Protein 1EWQ (pdb70)

B-factor: mean 38.71, std 11.94, range [15.19, 98.52]

Radius of gyration: 39.54 Å; Cα contacts (8 Å, |Δi|>4): 2803; chains: 2; bounding box: 114×77×91 Å

Foldseek 3Di:
DQAAFDFADDDPPLVNLVSVQCVVCVQALEQCDDPQKGADKHVSQVCLCVLQVFDKDWDDDPRGIIIHIDGNVCVVVSVLSVQVPHKYFYKYQPAPPVDDPPDGDIHGQAIHHQQQDLDPVNDDLAAAWEWEWFDAPAIKIWIARQLQQATEIEGHHDPQVVVQLCLLRLHQEYEYAPVQVVPVVNVVVCCVSRVHYDYFHQDFDDDDGSRHRRRSNRVQRVNCRRLNHDTDHDPYYHDDLLQFGQGPVNCALLQQPHDDPPADHVLNLLDPFQASLQSHVLSVLLSGFGLDPVVLVVLLVLLVVLLPVVVLLVQLSVLSNLQYQLSSLLRCLLSVNHFLQSLLSVLSNLVSQVVNCVSVDDPLVQDNPVVLSVLSVQFADNHADGDLLDDDGGDAPNDPVLNVLVVVLVVLVVVQVVVQVVVCVVLVQVPWHWDADPPQGTWIKHFQVCPVSDDPQWAWGDDDPTMTITDHPVVVSRVVSVVSSVVNSVVSVVSVSVSSVSVNVCSVSSNVNSNSSSSSSNSSSLSVSCNVQVFAQAAEDQKKWFAFFFQSRVVVPDPTGGAIDIHLFLEEAAEPPQCLSRVLSSSVVQLSQSSSSHGGGGPYTYYYRASYEQELDDDVPFPLVSVSLVVCLVPDALRYEYEAEANQPRDDDVSSVVVVQVSSVSSSVRSHRYYHYHHPVVNQDDPGPRYFYKYWYWDQDPVQIHGHNYIGGGHDPDYCVLSVVVCVDDPVVSVVVVVVVCVCVD/DQAAWDFDDHDDLVVRLVVVQCVVCVQALEFCDDDQKTDHKHPSQVVLCVQVVFDKDWDDDDGTIIIGIDGNVCVLVSLLSCQCPGWYFYWDADPPSDIDTPFTGHQAQDLDPSNDDLAAAWEWEWFDDQAIKIWIARLLQQATETEGDHDPQQVQQLCLLRLHQEYEYAPVQVPPPVNVVVCCVSRVHYDYFFQDAQDDDGSRNSRRRRRVQRVNCVRLVHDTRHDDYYYDDLLQFGQGPVNCALLQQPHDVDDDFGVLVLLVQFQHSLQSHVLSVLLSGFGLDPVVLVVLLVLLVVLLVVVVLLVQLSVLSHVQYQLSSLLRCLLSVNRFLQSLLSVLVNLVSQVSNCVSVDPVLPADNPVVLSVLSVQFADNHAPSPPPSAPGGDAPRDDVLNVLVVVLVVLVVVQVVVQVVVCVVLVPPPWDWDADPVPGIWIKDFQVCPVSDDPQWAWDADDDGMTTTDHDVVVSRVVNVVSVVVNSVVSNVVVSVSSVVVNVCSVSSNSNSVSSSSNSSSSSLSVSCNVQPFAQAAEDQKKWFAQFFQSRVCVPDPTRGAIDIHLFLEEAAEPPQCLSVVLSSSVVQLSCSSSNHGGRGPYIYYHSASEEQELDDFVDDGLVSVSLVVCLVPDALRYEYEAEANQPDDDDVSSVVVVLVSSVSSSVRSHNYYHYHHPVVSLPPPDPRYFYKYWYWDLPPVGIGTHNYIGGHHDPDDCPLSVVVVVPDPVVSVVCVVVVVD

Solvent-accessible surface area: 66226 Å² total

Sequence (1482 aa):
EGLKGEGPGPLPPLLQQYVELRDQYPDYLLLFQVGDFYECFGEDAERLARALGLVLTHKTSKDFTTPAGIPLRAFEAYAERLLKGFRLAVADQVEPAEEAEGLVRREVTQLLTPGTLLQESLLPREANYLAAIATGDGWGLAFLDVSTGEFKGTVLKSKSALYDELFRHRPAEVLLAPELLENGAFLDEFRKRFPVLSEAPFEPEGEGPLALRRARGALLAYAQRTQGGALSLQPFRFYDPGAFRLPEATLRALEVFEPLRGQDTLFSVLDETRTAPGRRLLQSWLRHPLLDRGPLEARLDRVEGFVREGALREGVRRLLYRLADLERLATRLELGRASPKDLGALRRSLQILPELRALLGEEVGLPDLSPLKEELEAALVEDPPLKVSEGGLIREGYDPDLDALRAAHREGVAYFLELEERERERTGIPTLKVGYNAVFGYYLEVTRPYYERVPKEYRPVQTLKDRQRYTLPEKEKEREVYRLEALIRRREEEVFLEVRERAKRQAEALREAARILAELDVYAALAEVAVRYGYVRPRFGDRLQIRAGRHPVVERRTEFVPNDLEAHELVLITGPNAGKSTFLRQTALIALLAQVGSFVPAEEAHLPLFDGIYTRIGAGKSTFVEEEVALILKEATENSLVLLDEVGRGTSSLDGVAIATAVAEALHERRAYTLFATHYFELTALGLPRLKNLHVAAREEAGGLVFYHQVLPGPASKSYGVEVAAAGLPKEVVARARALLQAAAREGLKGEGPGPLPPLLQQYVELRDQYPDYLLLFQVGDFYECFGEDAERLARALGLVLTHKTSKDFTTPAGIPLRAFEAYAERLLKGFRLAVADQVEPVRREVTQLLTPGTLLQESLLPREANYLAAIATGDGWGLAFLDVSTGEFKGTVLKSKSALYDELFRHRPAEVLLAPELLENGAFLDEFRKRFPVLSEAPFEPEGEGPLALRRARGALLAYAQRTQGGALSLQPFRFYDPGAFRLPEATLRALEVFEPLRGQDTLFSVLDETRTAPGRRLLQSWLRHPLLDRGPLEARLDRVEGFVREGALREGVRRLLYRLADLERLATRLELGRASPKDLGALRRSLQILPELRALLGEEVGLPDLSPLKEELEAALVEDPPLKVSEGGLIREGYDPDLDALRAAHREGVAYFLELEERERERTGIPTLKVGYNAVFGYYLEVTRPYYERVPKEYRPVQTLKDRQRYTLPEKEKEREVYRLEALIRRREEEVFLEVRERAKRQAEALREAARILAELDVYAALAEVAVRYGYVRPRFGDRLQIRAGRHPVVERRTEFVPNDLEAHELVLITGPNAGKSTFLRQTALIALLAQVGSFVPAEEAHLPLFDGIYTRIGAGKSTFVEEEVALILKEATENSLVLLDEVGRGTSSLDGVAIATAVAEALHERRAYTLFATHYFELTALGLPRLKNLHVAAREEAGGLVFYHQVLPGPASKSYGVEVAAAGLPKEVVARARALLQA

Structure (mmCIF, N/CA/C/O backbone):
data_1EWQ
#
_entry.id   1EWQ
#
_cell.length_a   103.167
_cell.length_b   114.216
_cell.length_c   160.792
_cell.angle_alpha   90.00
_cell.angle_beta   90.00
_cell.angle_gamma   90.00
#
_symmetry.space_group_name_H-M   'P 21 21 21'
#
loop_
_entity.id
_entity.type
_entity.pdbx_description
1 polymer "DNA (5'-D(*GP*CP*GP*AP*CP*GP*CP*TP*AP*GP*CP*GP*TP*GP*CP*GP*GP*CP*TP*CP*GP*TP*C)-3')"
2 polymer "DNA (5'-D(*GP*GP*AP*CP*GP*AP*GP*CP*CP*GP*CP*CP*GP*CP*TP*AP*GP*CP*GP*TP*CP*G)-3')"
3 polymer 'DNA MISMATCH REPAIR PROTEIN MUTS'
4 non-polymer 'SULFATE ION'
5 non-polymer 1,2-ETHANEDIOL
6 water water
#
loop_
_atom_site.group_PDB
_atom_site.id
_atom_site.type_symbol
_atom_site.label_atom_id
_atom_site.label_alt_id
_atom_site.label_comp_id
_atom_site.label_asym_id
_atom_site.label_entity_id
_atom_site.label_seq_id
_atom_site.pdbx_PDB_ins_code
_atom_site.Cartn_x
_atom_site.Cartn_y
_atom_site.Cartn_z
_atom_site.occupancy
_atom_site.B_iso_or_equiv
_atom_site.auth_seq_id
_atom_site.auth_comp_id
_atom_site.auth_asym_id
_atom_site.auth_atom_id
_atom_site.pdbx_PDB_model_num
ATOM 928 N N . GLU C 3 2 ? 116.401 91.673 95.693 1.00 94.62 2 GLU A N 1
ATOM 929 C CA . GLU C 3 2 ? 116.727 90.430 96.377 1.00 93.91 2 GLU A CA 1
ATOM 930 C C . GLU C 3 2 ? 118.234 90.285 96.533 1.00 93.24 2 GLU A C 1
ATOM 931 O O . GLU C 3 2 ? 119.003 90.554 95.609 1.00 93.17 2 GLU A O 1
ATOM 937 N N . GLY C 3 3 ? 118.639 89.857 97.722 1.00 92.41 3 GLY A N 1
ATOM 938 C CA . GLY C 3 3 ? 120.046 89.687 98.024 1.00 91.39 3 GLY A CA 1
ATOM 939 C C . GLY C 3 3 ? 120.223 90.010 99.489 1.00 90.60 3 GLY A C 1
ATOM 940 O O . GLY C 3 3 ? 121.319 90.332 99.951 1.00 90.50 3 GLY A O 1
ATOM 949 N N . LEU C 3 5 ? 119.011 88.691 103.517 1.00 86.78 5 LEU A N 1
ATOM 950 C CA . LEU C 3 5 ? 118.491 87.634 104.371 1.00 85.47 5 LEU A CA 1
ATOM 951 C C . LEU C 3 5 ? 117.658 88.194 105.517 1.00 84.57 5 LEU A C 1
ATOM 952 O O . LEU C 3 5 ? 118.004 89.219 106.099 1.00 84.41 5 LEU A O 1
ATOM 957 N N . LYS C 3 6 ? 116.558 87.515 105.834 1.00 83.50 6 LYS A N 1
ATOM 958 C CA . LYS C 3 6 ? 115.690 87.938 106.926 1.00 82.43 6 LYS A CA 1
ATOM 959 C C . LYS C 3 6 ? 116.402 87.711 108.248 1.00 81.84 6 LYS A C 1
ATOM 960 O O . LYS C 3 6 ? 117.160 86.754 108.398 1.00 81.75 6 LYS A O 1
ATOM 966 N N . GLY C 3 7 ? 116.151 88.591 109.207 1.00 81.17 7 GLY A N 1
ATOM 967 C CA . GLY C 3 7 ? 116.784 88.462 110.505 1.00 80.35 7 GLY A CA 1
ATOM 968 C C . GLY C 3 7 ? 116.972 89.814 111.156 1.00 79.74 7 GLY A C 1
ATOM 969 O O . GLY C 3 7 ? 117.200 90.811 110.474 1.00 79.71 7 GLY A O 1
ATOM 970 N N . GLU C 3 8 ? 116.881 89.852 112.479 1.00 79.11 8 GLU A N 1
ATOM 971 C CA . GLU C 3 8 ? 117.034 91.100 113.208 1.00 78.38 8 GLU A CA 1
ATOM 972 C C . GLU C 3 8 ? 118.492 91.423 113.496 1.00 77.81 8 GLU A C 1
ATOM 973 O O . GLU C 3 8 ? 119.326 90.527 113.629 1.00 77.81 8 GLU A O 1
ATOM 979 N N . GLY C 3 9 ? 118.787 92.715 113.589 1.00 77.07 9 GLY A N 1
ATOM 980 C CA . GLY C 3 9 ? 120.144 93.158 113.847 1.00 76.13 9 GLY A CA 1
ATOM 981 C C . GLY C 3 9 ? 120.671 93.893 112.632 1.00 75.45 9 GLY A C 1
ATOM 982 O O . GLY C 3 9 ? 120.386 93.490 111.509 1.00 75.56 9 GLY A O 1
ATOM 983 N N . PRO C 3 10 ? 121.428 94.986 112.816 1.00 74.85 10 PRO A N 1
ATOM 984 C CA . PRO C 3 10 ? 121.970 95.743 111.684 1.00 74.21 10 PRO A CA 1
ATOM 985 C C . PRO C 3 10 ? 123.324 95.213 111.214 1.00 73.59 10 PRO A C 1
ATOM 986 O O . PRO C 3 10 ? 123.683 94.066 111.487 1.00 73.54 10 PRO A O 1
ATOM 990 N N . GLY C 3 11 ? 124.067 96.055 110.502 1.00 72.71 11 GLY A N 1
ATOM 991 C CA . GLY C 3 11 ? 125.377 95.657 110.018 1.00 71.76 11 GLY A CA 1
ATOM 992 C C . GLY C 3 11 ? 125.341 94.805 108.765 1.00 71.02 11 GLY A C 1
ATOM 993 O O . GLY C 3 11 ? 124.262 94.486 108.265 1.00 71.15 11 GLY A O 1
ATOM 994 N N . PRO C 3 12 ? 126.512 94.415 108.232 1.00 70.29 12 PRO A N 1
ATOM 995 C CA . PRO C 3 12 ? 126.624 93.592 107.023 1.00 69.56 12 PRO A CA 1
ATOM 996 C C . PRO C 3 12 ? 126.212 92.134 107.227 1.00 68.73 12 PRO A C 1
ATOM 997 O O . PRO C 3 12 ? 125.696 91.761 108.282 1.00 68.80 12 PRO A O 1
ATOM 1001 N N . LEU C 3 13 ? 126.449 91.319 106.205 1.00 67.60 13 LEU A N 1
ATOM 1002 C CA . LEU C 3 13 ? 126.113 89.902 106.236 1.00 66.44 13 LEU A CA 1
ATOM 1003 C C . LEU C 3 13 ? 127.410 89.091 106.304 1.00 65.51 13 LEU A C 1
ATOM 1004 O O . LEU C 3 13 ? 128.341 89.329 105.534 1.00 65.61 13 LEU A O 1
ATOM 1009 N N . PRO C 3 14 ? 127.501 88.139 107.242 1.00 64.41 14 PRO A N 1
ATOM 1010 C CA . PRO C 3 14 ? 128.726 87.337 107.335 1.00 63.51 14 PRO A CA 1
ATOM 1011 C C . PRO C 3 14 ? 129.048 86.716 105.973 1.00 62.47 14 PRO A C 1
ATOM 1012 O O . PRO C 3 14 ? 128.149 86.480 105.171 1.00 62.50 14 PRO A O 1
ATOM 1016 N N . PRO C 3 15 ? 130.335 86.453 105.692 1.00 61.52 15 PRO A N 1
ATOM 1017 C CA . PRO C 3 15 ? 130.746 85.859 104.415 1.00 60.65 15 PRO A CA 1
ATOM 1018 C C . PRO C 3 15 ? 129.921 84.640 103.989 1.00 59.78 15 PRO A C 1
ATOM 1019 O O . PRO C 3 15 ? 129.450 84.577 102.853 1.00 59.48 15 PRO A O 1
ATOM 1023 N N . LEU C 3 16 ? 129.754 83.681 104.900 1.00 58.79 16 LEU A N 1
ATOM 1024 C CA . LEU C 3 16 ? 128.983 82.468 104.619 1.00 57.96 16 LEU A CA 1
ATOM 1025 C C . LEU C 3 16 ? 127.574 82.812 104.148 1.00 57.44 16 LEU A C 1
ATOM 1026 O O . LEU C 3 16 ? 127.108 82.302 103.126 1.00 57.15 16 LEU A O 1
ATOM 1031 N N . LEU C 3 17 ? 126.902 83.678 104.900 1.00 56.95 17 LEU A N 1
ATOM 1032 C CA . LEU C 3 17 ? 125.548 84.083 104.553 1.00 56.55 17 LEU A CA 1
ATOM 1033 C C . LEU C 3 17 ? 125.500 84.770 103.191 1.00 56.15 17 LEU A C 1
ATOM 1034 O O . LEU C 3 17 ? 124.455 84.822 102.548 1.00 56.18 17 LEU A O 1
ATOM 1039 N N . GLN C 3 18 ? 126.638 85.293 102.752 1.00 55.84 18 GLN A N 1
ATOM 1040 C CA . GLN C 3 18 ? 126.712 85.942 101.451 1.00 55.43 18 GLN A CA 1
ATOM 1041 C C . GLN C 3 18 ? 126.743 84.854 100.399 1.00 54.79 18 GLN A C 1
ATOM 1042 O O . GLN C 3 18 ? 125.920 84.834 99.489 1.00 54.57 18 GLN A O 1
ATOM 1048 N N . GLN C 3 19 ? 127.705 83.948 100.540 1.00 54.29 19 GLN A N 1
ATOM 1049 C CA . GLN C 3 19 ? 127.861 82.827 99.628 1.00 53.74 19 GLN A CA 1
ATOM 1050 C C . GLN C 3 19 ? 126.502 82.143 99.497 1.00 53.74 19 GLN A C 1
ATOM 1051 O O . GLN C 3 19 ? 126.122 81.695 98.415 1.00 53.81 19 GLN A O 1
ATOM 1057 N N . TYR C 3 20 ? 125.772 82.089 100.609 1.00 53.62 20 TYR A N 1
ATOM 1058 C CA . TYR C 3 20 ? 124.446 81.472 100.673 1.00 53.68 20 TYR A CA 1
ATOM 1059 C C . TYR C 3 20 ? 123.381 82.250 99.896 1.00 53.98 20 TYR A C 1
ATOM 1060 O O . TYR C 3 20 ? 122.718 81.709 99.007 1.00 53.83 20 TYR A O 1
ATOM 1069 N N . VAL C 3 21 ? 123.217 83.518 100.260 1.00 54.25 21 VAL A N 1
ATOM 1070 C CA . VAL C 3 21 ? 122.237 84.398 99.638 1.00 54.34 21 VAL A CA 1
ATOM 1071 C C . VAL C 3 21 ? 122.448 84.556 98.135 1.00 54.63 21 VAL A C 1
ATOM 1072 O O . VAL C 3 21 ? 121.486 84.694 97.382 1.00 54.62 21 VAL A O 1
ATOM 1076 N N . GLU C 3 22 ? 123.705 84.525 97.704 1.00 55.04 22 GLU A N 1
ATOM 1077 C CA . GLU C 3 22 ? 124.043 84.667 96.290 1.00 55.50 22 GLU A CA 1
ATOM 1078 C C . GLU C 3 22 ? 123.447 83.523 95.475 1.00 55.47 22 GLU A C 1
ATOM 1079 O O . GLU C 3 22 ? 122.801 83.749 94.450 1.00 55.57 22 GLU A O 1
ATOM 1085 N N . LEU C 3 23 ? 123.675 82.295 95.935 1.00 55.42 23 LEU A N 1
ATOM 1086 C CA . LEU C 3 23 ? 123.160 81.109 95.258 1.00 55.36 23 LEU A CA 1
ATOM 1087 C C . LEU C 3 23 ? 121.637 81.073 95.323 1.00 55.28 23 LEU A C 1
ATOM 1088 O O . LEU C 3 23 ? 120.969 80.831 94.317 1.00 55.35 23 LEU A O 1
ATOM 1093 N N . ARG C 3 24 ? 121.101 81.326 96.512 1.00 54.95 24 ARG A N 1
ATOM 1094 C CA . ARG C 3 24 ? 119.662 81.313 96.735 1.00 54.79 24 ARG A CA 1
ATOM 1095 C C . ARG C 3 24 ? 118.886 82.080 95.674 1.00 54.62 24 ARG A C 1
ATOM 1096 O O . ARG C 3 24 ? 118.013 81.522 95.010 1.00 54.76 24 ARG A O 1
ATOM 1104 N N . ASP C 3 25 ? 119.202 83.362 95.522 1.00 54.41 25 ASP A N 1
ATOM 1105 C CA . ASP C 3 25 ? 118.516 84.211 94.550 1.00 54.05 25 ASP A CA 1
ATOM 1106 C C . ASP C 3 25 ? 118.597 83.691 93.119 1.00 53.38 25 ASP A C 1
ATOM 1107 O O . ASP C 3 25 ? 117.768 84.037 92.284 1.00 53.48 25 ASP A O 1
ATOM 1112 N N . GLN C 3 26 ? 119.597 82.862 92.842 1.00 52.73 26 GLN A N 1
ATOM 1113 C CA . GLN C 3 26 ? 119.754 82.285 91.515 1.00 52.02 26 GLN A CA 1
ATOM 1114 C C . GLN C 3 26 ? 118.666 81.259 91.203 1.00 51.13 26 GLN A C 1
ATOM 1115 O O . GLN C 3 26 ? 118.420 80.961 90.039 1.00 50.98 26 GLN A O 1
ATOM 1121 N N . TYR C 3 27 ? 118.026 80.713 92.236 1.00 49.92 27 TYR A N 1
ATOM 1122 C CA . TYR C 3 27 ? 116.964 79.724 92.037 1.00 48.94 27 TYR A CA 1
ATOM 1123 C C . TYR C 3 27 ? 115.713 80.058 92.855 1.00 48.36 27 TYR A C 1
ATOM 1124 O O . TYR C 3 27 ? 115.326 79.321 93.760 1.00 48.26 27 TYR A O 1
ATOM 1133 N N . PRO C 3 28 ? 115.059 81.178 92.521 1.00 47.92 28 PRO A N 1
ATOM 1134 C CA . PRO C 3 28 ? 113.848 81.736 93.131 1.00 47.50 28 PRO A CA 1
ATOM 1135 C C . PRO C 3 28 ? 112.702 80.772 93.426 1.00 47.21 28 PRO A C 1
ATOM 1136 O O . PRO C 3 28 ? 111.981 80.947 94.407 1.00 47.38 28 PRO A O 1
ATOM 1140 N N . ASP C 3 29 ? 112.521 79.762 92.582 1.00 46.70 29 ASP A N 1
ATOM 1141 C CA . ASP C 3 29 ? 111.423 78.824 92.783 1.00 45.95 29 ASP A CA 1
ATOM 1142 C C . ASP C 3 29 ? 111.831 77.487 93.384 1.00 45.22 29 ASP A C 1
ATOM 1143 O O . ASP C 3 29 ? 111.087 76.508 93.301 1.00 44.83 29 ASP A O 1
ATOM 1148 N N . TYR C 3 30 ? 113.010 77.453 93.993 1.00 44.14 30 TYR A N 1
ATOM 1149 C CA . TYR C 3 30 ? 113.502 76.233 94.621 1.00 43.40 30 TYR A CA 1
ATOM 1150 C C . TYR C 3 30 ? 113.833 76.514 96.073 1.00 42.91 30 TYR A C 1
ATOM 1151 O O . TYR C 3 30 ? 114.127 77.656 96.437 1.00 42.94 30 TYR A O 1
ATOM 1160 N N . LEU C 3 31 ? 113.768 75.482 96.907 1.00 42.43 31 LEU A N 1
ATOM 1161 C CA . LEU C 3 31 ? 114.139 75.642 98.301 1.00 41.88 31 LEU A CA 1
ATOM 1162 C C . LEU C 3 31 ? 115.596 75.227 98.287 1.00 41.65 31 LEU A C 1
ATOM 1163 O O . LEU C 3 31 ? 115.918 74.074 97.992 1.00 41.39 31 LEU A O 1
ATOM 1168 N N . LEU C 3 32 ? 116.475 76.177 98.584 1.00 41.42 32 LEU A N 1
ATOM 1169 C CA . LEU C 3 32 ? 117.905 75.918 98.576 1.00 41.19 32 LEU A CA 1
ATOM 1170 C C . LEU C 3 32 ? 118.420 75.298 99.870 1.00 41.20 32 LEU A C 1
ATOM 1171 O O . LEU C 3 32 ? 118.181 75.819 100.963 1.00 41.27 32 LEU A O 1
ATOM 1176 N N . LEU C 3 33 ? 119.112 74.170 99.728 1.00 40.98 33 LEU A N 1
ATOM 1177 C CA . LEU C 3 33 ? 119.699 73.453 100.852 1.00 40.99 33 LEU A CA 1
ATOM 1178 C C . LEU C 3 33 ? 121.188 73.728 100.754 1.00 41.17 33 LEU A C 1
ATOM 1179 O O . LEU C 3 33 ? 121.885 73.174 99.903 1.00 41.15 33 LEU A O 1
ATOM 1184 N N . PHE C 3 34 ? 121.652 74.613 101.629 1.00 41.25 34 PHE A N 1
ATOM 1185 C CA . PHE C 3 34 ? 123.036 75.072 101.665 1.00 41.26 34 PHE A CA 1
ATOM 1186 C C . PHE C 3 34 ? 123.911 74.228 102.583 1.00 41.20 34 PHE A C 1
ATOM 1187 O O . PHE C 3 34 ? 123.793 74.297 103.813 1.00 41.31 34 PHE A O 1
ATOM 1195 N N . GLN C 3 35 ? 124.796 73.439 101.980 1.00 40.74 35 GLN A N 1
ATOM 1196 C CA . GLN C 3 35 ? 125.704 72.571 102.725 1.00 40.34 35 GLN A CA 1
ATOM 1197 C C . GLN C 3 35 ? 126.782 73.322 103.515 1.00 39.96 35 GLN A C 1
ATOM 1198 O O . GLN C 3 35 ? 127.496 74.165 102.970 1.00 39.59 35 GLN A O 1
ATOM 1204 N N . VAL C 3 36 ? 126.881 73.012 104.804 1.00 39.30 36 VAL A N 1
ATOM 1205 C CA . VAL C 3 36 ? 127.883 73.616 105.684 1.00 38.71 36 VAL A CA 1
ATOM 1206 C C . VAL C 3 36 ? 128.302 72.492 106.620 1.00 38.12 36 VAL A C 1
ATOM 1207 O O . VAL C 3 36 ? 127.642 72.239 107.621 1.00 37.95 36 VAL A O 1
ATOM 1211 N N . GLY C 3 37 ? 129.392 71.812 106.290 1.00 37.81 37 GLY A N 1
ATOM 1212 C CA . GLY C 3 37 ? 129.826 70.703 107.119 1.00 37.77 37 GLY A CA 1
ATOM 1213 C C . GLY C 3 37 ? 128.926 69.499 106.887 1.00 37.70 37 GLY A C 1
ATOM 1214 O O . GLY C 3 37 ? 128.632 69.151 105.742 1.00 37.46 37 GLY A O 1
ATOM 1215 N N . ASP C 3 38 ? 128.471 68.864 107.963 1.00 37.66 38 ASP A N 1
ATOM 1216 C CA . ASP C 3 38 ? 127.602 67.695 107.833 1.00 37.65 38 ASP A CA 1
ATOM 1217 C C . ASP C 3 38 ? 126.112 68.022 107.906 1.00 37.34 38 ASP A C 1
ATOM 1218 O O . ASP C 3 38 ? 125.300 67.173 108.275 1.00 37.28 38 ASP A O 1
ATOM 1223 N N . PHE C 3 39 ? 125.758 69.255 107.557 1.00 36.90 39 PHE A N 1
ATOM 1224 C CA . PHE C 3 39 ? 124.367 69.681 107.568 1.00 36.67 39 PHE A CA 1
ATOM 1225 C C . PHE C 3 39 ? 124.008 70.523 106.346 1.00 36.61 39 PHE A C 1
ATOM 1226 O O . PHE C 3 39 ? 124.842 71.263 105.828 1.00 36.44 39 PHE A O 1
ATOM 1234 N N . TYR C 3 40 ? 122.765 70.388 105.891 1.00 36.52 40 TYR A N 1
ATOM 1235 C CA . TYR C 3 40 ? 122.233 71.180 104.784 1.00 36.84 40 TYR A CA 1
ATOM 1236 C C . TYR C 3 40 ? 121.394 72.199 105.535 1.00 37.34 40 TYR A C 1
ATOM 1237 O O . TYR C 3 40 ? 120.384 71.847 106.149 1.00 37.13 40 TYR A O 1
ATOM 1246 N N . GLU C 3 41 ? 121.808 73.457 105.493 1.00 38.12 41 GLU A N 1
ATOM 1247 C CA . GLU C 3 41 ? 121.102 74.492 106.235 1.00 38.84 41 GLU A CA 1
ATOM 1248 C C . GLU C 3 41 ? 120.352 75.518 105.397 1.00 39.19 41 GLU A C 1
ATOM 1249 O O . GLU C 3 41 ? 120.613 75.693 104.203 1.00 39.37 41 GLU A O 1
ATOM 1255 N N . CYS C 3 42 ? 119.411 76.189 106.053 1.00 39.65 42 CYS A N 1
ATOM 1256 C CA . CYS C 3 42 ? 118.598 77.235 105.443 1.00 40.12 42 CYS A CA 1
ATOM 1257 C C . CYS C 3 42 ? 118.587 78.374 106.447 1.00 40.60 42 CYS A C 1
ATOM 1258 O O . CYS C 3 42 ? 118.639 78.133 107.652 1.00 40.41 42 CYS A O 1
ATOM 1261 N N . PHE C 3 43 ? 118.523 79.608 105.956 1.00 41.35 43 PHE A N 1
ATOM 1262 C CA . PHE C 3 43 ? 118.503 80.773 106.837 1.00 42.30 43 PHE A CA 1
ATOM 1263 C C . PHE C 3 43 ? 117.316 81.693 106.531 1.00 42.78 43 PHE A C 1
ATOM 1264 O O . PHE C 3 43 ? 116.592 81.481 105.560 1.00 42.86 43 PHE A O 1
ATOM 1272 N N . GLY C 3 44 ? 117.119 82.712 107.362 1.00 43.69 44 GLY A N 1
ATOM 1273 C CA . GLY C 3 44 ? 116.012 83.631 107.151 1.00 44.53 44 GLY A CA 1
ATOM 1274 C C . GLY C 3 44 ? 114.682 82.901 107.080 1.00 45.46 44 GLY A C 1
ATOM 1275 O O . GLY C 3 44 ? 114.470 81.917 107.792 1.00 45.29 44 GLY A O 1
ATOM 1276 N N . GLU C 3 45 ? 113.780 83.376 106.223 1.00 46.24 45 GLU A N 1
ATOM 1277 C CA . GLU C 3 45 ? 112.471 82.744 106.067 1.00 47.11 45 GLU A CA 1
ATOM 1278 C C . GLU C 3 45 ? 112.616 81.299 105.624 1.00 47.13 45 GLU A C 1
ATOM 1279 O O . GLU C 3 45 ? 111.882 80.421 106.078 1.00 47.16 45 GLU A O 1
ATOM 1285 N N . ASP C 3 46 ? 113.567 81.065 104.727 1.00 47.35 46 ASP A N 1
ATOM 1286 C CA . ASP C 3 46 ? 113.822 79.726 104.219 1.00 47.52 46 ASP A CA 1
ATOM 1287 C C . ASP C 3 46 ? 114.114 78.747 105.350 1.00 47.54 46 ASP A C 1
ATOM 1288 O O . ASP C 3 46 ? 113.794 77.561 105.249 1.00 47.63 46 ASP A O 1
ATOM 1293 N N . ALA C 3 47 ? 114.715 79.253 106.426 1.00 47.47 47 ALA A N 1
ATOM 1294 C CA . ALA C 3 47 ? 115.025 78.437 107.592 1.00 47.43 47 ALA A CA 1
ATOM 1295 C C . ALA C 3 47 ? 113.710 78.185 108.312 1.00 47.51 47 ALA A C 1
ATOM 1296 O O . ALA C 3 47 ? 113.503 77.132 108.918 1.00 47.26 47 ALA A O 1
ATOM 1298 N N . GLU C 3 48 ? 112.820 79.168 108.231 1.00 47.68 48 GLU A N 1
ATOM 1299 C CA . GLU C 3 48 ? 111.510 79.071 108.857 1.00 48.04 48 GLU A CA 1
ATOM 1300 C C . GLU C 3 48 ? 110.701 78.036 108.088 1.00 48.01 48 GLU A C 1
ATOM 1301 O O . GLU C 3 48 ? 110.097 77.142 108.678 1.00 47.91 48 GLU A O 1
ATOM 1307 N N . ARG C 3 49 ? 110.698 78.163 106.765 1.00 48.09 49 ARG A N 1
ATOM 1308 C CA . ARG C 3 49 ? 109.988 77.221 105.908 1.00 48.11 49 ARG A CA 1
ATOM 1309 C C . ARG C 3 49 ? 110.438 75.798 106.225 1.00 47.86 49 ARG A C 1
ATOM 1310 O O . ARG C 3 49 ? 109.627 74.944 106.582 1.00 47.82 49 ARG A O 1
ATOM 1318 N N . LEU C 3 50 ? 111.742 75.562 106.089 1.00 47.43 50 LEU A N 1
ATOM 1319 C CA . LEU C 3 50 ? 112.342 74.253 106.336 1.00 47.04 50 LEU A CA 1
ATOM 1320 C C . LEU C 3 50 ? 111.962 73.676 107.694 1.00 47.03 50 LEU A C 1
ATOM 1321 O O . LEU C 3 50 ? 111.546 72.522 107.789 1.00 46.81 50 LEU A O 1
ATOM 1326 N N . ALA C 3 51 ? 112.116 74.488 108.737 1.00 47.05 51 ALA A N 1
ATOM 1327 C CA . ALA C 3 51 ? 111.811 74.082 110.102 1.00 46.99 51 ALA A CA 1
ATOM 1328 C C . ALA C 3 51 ? 110.387 73.572 110.269 1.00 47.15 51 ALA A C 1
ATOM 1329 O O . ALA C 3 51 ? 110.173 72.494 110.822 1.00 46.94 51 ALA A O 1
ATOM 1331 N N . ARG C 3 52 ? 109.408 74.336 109.795 1.00 47.38 52 ARG A N 1
ATOM 1332 C CA . ARG C 3 52 ? 108.026 73.902 109.940 1.00 48.01 52 ARG A CA 1
ATOM 1333 C C . ARG C 3 52 ? 107.676 72.770 108.981 1.00 47.87 52 ARG A C 1
ATOM 1334 O O . ARG C 3 52 ? 106.961 71.834 109.350 1.00 47.82 52 ARG A O 1
ATOM 1342 N N . ALA C 3 53 ? 108.188 72.852 107.757 1.00 47.68 53 ALA A N 1
ATOM 1343 C CA . ALA C 3 53 ? 107.927 71.824 106.758 1.00 47.63 53 ALA A CA 1
ATOM 1344 C C . ALA C 3 53 ? 108.314 70.440 107.269 1.00 47.45 53 ALA A C 1
ATOM 1345 O O . ALA C 3 53 ? 107.603 69.465 107.031 1.00 47.51 53 ALA A O 1
ATOM 1347 N N . LEU C 3 54 ? 109.435 70.358 107.978 1.00 47.16 54 LEU A N 1
ATOM 1348 C CA . LEU C 3 54 ? 109.913 69.086 108.499 1.00 47.03 54 LEU A CA 1
ATOM 1349 C C . LEU C 3 54 ? 109.811 68.986 110.015 1.00 47.01 54 LEU A C 1
ATOM 1350 O O . LEU C 3 54 ? 110.254 68.003 110.610 1.00 46.97 54 LEU A O 1
ATOM 1355 N N . GLY C 3 55 ? 109.219 69.999 110.639 1.00 47.18 55 GLY A N 1
ATOM 1356 C CA . GLY C 3 55 ? 109.080 69.980 112.083 1.00 47.44 55 GLY A CA 1
ATOM 1357 C C . GLY C 3 55 ? 110.428 69.877 112.769 1.00 47.59 55 GLY A C 1
ATOM 1358 O O . GLY C 3 55 ? 110.620 69.066 113.678 1.00 47.58 55 GLY A O 1
ATOM 1359 N N . LEU C 3 56 ? 111.368 70.701 112.319 1.00 47.65 56 LEU A N 1
ATOM 1360 C CA . LEU C 3 56 ? 112.713 70.725 112.877 1.00 47.94 56 LEU A CA 1
ATOM 1361 C C . LEU C 3 56 ? 112.815 71.832 113.925 1.00 48.09 56 LEU A C 1
ATOM 1362 O O . LEU C 3 56 ? 111.943 72.696 114.027 1.00 47.66 56 LEU A O 1
ATOM 1367 N N . VAL C 3 57 ? 113.880 71.795 114.713 1.00 48.59 57 VAL A N 1
ATOM 1368 C CA . VAL C 3 57 ? 114.100 72.821 115.716 1.00 49.16 57 VAL A CA 1
ATOM 1369 C C . VAL C 3 57 ? 114.582 74.048 114.953 1.00 49.82 57 VAL A C 1
ATOM 1370 O O . VAL C 3 57 ? 115.410 73.936 114.044 1.00 49.64 57 VAL A O 1
ATOM 1374 N N . LEU C 3 58 ? 114.065 75.216 115.309 1.00 50.36 58 LEU A N 1
ATOM 1375 C CA . LEU C 3 58 ? 114.472 76.438 114.635 1.00 51.46 58 LEU A CA 1
ATOM 1376 C C . LEU C 3 58 ? 115.485 77.197 115.494 1.00 52.24 58 LEU A C 1
ATOM 1377 O O . LEU C 3 58 ? 115.124 77.787 116.507 1.00 52.18 58 LEU A O 1
ATOM 1382 N N . THR C 3 59 ? 116.752 77.184 115.092 1.00 53.43 59 THR A N 1
ATOM 1383 C CA . THR C 3 59 ? 117.789 77.887 115.846 1.00 54.62 59 THR A CA 1
ATOM 1384 C C . THR C 3 59 ? 118.064 79.258 115.226 1.00 55.40 59 THR A C 1
ATOM 1385 O O . THR C 3 59 ? 117.166 79.895 114.679 1.00 55.39 59 THR A O 1
ATOM 1389 N N . HIS C 3 60 ? 119.314 79.700 115.315 1.00 56.46 60 HIS A N 1
ATOM 1390 C CA . HIS C 3 60 ? 119.728 80.987 114.769 1.00 57.62 60 HIS A CA 1
ATOM 1391 C C . HIS C 3 60 ? 121.233 80.994 114.540 1.00 58.02 60 HIS A C 1
ATOM 1392 O O . HIS C 3 60 ? 121.965 80.206 115.137 1.00 58.10 60 HIS A O 1
ATOM 1399 N N . LYS C 3 61 ? 121.683 81.886 113.666 1.00 58.75 61 LYS A N 1
ATOM 1400 C CA . LYS C 3 61 ? 123.099 82.015 113.341 1.00 59.48 61 LYS A CA 1
ATOM 1401 C C . LYS C 3 61 ? 123.506 83.444 113.678 1.00 59.93 61 LYS A C 1
ATOM 1402 O O . LYS C 3 61 ? 123.304 84.362 112.880 1.00 59.91 61 LYS A O 1
ATOM 1408 N N . THR C 3 62 ? 124.076 83.629 114.864 1.00 60.48 62 THR A N 1
ATOM 1409 C CA . THR C 3 62 ? 124.480 84.957 115.306 1.00 60.98 62 THR A CA 1
ATOM 1410 C C . THR C 3 62 ? 125.894 85.353 114.906 1.00 61.27 62 THR A C 1
ATOM 1411 O O . THR C 3 62 ? 126.824 84.548 114.962 1.00 61.29 62 THR A O 1
ATOM 1415 N N . SER C 3 63 ? 126.026 86.610 114.494 1.00 61.75 63 SER A N 1
ATOM 1416 C CA . SER C 3 63 ? 127.294 87.207 114.089 1.00 62.17 63 SER A CA 1
ATOM 1417 C C . SER C 3 63 ? 127.212 88.673 114.512 1.00 62.45 63 SER A C 1
ATOM 1418 O O . SER C 3 63 ? 126.146 89.283 114.417 1.00 62.54 63 SER A O 1
ATOM 1421 N N . LYS C 3 64 ? 128.327 89.234 114.973 1.00 62.78 64 LYS A N 1
ATOM 1422 C CA . LYS C 3 64 ? 128.365 90.627 115.428 1.00 63.00 64 LYS A CA 1
ATOM 1423 C C . LYS C 3 64 ? 127.317 91.491 114.736 1.00 62.95 64 LYS A C 1
ATOM 1424 O O . LYS C 3 64 ? 126.448 92.085 115.378 1.00 62.77 64 LYS A O 1
ATOM 1430 N N . ASP C 3 65 ? 127.419 91.550 113.416 1.00 62.92 65 ASP A N 1
ATOM 1431 C CA . ASP C 3 65 ? 126.498 92.310 112.591 1.00 62.98 65 ASP A CA 1
ATOM 1432 C C . ASP C 3 65 ? 125.064 92.047 113.059 1.00 62.68 65 ASP A C 1
ATOM 1433 O O . ASP C 3 65 ? 124.452 92.899 113.708 1.00 62.90 65 ASP A O 1
ATOM 1438 N N . PHE C 3 66 ? 124.531 90.870 112.737 1.00 62.10 66 PHE A N 1
ATOM 1439 C CA . PHE C 3 66 ? 123.181 90.518 113.161 1.00 61.31 66 PHE A CA 1
ATOM 1440 C C . PHE C 3 66 ? 122.994 89.013 113.301 1.00 60.47 66 PHE A C 1
ATOM 1441 O O . PHE C 3 66 ? 123.917 88.235 113.053 1.00 60.25 66 PHE A O 1
ATOM 1449 N N . THR C 3 67 ? 121.794 88.614 113.709 1.00 59.44 67 THR A N 1
ATOM 1450 C CA . THR C 3 67 ? 121.467 87.204 113.864 1.00 58.50 67 THR A CA 1
ATOM 1451 C C . THR C 3 67 ? 120.326 86.883 112.910 1.00 57.80 67 THR A C 1
ATOM 1452 O O . THR C 3 67 ? 119.442 87.714 112.685 1.00 57.77 67 THR A O 1
ATOM 1456 N N . THR C 3 68 ? 120.350 85.679 112.350 1.00 56.63 68 THR A N 1
ATOM 1457 C CA . THR C 3 68 ? 119.319 85.258 111.415 1.00 55.41 68 THR A CA 1
ATOM 1458 C C . THR C 3 68 ? 118.805 83.870 111.758 1.00 54.45 68 THR A C 1
ATOM 1459 O O . THR C 3 68 ? 119.510 83.068 112.377 1.00 54.52 68 THR A O 1
ATOM 1463 N N . PRO C 3 69 ? 117.557 83.572 111.375 1.00 53.36 69 PRO A N 1
ATOM 1464 C CA . PRO C 3 69 ? 116.991 82.253 111.659 1.00 52.46 69 PRO A CA 1
ATOM 1465 C C . PRO C 3 69 ? 117.798 81.158 110.946 1.00 51.66 69 PRO A C 1
ATOM 1466 O O . PRO C 3 69 ? 118.337 81.385 109.859 1.00 51.49 69 PRO A O 1
ATOM 1478 N N . ALA C 3 71 ? 117.898 76.707 110.173 1.00 47.40 71 ALA A N 1
ATOM 1479 C CA . ALA C 3 71 ? 117.333 75.362 110.256 1.00 46.19 71 ALA A CA 1
ATOM 1480 C C . ALA C 3 71 ? 118.226 74.468 109.401 1.00 45.28 71 ALA A C 1
ATOM 1481 O O . ALA C 3 71 ? 118.735 74.903 108.373 1.00 45.56 71 ALA A O 1
ATOM 1483 N N . GLY C 3 72 ? 118.435 73.230 109.821 1.00 44.31 72 GLY A N 1
ATOM 1484 C CA . GLY C 3 72 ? 119.291 72.360 109.039 1.00 43.29 72 GLY A CA 1
ATOM 1485 C C . GLY C 3 72 ? 119.056 70.888 109.276 1.00 42.65 72 GLY A C 1
ATOM 1486 O O . GLY C 3 72 ? 118.432 70.502 110.259 1.00 42.46 72 GLY A O 1
ATOM 1487 N N . ILE C 3 73 ? 119.570 70.066 108.368 1.00 42.27 73 ILE A N 1
ATOM 1488 C CA . ILE C 3 73 ? 119.422 68.625 108.462 1.00 42.03 73 ILE A CA 1
ATOM 1489 C C . ILE C 3 73 ? 120.757 67.959 108.166 1.00 41.93 73 ILE A C 1
ATOM 1490 O O . ILE C 3 73 ? 121.531 68.446 107.345 1.00 41.69 73 ILE A O 1
ATOM 1495 N N . PRO C 3 74 ? 121.048 66.836 108.837 1.00 41.90 74 PRO A N 1
ATOM 1496 C CA . PRO C 3 74 ? 122.315 66.136 108.601 1.00 42.11 74 PRO A CA 1
ATOM 1497 C C . PRO C 3 74 ? 122.371 65.517 107.206 1.00 42.38 74 PRO A C 1
ATOM 1498 O O . PRO C 3 74 ? 121.384 64.943 106.738 1.00 42.35 74 PRO A O 1
ATOM 1502 N N . LEU C 3 75 ? 123.518 65.638 106.542 1.00 42.83 75 LEU A N 1
ATOM 1503 C CA . LEU C 3 75 ? 123.676 65.081 105.201 1.00 43.41 75 LEU A CA 1
ATOM 1504 C C . LEU C 3 75 ? 123.397 63.585 105.192 1.00 43.84 75 LEU A C 1
ATOM 1505 O O . LEU C 3 75 ? 123.068 63.012 104.152 1.00 43.81 75 LEU A O 1
ATOM 1510 N N . ARG C 3 76 ? 123.544 62.954 106.354 1.00 44.25 76 ARG A N 1
ATOM 1511 C CA . ARG C 3 76 ? 123.321 61.517 106.482 1.00 44.77 76 ARG A CA 1
ATOM 1512 C C . ARG C 3 76 ? 121.971 61.082 105.920 1.00 44.29 76 ARG A C 1
ATOM 1513 O O . ARG C 3 76 ? 121.893 60.142 105.131 1.00 44.35 76 ARG A O 1
ATOM 1521 N N . ALA C 3 77 ? 120.915 61.774 106.336 1.00 43.77 77 ALA A N 1
ATOM 1522 C CA . ALA C 3 77 ? 119.563 61.448 105.919 1.00 43.20 77 ALA A CA 1
ATOM 1523 C C . ALA C 3 77 ? 119.004 62.414 104.878 1.00 42.95 77 ALA A C 1
ATOM 1524 O O . ALA C 3 77 ? 117.808 62.717 104.881 1.00 42.92 77 ALA A O 1
ATOM 1526 N N . PHE C 3 78 ? 119.866 62.886 103.980 1.00 42.58 78 PHE A N 1
ATOM 1527 C CA . PHE C 3 78 ? 119.444 63.823 102.940 1.00 41.97 78 PHE A CA 1
ATOM 1528 C C . PHE C 3 78 ? 118.260 63.323 102.108 1.00 41.48 78 PHE A C 1
ATOM 1529 O O . PHE C 3 78 ? 117.205 63.953 102.084 1.00 41.12 78 PHE A O 1
ATOM 1537 N N . GLU C 3 79 ? 118.440 62.197 101.420 1.00 40.95 79 GLU A N 1
ATOM 1538 C CA . GLU C 3 79 ? 117.375 61.656 100.580 1.00 40.63 79 GLU A CA 1
ATOM 1539 C C . GLU C 3 79 ? 116.054 61.481 101.334 1.00 40.45 79 GLU A C 1
ATOM 1540 O O . GLU C 3 79 ? 114.995 61.827 100.815 1.00 40.58 79 GLU A O 1
ATOM 1546 N N . ALA C 3 80 ? 116.115 60.963 102.558 1.00 40.25 80 ALA A N 1
ATOM 1547 C CA . ALA C 3 80 ? 114.904 60.756 103.346 1.00 40.24 80 ALA A CA 1
ATOM 1548 C C . ALA C 3 80 ? 114.162 62.067 103.555 1.00 40.12 80 ALA A C 1
ATOM 1549 O O . ALA C 3 80 ? 112.941 62.116 103.436 1.00 40.08 80 ALA A O 1
ATOM 1551 N N . TYR C 3 81 ? 114.902 63.127 103.876 1.00 40.29 81 TYR A N 1
ATOM 1552 C CA . TYR C 3 81 ? 114.302 64.443 104.090 1.00 40.19 81 TYR A CA 1
ATOM 1553 C C . TYR C 3 81 ? 113.783 65.009 102.770 1.00 40.24 81 TYR A C 1
ATOM 1554 O O . TYR C 3 81 ? 112.706 65.595 102.717 1.00 40.27 81 TYR A O 1
ATOM 1563 N N . ALA C 3 82 ? 114.557 64.835 101.703 1.00 40.32 82 ALA A N 1
ATOM 1564 C CA . ALA C 3 82 ? 114.153 65.333 100.392 1.00 40.65 82 ALA A CA 1
ATOM 1565 C C . ALA C 3 82 ? 112.860 64.641 99.979 1.00 40.86 82 ALA A C 1
ATOM 1566 O O . ALA C 3 82 ? 111.941 65.286 99.470 1.00 40.89 82 ALA A O 1
ATOM 1568 N N . GLU C 3 83 ? 112.799 63.328 100.204 1.00 41.02 83 GLU A N 1
ATOM 1569 C CA . GLU C 3 83 ? 111.612 62.544 99.869 1.00 41.44 83 GLU A CA 1
ATOM 1570 C C . GLU C 3 83 ? 110.395 63.257 100.444 1.00 41.30 83 GLU A C 1
ATOM 1571 O O . GLU C 3 83 ? 109.396 63.471 99.754 1.00 40.87 83 GLU A O 1
ATOM 1577 N N . ARG C 3 84 ? 110.495 63.644 101.712 1.00 41.24 84 ARG A N 1
ATOM 1578 C CA . ARG C 3 84 ? 109.394 64.323 102.368 1.00 41.27 84 ARG A CA 1
ATOM 1579 C C . ARG C 3 84 ? 109.115 65.685 101.763 1.00 41.01 84 ARG A C 1
ATOM 1580 O O . ARG C 3 84 ? 107.968 66.013 101.484 1.00 40.93 84 ARG A O 1
ATOM 1588 N N . LEU C 3 85 ? 110.159 66.479 101.559 1.00 40.72 85 LEU A N 1
ATOM 1589 C CA . LEU C 3 85 ? 109.986 67.806 100.989 1.00 40.78 85 LEU A CA 1
ATOM 1590 C C . LEU C 3 85 ? 109.324 67.713 99.622 1.00 40.96 85 LEU A C 1
ATOM 1591 O O . LEU C 3 85 ? 108.417 68.484 99.305 1.00 40.82 85 LEU A O 1
ATOM 1596 N N . LEU C 3 86 ? 109.776 66.763 98.814 1.00 41.25 86 LEU A N 1
ATOM 1597 C CA . LEU C 3 86 ? 109.216 66.586 97.481 1.00 42.03 86 LEU A CA 1
ATOM 1598 C C . LEU C 3 86 ? 107.719 66.331 97.514 1.00 42.81 86 LEU A C 1
ATOM 1599 O O . LEU C 3 86 ? 106.961 66.921 96.742 1.00 42.86 86 LEU A O 1
ATOM 1604 N N . LYS C 3 87 ? 107.291 65.459 98.419 1.00 43.51 87 LYS A N 1
ATOM 1605 C CA . LYS C 3 87 ? 105.883 65.112 98.514 1.00 44.33 87 LYS A CA 1
ATOM 1606 C C . LYS C 3 87 ? 105.007 66.259 99.003 1.00 44.53 87 LYS A C 1
ATOM 1607 O O . LYS C 3 87 ? 103.785 66.232 98.842 1.00 44.61 87 LYS A O 1
ATOM 1621 N N . GLY C 3 89 ? 105.407 69.314 97.849 1.00 44.10 89 GLY A N 1
ATOM 1622 C CA . GLY C 3 89 ? 105.310 70.282 96.769 1.00 43.12 89 GLY A CA 1
ATOM 1623 C C . GLY C 3 89 ? 106.502 71.204 96.571 1.00 42.66 89 GLY A C 1
ATOM 1624 O O . GLY C 3 89 ? 106.406 72.179 95.826 1.00 42.32 89 GLY A O 1
ATOM 1625 N N . PHE C 3 90 ? 107.623 70.911 97.226 1.00 42.08 90 PHE A N 1
ATOM 1626 C CA . PHE C 3 90 ? 108.826 71.733 97.089 1.00 41.56 90 PHE A CA 1
ATOM 1627 C C . PHE C 3 90 ? 109.705 71.282 95.926 1.00 41.26 90 PHE A C 1
ATOM 1628 O O . PHE C 3 90 ? 109.650 70.130 95.500 1.00 41.23 90 PHE A O 1
ATOM 1636 N N . ARG C 3 91 ? 110.517 72.206 95.423 1.00 41.02 91 ARG A N 1
ATOM 1637 C CA . ARG C 3 91 ? 111.508 71.904 94.391 1.00 40.85 91 ARG A CA 1
ATOM 1638 C C . ARG C 3 91 ? 112.787 72.146 95.196 1.00 40.24 91 ARG A C 1
ATOM 1639 O O . ARG C 3 91 ? 112.823 73.058 96.012 1.00 40.18 91 ARG A O 1
ATOM 1647 N N . LEU C 3 92 ? 113.833 71.357 94.987 1.00 39.83 92 LEU A N 1
ATOM 1648 C CA . LEU C 3 92 ? 115.045 71.553 95.774 1.00 39.18 92 LEU A CA 1
ATOM 1649 C C . LEU C 3 92 ? 116.321 71.839 94.991 1.00 39.28 92 LEU A C 1
ATOM 1650 O O . LEU C 3 92 ? 116.661 71.131 94.046 1.00 39.43 92 LEU A O 1
ATOM 1655 N N . ALA C 3 93 ? 117.025 72.886 95.402 1.00 39.19 93 ALA A N 1
ATOM 1656 C CA . ALA C 3 93 ? 118.298 73.250 94.791 1.00 39.16 93 ALA A CA 1
ATOM 1657 C C . ALA C 3 93 ? 119.340 72.835 95.824 1.00 39.21 93 ALA A C 1
ATOM 1658 O O . ALA C 3 93 ? 119.364 73.358 96.937 1.00 39.16 93 ALA A O 1
ATOM 1660 N N . VAL C 3 94 ? 120.181 71.876 95.456 1.00 39.37 94 VAL A N 1
ATOM 1661 C CA . VAL C 3 94 ? 121.202 71.355 96.352 1.00 39.71 94 VAL A CA 1
ATOM 1662 C C . VAL C 3 94 ? 122.550 72.016 96.134 1.00 40.39 94 VAL A C 1
ATOM 1663 O O . VAL C 3 94 ? 123.164 71.872 95.077 1.00 40.21 94 VAL A O 1
ATOM 1667 N N . ALA C 3 95 ? 123.000 72.750 97.142 1.00 41.18 95 ALA A N 1
ATOM 1668 C CA . ALA C 3 95 ? 124.284 73.421 97.078 1.00 42.37 95 ALA A CA 1
ATOM 1669 C C . ALA C 3 95 ? 125.241 72.674 97.994 1.00 43.33 95 ALA A C 1
ATOM 1670 O O . ALA C 3 95 ? 125.043 72.633 99.208 1.00 43.26 95 ALA A O 1
ATOM 1672 N N . ASP C 3 96 ? 126.268 72.065 97.411 1.00 44.71 96 ASP A N 1
ATOM 1673 C CA . ASP C 3 96 ? 127.249 71.323 98.196 1.00 46.23 96 ASP A CA 1
ATOM 1674 C C . ASP C 3 96 ? 128.603 72.017 98.223 1.00 47.43 96 ASP A C 1
ATOM 1675 O O . ASP C 3 96 ? 128.823 73.023 97.545 1.00 47.60 96 ASP A O 1
ATOM 1680 N N . GLN C 3 97 ? 129.507 71.464 99.023 1.00 49.00 97 GLN A N 1
ATOM 1681 C CA . GLN C 3 97 ? 130.860 71.975 99.119 1.00 50.50 97 GLN A CA 1
ATOM 1682 C C . GLN C 3 97 ? 131.625 71.230 98.031 1.00 51.68 97 GLN A C 1
ATOM 1683 O O . GLN C 3 97 ? 131.825 70.021 98.110 1.00 51.62 97 GLN A O 1
ATOM 1689 N N . VAL C 3 98 ? 132.021 71.970 97.004 1.00 53.34 98 VAL A N 1
ATOM 1690 C CA . VAL C 3 98 ? 132.730 71.418 95.854 1.00 55.14 98 VAL A CA 1
ATOM 1691 C C . VAL C 3 98 ? 134.238 71.313 96.062 1.00 56.36 98 VAL A C 1
ATOM 1692 O O . VAL C 3 98 ? 134.942 70.655 95.296 1.00 56.33 98 VAL A O 1
ATOM 1696 N N . GLU C 3 99 ? 134.723 71.949 97.118 1.00 57.93 99 GLU A N 1
ATOM 1697 C CA . GLU C 3 99 ? 136.144 71.963 97.414 1.00 59.42 99 GLU A CA 1
ATOM 1698 C C . GLU C 3 99 ? 136.449 71.406 98.797 1.00 60.34 99 GLU A C 1
ATOM 1699 O O . GLU C 3 99 ? 135.912 71.887 99.795 1.00 60.62 99 GLU A O 1
ATOM 1705 N N . PRO C 3 100 ? 137.312 70.380 98.880 1.00 61.18 100 PRO A N 1
ATOM 1706 C CA . PRO C 3 100 ? 137.623 69.836 100.205 1.00 61.85 100 PRO A CA 1
ATOM 1707 C C . PRO C 3 100 ? 138.122 70.959 101.112 1.00 62.55 100 PRO A C 1
ATOM 1708 O O . PRO C 3 100 ? 138.947 71.778 100.703 1.00 62.45 100 PRO A O 1
ATOM 1712 N N . ALA C 3 101 ? 137.599 71.004 102.335 1.00 63.43 101 ALA A N 1
ATOM 1713 C CA . ALA C 3 101 ? 137.969 72.042 103.293 1.00 64.29 101 ALA A CA 1
ATOM 1714 C C . ALA C 3 101 ? 139.471 72.089 103.541 1.00 64.95 101 ALA A C 1
ATOM 1715 O O . ALA C 3 101 ? 140.035 73.161 103.769 1.00 64.95 101 ALA A O 1
ATOM 1717 N N . GLU C 3 102 ? 140.108 70.922 103.487 1.00 65.82 102 GLU A N 1
ATOM 1718 C CA . GLU C 3 102 ? 141.548 70.792 103.711 1.00 66.68 102 GLU A CA 1
ATOM 1719 C C . GLU C 3 102 ? 142.393 71.732 102.853 1.00 66.92 102 GLU A C 1
ATOM 1720 O O . GLU C 3 102 ? 143.605 71.846 103.052 1.00 66.85 102 GLU A O 1
ATOM 1726 N N . GLU C 3 103 ? 141.755 72.405 101.901 1.00 67.16 103 GLU A N 1
ATOM 1727 C CA . GLU C 3 103 ? 142.468 73.304 101.007 1.00 67.38 103 GLU A CA 1
ATOM 1728 C C . GLU C 3 103 ? 141.523 74.276 100.327 1.00 67.28 103 GLU A C 1
ATOM 1729 O O . GLU C 3 103 ? 141.083 74.045 99.202 1.00 67.42 103 GLU A O 1
ATOM 1735 N N . ALA C 3 104 ? 141.218 75.367 101.016 1.00 67.14 104 ALA A N 1
ATOM 1736 C CA . ALA C 3 104 ? 140.324 76.378 100.481 1.00 66.90 104 ALA A CA 1
ATOM 1737 C C . ALA C 3 104 ? 140.830 77.771 100.827 1.00 66.76 104 ALA A C 1
ATOM 1738 O O . ALA C 3 104 ? 141.313 78.006 101.934 1.00 66.72 104 ALA A O 1
ATOM 1740 N N . GLU C 3 105 ? 140.726 78.688 99.869 1.00 66.69 105 GLU A N 1
ATOM 1741 C CA . GLU C 3 105 ? 141.153 80.068 100.077 1.00 66.49 105 GLU A CA 1
ATOM 1742 C C . GLU C 3 105 ? 140.131 80.755 100.966 1.00 66.09 105 GLU A C 1
ATOM 1743 O O . GLU C 3 105 ? 139.435 81.684 100.546 1.00 66.26 105 GLU A O 1
ATOM 1749 N N . GLY C 3 106 ? 140.045 80.277 102.200 1.00 65.44 106 GLY A N 1
ATOM 1750 C CA . GLY C 3 106 ? 139.100 80.837 103.142 1.00 64.61 106 GLY A CA 1
ATOM 1751 C C . GLY C 3 106 ? 137.787 80.084 103.107 1.00 63.91 106 GLY A C 1
ATOM 1752 O O . GLY C 3 106 ? 137.693 78.955 103.594 1.00 63.93 106 GLY A O 1
ATOM 1753 N N . LEU C 3 107 ? 136.778 80.712 102.514 1.00 63.02 107 LEU A N 1
ATOM 1754 C CA . LEU C 3 107 ? 135.447 80.130 102.415 1.00 62.30 107 LEU A CA 1
ATOM 1755 C C . LEU C 3 107 ? 135.428 78.946 101.445 1.00 61.69 107 LEU A C 1
ATOM 1756 O O . LEU C 3 107 ? 135.910 79.052 100.319 1.00 61.71 107 LEU A O 1
ATOM 1761 N N . VAL C 3 108 ? 134.882 77.816 101.887 1.00 60.93 108 VAL A N 1
ATOM 1762 C CA . VAL C 3 108 ? 134.814 76.627 101.041 1.00 60.22 108 VAL A CA 1
ATOM 1763 C C . VAL C 3 108 ? 133.971 76.890 99.793 1.00 59.69 108 VAL A C 1
ATOM 1764 O O . VAL C 3 108 ? 132.972 77.611 99.848 1.00 59.39 108 VAL A O 1
ATOM 1768 N N . ARG C 3 109 ? 134.390 76.312 98.668 1.00 58.99 109 ARG A N 1
ATOM 1769 C CA . ARG C 3 109 ? 133.669 76.476 97.407 1.00 58.44 109 ARG A CA 1
ATOM 1770 C C . ARG C 3 109 ? 132.304 75.795 97.485 1.00 57.32 109 ARG A C 1
ATOM 1771 O O . ARG C 3 109 ? 132.217 74.590 97.733 1.00 57.32 109 ARG A O 1
ATOM 1779 N N . ARG C 3 110 ? 131.242 76.567 97.275 1.00 55.95 110 ARG A N 1
ATOM 1780 C CA . ARG C 3 110 ? 129.891 76.020 97.300 1.00 54.66 110 ARG A CA 1
ATOM 1781 C C . ARG C 3 110 ? 129.095 76.454 96.080 1.00 53.64 110 ARG A C 1
ATOM 1782 O O . ARG C 3 110 ? 129.043 77.638 95.733 1.00 53.26 110 ARG A O 1
ATOM 1790 N N . GLU C 3 111 ? 128.485 75.469 95.429 1.00 52.43 111 GLU A N 1
ATOM 1791 C CA . GLU C 3 111 ? 127.687 75.702 94.239 1.00 51.16 111 GLU A CA 1
ATOM 1792 C C . GLU C 3 111 ? 126.531 74.710 94.238 1.00 49.87 111 GLU A C 1
ATOM 1793 O O . GLU C 3 111 ? 126.545 73.718 94.966 1.00 49.69 111 GLU A O 1
ATOM 1799 N N . VAL C 3 112 ? 125.533 74.983 93.409 1.00 48.37 112 VAL A N 1
ATOM 1800 C CA . VAL C 3 112 ? 124.389 74.100 93.293 1.00 46.68 112 VAL A CA 1
ATOM 1801 C C . VAL C 3 112 ? 124.805 72.932 92.405 1.00 45.49 112 VAL A C 1
ATOM 1802 O O . VAL C 3 112 ? 125.131 73.116 91.240 1.00 45.46 112 VAL A O 1
ATOM 1806 N N . THR C 3 113 ? 124.804 71.731 92.969 1.00 44.23 113 THR A N 1
ATOM 1807 C CA . THR C 3 113 ? 125.199 70.530 92.238 1.00 42.88 113 THR A CA 1
ATOM 1808 C C . THR C 3 113 ? 124.063 69.886 91.451 1.00 41.66 113 THR A C 1
ATOM 1809 O O . THR C 3 113 ? 124.295 69.236 90.433 1.00 41.51 113 THR A O 1
ATOM 1813 N N . GLN C 3 114 ? 122.835 70.072 91.913 1.00 40.13 114 GLN A N 1
ATOM 1814 C CA . GLN C 3 114 ? 121.697 69.478 91.237 1.00 38.90 114 GLN A CA 1
ATOM 1815 C C . GLN C 3 114 ? 120.393 69.999 91.787 1.00 37.96 114 GLN A C 1
ATOM 1816 O O . GLN C 3 114 ? 120.329 70.488 92.913 1.00 37.84 114 GLN A O 1
ATOM 1822 N N . LEU C 3 115 ? 119.352 69.885 90.976 1.00 36.55 115 LEU A N 1
ATOM 1823 C CA . LEU C 3 115 ? 118.031 70.315 91.367 1.00 35.42 115 LEU A CA 1
ATOM 1824 C C . LEU C 3 115 ? 117.194 69.054 91.510 1.00 34.61 115 LEU A C 1
ATOM 1825 O O . LEU C 3 115 ? 117.391 68.088 90.767 1.00 34.92 115 LEU A O 1
ATOM 1830 N N . LEU C 3 116 ? 116.288 69.043 92.477 1.00 33.43 116 LEU A N 1
ATOM 1831 C CA . LEU C 3 116 ? 115.419 67.889 92.672 1.00 32.37 116 LEU A CA 1
ATOM 1832 C C . LEU C 3 116 ? 113.987 68.321 92.448 1.00 31.24 116 LEU A C 1
ATOM 1833 O O . LEU C 3 116 ? 113.427 69.069 93.241 1.00 31.17 116 LEU A O 1
ATOM 1838 N N . THR C 3 117 ? 113.411 67.868 91.342 1.00 30.17 117 THR A N 1
ATOM 1839 C CA . THR C 3 117 ? 112.040 68.194 91.011 1.00 29.49 117 THR A CA 1
ATOM 1840 C C . THR C 3 117 ? 111.350 66.873 90.700 1.00 28.81 117 THR A C 1
ATOM 1841 O O . THR C 3 117 ? 111.966 65.951 90.197 1.00 28.87 117 THR A O 1
ATOM 1845 N N . PRO C 3 118 ? 110.056 66.775 90.992 1.00 28.57 118 PRO A N 1
ATOM 1846 C CA . PRO C 3 118 ? 109.297 65.544 90.755 1.00 28.88 118 PRO A CA 1
ATOM 1847 C C . PRO C 3 118 ? 109.549 64.818 89.438 1.00 28.74 118 PRO A C 1
ATOM 1848 O O . PRO C 3 118 ? 109.712 63.599 89.431 1.00 29.03 118 PRO A O 1
ATOM 1852 N N . GLY C 3 119 ? 109.613 65.555 88.335 1.00 28.34 119 GLY A N 1
ATOM 1853 C CA . GLY C 3 119 ? 109.828 64.912 87.050 1.00 28.49 119 GLY A CA 1
ATOM 1854 C C . GLY C 3 119 ? 111.256 64.733 86.550 1.00 28.56 119 GLY A C 1
ATOM 1855 O O . GLY C 3 119 ? 111.450 64.375 85.395 1.00 28.33 119 GLY A O 1
ATOM 1856 N N . THR C 3 120 ? 112.257 64.958 87.395 1.00 28.55 120 THR A N 1
ATOM 1857 C CA . THR C 3 120 ? 113.643 64.810 86.954 1.00 28.32 120 THR A CA 1
ATOM 1858 C C . THR C 3 120 ? 114.490 64.051 87.972 1.00 28.35 120 THR A C 1
ATOM 1859 O O . THR C 3 120 ? 115.715 64.138 87.960 1.00 28.55 120 THR A O 1
ATOM 1863 N N . LEU C 3 121 ? 113.838 63.298 88.844 1.00 28.36 121 LEU A N 1
ATOM 1864 C CA . LEU C 3 121 ? 114.541 62.552 89.880 1.00 28.39 121 LEU A CA 1
ATOM 1865 C C . LEU C 3 121 ? 115.421 61.423 89.346 1.00 28.99 121 LEU A C 1
ATOM 1866 O O . LEU C 3 121 ? 115.034 60.674 88.442 1.00 28.91 121 LEU A O 1
ATOM 1871 N N . LEU C 3 122 ? 116.610 61.311 89.923 1.00 29.46 122 LEU A N 1
ATOM 1872 C CA . LEU C 3 122 ? 117.561 60.273 89.553 1.00 30.26 122 LEU A CA 1
ATOM 1873 C C . LEU C 3 122 ? 117.881 59.361 90.732 1.00 30.60 122 LEU A C 1
ATOM 1874 O O . LEU C 3 122 ? 118.505 58.321 90.558 1.00 30.83 122 LEU A O 1
ATOM 1879 N N . GLN C 3 123 ? 117.459 59.753 91.932 1.00 31.07 123 GLN A N 1
ATOM 1880 C CA . GLN C 3 123 ? 117.717 58.950 93.119 1.00 31.72 123 GLN A CA 1
ATOM 1881 C C . GLN C 3 123 ? 116.713 57.794 93.241 1.00 32.07 123 GLN A C 1
ATOM 1882 O O . GLN C 3 123 ? 115.500 58.005 93.253 1.00 32.06 123 GLN A O 1
ATOM 1888 N N . GLU C 3 124 ? 117.238 56.578 93.333 1.00 32.37 124 GLU A N 1
ATOM 1889 C CA . GLU C 3 124 ? 116.431 55.367 93.451 1.00 33.00 124 GLU A CA 1
ATOM 1890 C C . GLU C 3 124 ? 115.353 55.439 94.537 1.00 32.76 124 GLU A C 1
ATOM 1891 O O . GLU C 3 124 ? 114.205 55.078 94.293 1.00 32.64 124 GLU A O 1
ATOM 1897 N N . SER C 3 125 ? 115.714 55.932 95.718 1.00 32.57 125 SER A N 1
ATOM 1898 C CA . SER C 3 125 ? 114.774 56.026 96.842 1.00 32.38 125 SER A CA 1
ATOM 1899 C C . SER C 3 125 ? 113.676 57.079 96.714 1.00 32.22 125 SER A C 1
ATOM 1900 O O . SER C 3 125 ? 112.757 57.110 97.536 1.00 31.93 125 SER A O 1
ATOM 1903 N N . LEU C 3 126 ? 113.770 57.947 95.708 1.00 31.88 126 LEU A N 1
ATOM 1904 C CA . LEU C 3 126 ? 112.763 58.990 95.518 1.00 31.75 126 LEU A CA 1
ATOM 1905 C C . LEU C 3 126 ? 111.909 58.697 94.283 1.00 31.77 126 LEU A C 1
ATOM 1906 O O . LEU C 3 126 ? 111.022 59.470 93.930 1.00 31.80 126 LEU A O 1
ATOM 1911 N N . LEU C 3 127 ? 112.188 57.574 93.633 1.00 31.67 127 LEU A N 1
ATOM 1912 C CA . LEU C 3 127 ? 111.476 57.182 92.430 1.00 31.10 127 LEU A CA 1
ATOM 1913 C C . LEU C 3 127 ? 110.526 56.013 92.621 1.00 31.06 127 LEU A C 1
ATOM 1914 O O . LEU C 3 127 ? 110.739 55.159 93.479 1.00 30.65 127 LEU A O 1
ATOM 1919 N N . PRO C 3 128 ? 109.458 55.965 91.811 1.00 30.82 128 PRO A N 1
ATOM 1920 C CA . PRO C 3 128 ? 108.487 54.873 91.889 1.00 30.87 128 PRO A CA 1
ATOM 1921 C C . PRO C 3 128 ? 109.043 53.801 90.951 1.00 30.93 128 PRO A C 1
ATOM 1922 O O . PRO C 3 128 ? 109.997 54.066 90.220 1.00 30.80 128 PRO A O 1
ATOM 1926 N N . ARG C 3 129 ? 108.485 52.597 90.972 1.00 31.34 129 ARG A N 1
ATOM 1927 C CA . ARG C 3 129 ? 108.970 51.549 90.073 1.00 31.48 129 ARG A CA 1
ATOM 1928 C C . ARG C 3 129 ? 108.641 51.960 88.643 1.00 30.66 129 ARG A C 1
ATOM 1929 O O . ARG C 3 129 ? 109.420 51.744 87.724 1.00 30.66 129 ARG A O 1
ATOM 1937 N N . GLU C 3 130 ? 107.470 52.563 88.487 1.00 30.18 130 GLU A N 1
ATOM 1938 C CA . GLU C 3 130 ? 106.955 53.031 87.205 1.00 29.79 130 GLU A CA 1
ATOM 1939 C C . GLU C 3 130 ? 107.806 54.122 86.540 1.00 29.12 130 GLU A C 1
ATOM 1940 O O . GLU C 3 130 ? 108.712 54.684 87.143 1.00 28.48 130 GLU A O 1
ATOM 1946 N N . ALA C 3 131 ? 107.479 54.429 85.290 1.00 28.42 131 ALA A N 1
ATOM 1947 C CA . ALA C 3 131 ? 108.187 55.466 84.562 1.00 27.83 131 ALA A CA 1
ATOM 1948 C C . ALA C 3 131 ? 107.851 56.793 85.228 1.00 27.65 131 ALA A C 1
ATOM 1949 O O . ALA C 3 131 ? 106.735 56.996 85.700 1.00 27.47 131 ALA A O 1
ATOM 1951 N N . ASN C 3 132 ? 108.827 57.691 85.266 1.00 27.06 132 ASN A N 1
ATOM 1952 C CA . ASN C 3 132 ? 108.647 58.999 85.872 1.00 26.67 132 ASN A CA 1
ATOM 1953 C C . ASN C 3 132 ? 108.914 60.022 84.768 1.00 26.30 132 ASN A C 1
ATOM 1954 O O . ASN C 3 132 ? 110.066 60.283 84.408 1.00 25.94 132 ASN A O 1
ATOM 1959 N N . TYR C 3 133 ? 107.844 60.600 84.234 1.00 25.46 133 TYR A N 1
ATOM 1960 C CA . TYR C 3 133 ? 107.979 61.535 83.129 1.00 24.92 133 TYR A CA 1
ATOM 1961 C C . TYR C 3 133 ? 107.914 63.023 83.407 1.00 24.84 133 TYR A C 1
ATOM 1962 O O . TYR C 3 133 ? 107.092 63.497 84.194 1.00 24.71 133 TYR A O 1
ATOM 1971 N N . LEU C 3 134 ? 108.797 63.744 82.723 1.00 24.76 134 LEU A N 1
ATOM 1972 C CA . LEU C 3 134 ? 108.799 65.202 82.725 1.00 24.48 134 LEU A CA 1
ATOM 1973 C C . LEU C 3 134 ? 108.137 65.375 81.361 1.00 24.57 134 LEU A C 1
ATOM 1974 O O . LEU C 3 134 ? 108.550 64.743 80.397 1.00 24.41 134 LEU A O 1
ATOM 1979 N N . ALA C 3 135 ? 107.102 66.193 81.280 1.00 25.04 135 ALA A N 1
ATOM 1980 C CA . ALA C 3 135 ? 106.421 66.411 80.016 1.00 25.82 135 ALA A CA 1
ATOM 1981 C C . ALA C 3 135 ? 106.504 67.881 79.612 1.00 26.42 135 ALA A C 1
ATOM 1982 O O . ALA C 3 135 ? 106.613 68.764 80.466 1.00 26.52 135 ALA A O 1
ATOM 1984 N N . ALA C 3 136 ? 106.464 68.131 78.305 1.00 27.17 136 ALA A N 1
ATOM 1985 C CA . ALA C 3 136 ? 106.507 69.492 77.767 1.00 27.83 136 ALA A CA 1
ATOM 1986 C C . ALA C 3 136 ? 105.477 69.626 76.647 1.00 28.29 136 ALA A C 1
ATOM 1987 O O . ALA C 3 136 ? 105.405 68.777 75.755 1.00 27.96 136 ALA A O 1
ATOM 1989 N N . ILE C 3 137 ? 104.694 70.702 76.715 1.00 28.81 137 ILE A N 1
ATOM 1990 C CA . ILE C 3 137 ? 103.643 71.011 75.751 1.00 29.74 137 ILE A CA 1
ATOM 1991 C C . ILE C 3 137 ? 103.891 72.388 75.118 1.00 30.83 137 ILE A C 1
ATOM 1992 O O . ILE C 3 137 ? 104.135 73.375 75.826 1.00 30.94 137 ILE A O 1
ATOM 1997 N N . ALA C 3 138 ? 103.822 72.453 73.792 1.00 31.64 138 ALA A N 1
ATOM 1998 C CA . ALA C 3 138 ? 104.025 73.708 73.075 1.00 32.76 138 ALA A CA 1
ATOM 1999 C C . ALA C 3 138 ? 103.154 73.755 71.826 1.00 33.35 138 ALA A C 1
ATOM 2000 O O . ALA C 3 138 ? 102.529 72.761 71.459 1.00 33.39 138 ALA A O 1
ATOM 2002 N N . THR C 3 139 ? 103.115 74.915 71.180 1.00 34.29 139 THR A N 1
ATOM 2003 C CA . THR C 3 139 ? 102.329 75.088 69.964 1.00 35.09 139 THR A CA 1
ATOM 2004 C C . THR C 3 139 ? 103.241 75.445 68.804 1.00 35.59 139 THR A C 1
ATOM 2005 O O . THR C 3 139 ? 104.413 75.742 68.999 1.00 35.74 139 THR A O 1
ATOM 2009 N N . GLY C 3 140 ? 102.704 75.422 67.591 1.00 36.33 140 GLY A N 1
ATOM 2010 C CA . GLY C 3 140 ? 103.526 75.741 66.439 1.00 37.27 140 GLY A CA 1
ATOM 2011 C C . GLY C 3 140 ? 103.327 74.707 65.356 1.00 37.86 140 GLY A C 1
ATOM 2012 O O . GLY C 3 140 ? 104.157 73.813 65.174 1.00 37.95 140 GLY A O 1
ATOM 2013 N N . ASP C 3 141 ? 102.214 74.842 64.639 1.00 38.30 141 ASP A N 1
ATOM 2014 C CA . ASP C 3 141 ? 101.841 73.924 63.571 1.00 38.85 141 ASP A CA 1
ATOM 2015 C C . ASP C 3 141 ? 101.320 72.648 64.218 1.00 38.86 141 ASP A C 1
ATOM 2016 O O . ASP C 3 141 ? 101.717 71.540 63.848 1.00 39.33 141 ASP A O 1
ATOM 2021 N N . GLY C 3 142 ? 100.429 72.825 65.195 1.00 38.43 142 GLY A N 1
ATOM 2022 C CA . GLY C 3 142 ? 99.850 71.702 65.918 1.00 37.49 142 GLY A CA 1
ATOM 2023 C C . GLY C 3 142 ? 100.262 71.715 67.382 1.00 36.67 142 GLY A C 1
ATOM 2024 O O . GLY C 3 142 ? 100.985 72.622 67.821 1.00 36.88 142 GLY A O 1
ATOM 2025 N N . TRP C 3 143 ? 99.799 70.731 68.152 1.00 35.24 143 TRP A N 1
ATOM 2026 C CA . TRP C 3 143 ? 100.171 70.658 69.558 1.00 33.98 143 TRP A CA 1
ATOM 2027 C C . TRP C 3 143 ? 101.354 69.702 69.745 1.00 32.82 143 TRP A C 1
ATOM 2028 O O . TRP C 3 143 ? 101.229 68.493 69.523 1.00 32.79 143 TRP A O 1
ATOM 2039 N N . GLY C 3 144 ? 102.501 70.251 70.144 1.00 31.06 144 GLY A N 1
ATOM 2040 C CA . GLY C 3 144 ? 103.681 69.439 70.372 1.00 29.06 144 GLY A CA 1
ATOM 2041 C C . GLY C 3 144 ? 103.699 68.928 71.803 1.00 27.84 144 GLY A C 1
ATOM 2042 O O . GLY C 3 144 ? 103.514 69.694 72.738 1.00 27.51 144 GLY A O 1
ATOM 2043 N N . LEU C 3 145 ? 103.924 67.630 71.970 1.00 26.83 145 LEU A N 1
ATOM 2044 C CA . LEU C 3 145 ? 103.948 67.008 73.292 1.00 25.77 145 LEU A CA 1
ATOM 2045 C C . LEU C 3 145 ? 105.168 66.093 73.330 1.00 25.13 145 LEU A C 1
ATOM 2046 O O . LEU C 3 145 ? 105.322 65.227 72.461 1.00 24.75 145 LEU A O 1
ATOM 2051 N N . ALA C 3 146 ? 106.038 66.287 74.321 1.00 24.46 146 ALA A N 1
ATOM 2052 C CA . ALA C 3 146 ? 107.234 65.455 74.445 1.00 23.78 146 ALA A CA 1
ATOM 2053 C C . ALA C 3 146 ? 107.460 65.027 75.883 1.00 23.63 146 ALA A C 1
ATOM 2054 O O . ALA C 3 146 ? 107.142 65.752 76.821 1.00 23.95 146 ALA A O 1
ATOM 2056 N N . PHE C 3 147 ? 108.007 63.830 76.047 1.00 22.80 147 PHE A N 1
ATOM 2057 C CA . PHE C 3 147 ? 108.276 63.285 77.361 1.00 22.39 147 PHE A CA 1
ATOM 2058 C C . PHE C 3 147 ? 109.739 62.907 77.499 1.00 22.56 147 PHE A C 1
ATOM 2059 O O . PHE C 3 147 ? 110.410 62.570 76.523 1.00 22.61 147 PHE A O 1
ATOM 2067 N N . LEU C 3 148 ? 110.219 62.964 78.729 1.00 22.82 148 LEU A N 1
ATOM 2068 C CA . LEU C 3 148 ? 111.581 62.574 79.043 1.00 23.31 148 LEU A CA 1
ATOM 2069 C C . LEU C 3 148 ? 111.554 61.916 80.410 1.00 23.65 148 LEU A C 1
ATOM 2070 O O . LEU C 3 148 ? 110.943 62.441 81.341 1.00 22.99 148 LEU A O 1
ATOM 2075 N N . ASP C 3 149 ? 112.183 60.745 80.509 1.00 24.07 149 ASP A N 1
ATOM 2076 C CA . ASP C 3 149 ? 112.297 60.044 81.779 1.00 24.85 149 ASP A CA 1
ATOM 2077 C C . ASP C 3 149 ? 113.796 60.084 81.978 1.00 24.86 149 ASP A C 1
ATOM 2078 O O . ASP C 3 149 ? 114.547 59.310 81.375 1.00 24.79 149 ASP A O 1
ATOM 2083 N N . VAL C 3 150 ? 114.227 61.015 82.813 1.00 24.97 150 VAL A N 1
ATOM 2084 C CA . VAL C 3 150 ? 115.637 61.214 83.070 1.00 25.19 150 VAL A CA 1
ATOM 2085 C C . VAL C 3 150 ? 116.324 60.001 83.695 1.00 25.39 150 VAL A C 1
ATOM 2086 O O . VAL C 3 150 ? 117.527 59.820 83.506 1.00 25.73 150 VAL A O 1
ATOM 2090 N N . SER C 3 151 ? 115.580 59.163 84.425 1.00 25.04 151 SER A N 1
ATOM 2091 C CA . SER C 3 151 ? 116.191 57.992 85.061 1.00 24.74 151 SER A CA 1
ATOM 2092 C C . SER C 3 151 ? 116.464 56.847 84.091 1.00 24.71 151 SER A C 1
ATOM 2093 O O . SER C 3 151 ? 117.252 55.955 84.397 1.00 24.86 151 SER A O 1
ATOM 2096 N N . THR C 3 152 ? 115.823 56.860 82.928 1.00 24.42 152 THR A N 1
ATOM 2097 C CA . THR C 3 152 ? 116.036 55.785 81.954 1.00 24.51 152 THR A CA 1
ATOM 2098 C C . THR C 3 152 ? 116.546 56.294 80.613 1.00 24.49 152 THR A C 1
ATOM 2099 O O . THR C 3 152 ? 117.130 55.544 79.835 1.00 24.88 152 THR A O 1
ATOM 2103 N N . GLY C 3 153 ? 116.328 57.575 80.349 1.00 24.77 153 GLY A N 1
ATOM 2104 C CA . GLY C 3 153 ? 116.759 58.141 79.089 1.00 24.28 153 GLY A CA 1
ATOM 2105 C C . GLY C 3 153 ? 115.654 58.063 78.049 1.00 24.14 153 GLY A C 1
ATOM 2106 O O . GLY C 3 153 ? 115.851 58.496 76.913 1.00 24.28 153 GLY A O 1
ATOM 2107 N N . GLU C 3 154 ? 114.498 57.505 78.418 1.00 23.92 154 GLU A N 1
ATOM 2108 C CA . GLU C 3 154 ? 113.394 57.417 77.466 1.00 24.06 154 GLU A CA 1
ATOM 2109 C C . GLU C 3 154 ? 113.108 58.851 77.036 1.00 23.93 154 GLU A C 1
ATOM 2110 O O . GLU C 3 154 ? 112.915 59.744 77.865 1.00 23.31 154 GLU A O 1
ATOM 2116 N N . PHE C 3 155 ? 113.073 59.049 75.727 1.00 23.89 155 PHE A N 1
ATOM 2117 C CA . PHE C 3 155 ? 112.907 60.369 75.143 1.00 24.03 155 PHE A CA 1
ATOM 2118 C C . PHE C 3 155 ? 111.987 60.241 73.919 1.00 24.20 155 PHE A C 1
ATOM 2119 O O . PHE C 3 155 ? 112.385 59.696 72.886 1.00 24.36 155 PHE A O 1
ATOM 2127 N N . LYS C 3 156 ? 110.759 60.746 74.038 1.00 23.79 156 LYS A N 1
ATOM 2128 C CA . LYS C 3 156 ? 109.795 60.633 72.956 1.00 23.80 156 LYS A CA 1
ATOM 2129 C C . LYS C 3 156 ? 108.783 61.778 72.890 1.00 24.01 156 LYS A C 1
ATOM 2130 O O . LYS C 3 156 ? 108.606 62.547 73.846 1.00 24.13 156 LYS A O 1
ATOM 2136 N N . GLY C 3 157 ? 108.106 61.878 71.753 1.00 23.85 157 GLY A N 1
ATOM 2137 C CA . GLY C 3 157 ? 107.126 62.928 71.590 1.00 24.03 157 GLY A CA 1
ATOM 2138 C C . GLY C 3 157 ? 106.343 62.767 70.316 1.00 24.60 157 GLY A C 1
ATOM 2139 O O . GLY C 3 157 ? 106.660 61.924 69.482 1.00 24.37 157 GLY A O 1
ATOM 2140 N N . THR C 3 158 ? 105.321 63.598 70.165 1.00 25.30 158 THR A N 1
ATOM 2141 C CA . THR C 3 158 ? 104.472 63.552 68.993 1.00 26.10 158 THR A CA 1
ATOM 2142 C C . THR C 3 158 ? 103.750 64.884 68.810 1.00 27.12 158 THR A C 1
ATOM 2143 O O . THR C 3 158 ? 103.860 65.789 69.635 1.00 27.50 158 THR A O 1
ATOM 2147 N N . VAL C 3 159 ? 103.023 65.008 67.711 1.00 28.40 159 VAL A N 1
ATOM 2148 C CA . VAL C 3 159 ? 102.262 66.212 67.462 1.00 29.76 159 VAL A CA 1
ATOM 2149 C C . VAL C 3 159 ? 100.818 65.762 67.346 1.00 30.91 159 VAL A C 1
ATOM 2150 O O . VAL C 3 159 ? 100.541 64.693 66.804 1.00 31.37 159 VAL A O 1
ATOM 2154 N N . LEU C 3 160 ? 99.904 66.555 67.889 1.00 31.90 160 LEU A N 1
ATOM 2155 C CA . LEU C 3 160 ? 98.490 66.224 67.833 1.00 33.03 160 LEU A CA 1
ATOM 2156 C C . LEU C 3 160 ? 97.751 67.395 67.213 1.00 33.94 160 LEU A C 1
ATOM 2157 O O . LEU C 3 160 ? 98.190 68.536 67.322 1.00 34.02 160 LEU A O 1
ATOM 2162 N N . LYS C 3 161 ? 96.633 67.109 66.557 1.00 35.09 161 LYS A N 1
ATOM 2163 C CA . LYS C 3 161 ? 95.854 68.142 65.883 1.00 36.14 161 LYS A CA 1
ATOM 2164 C C . LYS C 3 161 ? 94.910 68.930 66.766 1.00 36.59 161 LYS A C 1
ATOM 2165 O O . LYS C 3 161 ? 94.682 70.117 66.526 1.00 37.05 161 LYS A O 1
ATOM 2171 N N . SER C 3 162 ? 94.356 68.289 67.786 1.00 36.86 162 SER A N 1
ATOM 2172 C CA . SER C 3 162 ? 93.431 68.985 68.667 1.00 37.08 162 SER A CA 1
ATOM 2173 C C . SER C 3 162 ? 93.930 69.033 70.103 1.00 37.35 162 SER A C 1
ATOM 2174 O O . SER C 3 162 ? 94.910 68.376 70.467 1.00 37.43 162 SER A O 1
ATOM 2177 N N . LYS C 3 163 ? 93.250 69.841 70.909 1.00 37.35 163 LYS A N 1
ATOM 2178 C CA . LYS C 3 163 ? 93.586 70.005 72.313 1.00 37.36 163 LYS A CA 1
ATOM 2179 C C . LYS C 3 163 ? 93.115 68.755 73.044 1.00 36.90 163 LYS A C 1
ATOM 2180 O O . LYS C 3 163 ? 93.745 68.295 73.998 1.00 36.86 163 LYS A O 1
ATOM 2186 N N . SER C 3 164 ? 92.000 68.206 72.569 1.00 36.16 164 SER A N 1
ATOM 2187 C CA . SER C 3 164 ? 91.420 67.002 73.139 1.00 35.36 164 SER A CA 1
ATOM 2188 C C . SER C 3 164 ? 92.426 65.854 73.103 1.00 34.72 164 SER A C 1
ATOM 2189 O O . SER C 3 164 ? 92.669 65.202 74.118 1.00 34.63 164 SER A O 1
ATOM 2192 N N . ALA C 3 165 ? 92.999 65.613 71.927 1.00 33.87 165 ALA A N 1
ATOM 2193 C CA . ALA C 3 165 ? 93.971 64.544 71.748 1.00 33.20 165 ALA A CA 1
ATOM 2194 C C . ALA C 3 165 ? 95.228 64.824 72.561 1.00 32.49 165 ALA A C 1
ATOM 2195 O O . ALA C 3 165 ? 95.847 63.908 73.097 1.00 32.52 165 ALA A O 1
ATOM 2197 N N . LEU C 3 166 ? 95.611 66.090 72.649 1.00 31.69 166 LEU A N 1
ATOM 2198 C CA . LEU C 3 166 ? 96.788 66.439 73.432 1.00 31.20 166 LEU A CA 1
ATOM 2199 C C . LEU C 3 166 ? 96.538 65.989 74.863 1.00 30.69 166 LEU A C 1
ATOM 2200 O O . LEU C 3 166 ? 97.301 65.201 75.413 1.00 30.29 166 LEU A O 1
ATOM 2205 N N . TYR C 3 167 ? 95.462 66.495 75.457 1.00 30.25 167 TYR A N 1
ATOM 2206 C CA . TYR C 3 167 ? 95.130 66.136 76.825 1.00 30.38 167 TYR A CA 1
ATOM 2207 C C . TYR C 3 167 ? 95.083 64.629 77.041 1.00 29.81 167 TYR A C 1
ATOM 2208 O O . TYR C 3 167 ? 95.612 64.142 78.039 1.00 29.82 167 TYR A O 1
ATOM 2217 N N . ASP C 3 168 ? 94.476 63.886 76.117 1.00 28.67 168 ASP A N 1
ATOM 2218 C CA . ASP C 3 168 ? 94.423 62.436 76.278 1.00 28.38 168 ASP A CA 1
ATOM 2219 C C . ASP C 3 168 ? 95.805 61.804 76.246 1.00 27.83 168 ASP A C 1
ATOM 2220 O O . ASP C 3 168 ? 96.086 60.890 77.014 1.00 27.40 168 ASP A O 1
ATOM 2225 N N . GLU C 3 169 ? 96.664 62.281 75.349 1.00 27.75 169 GLU A N 1
ATOM 2226 C CA . GLU C 3 169 ? 98.011 61.735 75.251 1.00 27.44 169 GLU A CA 1
ATOM 2227 C C . GLU C 3 169 ? 98.756 62.005 76.538 1.00 26.99 169 GLU A C 1
ATOM 2228 O O . GLU C 3 169 ? 99.515 61.169 77.014 1.00 26.35 169 GLU A O 1
ATOM 2234 N N . LEU C 3 170 ? 98.532 63.187 77.093 1.00 27.08 170 LEU A N 1
ATOM 2235 C CA . LEU C 3 170 ? 99.188 63.587 78.330 1.00 27.28 170 LEU A CA 1
ATOM 2236 C C . LEU C 3 170 ? 98.702 62.704 79.481 1.00 26.95 170 LEU A C 1
ATOM 2237 O O . LEU C 3 170 ? 99.505 62.167 80.243 1.00 26.76 170 LEU A O 1
ATOM 2242 N N . PHE C 3 171 ? 97.389 62.527 79.589 1.00 26.44 171 PHE A N 1
ATOM 2243 C CA . PHE C 3 171 ? 96.837 61.717 80.668 1.00 26.07 171 PHE A CA 1
ATOM 2244 C C . PHE C 3 171 ? 97.314 60.261 80.694 1.00 26.04 171 PHE A C 1
ATOM 2245 O O . PHE C 3 171 ? 97.665 59.745 81.753 1.00 25.93 171 PHE A O 1
ATOM 2253 N N . ARG C 3 172 ? 97.317 59.590 79.547 1.00 25.75 172 ARG A N 1
ATOM 2254 C CA . ARG C 3 172 ? 97.758 58.200 79.534 1.00 26.25 172 ARG A CA 1
ATOM 2255 C C . ARG C 3 172 ? 99.205 58.047 80.027 1.00 25.92 172 ARG A C 1
ATOM 2256 O O . ARG C 3 172 ? 99.610 56.959 80.413 1.00 26.17 172 ARG A O 1
ATOM 2264 N N . HIS C 3 173 ? 99.981 59.128 80.025 1.00 25.53 173 HIS A N 1
ATOM 2265 C CA . HIS C 3 173 ? 101.366 59.050 80.492 1.00 25.42 173 HIS A CA 1
ATOM 2266 C C . HIS C 3 173 ? 101.525 59.447 81.947 1.00 25.97 173 HIS A C 1
ATOM 2267 O O . HIS C 3 173 ? 102.553 59.167 82.552 1.00 26.04 173 HIS A O 1
ATOM 2274 N N . ARG C 3 174 ? 100.506 60.093 82.506 1.00 26.81 174 ARG A N 1
ATOM 2275 C CA . ARG C 3 174 ? 100.541 60.535 83.888 1.00 27.86 174 ARG A CA 1
ATOM 2276 C C . ARG C 3 174 ? 101.908 61.116 84.259 1.00 28.23 174 ARG A C 1
ATOM 2277 O O . ARG C 3 174 ? 102.618 60.584 85.120 1.00 28.45 174 ARG A O 1
ATOM 2285 N N . PRO C 3 175 ? 102.293 62.228 83.610 1.00 28.29 175 PRO A N 1
ATOM 2286 C CA . PRO C 3 175 ? 103.577 62.887 83.866 1.00 27.86 175 PRO A CA 1
ATOM 2287 C C . PRO C 3 175 ? 103.635 63.329 85.316 1.00 27.95 175 PRO A C 1
ATOM 2288 O O . PRO C 3 175 ? 102.601 63.555 85.932 1.00 27.81 175 PRO A O 1
ATOM 2292 N N . ALA C 3 176 ? 104.837 63.451 85.860 1.00 27.72 176 ALA A N 1
ATOM 2293 C CA . ALA C 3 176 ? 104.987 63.871 87.245 1.00 28.09 176 ALA A CA 1
ATOM 2294 C C . ALA C 3 176 ? 105.227 65.376 87.311 1.00 28.02 176 ALA A C 1
ATOM 2295 O O . ALA C 3 176 ? 105.049 66.003 88.358 1.00 28.20 176 ALA A O 1
ATOM 2297 N N . GLU C 3 177 ? 105.620 65.947 86.175 1.00 28.00 177 GLU A N 1
ATOM 2298 C CA . GLU C 3 177 ? 105.914 67.371 86.079 1.00 27.50 177 GLU A CA 1
ATOM 2299 C C . GLU C 3 177 ? 105.691 67.856 84.646 1.00 27.25 177 GLU A C 1
ATOM 2300 O O . GLU C 3 177 ? 106.131 67.222 83.690 1.00 27.08 177 GLU A O 1
ATOM 2306 N N . VAL C 3 178 ? 105.026 68.993 84.501 1.00 27.30 178 VAL A N 1
ATOM 2307 C CA . VAL C 3 178 ? 104.735 69.524 83.178 1.00 27.44 178 VAL A CA 1
ATOM 2308 C C . VAL C 3 178 ? 105.331 70.914 82.909 1.00 27.90 178 VAL A C 1
ATOM 2309 O O . VAL C 3 178 ? 105.263 71.804 83.751 1.00 27.75 178 VAL A O 1
ATOM 2313 N N . LEU C 3 179 ? 105.914 71.079 81.725 1.00 28.06 179 LEU A N 1
ATOM 2314 C CA . LEU C 3 179 ? 106.496 72.350 81.302 1.00 28.90 179 LEU A CA 1
ATOM 2315 C C . LEU C 3 179 ? 105.610 72.897 80.177 1.00 29.24 179 LEU A C 1
ATOM 2316 O O . LEU C 3 179 ? 105.497 72.272 79.122 1.00 29.72 179 LEU A O 1
ATOM 2321 N N . LEU C 3 180 ? 104.986 74.048 80.395 1.00 29.81 180 LEU A N 1
ATOM 2322 C CA . LEU C 3 180 ? 104.122 74.641 79.375 1.00 30.78 180 LEU A CA 1
ATOM 2323 C C . LEU C 3 180 ? 104.834 75.764 78.627 1.00 31.32 180 LEU A C 1
ATOM 2324 O O . LEU C 3 180 ? 105.583 76.540 79.221 1.00 31.57 180 LEU A O 1
ATOM 2329 N N . ALA C 3 181 ? 104.603 75.830 77.320 1.00 31.93 181 ALA A N 1
ATOM 2330 C CA . ALA C 3 181 ? 105.192 76.860 76.471 1.00 33.20 181 ALA A CA 1
ATOM 2331 C C . ALA C 3 181 ? 104.768 78.234 76.988 1.00 33.79 181 ALA A C 1
ATOM 2332 O O . ALA C 3 181 ? 103.691 78.382 77.560 1.00 33.64 181 ALA A O 1
ATOM 2334 N N . PRO C 3 182 ? 105.613 79.256 76.789 1.00 34.69 182 PRO A N 1
ATOM 2335 C CA . PRO C 3 182 ? 105.298 80.612 77.246 1.00 35.41 182 PRO A CA 1
ATOM 2336 C C . PRO C 3 182 ? 103.893 81.050 76.821 1.00 36.11 182 PRO A C 1
ATOM 2337 O O . PRO C 3 182 ? 103.138 81.603 77.620 1.00 36.01 182 PRO A O 1
ATOM 2341 N N . GLU C 3 183 ? 103.551 80.790 75.562 1.00 37.15 183 GLU A N 1
ATOM 2342 C CA . GLU C 3 183 ? 102.240 81.153 75.021 1.00 38.40 183 GLU A CA 1
ATOM 2343 C C . GLU C 3 183 ? 101.077 80.553 75.803 1.00 39.05 183 GLU A C 1
ATOM 2344 O O . GLU C 3 183 ? 100.028 81.179 75.937 1.00 39.46 183 GLU A O 1
ATOM 2350 N N . LEU C 3 184 ? 101.255 79.333 76.301 1.00 39.88 184 LEU A N 1
ATOM 2351 C CA . LEU C 3 184 ? 100.198 78.653 77.046 1.00 40.60 184 LEU A CA 1
ATOM 2352 C C . LEU C 3 184 ? 100.085 79.235 78.443 1.00 41.15 184 LEU A C 1
ATOM 2353 O O . LEU C 3 184 ? 98.992 79.331 79.005 1.00 41.04 184 LEU A O 1
ATOM 2358 N N . LEU C 3 185 ? 101.221 79.624 79.003 1.00 41.94 185 LEU A N 1
ATOM 2359 C CA . LEU C 3 185 ? 101.227 80.234 80.324 1.00 42.83 185 LEU A CA 1
ATOM 2360 C C . LEU C 3 185 ? 100.596 81.625 80.193 1.00 43.64 185 LEU A C 1
ATOM 2361 O O . LEU C 3 185 ? 99.918 82.087 81.105 1.00 43.72 185 LEU A O 1
ATOM 2366 N N . GLU C 3 186 ? 100.813 82.273 79.047 1.00 44.60 186 GLU A N 1
ATOM 2367 C CA . GLU C 3 186 ? 100.255 83.606 78.765 1.00 45.91 186 GLU A CA 1
ATOM 2368 C C . GLU C 3 186 ? 98.734 83.515 78.612 1.00 46.37 186 GLU A C 1
ATOM 2369 O O . GLU C 3 186 ? 97.994 84.385 79.075 1.00 46.57 186 GLU A O 1
ATOM 2375 N N . ASN C 3 187 ? 98.287 82.462 77.935 1.00 46.87 187 ASN A N 1
ATOM 2376 C CA . ASN C 3 187 ? 96.873 82.232 77.686 1.00 47.24 187 ASN A CA 1
ATOM 2377 C C . ASN C 3 187 ? 96.165 81.855 78.977 1.00 47.48 187 ASN A C 1
ATOM 2378 O O . ASN C 3 187 ? 96.070 80.676 79.321 1.00 47.86 187 ASN A O 1
ATOM 2383 N N . GLY C 3 188 ? 95.660 82.865 79.680 1.00 47.58 188 GLY A N 1
ATOM 2384 C CA . GLY C 3 188 ? 94.969 82.647 80.940 1.00 47.47 188 GLY A CA 1
ATOM 2385 C C . GLY C 3 188 ? 93.837 81.633 80.953 1.00 47.40 188 GLY A C 1
ATOM 2386 O O . GLY C 3 188 ? 93.677 80.900 81.925 1.00 47.32 188 GLY A O 1
ATOM 2387 N N . ALA C 3 189 ? 93.046 81.586 79.888 1.00 47.49 189 ALA A N 1
ATOM 2388 C CA . ALA C 3 189 ? 91.929 80.646 79.819 1.00 47.48 189 ALA A CA 1
ATOM 2389 C C . ALA C 3 189 ? 92.419 79.196 79.686 1.00 47.54 189 ALA A C 1
ATOM 2390 O O . ALA C 3 189 ? 91.846 78.280 80.275 1.00 47.53 189 ALA A O 1
ATOM 2392 N N . PHE C 3 190 ? 93.480 78.998 78.910 1.00 47.55 190 PHE A N 1
ATOM 2393 C CA . PHE C 3 190 ? 94.057 77.672 78.718 1.00 47.55 190 PHE A CA 1
ATOM 2394 C C . PHE C 3 190 ? 94.575 77.150 80.054 1.00 47.40 190 PHE A C 1
ATOM 2395 O O . PHE C 3 190 ? 94.181 76.083 80.516 1.00 47.17 190 PHE A O 1
ATOM 2403 N N . LEU C 3 191 ? 95.459 77.930 80.668 1.00 47.45 191 LEU A N 1
ATOM 2404 C CA . LEU C 3 191 ? 96.075 77.574 81.938 1.00 47.70 191 LEU A CA 1
ATOM 2405 C C . LEU C 3 191 ? 95.079 77.086 82.979 1.00 47.89 191 LEU A C 1
ATOM 2406 O O . LEU C 3 191 ? 95.299 76.056 83.612 1.00 47.94 191 LEU A O 1
ATOM 2411 N N . ASP C 3 192 ? 93.990 77.823 83.163 1.00 48.21 192 ASP A N 1
ATOM 2412 C CA . ASP C 3 192 ? 92.975 77.422 84.127 1.00 48.56 192 ASP A CA 1
ATOM 2413 C C . ASP C 3 192 ? 92.391 76.066 83.759 1.00 48.32 192 ASP A C 1
ATOM 2414 O O . ASP C 3 192 ? 92.240 75.198 84.619 1.00 48.18 192 ASP A O 1
ATOM 2419 N N . GLU C 3 193 ? 92.062 75.887 82.482 1.00 48.29 193 GLU A N 1
ATOM 2420 C CA . GLU C 3 193 ? 91.509 74.620 82.017 1.00 48.37 193 GLU A CA 1
ATOM 2421 C C . GLU C 3 193 ? 92.509 73.516 82.320 1.00 48.23 193 GLU A C 1
ATOM 2422 O O . GLU C 3 193 ? 92.144 72.457 82.824 1.00 48.25 193 GLU A O 1
ATOM 2428 N N . PHE C 3 194 ? 93.777 73.782 82.015 1.00 47.94 194 PHE A N 1
ATOM 2429 C CA . PHE C 3 194 ? 94.838 72.813 82.245 1.00 47.50 194 PHE A CA 1
ATOM 2430 C C . PHE C 3 194 ? 95.007 72.491 83.722 1.00 47.38 194 PHE A C 1
ATOM 2431 O O . PHE C 3 194 ? 95.064 71.324 84.104 1.00 47.43 194 PHE A O 1
ATOM 2439 N N . ARG C 3 195 ? 95.100 73.529 84.546 1.00 47.40 195 ARG A N 1
ATOM 2440 C CA . ARG C 3 195 ? 95.279 73.341 85.981 1.00 47.54 195 ARG A CA 1
ATOM 2441 C C . ARG C 3 195 ? 94.170 72.510 86.606 1.00 47.21 195 ARG A C 1
ATOM 2442 O O . ARG C 3 195 ? 94.423 71.681 87.480 1.00 47.05 195 ARG A O 1
ATOM 2450 N N . LYS C 3 196 ? 92.938 72.733 86.164 1.00 47.19 196 LYS A N 1
ATOM 2451 C CA . LYS C 3 196 ? 91.812 71.990 86.711 1.00 47.12 196 LYS A CA 1
ATOM 2452 C C . LYS C 3 196 ? 91.874 70.517 86.341 1.00 46.72 196 LYS A C 1
ATOM 2453 O O . LYS C 3 196 ? 91.670 69.648 87.188 1.00 46.93 196 LYS A O 1
ATOM 2459 N N . ARG C 3 197 ? 92.179 70.236 85.080 1.00 46.02 197 ARG A N 1
ATOM 2460 C CA . ARG C 3 197 ? 92.241 68.860 84.623 1.00 45.25 197 ARG A CA 1
ATOM 2461 C C . ARG C 3 197 ? 93.526 68.153 85.042 1.00 44.88 197 ARG A C 1
ATOM 2462 O O . ARG C 3 197 ? 93.509 66.962 85.339 1.00 44.85 197 ARG A O 1
ATOM 2470 N N . PHE C 3 198 ? 94.637 68.884 85.083 1.00 44.20 198 PHE A N 1
ATOM 2471 C CA . PHE C 3 198 ? 95.906 68.287 85.475 1.00 43.59 198 PHE A CA 1
ATOM 2472 C C . PHE C 3 198 ? 96.524 68.991 86.673 1.00 43.26 198 PHE A C 1
ATOM 2473 O O . PHE C 3 198 ? 97.204 70.005 86.534 1.00 43.40 198 PHE A O 1
ATOM 2481 N N . PRO C 3 199 ? 96.308 68.441 87.875 1.00 42.98 199 PRO A N 1
ATOM 2482 C CA . PRO C 3 199 ? 96.836 69.002 89.124 1.00 42.56 199 PRO A CA 1
ATOM 2483 C C . PRO C 3 199 ? 98.357 68.876 89.282 1.00 42.13 199 PRO A C 1
ATOM 2484 O O . PRO C 3 199 ? 98.909 69.253 90.314 1.00 42.29 199 PRO A O 1
ATOM 2488 N N . VAL C 3 200 ? 99.028 68.360 88.259 1.00 41.19 200 VAL A N 1
ATOM 2489 C CA . VAL C 3 200 ? 100.476 68.173 88.298 1.00 40.43 200 VAL A CA 1
ATOM 2490 C C . VAL C 3 200 ? 101.261 69.478 88.448 1.00 39.64 200 VAL A C 1
ATOM 2491 O O . VAL C 3 200 ? 100.774 70.545 88.088 1.00 39.28 200 VAL A O 1
ATOM 2503 N N . LEU C 3 202 ? 103.664 72.481 87.746 1.00 37.45 202 LEU A N 1
ATOM 2504 C CA . LEU C 3 202 ? 104.003 73.183 86.517 1.00 37.35 202 LEU A CA 1
ATOM 2505 C C . LEU C 3 202 ? 105.297 73.920 86.784 1.00 37.06 202 LEU A C 1
ATOM 2506 O O . LEU C 3 202 ? 105.459 74.530 87.832 1.00 36.84 202 LEU A O 1
ATOM 2511 N N . SER C 3 203 ? 106.225 73.849 85.841 1.00 37.11 203 SER A N 1
ATOM 2512 C CA . SER C 3 203 ? 107.504 74.523 85.992 1.00 37.15 203 SER A CA 1
ATOM 2513 C C . SER C 3 203 ? 107.850 75.281 84.736 1.00 37.30 203 SER A C 1
ATOM 2514 O O . SER C 3 203 ? 107.289 75.025 83.668 1.00 37.30 203 SER A O 1
ATOM 2517 N N . GLU C 3 204 ? 108.788 76.209 84.876 1.00 37.65 204 GLU A N 1
ATOM 2518 C CA . GLU C 3 204 ? 109.224 77.038 83.774 1.00 37.94 204 GLU A CA 1
ATOM 2519 C C . GLU C 3 204 ? 110.514 76.571 83.143 1.00 37.83 204 GLU A C 1
ATOM 2520 O O . GLU C 3 204 ? 111.444 76.146 83.823 1.00 37.99 204 GLU A O 1
ATOM 2526 N N . ALA C 3 205 ? 110.566 76.685 81.827 1.00 37.41 205 ALA A N 1
ATOM 2527 C CA . ALA C 3 205 ? 111.740 76.310 81.074 1.00 37.48 205 ALA A CA 1
ATOM 2528 C C . ALA C 3 205 ? 111.669 77.088 79.773 1.00 37.47 205 ALA A C 1
ATOM 2529 O O . ALA C 3 205 ? 110.587 77.474 79.333 1.00 37.26 205 ALA A O 1
ATOM 2531 N N . PRO C 3 206 ? 112.825 77.372 79.161 1.00 37.50 206 PRO A N 1
ATOM 2532 C CA . PRO C 3 206 ? 112.785 78.113 77.896 1.00 37.40 206 PRO A CA 1
ATOM 2533 C C . PRO C 3 206 ? 112.329 77.138 76.817 1.00 37.38 206 PRO A C 1
ATOM 2534 O O . PRO C 3 206 ? 112.556 75.933 76.945 1.00 37.48 206 PRO A O 1
ATOM 2538 N N . PHE C 3 207 ? 111.688 77.642 75.766 1.00 37.26 207 PHE A N 1
ATOM 2539 C CA . PHE C 3 207 ? 111.212 76.774 74.702 1.00 36.98 207 PHE A CA 1
ATOM 2540 C C . PHE C 3 207 ? 111.856 77.007 73.342 1.00 37.12 207 PHE A C 1
ATOM 2541 O O . PHE C 3 207 ? 111.199 76.921 72.305 1.00 37.03 207 PHE A O 1
ATOM 2549 N N . GLU C 3 208 ? 113.154 77.287 73.355 1.00 37.27 208 GLU A N 1
ATOM 2550 C CA . GLU C 3 208 ? 113.895 77.494 72.121 1.00 37.32 208 GLU A CA 1
ATOM 2551 C C . GLU C 3 208 ? 113.981 76.113 71.463 1.00 36.89 208 GLU A C 1
ATOM 2552 O O . GLU C 3 208 ? 114.417 75.149 72.090 1.00 37.01 208 GLU A O 1
ATOM 2558 N N . PRO C 3 209 ? 113.568 76.000 70.193 1.00 36.42 209 PRO A N 1
ATOM 2559 C CA . PRO C 3 209 ? 113.612 74.708 69.501 1.00 35.92 209 PRO A CA 1
ATOM 2560 C C . PRO C 3 209 ? 114.948 73.975 69.565 1.00 35.49 209 PRO A C 1
ATOM 2561 O O . PRO C 3 209 ? 115.989 74.581 69.749 1.00 35.57 209 PRO A O 1
ATOM 2565 N N . GLU C 3 210 ? 114.898 72.658 69.424 1.00 34.92 210 GLU A N 1
ATOM 2566 C CA . GLU C 3 210 ? 116.099 71.832 69.429 1.00 34.48 210 GLU A CA 1
ATOM 2567 C C . GLU C 3 210 ? 115.888 70.783 68.356 1.00 34.28 210 GLU A C 1
ATOM 2568 O O . GLU C 3 210 ? 114.800 70.227 68.242 1.00 34.43 210 GLU A O 1
ATOM 2574 N N . GLY C 3 211 ? 116.916 70.529 67.558 1.00 34.18 211 GLY A N 1
ATOM 2575 C CA . GLY C 3 211 ? 116.805 69.525 66.512 1.00 34.50 211 GLY A CA 1
ATOM 2576 C C . GLY C 3 211 ? 115.957 69.898 65.310 1.00 34.75 211 GLY A C 1
ATOM 2577 O O . GLY C 3 211 ? 115.702 71.071 65.056 1.00 34.74 211 GLY A O 1
ATOM 2578 N N . GLU C 3 212 ? 115.508 68.882 64.579 1.00 35.14 212 GLU A N 1
ATOM 2579 C CA . GLU C 3 212 ? 114.697 69.068 63.379 1.00 35.80 212 GLU A CA 1
ATOM 2580 C C . GLU C 3 212 ? 113.272 68.562 63.574 1.00 35.74 212 GLU A C 1
ATOM 2581 O O . GLU C 3 212 ? 112.976 67.870 64.555 1.00 36.12 212 GLU A O 1
ATOM 2587 N N . GLY C 3 213 ? 112.406 68.893 62.617 1.00 35.01 213 GLY A N 1
ATOM 2588 C CA . GLY C 3 213 ? 111.027 68.454 62.670 1.00 34.50 213 GLY A CA 1
ATOM 2589 C C . GLY C 3 213 ? 110.024 69.568 62.898 1.00 34.09 213 GLY A C 1
ATOM 2590 O O . GLY C 3 213 ? 110.377 70.746 62.816 1.00 33.81 213 GLY A O 1
ATOM 2591 N N . PRO C 3 214 ? 108.756 69.223 63.197 1.00 33.69 214 PRO A N 1
ATOM 2592 C CA . PRO C 3 214 ? 107.704 70.216 63.437 1.00 33.18 214 PRO A CA 1
ATOM 2593 C C . PRO C 3 214 ? 108.179 71.184 64.515 1.00 32.87 214 PRO A C 1
ATOM 2594 O O . PRO C 3 214 ? 108.830 70.766 65.478 1.00 32.62 214 PRO A O 1
ATOM 2598 N N . LEU C 3 215 ? 107.861 72.468 64.353 1.00 32.39 215 LEU A N 1
ATOM 2599 C CA . LEU C 3 215 ? 108.268 73.493 65.315 1.00 31.22 215 LEU A CA 1
ATOM 2600 C C . LEU C 3 215 ? 107.791 73.146 66.724 1.00 30.66 215 LEU A C 1
ATOM 2601 O O . LEU C 3 215 ? 108.587 73.109 67.669 1.00 30.64 215 LEU A O 1
ATOM 2606 N N . ALA C 3 216 ? 106.491 72.901 66.864 1.00 30.18 216 ALA A N 1
ATOM 2607 C CA . ALA C 3 216 ? 105.917 72.572 68.171 1.00 29.81 216 ALA A CA 1
ATOM 2608 C C . ALA C 3 216 ? 106.725 71.507 68.912 1.00 29.36 216 ALA A C 1
ATOM 2609 O O . ALA C 3 216 ? 106.987 71.643 70.105 1.00 29.67 216 ALA A O 1
ATOM 2611 N N . LEU C 3 217 ? 107.124 70.457 68.201 1.00 28.74 217 LEU A N 1
ATOM 2612 C CA . LEU C 3 217 ? 107.885 69.367 68.815 1.00 28.61 217 LEU A CA 1
ATOM 2613 C C . LEU C 3 217 ? 109.312 69.779 69.154 1.00 28.17 217 LEU A C 1
ATOM 2614 O O . LEU C 3 217 ? 109.827 69.424 70.210 1.00 27.72 217 LEU A O 1
ATOM 2619 N N . ARG C 3 218 ? 109.952 70.519 68.251 1.00 27.87 218 ARG A N 1
ATOM 2620 C CA . ARG C 3 218 ? 111.309 70.988 68.485 1.00 27.77 218 ARG A CA 1
ATOM 2621 C C . ARG C 3 218 ? 111.346 71.881 69.717 1.00 27.11 218 ARG A C 1
ATOM 2622 O O . ARG C 3 218 ? 112.328 71.907 70.456 1.00 27.16 218 ARG A O 1
ATOM 2630 N N . ARG C 3 219 ? 110.271 72.620 69.939 1.00 26.53 219 ARG A N 1
ATOM 2631 C CA . ARG C 3 219 ? 110.221 73.512 71.090 1.00 26.49 219 ARG A CA 1
ATOM 2632 C C . ARG C 3 219 ? 110.030 72.732 72.392 1.00 26.21 219 ARG A C 1
ATOM 2633 O O . ARG C 3 219 ? 110.743 72.969 73.369 1.00 25.98 219 ARG A O 1
ATOM 2641 N N . ALA C 3 220 ? 109.076 71.804 72.399 1.00 26.03 220 ALA A N 1
ATOM 2642 C CA . ALA C 3 220 ? 108.817 71.002 73.591 1.00 26.20 220 ALA A CA 1
ATOM 2643 C C . ALA C 3 220 ? 110.081 70.230 73.968 1.00 26.35 220 ALA A C 1
ATOM 2644 O O . ALA C 3 220 ? 110.473 70.195 75.137 1.00 26.27 220 ALA A O 1
ATOM 2646 N N . ARG C 3 221 ? 110.717 69.626 72.965 1.00 26.22 221 ARG A N 1
ATOM 2647 C CA . ARG C 3 221 ? 111.934 68.858 73.166 1.00 26.56 221 ARG A CA 1
ATOM 2648 C C . ARG C 3 221 ? 113.019 69.776 73.742 1.00 26.79 221 ARG A C 1
ATOM 2649 O O . ARG C 3 221 ? 113.743 69.402 74.681 1.00 27.04 221 ARG A O 1
ATOM 2657 N N . GLY C 3 222 ? 113.119 70.983 73.193 1.00 26.39 222 GLY A N 1
ATOM 2658 C CA . GLY C 3 222 ? 114.107 71.929 73.678 1.00 25.98 222 GLY A CA 1
ATOM 2659 C C . GLY C 3 222 ? 113.874 72.206 75.147 1.00 25.77 222 GLY A C 1
ATOM 2660 O O . GLY C 3 222 ? 114.816 72.261 75.950 1.00 25.69 222 GLY A O 1
ATOM 2661 N N . ALA C 3 223 ? 112.603 72.368 75.503 1.00 25.50 223 ALA A N 1
ATOM 2662 C CA . ALA C 3 223 ? 112.233 72.633 76.884 1.00 25.50 223 ALA A CA 1
ATOM 2663 C C . ALA C 3 223 ? 112.676 71.494 77.797 1.00 25.73 223 ALA A C 1
ATOM 2664 O O . ALA C 3 223 ? 113.264 71.733 78.853 1.00 25.57 223 ALA A O 1
ATOM 2666 N N . LEU C 3 224 ? 112.403 70.258 77.387 1.00 25.85 224 LEU A N 1
ATOM 2667 C CA . LEU C 3 224 ? 112.776 69.098 78.195 1.00 26.38 224 LEU A CA 1
ATOM 2668 C C . LEU C 3 224 ? 114.282 69.044 78.434 1.00 26.94 224 LEU A C 1
ATOM 2669 O O . LEU C 3 224 ? 114.730 68.850 79.565 1.00 26.77 224 LEU A O 1
ATOM 2674 N N . LEU C 3 225 ? 115.053 69.236 77.365 1.00 27.63 225 LEU A N 1
ATOM 2675 C CA . LEU C 3 225 ? 116.506 69.203 77.447 1.00 28.50 225 LEU A CA 1
ATOM 2676 C C . LEU C 3 225 ? 117.104 70.344 78.268 1.00 29.04 225 LEU A C 1
ATOM 2677 O O . LEU C 3 225 ? 118.046 70.134 79.034 1.00 29.14 225 LEU A O 1
ATOM 2682 N N . ALA C 3 226 ? 116.561 71.547 78.123 1.00 29.58 226 ALA A N 1
ATOM 2683 C CA . ALA C 3 226 ? 117.082 72.684 78.870 1.00 30.27 226 ALA A CA 1
ATOM 2684 C C . ALA C 3 226 ? 116.785 72.498 80.349 1.00 30.93 226 ALA A C 1
ATOM 2685 O O . ALA C 3 226 ? 117.646 72.728 81.200 1.00 31.34 226 ALA A O 1
ATOM 2687 N N . TYR C 3 227 ? 115.566 72.069 80.655 1.00 31.29 227 TYR A N 1
ATOM 2688 C CA . TYR C 3 227 ? 115.160 71.866 82.040 1.00 31.67 227 TYR A CA 1
ATOM 2689 C C . TYR C 3 227 ? 115.919 70.721 82.728 1.00 32.27 227 TYR A C 1
ATOM 2690 O O . TYR C 3 227 ? 116.491 70.910 83.795 1.00 32.18 227 TYR A O 1
ATOM 2699 N N . ALA C 3 228 ? 115.933 69.542 82.114 1.00 33.38 228 ALA A N 1
ATOM 2700 C CA . ALA C 3 228 ? 116.602 68.383 82.706 1.00 34.55 228 ALA A CA 1
ATOM 2701 C C . ALA C 3 228 ? 118.121 68.502 82.814 1.00 35.29 228 ALA A C 1
ATOM 2702 O O . ALA C 3 228 ? 118.710 67.995 83.762 1.00 35.44 228 ALA A O 1
ATOM 2704 N N . GLN C 3 229 ? 118.763 69.155 81.851 1.00 36.50 229 GLN A N 1
ATOM 2705 C CA . GLN C 3 229 ? 120.213 69.306 81.904 1.00 37.77 229 GLN A CA 1
ATOM 2706 C C . GLN C 3 229 ? 120.568 70.201 83.083 1.00 38.37 229 GLN A C 1
ATOM 2707 O O . GLN C 3 229 ? 121.600 70.033 83.726 1.00 38.01 229 GLN A O 1
ATOM 2713 N N . ARG C 3 230 ? 119.680 71.137 83.380 1.00 39.36 230 ARG A N 1
ATOM 2714 C CA . ARG C 3 230 ? 119.869 72.042 84.499 1.00 40.50 230 ARG A CA 1
ATOM 2715 C C . ARG C 3 230 ? 119.762 71.241 85.795 1.00 40.95 230 ARG A C 1
ATOM 2716 O O . ARG C 3 230 ? 120.669 71.269 86.625 1.00 41.20 230 ARG A O 1
ATOM 2724 N N . THR C 3 231 ? 118.659 70.512 85.959 1.00 41.17 231 THR A N 1
ATOM 2725 C CA . THR C 3 231 ? 118.449 69.725 87.171 1.00 41.81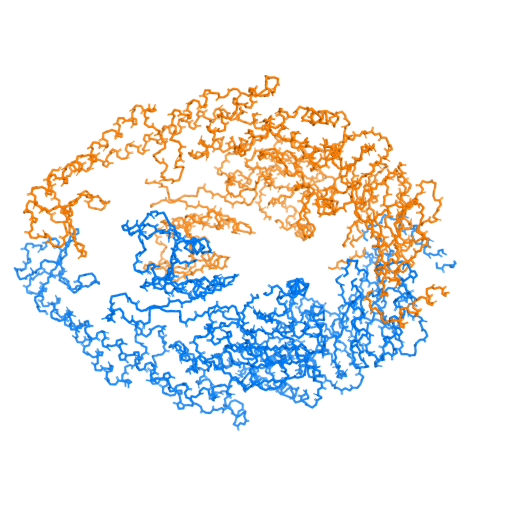 231 THR A CA 1
ATOM 2726 C C . THR C 3 231 ? 119.526 68.666 87.350 1.00 42.11 231 THR A C 1
ATOM 2727 O O . THR C 3 231 ? 120.087 68.516 88.436 1.00 42.30 231 THR A O 1
ATOM 2731 N N . GLN C 3 232 ? 119.825 67.941 86.279 1.00 42.45 232 GLN A N 1
ATOM 2732 C CA . GLN C 3 232 ? 120.830 66.884 86.338 1.00 42.64 232 GLN A CA 1
ATOM 2733 C C . GLN C 3 232 ? 122.213 67.451 86.637 1.00 42.44 232 GLN A C 1
ATOM 2734 O O . GLN C 3 232 ? 123.102 66.734 87.092 1.00 42.53 232 GLN A O 1
ATOM 2740 N N . GLY C 3 233 ? 122.386 68.746 86.397 1.00 42.39 233 GLY A N 1
ATOM 2741 C CA . GLY C 3 233 ? 123.674 69.366 86.642 1.00 42.01 233 GLY A CA 1
ATOM 2742 C C . GLY C 3 233 ? 124.720 68.960 85.619 1.00 41.75 233 GLY A C 1
ATOM 2743 O O . GLY C 3 233 ? 125.916 69.005 85.905 1.00 41.74 233 GLY A O 1
ATOM 2744 N N . GLY C 3 234 ? 124.275 68.565 84.428 1.00 41.54 234 GLY A N 1
ATOM 2745 C CA . GLY C 3 234 ? 125.208 68.166 83.384 1.00 41.16 234 GLY A CA 1
ATOM 2746 C C . GLY C 3 234 ? 124.564 67.501 82.175 1.00 40.77 234 GLY A C 1
ATOM 2747 O O . GLY C 3 234 ? 123.343 67.512 82.023 1.00 40.87 234 GLY A O 1
ATOM 2748 N N . ALA C 3 235 ? 125.400 66.923 81.313 1.00 40.51 235 ALA A N 1
ATOM 2749 C CA . ALA C 3 235 ? 124.947 66.237 80.103 1.00 39.61 235 ALA A CA 1
ATOM 2750 C C . ALA C 3 235 ? 124.099 65.022 80.463 1.00 39.02 235 ALA A C 1
ATOM 2751 O O . ALA C 3 235 ? 124.492 64.197 81.288 1.00 38.82 235 ALA A O 1
ATOM 2753 N N . LEU C 3 236 ? 122.938 64.919 79.825 1.00 38.55 236 LEU A N 1
ATOM 2754 C CA . LEU C 3 236 ? 121.992 63.837 80.072 1.00 37.88 236 LEU A CA 1
ATOM 2755 C C . LEU C 3 236 ? 122.262 62.555 79.298 1.00 37.53 236 LEU A C 1
ATOM 2756 O O . LEU C 3 236 ? 122.899 62.558 78.249 1.00 37.56 236 LEU A O 1
ATOM 2761 N N . SER C 3 237 ? 121.767 61.450 79.832 1.00 36.80 237 SER A N 1
ATOM 2762 C CA . SER C 3 237 ? 121.899 60.173 79.154 1.00 36.43 237 SER A CA 1
ATOM 2763 C C . SER C 3 237 ? 120.549 60.015 78.453 1.00 35.56 237 SER A C 1
ATOM 2764 O O . SER C 3 237 ? 119.497 59.964 79.097 1.00 35.64 237 SER A O 1
ATOM 2767 N N . LEU C 3 238 ? 120.573 59.960 77.132 1.00 34.43 238 LEU A N 1
ATOM 2768 C CA . LEU C 3 238 ? 119.334 59.864 76.383 1.00 33.27 238 LEU A CA 1
ATOM 2769 C C . LEU C 3 238 ? 119.306 58.760 75.352 1.00 32.21 238 LEU A C 1
ATOM 2770 O O . LEU C 3 238 ? 120.302 58.475 74.694 1.00 31.94 238 LEU A O 1
ATOM 2775 N N . GLN C 3 239 ? 118.138 58.147 75.223 1.00 31.40 239 GLN A N 1
ATOM 2776 C CA . GLN C 3 239 ? 117.909 57.115 74.227 1.00 30.52 239 GLN A CA 1
ATOM 2777 C C . GLN C 3 239 ? 117.520 57.884 72.961 1.00 29.50 239 GLN A C 1
ATOM 2778 O O . GLN C 3 239 ? 117.121 59.043 73.034 1.00 28.60 239 GLN A O 1
ATOM 2784 N N . PRO C 3 240 ? 117.649 57.258 71.787 1.00 29.02 240 PRO A N 1
ATOM 2785 C CA . PRO C 3 240 ? 117.279 57.971 70.561 1.00 28.64 240 PRO A CA 1
ATOM 2786 C C . PRO C 3 240 ? 115.858 58.522 70.678 1.00 28.35 240 PRO A C 1
ATOM 2787 O O . PRO C 3 240 ? 114.951 57.821 71.105 1.00 28.33 240 PRO A O 1
ATOM 2791 N N . PHE C 3 241 ? 115.667 59.783 70.312 1.00 28.08 241 PHE A N 1
ATOM 2792 C CA . PHE C 3 241 ? 114.345 60.381 70.397 1.00 28.25 241 PHE A CA 1
ATOM 2793 C C . PHE C 3 241 ? 113.351 59.683 69.479 1.00 28.47 241 PHE A C 1
ATOM 2794 O O . PHE C 3 241 ? 113.662 59.378 68.333 1.00 28.46 241 PHE A O 1
ATOM 2802 N N . ARG C 3 242 ? 112.148 59.451 69.990 1.00 28.64 242 ARG A N 1
ATOM 2803 C CA . ARG C 3 242 ? 111.108 58.818 69.203 1.00 28.67 242 ARG A CA 1
ATOM 2804 C C . ARG C 3 242 ? 109.944 59.743 68.894 1.00 28.14 242 ARG A C 1
ATOM 2805 O O . ARG C 3 242 ? 109.218 60.181 69.787 1.00 28.02 242 ARG A O 1
ATOM 2813 N N . PHE C 3 243 ? 109.781 60.038 67.614 1.00 27.58 243 PHE A N 1
ATOM 2814 C CA . PHE C 3 243 ? 108.680 60.857 67.139 1.00 27.37 243 PHE A CA 1
ATOM 2815 C C . PHE C 3 243 ? 107.662 59.786 66.747 1.00 27.21 243 PHE A C 1
ATOM 2816 O O . PHE C 3 243 ? 107.742 59.218 65.653 1.00 27.53 243 PHE A O 1
ATOM 2824 N N . TYR C 3 244 ? 106.728 59.483 67.647 1.00 26.87 244 TYR A N 1
ATOM 2825 C CA . TYR C 3 244 ? 105.743 58.438 67.383 1.00 26.69 244 TYR A CA 1
ATOM 2826 C C . TYR C 3 244 ? 104.388 58.931 66.884 1.00 26.92 244 TYR A C 1
ATOM 2827 O O . TYR C 3 244 ? 104.158 60.135 66.741 1.00 26.75 244 TYR A O 1
ATOM 2836 N N . ASP C 3 245 ? 103.502 57.980 66.607 1.00 26.75 245 ASP A N 1
ATOM 2837 C CA . ASP C 3 245 ? 102.167 58.285 66.125 1.00 27.18 245 ASP A CA 1
ATOM 2838 C C . ASP C 3 245 ? 101.115 57.561 66.956 1.00 27.10 245 ASP A C 1
ATOM 2839 O O . ASP C 3 245 ? 100.976 56.345 66.868 1.00 27.03 245 ASP A O 1
ATOM 2844 N N . PRO C 3 246 ? 100.355 58.308 67.776 1.00 27.14 246 PRO A N 1
ATOM 2845 C CA . PRO C 3 246 ? 99.316 57.699 68.614 1.00 26.83 246 PRO A CA 1
ATOM 2846 C C . PRO C 3 246 ? 98.227 57.054 67.766 1.00 26.32 246 PRO A C 1
ATOM 2847 O O . PRO C 3 246 ? 97.547 56.128 68.206 1.00 26.41 246 PRO A O 1
ATOM 2851 N N . GLY C 3 247 ? 98.092 57.531 66.535 1.00 26.21 247 GLY A N 1
ATOM 2852 C CA . GLY C 3 247 ? 97.092 56.979 65.639 1.00 25.86 247 GLY A CA 1
ATOM 2853 C C . GLY C 3 247 ? 97.424 55.555 65.230 1.00 25.85 247 GLY A C 1
ATOM 2854 O O . GLY C 3 247 ? 96.583 54.849 64.681 1.00 26.30 247 GLY A O 1
ATOM 2855 N N . ALA C 3 248 ? 98.652 55.127 65.497 1.00 25.87 248 ALA A N 1
ATOM 2856 C CA . ALA C 3 248 ? 99.078 53.783 65.138 1.00 25.83 248 ALA A CA 1
ATOM 2857 C C . ALA C 3 248 ? 98.755 52.760 66.227 1.00 25.48 248 ALA A C 1
ATOM 2858 O O . ALA C 3 248 ? 99.058 51.582 66.086 1.00 25.51 248 ALA A O 1
ATOM 2860 N N . PHE C 3 249 ? 98.145 53.219 67.314 1.00 25.24 249 PHE A N 1
ATOM 2861 C CA . PHE C 3 249 ? 97.786 52.333 68.411 1.00 24.83 249 PHE A CA 1
ATOM 2862 C C . PHE C 3 249 ? 96.319 52.506 68.777 1.00 24.97 249 PHE A C 1
ATOM 2863 O O . PHE C 3 249 ? 95.627 53.367 68.241 1.00 24.77 249 PHE A O 1
ATOM 2879 N N . ARG C 3 251 ? 93.249 53.832 70.613 1.00 25.48 251 ARG A N 1
ATOM 2880 C CA . ARG C 3 251 ? 92.956 55.071 71.318 1.00 25.43 251 ARG A CA 1
ATOM 2881 C C . ARG C 3 251 ? 92.312 54.749 72.675 1.00 25.02 251 ARG A C 1
ATOM 2882 O O . ARG C 3 251 ? 91.362 53.960 72.748 1.00 24.33 251 ARG A O 1
ATOM 2890 N N . LEU C 3 252 ? 92.829 55.368 73.736 1.00 24.40 252 LEU A N 1
ATOM 2891 C CA . LEU C 3 252 ? 92.296 55.195 75.089 1.00 24.49 252 LEU A CA 1
ATOM 2892 C C . LEU C 3 252 ? 92.123 56.561 75.767 1.00 24.41 252 LEU A C 1
ATOM 2893 O O . LEU C 3 252 ? 92.960 56.984 76.564 1.00 24.41 252 LEU A O 1
ATOM 2898 N N . PRO C 3 253 ? 91.036 57.272 75.441 1.00 24.06 253 PRO A N 1
ATOM 2899 C CA . PRO C 3 253 ? 90.776 58.588 76.033 1.00 23.69 253 PRO A CA 1
ATOM 2900 C C . PRO C 3 253 ? 90.850 58.535 77.556 1.00 23.49 253 PRO A C 1
ATOM 2901 O O . PRO C 3 253 ? 90.707 57.469 78.156 1.00 23.11 253 PRO A O 1
ATOM 2905 N N . GLU C 3 254 ? 91.074 59.689 78.176 1.00 23.34 254 GLU A N 1
ATOM 2906 C CA . GLU C 3 254 ? 91.131 59.765 79.628 1.00 23.49 254 GLU A CA 1
ATOM 2907 C C . GLU C 3 254 ? 89.835 59.237 80.251 1.00 22.91 254 GLU A C 1
ATOM 2908 O O . GLU C 3 254 ? 89.863 58.500 81.236 1.00 22.72 254 GLU A O 1
ATOM 2914 N N . ALA C 3 255 ? 88.701 59.619 79.677 1.00 22.51 255 ALA A N 1
ATOM 2915 C CA . ALA C 3 255 ? 87.409 59.181 80.202 1.00 22.42 255 ALA A CA 1
ATOM 2916 C C . ALA C 3 255 ? 87.345 57.659 80.284 1.00 22.51 255 ALA A C 1
ATOM 2917 O O . ALA C 3 255 ? 86.838 57.096 81.252 1.00 22.56 255 ALA A O 1
ATOM 2919 N N . THR C 3 256 ? 87.875 57.007 79.257 1.00 22.30 256 THR A N 1
ATOM 2920 C CA . THR C 3 256 ? 87.896 55.552 79.177 1.00 21.93 256 THR A CA 1
ATOM 2921 C C . THR C 3 256 ? 88.841 54.935 80.203 1.00 22.09 256 THR A C 1
ATOM 2922 O O . THR C 3 256 ? 88.469 54.009 80.924 1.00 21.77 256 THR A O 1
ATOM 2926 N N . LEU C 3 257 ? 90.071 55.437 80.249 1.00 22.38 257 LEU A N 1
ATOM 2927 C CA . LEU C 3 257 ? 91.051 54.928 81.201 1.00 23.01 257 LEU A CA 1
ATOM 2928 C C . LEU C 3 257 ? 90.499 55.049 82.612 1.00 23.66 257 LEU A C 1
ATOM 2929 O O . LEU C 3 257 ? 90.720 54.161 83.433 1.00 24.08 257 LEU A O 1
ATOM 2934 N N . ARG C 3 258 ? 89.771 56.133 82.881 1.00 23.85 258 ARG A N 1
ATOM 2935 C CA . ARG C 3 258 ? 89.169 56.363 84.197 1.00 24.75 258 ARG A CA 1
ATOM 2936 C C . ARG C 3 258 ? 87.957 55.466 84.440 1.00 24.99 258 ARG A C 1
ATOM 2937 O O . ARG C 3 258 ? 87.835 54.866 85.513 1.00 24.94 258 ARG A O 1
ATOM 2945 N N . ALA C 3 259 ? 87.058 55.386 83.460 1.00 24.80 259 ALA A N 1
ATOM 2946 C CA . ALA C 3 259 ? 85.861 54.568 83.611 1.00 25.28 259 ALA A CA 1
ATOM 2947 C C . ALA C 3 259 ? 86.186 53.085 83.712 1.00 25.33 259 ALA A C 1
ATOM 2948 O O . ALA C 3 259 ? 85.465 52.337 84.361 1.00 25.92 259 ALA A O 1
ATOM 2950 N N . LEU C 3 260 ? 87.270 52.664 83.072 1.00 25.83 260 LEU A N 1
ATOM 2951 C CA . LEU C 3 260 ? 87.692 51.264 83.095 1.00 25.76 260 LEU A CA 1
ATOM 2952 C C . LEU C 3 260 ? 88.686 50.980 84.221 1.00 26.18 260 LEU A C 1
ATOM 2953 O O . LEU C 3 260 ? 89.115 49.839 84.407 1.00 26.71 260 LEU A O 1
ATOM 2958 N N . GLU C 3 261 ? 89.060 52.017 84.962 1.00 26.29 261 GLU A N 1
ATOM 2959 C CA . GLU C 3 261 ? 90.007 51.873 86.060 1.00 26.47 261 GLU A CA 1
ATOM 2960 C C . GLU C 3 261 ? 91.229 51.055 85.640 1.00 26.65 261 GLU A C 1
ATOM 2961 O O . GLU C 3 261 ? 91.597 50.090 86.301 1.00 26.20 261 GLU A O 1
ATOM 2967 N N . VAL C 3 262 ? 91.847 51.441 84.531 1.00 27.07 262 VAL A N 1
ATOM 2968 C CA . VAL C 3 262 ? 93.023 50.737 84.038 1.00 27.77 262 VAL A CA 1
ATOM 2969 C C . VAL C 3 262 ? 94.232 50.964 84.944 1.00 28.66 262 VAL A C 1
ATOM 2970 O O . VAL C 3 262 ? 94.900 50.010 85.357 1.00 28.11 262 VAL A O 1
ATOM 2974 N N . PHE C 3 263 ? 94.497 52.228 85.256 1.00 29.55 263 PHE A N 1
ATOM 2975 C CA . PHE C 3 263 ? 95.631 52.588 86.097 1.00 31.08 263 PHE A CA 1
ATOM 2976 C C . PHE C 3 263 ? 95.238 53.165 87.454 1.00 32.43 263 PHE A C 1
ATOM 2977 O O . PHE C 3 263 ? 95.987 53.042 88.421 1.00 32.57 263 PHE A O 1
ATOM 2985 N N . GLU C 3 264 ? 94.072 53.799 87.517 1.00 34.18 264 GLU A N 1
ATOM 2986 C CA . GLU C 3 264 ? 93.577 54.404 88.753 1.00 35.90 264 GLU A CA 1
ATOM 2987 C C . GLU C 3 264 ? 92.170 53.915 89.047 1.00 36.62 264 GLU A C 1
ATOM 2988 O O . GLU C 3 264 ? 91.377 53.702 88.134 1.00 36.51 264 GLU A O 1
ATOM 2994 N N . PRO C 3 265 ? 91.841 53.735 90.332 1.00 37.43 265 PRO A N 1
ATOM 2995 C CA . PRO C 3 265 ? 90.521 53.263 90.755 1.00 38.42 265 PRO A CA 1
ATOM 2996 C C . PRO C 3 265 ? 89.487 54.371 90.920 1.00 39.60 265 PRO A C 1
ATOM 2997 O O . PRO C 3 265 ? 89.828 55.540 91.087 1.00 39.32 265 PRO A O 1
ATOM 3001 N N . LEU C 3 266 ? 88.217 53.992 90.874 1.00 41.23 266 LEU A N 1
ATOM 3002 C CA . LEU C 3 266 ? 87.148 54.961 91.049 1.00 43.28 266 LEU A CA 1
ATOM 3003 C C . LEU C 3 266 ? 86.786 55.017 92.532 1.00 44.49 266 LEU A C 1
ATOM 3004 O O . LEU C 3 266 ? 86.672 56.102 93.106 1.00 44.94 266 LEU A O 1
ATOM 3009 N N . ARG C 3 267 ? 86.625 53.844 93.146 1.00 45.70 267 ARG A N 1
ATOM 3010 C CA . ARG C 3 267 ? 86.274 53.751 94.566 1.00 46.90 267 ARG A CA 1
ATOM 3011 C C . ARG C 3 267 ? 87.278 52.913 95.362 1.00 46.96 267 ARG A C 1
ATOM 3012 O O . ARG C 3 267 ? 86.928 51.865 95.910 1.00 47.25 267 ARG A O 1
ATOM 3020 N N . GLY C 3 268 ? 88.521 53.384 95.432 1.00 47.08 268 GLY A N 1
ATOM 3021 C CA . GLY C 3 268 ? 89.553 52.658 96.160 1.00 47.06 268 GLY A CA 1
ATOM 3022 C C . GLY C 3 268 ? 89.781 51.226 95.696 1.00 47.03 268 GLY A C 1
ATOM 3023 O O . GLY C 3 268 ? 90.821 50.632 95.974 1.00 46.98 268 GLY A O 1
ATOM 3024 N N . GLN C 3 269 ? 88.812 50.665 94.980 1.00 47.23 269 GLN A N 1
ATOM 3025 C CA . GLN C 3 269 ? 88.906 49.292 94.485 1.00 46.94 269 GLN A CA 1
ATOM 3026 C C . GLN C 3 269 ? 90.111 49.051 93.568 1.00 45.98 269 GLN A C 1
ATOM 3027 O O . GLN C 3 269 ? 90.671 49.993 92.997 1.00 46.33 269 GLN A O 1
ATOM 3033 N N . ASP C 3 270 ? 90.503 47.785 93.441 1.00 44.64 270 ASP A N 1
ATOM 3034 C CA . ASP C 3 270 ? 91.638 47.395 92.608 1.00 42.84 270 ASP A CA 1
ATOM 3035 C C . ASP C 3 270 ? 91.640 48.053 91.230 1.00 41.64 270 ASP A C 1
ATOM 3036 O O . ASP C 3 270 ? 90.688 48.723 90.825 1.00 41.31 270 ASP A O 1
ATOM 3041 N N . THR C 3 271 ? 92.723 47.812 90.507 1.00 40.00 271 THR A N 1
ATOM 3042 C CA . THR C 3 271 ? 92.932 48.349 89.171 1.00 38.57 271 THR A CA 1
ATOM 3043 C C . THR C 3 271 ? 93.221 47.193 88.205 1.00 37.35 271 THR A C 1
ATOM 3044 O O . THR C 3 271 ? 93.631 46.108 88.634 1.00 37.03 271 THR A O 1
ATOM 3048 N N . LEU C 3 272 ? 92.989 47.404 86.912 1.00 35.87 272 LEU A N 1
ATOM 3049 C CA . LEU C 3 272 ? 93.278 46.352 85.946 1.00 34.83 272 LEU A CA 1
ATOM 3050 C C . LEU C 3 272 ? 94.768 46.053 86.022 1.00 34.36 272 LEU A C 1
ATOM 3051 O O . LEU C 3 272 ? 95.192 44.898 85.961 1.00 34.24 272 LEU A O 1
ATOM 3056 N N . PHE C 3 273 ? 95.553 47.114 86.164 1.00 33.52 273 PHE A N 1
ATOM 3057 C CA . PHE C 3 273 ? 96.994 46.999 86.231 1.00 33.27 273 PHE A CA 1
ATOM 3058 C C . PHE C 3 273 ? 97.455 46.267 87.483 1.00 32.89 273 PHE A C 1
ATOM 3059 O O . PHE C 3 273 ? 98.388 45.466 87.424 1.00 32.70 273 PHE A O 1
ATOM 3067 N N . SER C 3 274 ? 96.806 46.527 88.614 1.00 32.12 274 SER A N 1
ATOM 3068 C CA . SER C 3 274 ? 97.201 45.860 89.850 1.00 31.75 274 SER A CA 1
ATOM 3069 C C . SER C 3 274 ? 96.891 44.367 89.776 1.00 31.26 274 SER A C 1
ATOM 3070 O O . SER C 3 274 ? 97.607 43.551 90.353 1.00 31.05 274 SER A O 1
ATOM 3073 N N . VAL C 3 275 ? 95.825 44.017 89.064 1.00 30.98 275 VAL A N 1
ATOM 3074 C CA . VAL C 3 275 ? 95.429 42.619 88.912 1.00 30.86 275 VAL A CA 1
ATOM 3075 C C . VAL C 3 275 ? 96.305 41.907 87.892 1.00 31.13 275 VAL A C 1
ATOM 3076 O O . VAL C 3 275 ? 96.751 40.789 88.110 1.00 31.13 275 VAL A O 1
ATOM 3080 N N . LEU C 3 276 ? 96.550 42.578 86.776 1.00 31.40 276 LEU A N 1
ATOM 3081 C CA . LEU C 3 276 ? 97.335 42.024 85.685 1.00 31.79 276 LEU A CA 1
ATOM 3082 C C . LEU C 3 276 ? 98.813 41.877 86.001 1.00 31.95 276 LEU A C 1
ATOM 3083 O O . LEU C 3 276 ? 99.453 40.902 85.595 1.00 32.14 276 LEU A O 1
ATOM 3088 N N . ASP C 3 277 ? 99.350 42.847 86.731 1.00 31.64 277 ASP A N 1
ATOM 3089 C CA . ASP C 3 277 ? 100.768 42.879 87.028 1.00 31.63 277 ASP A CA 1
ATOM 3090 C C . ASP C 3 277 ? 101.363 41.977 88.107 1.00 31.56 277 ASP A C 1
ATOM 3091 O O . ASP C 3 277 ? 101.184 42.202 89.302 1.00 31.46 277 ASP A O 1
ATOM 3096 N N . GLU C 3 278 ? 102.097 40.963 87.665 1.00 31.26 278 GLU A N 1
ATOM 3097 C CA . GLU C 3 278 ? 102.778 40.038 88.565 1.00 31.06 278 GLU A CA 1
ATOM 3098 C C . GLU C 3 278 ? 104.238 40.040 88.126 1.00 30.53 278 GLU A C 1
ATOM 3099 O O . GLU C 3 278 ? 104.977 39.062 88.308 1.00 30.12 278 GLU A O 1
ATOM 3105 N N . THR C 3 279 ? 104.631 41.160 87.529 1.00 29.61 279 THR A N 1
ATOM 3106 C CA . THR C 3 279 ? 105.981 41.351 87.038 1.00 29.26 279 THR A CA 1
ATOM 3107 C C . THR C 3 279 ? 107.004 41.272 88.176 1.00 28.65 279 THR A C 1
ATOM 3108 O O . THR C 3 279 ? 106.721 41.649 89.300 1.00 28.03 279 THR A O 1
ATOM 3112 N N . ARG C 3 280 ? 108.194 40.772 87.876 1.00 28.60 280 ARG A N 1
ATOM 3113 C CA . ARG C 3 280 ? 109.233 40.637 88.892 1.00 28.77 280 ARG A CA 1
ATOM 3114 C C . ARG C 3 280 ? 110.246 41.786 88.939 1.00 28.35 280 ARG A C 1
ATOM 3115 O O . ARG C 3 280 ? 110.831 42.048 89.985 1.00 28.20 280 ARG A O 1
ATOM 3123 N N . THR C 3 281 ? 110.429 42.487 87.825 1.00 27.56 281 THR A N 1
ATOM 3124 C CA . THR C 3 281 ? 111.379 43.595 87.776 1.00 27.09 281 THR A CA 1
ATOM 3125 C C . THR C 3 281 ? 110.718 44.939 87.437 1.00 26.70 281 THR A C 1
ATOM 3126 O O . THR C 3 281 ? 109.617 44.982 86.892 1.00 26.60 281 THR A O 1
ATOM 3130 N N . ALA C 3 282 ? 111.403 46.037 87.746 1.00 26.15 282 ALA A N 1
ATOM 3131 C CA . ALA C 3 282 ? 110.850 47.353 87.457 1.00 25.77 282 ALA A CA 1
ATOM 3132 C C . ALA C 3 282 ? 110.754 47.561 85.940 1.00 25.46 282 ALA A C 1
ATOM 3133 O O . ALA C 3 282 ? 109.733 48.029 85.450 1.00 25.59 282 ALA A O 1
ATOM 3135 N N . PRO C 3 283 ? 111.815 47.216 85.184 1.00 25.32 283 PRO A N 1
ATOM 3136 C CA . PRO C 3 283 ? 111.781 47.384 83.723 1.00 25.15 283 PRO A CA 1
ATOM 3137 C C . PRO C 3 283 ? 110.580 46.634 83.128 1.00 25.26 283 PRO A C 1
ATOM 3138 O O . PRO C 3 283 ? 109.970 47.074 82.153 1.00 24.87 283 PRO A O 1
ATOM 3142 N N . GLY C 3 284 ? 110.255 45.499 83.740 1.00 25.08 284 GLY A N 1
ATOM 3143 C CA . GLY C 3 284 ? 109.131 44.693 83.304 1.00 24.91 284 GLY A CA 1
ATOM 3144 C C . GLY C 3 284 ? 107.818 45.372 83.637 1.00 24.96 284 GLY A C 1
ATOM 3145 O O . GLY C 3 284 ? 106.930 45.439 82.800 1.00 24.89 284 GLY A O 1
ATOM 3146 N N . ARG C 3 285 ? 107.676 45.876 84.855 1.00 25.10 285 ARG A N 1
ATOM 3147 C CA . ARG C 3 285 ? 106.439 46.572 85.214 1.00 25.25 285 ARG A CA 1
ATOM 3148 C C . ARG C 3 285 ? 106.246 47.764 84.281 1.00 24.37 285 ARG A C 1
ATOM 3149 O O . ARG C 3 285 ? 105.130 48.045 83.848 1.00 24.51 285 ARG A O 1
ATOM 3157 N N . ARG C 3 286 ? 107.340 48.465 83.981 1.00 23.76 286 ARG A N 1
ATOM 3158 C CA . ARG C 3 286 ? 107.279 49.622 83.091 1.00 22.81 286 ARG A CA 1
ATOM 3159 C C . ARG C 3 286 ? 106.896 49.216 81.663 1.00 22.44 286 ARG A C 1
ATOM 3160 O O . ARG C 3 286 ? 106.082 49.883 81.020 1.00 22.52 286 ARG A O 1
ATOM 3168 N N . LEU C 3 287 ? 107.477 48.129 81.166 1.00 21.79 287 LEU A N 1
ATOM 3169 C CA . LEU C 3 287 ? 107.151 47.662 79.829 1.00 21.73 287 LEU A CA 1
ATOM 3170 C C . LEU C 3 287 ? 105.669 47.275 79.759 1.00 22.14 287 LEU A C 1
ATOM 3171 O O . LEU C 3 287 ? 104.978 47.621 78.798 1.00 22.19 287 LEU A O 1
ATOM 3176 N N . LEU C 3 288 ? 105.179 46.563 80.776 1.00 21.79 288 LEU A N 1
ATOM 3177 C CA . LEU C 3 288 ? 103.779 46.161 80.780 1.00 21.76 288 LEU A CA 1
ATOM 3178 C C . LEU C 3 288 ? 102.887 47.398 80.793 1.00 21.67 288 LEU A C 1
ATOM 3179 O O . LEU C 3 288 ? 101.881 47.451 80.106 1.00 21.36 288 LEU A O 1
ATOM 3184 N N . GLN C 3 289 ? 103.264 48.399 81.574 1.00 21.98 289 GLN A N 1
ATOM 3185 C CA . GLN C 3 289 ? 102.461 49.604 81.634 1.00 22.49 289 GLN A CA 1
ATOM 3186 C C . GLN C 3 289 ? 102.471 50.303 80.278 1.00 22.48 289 GLN A C 1
ATOM 3187 O O . GLN C 3 289 ? 101.463 50.858 79.844 1.00 21.93 289 GLN A O 1
ATOM 3193 N N . SER C 3 290 ? 103.614 50.250 79.606 1.00 22.93 290 SER A N 1
ATOM 3194 C CA . SER C 3 290 ? 103.761 50.876 78.300 1.00 23.98 290 SER A CA 1
ATOM 3195 C C . SER C 3 290 ? 102.843 50.212 77.274 1.00 24.38 290 SER A C 1
ATOM 3196 O O . SER C 3 290 ? 102.263 50.885 76.411 1.00 24.49 290 SER A O 1
ATOM 3199 N N . TRP C 3 291 ? 102.715 48.887 77.381 1.00 24.53 291 TRP A N 1
ATOM 3200 C CA . TRP C 3 291 ? 101.871 48.108 76.480 1.00 24.70 291 TRP A CA 1
ATOM 3201 C C . TRP C 3 291 ? 100.406 48.431 76.749 1.00 24.78 291 TRP A C 1
ATOM 3202 O O . TRP C 3 291 ? 99.620 48.572 75.821 1.00 24.82 291 TRP A O 1
ATOM 3213 N N . LEU C 3 292 ? 100.040 48.541 78.020 1.00 24.84 292 LEU A N 1
ATOM 3214 C CA . LEU C 3 292 ? 98.665 48.884 78.366 1.00 25.13 292 LEU A CA 1
ATOM 3215 C C . LEU C 3 292 ? 98.345 50.322 77.932 1.00 24.92 292 LEU A C 1
ATOM 3216 O O . LEU C 3 292 ? 97.229 50.611 77.514 1.00 24.65 292 LEU A O 1
ATOM 3221 N N . ARG C 3 293 ? 99.325 51.218 78.031 1.00 24.92 293 ARG A N 1
ATOM 3222 C CA . ARG C 3 293 ? 99.116 52.618 77.643 1.00 25.20 293 ARG A CA 1
ATOM 3223 C C . ARG C 3 293 ? 98.739 52.712 76.154 1.00 24.62 293 ARG A C 1
ATOM 3224 O O . ARG C 3 293 ? 97.880 53.502 75.767 1.00 24.59 293 ARG A O 1
ATOM 3232 N N . HIS C 3 294 ? 99.396 51.901 75.328 1.00 24.29 294 HIS A N 1
ATOM 3233 C CA . HIS C 3 294 ? 99.151 51.894 73.884 1.00 23.12 294 HIS A CA 1
ATOM 3234 C C . HIS C 3 294 ? 98.969 50.486 73.323 1.00 23.16 294 HIS A C 1
ATOM 3235 O O . HIS C 3 294 ? 99.925 49.884 72.832 1.00 22.33 294 HIS A O 1
ATOM 3242 N N . PRO C 3 295 ? 97.744 49.936 73.405 1.00 23.40 295 PRO A N 1
ATOM 3243 C CA . PRO C 3 295 ? 97.496 48.589 72.872 1.00 23.44 295 PRO A CA 1
ATOM 3244 C C . PRO C 3 295 ? 97.752 48.627 71.366 1.00 24.10 295 PRO A C 1
ATOM 3245 O O . PRO C 3 295 ? 97.524 49.653 70.723 1.00 24.28 295 PRO A O 1
ATOM 3249 N N . LEU C 3 296 ? 98.205 47.510 70.807 1.00 24.98 296 LEU A N 1
ATOM 3250 C CA . LEU C 3 296 ? 98.511 47.414 69.377 1.00 25.52 296 LEU A CA 1
ATOM 3251 C C . LEU C 3 296 ? 97.281 47.217 68.476 1.00 26.14 296 LEU A C 1
ATOM 3252 O O . LEU C 3 296 ? 96.218 46.805 68.926 1.00 26.18 296 LEU A O 1
ATOM 3257 N N . LEU C 3 297 ? 97.451 47.519 67.193 1.00 27.27 297 LEU A N 1
ATOM 3258 C CA . LEU C 3 297 ? 96.390 47.362 66.200 1.00 28.13 297 LEU A CA 1
ATOM 3259 C C . LEU C 3 297 ? 96.795 46.270 65.204 1.00 28.93 297 LEU A C 1
ATOM 3260 O O . LEU C 3 297 ? 96.011 45.888 64.339 1.00 28.94 297 LEU A O 1
ATOM 3265 N N . ASP C 3 298 ? 98.020 45.773 65.336 1.00 29.59 298 ASP A N 1
ATOM 3266 C CA . ASP C 3 298 ? 98.549 44.777 64.412 1.00 30.59 298 ASP A CA 1
ATOM 3267 C C . ASP C 3 298 ? 98.503 43.338 64.900 1.00 30.72 298 ASP A C 1
ATOM 3268 O O . ASP C 3 298 ? 99.134 42.978 65.892 1.00 30.39 298 ASP A O 1
ATOM 3273 N N . ARG C 3 299 ? 97.755 42.524 64.167 1.00 30.69 299 ARG A N 1
ATOM 3274 C CA . ARG C 3 299 ? 97.572 41.113 64.477 1.00 31.40 299 ARG A CA 1
ATOM 3275 C C . ARG C 3 299 ? 98.887 40.350 64.636 1.00 30.84 299 ARG A C 1
ATOM 3276 O O . ARG C 3 299 ? 99.090 39.646 65.623 1.00 31.21 299 ARG A O 1
ATOM 3284 N N . GLY C 3 300 ? 99.768 40.494 63.650 1.00 30.45 300 GLY A N 1
ATOM 3285 C CA . GLY C 3 300 ? 101.048 39.807 63.658 1.00 29.73 300 GLY A CA 1
ATOM 3286 C C . GLY C 3 300 ? 101.836 39.951 64.945 1.00 29.15 300 GLY A C 1
ATOM 3287 O O . GLY C 3 300 ? 102.147 38.948 65.588 1.00 29.16 300 GLY A O 1
ATOM 3288 N N . PRO C 3 301 ? 102.202 41.181 65.336 1.00 28.71 301 PRO A N 1
ATOM 3289 C CA . PRO C 3 301 ? 102.958 41.313 66.583 1.00 28.19 301 PRO A CA 1
ATOM 3290 C C . PRO C 3 301 ? 102.171 40.816 67.800 1.00 27.88 301 PRO A C 1
ATOM 3291 O O . PRO C 3 301 ? 102.757 40.301 68.755 1.00 27.93 301 PRO A O 1
ATOM 3295 N N . LEU C 3 302 ? 100.851 40.942 67.759 1.00 27.75 302 LEU A N 1
ATOM 3296 C CA . LEU C 3 302 ? 100.039 40.468 68.876 1.00 27.72 302 LEU A CA 1
ATOM 3297 C C . LEU C 3 302 ? 100.113 38.947 68.978 1.00 27.83 302 LEU A C 1
ATOM 3298 O O . LEU C 3 302 ? 100.281 38.400 70.062 1.00 27.85 302 LEU A O 1
ATOM 3303 N N . GLU C 3 303 ? 100.000 38.264 67.845 1.00 27.85 303 GLU A N 1
ATOM 3304 C CA . GLU C 3 303 ? 100.069 36.802 67.842 1.00 28.51 303 GLU A CA 1
ATOM 3305 C C . GLU C 3 303 ? 101.450 36.348 68.338 1.00 27.97 303 GLU A C 1
ATOM 3306 O O . GLU C 3 303 ? 101.576 35.294 68.960 1.00 28.57 303 GLU A O 1
ATOM 3312 N N . ALA C 3 304 ? 102.480 37.149 68.080 1.00 27.13 304 ALA A N 1
ATOM 3313 C CA . ALA C 3 304 ? 103.830 36.816 68.529 1.00 26.62 304 ALA A CA 1
ATOM 3314 C C . ALA C 3 304 ? 103.914 36.954 70.051 1.00 26.00 304 ALA A C 1
ATOM 3315 O O . ALA C 3 304 ? 104.550 36.141 70.715 1.00 25.83 304 ALA A O 1
ATOM 3317 N N . ARG C 3 305 ? 103.276 37.985 70.600 1.00 25.67 305 ARG A N 1
ATOM 3318 C CA . ARG C 3 305 ? 103.284 38.170 72.049 1.00 25.35 305 ARG A CA 1
ATOM 3319 C C . ARG C 3 305 ? 102.511 37.014 72.687 1.00 25.20 305 ARG A C 1
ATOM 3320 O O . ARG C 3 305 ? 102.917 36.471 73.714 1.00 25.54 305 ARG A O 1
ATOM 3328 N N . LEU C 3 306 ? 101.391 36.640 72.079 1.00 24.91 306 LEU A N 1
ATOM 3329 C CA . LEU C 3 306 ? 100.586 35.550 72.619 1.00 24.93 306 LEU A CA 1
ATOM 3330 C C . LEU C 3 306 ? 101.343 34.231 72.531 1.00 25.08 306 LEU A C 1
ATOM 3331 O O . LEU C 3 306 ? 101.184 33.369 73.392 1.00 25.44 306 LEU A O 1
ATOM 3336 N N . ASP C 3 307 ? 102.173 34.062 71.501 1.00 25.18 307 ASP A N 1
ATOM 3337 C CA . ASP C 3 307 ? 102.941 32.826 71.397 1.00 25.30 307 ASP A CA 1
ATOM 3338 C C . ASP C 3 307 ? 103.884 32.719 72.581 1.00 25.70 307 ASP A C 1
ATOM 3339 O O . ASP C 3 307 ? 103.943 31.677 73.223 1.00 25.59 307 ASP A O 1
ATOM 3344 N N . ARG C 3 308 ? 104.600 33.798 72.893 1.00 26.05 308 ARG A N 1
ATOM 3345 C CA . ARG C 3 308 ? 105.514 33.771 74.023 1.00 26.70 308 ARG A CA 1
ATOM 3346 C C . ARG C 3 308 ? 104.788 33.541 75.355 1.00 26.46 308 ARG A C 1
ATOM 3347 O O . ARG C 3 308 ? 105.294 32.839 76.236 1.00 26.20 308 ARG A O 1
ATOM 3355 N N . VAL C 3 309 ? 103.607 34.132 75.504 1.00 26.30 309 VAL A N 1
ATOM 3356 C CA . VAL C 3 309 ? 102.826 33.964 76.729 1.00 26.28 309 VAL A CA 1
ATOM 3357 C C . VAL C 3 309 ? 102.430 32.492 76.842 1.00 26.68 309 VAL A C 1
ATOM 3358 O O . VAL C 3 309 ? 102.683 31.834 77.852 1.00 26.10 309 VAL A O 1
ATOM 3362 N N . GLU C 3 310 ? 101.809 31.987 75.782 1.00 27.21 310 GLU A N 1
ATOM 3363 C CA . GLU C 3 310 ? 101.364 30.601 75.739 1.00 27.98 310 GLU A CA 1
ATOM 3364 C C . GLU C 3 310 ? 102.509 29.660 76.060 1.00 27.85 310 GLU A C 1
ATOM 3365 O O . GLU C 3 310 ? 102.322 28.649 76.730 1.00 27.70 310 GLU A O 1
ATOM 3371 N N . GLY C 3 311 ? 103.696 30.010 75.576 1.00 28.09 311 GLY A N 1
ATOM 3372 C CA . GLY C 3 311 ? 104.870 29.195 75.819 1.00 28.52 311 GLY A CA 1
ATOM 3373 C C . GLY C 3 311 ? 105.190 29.090 77.297 1.00 28.92 311 GLY A C 1
ATOM 3374 O O . GLY C 3 311 ? 105.588 28.026 77.771 1.00 28.91 311 GLY A O 1
ATOM 3375 N N . PHE C 3 312 ? 105.029 30.184 78.033 1.00 28.96 312 PHE A N 1
ATOM 3376 C CA . PHE C 3 312 ? 105.306 30.150 79.465 1.00 29.71 312 PHE A CA 1
ATOM 3377 C C . PHE C 3 312 ? 104.131 29.536 80.220 1.00 29.92 312 PHE A C 1
ATOM 3378 O O . PHE C 3 312 ? 104.282 29.100 81.355 1.00 29.86 312 PHE A O 1
ATOM 3386 N N . VAL C 3 313 ? 102.960 29.511 79.591 1.00 30.34 313 VAL A N 1
ATOM 3387 C CA . VAL C 3 313 ? 101.795 28.917 80.225 1.00 31.03 313 VAL A CA 1
ATOM 3388 C C . VAL C 3 313 ? 101.989 27.405 80.239 1.00 31.70 313 VAL A C 1
ATOM 3389 O O . VAL C 3 313 ? 101.650 26.739 81.210 1.00 32.04 313 VAL A O 1
ATOM 3393 N N . ARG C 3 314 ? 102.559 26.873 79.165 1.00 32.27 314 ARG A N 1
ATOM 3394 C CA . ARG C 3 314 ? 102.796 25.437 79.055 1.00 33.41 314 ARG A CA 1
ATOM 3395 C C . ARG C 3 314 ? 103.992 24.997 79.881 1.00 33.27 314 ARG A C 1
ATOM 3396 O O . ARG C 3 314 ? 103.863 24.150 80.760 1.00 33.77 314 ARG A O 1
ATOM 3404 N N . GLU C 3 315 ? 105.150 25.584 79.599 1.00 32.86 315 GLU A N 1
ATOM 3405 C CA . GLU C 3 315 ? 106.383 25.249 80.298 1.00 32.32 315 GLU A CA 1
ATOM 3406 C C . GLU C 3 315 ? 106.434 25.798 81.725 1.00 32.18 315 GLU A C 1
ATOM 3407 O O . GLU C 3 315 ? 107.187 26.727 82.020 1.00 31.71 315 GLU A O 1
ATOM 3413 N N . GLY C 3 316 ? 105.640 25.189 82.606 1.00 32.26 316 GLY A N 1
ATOM 3414 C CA . GLY C 3 316 ? 105.549 25.623 83.992 1.00 32.35 316 GLY A CA 1
ATOM 3415 C C . GLY C 3 316 ? 106.856 25.741 84.750 1.00 32.77 316 GLY A C 1
ATOM 3416 O O . GLY C 3 316 ? 107.127 26.764 85.387 1.00 32.71 316 GLY A O 1
ATOM 3417 N N . ALA C 3 317 ? 107.672 24.694 84.683 1.00 32.74 317 ALA A N 1
ATOM 3418 C CA . ALA C 3 317 ? 108.952 24.686 85.377 1.00 32.74 317 ALA A CA 1
ATOM 3419 C C . ALA C 3 317 ? 109.810 25.874 84.932 1.00 32.43 317 ALA A C 1
ATOM 3420 O O . ALA C 3 317 ? 110.329 26.624 85.756 1.00 32.68 317 ALA A O 1
ATOM 3422 N N . LEU C 3 318 ? 109.946 26.045 83.625 1.00 32.19 318 LEU A N 1
ATOM 3423 C CA . LEU C 3 318 ? 110.729 27.139 83.072 1.00 32.01 318 LEU A CA 1
ATOM 3424 C C . LEU C 3 318 ? 110.187 28.497 83.518 1.00 31.76 318 LEU A C 1
ATOM 3425 O O . LEU C 3 318 ? 110.951 29.400 83.883 1.00 31.57 318 LEU A O 1
ATOM 3430 N N . ARG C 3 319 ? 108.864 28.630 83.480 1.00 30.90 319 ARG A N 1
ATOM 3431 C CA . ARG C 3 319 ? 108.206 29.865 83.874 1.00 30.32 319 ARG A CA 1
ATOM 3432 C C . ARG C 3 319 ? 108.514 30.242 85.320 1.00 30.18 319 ARG A C 1
ATOM 3433 O O . ARG C 3 319 ? 108.908 31.375 85.604 1.00 30.13 319 ARG A O 1
ATOM 3441 N N . GLU C 3 320 ? 108.319 29.298 86.237 1.00 30.00 320 GLU A N 1
ATOM 3442 C CA . GLU C 3 320 ? 108.566 29.567 87.649 1.00 29.77 320 GLU A CA 1
ATOM 3443 C C . GLU C 3 320 ? 110.063 29.757 87.911 1.00 29.46 320 GLU A C 1
ATOM 3444 O O . GLU C 3 320 ? 110.462 30.550 88.774 1.00 29.65 320 GLU A O 1
ATOM 3450 N N . GLY C 3 321 ? 110.887 29.030 87.162 1.00 28.78 321 GLY A N 1
ATOM 3451 C CA . GLY C 3 321 ? 112.324 29.148 87.320 1.00 28.16 321 GLY A CA 1
ATOM 3452 C C . GLY C 3 321 ? 112.799 30.541 86.953 1.00 28.05 321 GLY A C 1
ATOM 3453 O O . GLY C 3 321 ? 113.560 31.171 87.696 1.00 27.87 321 GLY A O 1
ATOM 3454 N N . VAL C 3 322 ? 112.349 31.024 85.801 1.00 27.74 322 VAL A N 1
ATOM 3455 C CA . VAL C 3 322 ? 112.726 32.356 85.339 1.00 27.87 322 VAL A CA 1
ATOM 3456 C C . VAL C 3 322 ? 112.265 33.413 86.346 1.00 27.93 322 VAL A C 1
ATOM 3457 O O . VAL C 3 322 ? 113.036 34.305 86.713 1.00 28.20 322 VAL A O 1
ATOM 3461 N N . ARG C 3 323 ? 111.019 33.292 86.804 1.00 27.71 323 ARG A N 1
ATOM 3462 C CA . ARG C 3 323 ? 110.449 34.225 87.772 1.00 28.11 323 ARG A CA 1
ATOM 3463 C C . ARG C 3 323 ? 111.220 34.206 89.102 1.00 28.41 323 ARG A C 1
ATOM 3464 O O . ARG C 3 323 ? 111.391 35.241 89.749 1.00 28.18 323 ARG A O 1
ATOM 3472 N N . ARG C 3 324 ? 111.690 33.027 89.499 1.00 28.98 324 ARG A N 1
ATOM 3473 C CA . ARG C 3 324 ? 112.461 32.881 90.731 1.00 29.49 324 ARG A CA 1
ATOM 3474 C C . ARG C 3 324 ? 113.741 33.698 90.581 1.00 29.37 324 ARG A C 1
ATOM 3475 O O . ARG C 3 324 ? 114.105 34.479 91.462 1.00 29.20 324 ARG A O 1
ATOM 3483 N N . LEU C 3 325 ? 114.421 33.512 89.451 1.00 29.15 325 LEU A N 1
ATOM 3484 C CA . LEU C 3 325 ? 115.674 34.217 89.192 1.00 29.28 325 LEU A CA 1
ATOM 3485 C C . LEU C 3 325 ? 115.485 35.724 89.038 1.00 29.39 325 LEU A C 1
ATOM 3486 O O . LEU C 3 325 ? 116.266 36.501 89.594 1.00 29.10 325 LEU A O 1
ATOM 3491 N N . LEU C 3 326 ? 114.450 36.131 88.302 1.00 29.31 326 LEU A N 1
ATOM 3492 C CA . LEU C 3 326 ? 114.173 37.552 88.091 1.00 30.06 326 LEU A CA 1
ATOM 3493 C C . LEU C 3 326 ? 113.916 38.289 89.401 1.00 30.66 326 LEU A C 1
ATOM 3494 O O . LEU C 3 326 ? 114.260 39.456 89.543 1.00 31.09 326 LEU A O 1
ATOM 3499 N N . TYR C 3 327 ? 113.307 37.596 90.355 1.00 31.15 327 TYR A N 1
ATOM 3500 C CA . TYR C 3 327 ? 113.000 38.175 91.654 1.00 31.70 327 TYR A CA 1
ATOM 3501 C C . TYR C 3 327 ? 114.196 38.910 92.251 1.00 31.74 327 TYR A C 1
ATOM 3502 O O . TYR C 3 327 ? 114.036 39.915 92.934 1.00 31.68 327 TYR A O 1
ATOM 3511 N N . ARG C 3 328 ? 115.398 38.407 91.995 1.00 32.05 328 ARG A N 1
ATOM 3512 C CA . ARG C 3 328 ? 116.592 39.038 92.544 1.00 32.34 328 ARG A CA 1
ATOM 3513 C C . ARG C 3 328 ? 117.266 40.000 91.572 1.00 31.99 328 ARG A C 1
ATOM 3514 O O . ARG C 3 328 ? 118.349 40.500 91.861 1.00 32.48 328 ARG A O 1
ATOM 3522 N N . LEU C 3 329 ? 116.632 40.277 90.435 1.00 31.19 329 LEU A N 1
ATOM 3523 C CA . LEU C 3 329 ? 117.243 41.168 89.447 1.00 30.89 329 LEU A CA 1
ATOM 3524 C C . LEU C 3 329 ? 117.007 42.661 89.704 1.00 30.21 329 LEU A C 1
ATOM 3525 O O . LEU C 3 329 ? 115.870 43.130 89.743 1.00 30.49 329 LEU A O 1
ATOM 3530 N N . ALA C 3 330 ? 118.086 43.412 89.880 1.00 29.45 330 ALA A N 1
ATOM 3531 C CA . ALA C 3 330 ? 117.952 44.847 90.098 1.00 28.47 330 ALA A CA 1
ATOM 3532 C C . ALA C 3 330 ? 117.519 45.504 88.775 1.00 27.63 330 ALA A C 1
ATOM 3533 O O . ALA C 3 330 ? 117.445 44.837 87.741 1.00 27.49 330 ALA A O 1
ATOM 3535 N N . ASP C 3 331 ? 117.219 46.800 88.826 1.00 26.83 331 ASP A N 1
ATOM 3536 C CA . ASP C 3 331 ? 116.801 47.587 87.657 1.00 25.95 331 ASP A CA 1
ATOM 3537 C C . ASP C 3 331 ? 118.070 47.990 86.880 1.00 25.84 331 ASP A C 1
ATOM 3538 O O . ASP C 3 331 ? 118.667 49.037 87.152 1.00 25.23 331 ASP A O 1
ATOM 3543 N N . LEU C 3 332 ? 118.478 47.166 85.920 1.00 25.25 332 LEU A N 1
ATOM 3544 C CA . LEU C 3 332 ? 119.688 47.435 85.153 1.00 25.72 332 LEU A CA 1
ATOM 3545 C C . LEU C 3 332 ? 119.618 48.622 84.196 1.00 25.67 332 LEU A C 1
ATOM 3546 O O . LEU C 3 332 ? 120.654 49.162 83.785 1.00 25.56 332 LEU A O 1
ATOM 3551 N N . GLU C 3 333 ? 118.404 49.023 83.840 1.00 25.28 333 GLU A N 1
ATOM 3552 C CA . GLU C 3 333 ? 118.216 50.156 82.956 1.00 25.31 333 GLU A CA 1
ATOM 3553 C C . GLU C 3 333 ? 118.513 51.454 83.722 1.00 25.74 333 GLU A C 1
ATOM 3554 O O . GLU C 3 333 ? 119.252 52.317 83.232 1.00 25.47 333 GLU A O 1
ATOM 3560 N N . ARG C 3 334 ? 117.952 51.593 84.921 1.00 25.99 334 ARG A N 1
ATOM 3561 C CA . ARG C 3 334 ? 118.209 52.790 85.725 1.00 26.77 334 ARG A CA 1
ATOM 3562 C C . ARG C 3 334 ? 119.637 52.779 86.279 1.00 26.62 334 ARG A C 1
ATOM 3563 O O . ARG C 3 334 ? 120.228 53.824 86.538 1.00 26.70 334 ARG A O 1
ATOM 3571 N N . LEU C 3 335 ? 120.185 51.582 86.441 1.00 27.09 335 LEU A N 1
ATOM 3572 C CA . LEU C 3 335 ? 121.543 51.408 86.942 1.00 27.42 335 LEU A CA 1
ATOM 3573 C C . LEU C 3 335 ? 122.515 51.869 85.840 1.00 27.69 335 LEU A C 1
ATOM 3574 O O . LEU C 3 335 ? 123.523 52.531 86.107 1.00 27.83 335 LEU A O 1
ATOM 3579 N N . ALA C 3 336 ? 122.194 51.532 84.596 1.00 27.50 336 ALA A N 1
ATOM 3580 C CA . ALA C 3 336 ? 123.019 51.932 83.463 1.00 27.52 336 ALA A CA 1
ATOM 3581 C C . ALA C 3 336 ? 123.086 53.460 83.363 1.00 27.61 336 ALA A C 1
ATOM 3582 O O . ALA C 3 336 ? 124.163 54.033 83.159 1.00 27.10 336 ALA A O 1
ATOM 3584 N N . THR C 3 337 ? 121.927 54.102 83.521 1.00 27.32 337 THR A N 1
ATOM 3585 C CA . THR C 3 337 ? 121.803 55.558 83.458 1.00 27.38 337 THR A CA 1
ATOM 3586 C C . THR C 3 337 ? 122.630 56.243 84.543 1.00 28.00 337 THR A C 1
ATOM 3587 O O . THR C 3 337 ? 123.310 57.241 84.279 1.00 27.90 337 THR A O 1
ATOM 3591 N N . ARG C 3 338 ? 122.568 55.723 85.767 1.00 28.33 338 ARG A N 1
ATOM 3592 C CA . ARG C 3 338 ? 123.340 56.311 86.853 1.00 28.85 338 ARG A CA 1
ATOM 3593 C C . ARG C 3 338 ? 124.827 56.135 86.548 1.00 29.06 338 ARG A C 1
ATOM 3594 O O . ARG C 3 338 ? 125.634 57.026 86.816 1.00 29.04 338 ARG A O 1
ATOM 3602 N N . LEU C 3 339 ? 125.185 54.985 85.982 1.00 28.89 339 LEU A N 1
ATOM 3603 C CA . LEU C 3 339 ? 126.567 54.725 85.614 1.00 29.23 339 LEU A CA 1
ATOM 3604 C C . LEU C 3 339 ? 127.021 55.752 84.580 1.00 29.65 339 LEU A C 1
ATOM 3605 O O . LEU C 3 339 ? 128.057 56.394 84.749 1.00 29.37 339 LEU A O 1
ATOM 3610 N N . GLU C 3 340 ? 126.234 55.903 83.514 1.00 30.29 340 GLU A N 1
ATOM 3611 C CA . GLU C 3 340 ? 126.568 56.833 82.436 1.00 31.09 340 GLU A CA 1
ATOM 3612 C C . GLU C 3 340 ? 126.658 58.277 82.918 1.00 31.39 340 GLU A C 1
ATOM 3613 O O . GLU C 3 340 ? 127.450 59.055 82.390 1.00 31.67 340 GLU A O 1
ATOM 3619 N N . LEU C 3 341 ? 125.846 58.631 83.911 1.00 31.56 341 LEU A N 1
ATOM 3620 C CA . LEU C 3 341 ? 125.827 59.987 84.449 1.00 32.10 341 LEU A CA 1
ATOM 3621 C C . LEU C 3 341 ? 126.841 60.230 85.567 1.00 32.31 341 LEU A C 1
ATOM 3622 O O . LEU C 3 341 ? 126.868 61.308 86.148 1.00 32.27 341 LEU A O 1
ATOM 3627 N N . GLY C 3 342 ? 127.659 59.228 85.875 1.00 32.46 342 GLY A N 1
ATOM 3628 C CA . GLY C 3 342 ? 128.652 59.382 86.925 1.00 32.66 342 GLY A CA 1
ATOM 3629 C C . GLY C 3 342 ? 128.102 59.492 88.339 1.00 32.98 342 GLY A C 1
ATOM 3630 O O . GLY C 3 342 ? 128.733 60.109 89.205 1.00 32.95 342 GLY A O 1
ATOM 3631 N N . ARG C 3 343 ? 126.933 58.893 88.579 1.00 32.89 343 ARG A N 1
ATOM 3632 C CA . ARG C 3 343 ? 126.303 58.906 89.891 1.00 32.69 343 ARG A CA 1
ATOM 3633 C C . ARG C 3 343 ? 126.261 57.544 90.581 1.00 32.51 343 ARG A C 1
ATOM 3634 O O . ARG C 3 343 ? 125.883 57.463 91.749 1.00 32.80 343 ARG A O 1
ATOM 3642 N N . ALA C 3 344 ? 126.609 56.480 89.865 1.00 31.62 344 ALA A N 1
ATOM 3643 C CA . ALA C 3 344 ? 126.582 55.141 90.439 1.00 31.24 344 ALA A CA 1
ATOM 3644 C C . ALA C 3 344 ? 127.316 55.061 91.781 1.00 31.25 344 ALA A C 1
ATOM 3645 O O . ALA C 3 344 ? 128.460 55.508 91.910 1.00 31.00 344 ALA A O 1
ATOM 3647 N N . SER C 3 345 ? 126.642 54.467 92.764 1.00 30.81 345 SER A N 1
ATOM 3648 C CA . SER C 3 345 ? 127.153 54.313 94.122 1.00 30.53 345 SER A CA 1
ATOM 3649 C C . SER C 3 345 ? 127.765 52.944 94.391 1.00 30.55 345 SER A C 1
ATOM 3650 O O . SER C 3 345 ? 127.577 51.998 93.630 1.00 30.62 345 SER A O 1
ATOM 3653 N N . PRO C 3 346 ? 128.515 52.822 95.489 1.00 30.64 346 PRO A N 1
ATOM 3654 C CA . PRO C 3 346 ? 129.080 51.499 95.738 1.00 30.96 346 PRO A CA 1
ATOM 3655 C C . PRO C 3 346 ? 127.943 50.493 95.933 1.00 31.14 346 PRO A C 1
ATOM 3656 O O . PRO C 3 346 ? 128.102 49.303 95.687 1.00 31.13 346 PRO A O 1
ATOM 3660 N N . LYS C 3 347 ? 126.789 50.992 96.354 1.00 31.34 347 LYS A N 1
ATOM 3661 C CA . LYS C 3 347 ? 125.622 50.146 96.550 1.00 31.99 347 LYS A CA 1
ATOM 3662 C C . LYS C 3 347 ? 125.126 49.661 95.177 1.00 31.60 347 LYS A C 1
ATOM 3663 O O . LYS C 3 347 ? 124.737 48.495 95.008 1.00 31.15 347 LYS A O 1
ATOM 3669 N N . ASP C 3 348 ? 125.144 50.558 94.194 1.00 30.85 348 ASP A N 1
ATOM 3670 C CA . ASP C 3 348 ? 124.707 50.184 92.856 1.00 30.64 348 ASP A CA 1
ATOM 3671 C C . ASP C 3 348 ? 125.592 49.079 92.305 1.00 30.59 348 ASP A C 1
ATOM 3672 O O . ASP C 3 348 ? 125.093 48.153 91.675 1.00 30.45 348 ASP A O 1
ATOM 3677 N N . LEU C 3 349 ? 126.900 49.162 92.546 1.00 30.55 349 LEU A N 1
ATOM 3678 C CA . LEU C 3 349 ? 127.817 48.130 92.045 1.00 30.65 349 LEU A CA 1
ATOM 3679 C C . LEU C 3 349 ? 127.561 46.772 92.702 1.00 30.73 349 LEU A C 1
ATOM 3680 O O . LEU C 3 349 ? 127.757 45.728 92.082 1.00 30.64 349 LEU A O 1
ATOM 3685 N N . GLY C 3 350 ? 127.128 46.787 93.960 1.00 31.01 350 GLY A N 1
ATOM 3686 C CA . GLY C 3 350 ? 126.844 45.537 94.640 1.00 31.11 350 GLY A CA 1
ATOM 3687 C C . GLY C 3 350 ? 125.644 44.904 93.967 1.00 31.23 350 GLY A C 1
ATOM 3688 O O . GLY C 3 350 ? 125.665 43.725 93.598 1.00 31.38 350 GLY A O 1
ATOM 3689 N N . ALA C 3 351 ? 124.593 45.701 93.797 1.00 31.32 351 ALA A N 1
ATOM 3690 C CA . ALA C 3 351 ? 123.381 45.222 93.142 1.00 31.46 351 ALA A CA 1
ATOM 3691 C C . ALA C 3 351 ? 123.721 44.762 91.720 1.00 31.55 351 ALA A C 1
ATOM 3692 O O . ALA C 3 351 ? 123.204 43.754 91.247 1.00 31.22 351 ALA A O 1
ATOM 3694 N N . LEU C 3 352 ? 124.604 45.498 91.049 1.00 31.58 352 LEU A N 1
ATOM 3695 C CA . LEU C 3 352 ? 125.005 45.143 89.695 1.00 32.18 352 LEU A CA 1
ATOM 3696 C C . LEU C 3 352 ? 125.648 43.756 89.670 1.00 32.77 352 LEU A C 1
ATOM 3697 O O . LEU C 3 352 ? 125.276 42.911 88.860 1.00 32.72 352 LEU A O 1
ATOM 3702 N N . ARG C 3 353 ? 126.612 43.527 90.558 1.00 33.61 353 ARG A N 1
ATOM 3703 C CA . ARG C 3 353 ? 127.285 42.232 90.640 1.00 34.56 353 ARG A CA 1
ATOM 3704 C C . ARG C 3 353 ? 126.275 41.118 90.913 1.00 34.74 353 ARG A C 1
ATOM 3705 O O . ARG C 3 353 ? 126.324 40.066 90.284 1.00 34.69 353 ARG A O 1
ATOM 3713 N N . ARG C 3 354 ? 125.371 41.345 91.860 1.00 35.12 354 ARG A N 1
ATOM 3714 C CA . ARG C 3 354 ? 124.359 40.345 92.178 1.00 35.83 354 ARG A CA 1
ATOM 3715 C C . ARG C 3 354 ? 123.571 39.985 90.921 1.00 35.83 354 ARG A C 1
ATOM 3716 O O . ARG C 3 354 ? 123.360 38.807 90.619 1.00 35.67 354 ARG A O 1
ATOM 3724 N N . SER C 3 355 ? 123.156 41.010 90.183 1.00 35.76 355 SER A N 1
ATOM 3725 C CA . SER C 3 355 ? 122.388 40.814 88.957 1.00 35.81 355 SER A CA 1
ATOM 3726 C C . SER C 3 355 ? 123.181 40.086 87.874 1.00 36.03 355 SER A C 1
ATOM 3727 O O . SER C 3 355 ? 122.640 39.241 87.160 1.00 36.14 355 SER A O 1
ATOM 3730 N N . LEU C 3 356 ? 124.459 40.415 87.748 1.00 36.24 356 LEU A N 1
ATOM 3731 C CA . LEU C 3 356 ? 125.290 39.778 86.740 1.00 36.77 356 LEU A CA 1
ATOM 3732 C C . LEU C 3 356 ? 125.581 38.312 87.067 1.00 37.45 356 LEU A C 1
ATOM 3733 O O . LEU C 3 356 ? 125.975 37.543 86.189 1.00 37.76 356 LEU A O 1
ATOM 3738 N N . GLN C 3 357 ? 125.392 37.928 88.327 1.00 38.03 357 GLN A N 1
ATOM 3739 C CA . GLN C 3 357 ? 125.608 36.542 88.741 1.00 38.55 357 GLN A CA 1
ATOM 3740 C C . GLN C 3 357 ? 124.349 35.737 88.421 1.00 38.63 357 GLN A C 1
ATOM 3741 O O . GLN C 3 357 ? 124.387 34.518 88.285 1.00 38.30 357 GLN A O 1
ATOM 3747 N N . ILE C 3 358 ? 123.233 36.442 88.291 1.00 39.09 358 ILE A N 1
ATOM 3748 C CA . ILE C 3 358 ? 121.953 35.820 87.975 1.00 39.71 358 ILE A CA 1
ATOM 3749 C C . ILE C 3 358 ? 121.871 35.583 86.469 1.00 40.02 358 ILE A C 1
ATOM 3750 O O . ILE C 3 358 ? 121.353 34.567 86.005 1.00 39.79 358 ILE A O 1
ATOM 3755 N N . LEU C 3 359 ? 122.413 36.536 85.722 1.00 40.54 359 LEU A N 1
ATOM 3756 C CA . LEU C 3 359 ? 122.405 36.511 84.267 1.00 41.35 359 LEU A CA 1
ATOM 3757 C C . LEU C 3 359 ? 122.763 35.161 83.654 1.00 41.90 359 LEU A C 1
ATOM 3758 O O . LEU C 3 359 ? 122.018 34.640 82.832 1.00 42.01 359 LEU A O 1
ATOM 3763 N N . PRO C 3 360 ? 123.912 34.579 84.037 1.00 42.61 360 PRO A N 1
ATOM 3764 C CA . PRO C 3 360 ? 124.303 33.279 83.482 1.00 43.03 360 PRO A CA 1
ATOM 3765 C C . PRO C 3 360 ? 123.320 32.150 83.792 1.00 43.63 360 PRO A C 1
ATOM 3766 O O . PRO C 3 360 ? 123.181 31.213 83.011 1.00 43.68 360 PRO A O 1
ATOM 3770 N N . GLU C 3 361 ? 122.636 32.242 84.928 1.00 44.23 361 GLU A N 1
ATOM 3771 C CA . GLU C 3 361 ? 121.659 31.224 85.302 1.00 44.96 361 GLU A CA 1
ATOM 3772 C C . GLU C 3 361 ? 120.423 31.333 84.402 1.00 45.25 361 GLU A C 1
ATOM 3773 O O . GLU C 3 361 ? 119.862 30.325 83.973 1.00 44.98 361 GLU A O 1
ATOM 3779 N N . LEU C 3 362 ? 119.998 32.563 84.125 1.00 45.67 362 LEU A N 1
ATOM 3780 C CA . LEU C 3 362 ? 118.850 32.790 83.252 1.00 46.45 362 LEU A CA 1
ATOM 3781 C C . LEU C 3 362 ? 119.225 32.334 81.851 1.00 47.29 362 LEU A C 1
ATOM 3782 O O . LEU C 3 362 ? 118.446 31.670 81.171 1.00 47.26 362 LEU A O 1
ATOM 3787 N N . ARG C 3 363 ? 120.431 32.700 81.426 1.00 48.19 363 ARG A N 1
ATOM 3788 C CA . ARG C 3 363 ? 120.907 32.324 80.104 1.00 49.07 363 ARG A CA 1
ATOM 3789 C C . ARG C 3 363 ? 120.852 30.806 79.960 1.00 49.11 363 ARG A C 1
ATOM 3790 O O . ARG C 3 363 ? 120.523 30.287 78.898 1.00 49.14 363 ARG A O 1
ATOM 3798 N N . ALA C 3 364 ? 121.158 30.101 81.043 1.00 49.45 364 ALA A N 1
ATOM 3799 C CA . ALA C 3 364 ? 121.135 28.645 81.028 1.00 49.91 364 ALA A CA 1
ATOM 3800 C C . ALA C 3 364 ? 119.719 28.101 80.848 1.00 50.16 364 ALA A C 1
ATOM 3801 O O . ALA C 3 364 ? 119.525 27.068 80.211 1.00 50.25 364 ALA A O 1
ATOM 3803 N N . LEU C 3 365 ? 118.732 28.796 81.409 1.00 50.60 365 LEU A N 1
ATOM 3804 C CA . LEU C 3 365 ? 117.337 28.359 81.312 1.00 50.89 365 LEU A CA 1
ATOM 3805 C C . LEU C 3 365 ? 116.681 28.698 79.980 1.00 51.17 365 LEU A C 1
ATOM 3806 O O . LEU C 3 365 ? 115.992 27.871 79.393 1.00 51.14 365 LEU A O 1
ATOM 3811 N N . LEU C 3 366 ? 116.895 29.916 79.505 1.00 51.64 366 LEU A N 1
ATOM 3812 C CA . LEU C 3 366 ? 116.290 30.345 78.252 1.00 52.31 366 LEU A CA 1
ATOM 3813 C C . LEU C 3 366 ? 117.110 29.943 77.031 1.00 52.67 366 LEU A C 1
ATOM 3814 O O . LEU C 3 366 ? 116.641 30.046 75.898 1.00 52.71 366 LEU A O 1
ATOM 3819 N N . GLY C 3 367 ? 118.333 29.481 77.265 1.00 53.12 367 GLY A N 1
ATOM 3820 C CA . GLY C 3 367 ? 119.184 29.061 76.167 1.00 53.47 367 GLY A CA 1
ATOM 3821 C C . GLY C 3 367 ? 119.957 30.190 75.510 1.00 53.87 367 GLY A C 1
ATOM 3822 O O . GLY C 3 367 ? 119.720 31.371 75.784 1.00 53.83 367 GLY A O 1
ATOM 3823 N N . GLU C 3 368 ? 120.887 29.821 74.634 1.00 54.01 368 GLU A N 1
ATOM 3824 C CA . GLU C 3 368 ? 121.706 30.800 73.933 1.00 54.04 368 GLU A CA 1
ATOM 3825 C C . GLU C 3 368 ? 121.007 31.228 72.660 1.00 53.63 368 GLU A C 1
ATOM 3826 O O . GLU C 3 368 ? 121.374 30.791 71.573 1.00 53.95 368 GLU A O 1
ATOM 3832 N N . GLU C 3 369 ? 119.995 32.073 72.793 1.00 53.14 369 GLU A N 1
ATOM 3833 C CA . GLU C 3 369 ? 119.261 32.564 71.636 1.00 52.53 369 GLU A CA 1
ATOM 3834 C C . GLU C 3 369 ? 118.446 33.770 72.043 1.00 51.92 369 GLU A C 1
ATOM 3835 O O . GLU C 3 369 ? 117.951 34.515 71.194 1.00 52.04 369 GLU A O 1
ATOM 3841 N N . VAL C 3 370 ? 118.288 33.948 73.349 1.00 51.03 370 VAL A N 1
ATOM 3842 C CA . VAL C 3 370 ? 117.548 35.089 73.855 1.00 50.13 370 VAL A CA 1
ATOM 3843 C C . VAL C 3 370 ? 118.378 36.307 73.478 1.00 49.18 370 VAL A C 1
ATOM 3844 O O . VAL C 3 370 ? 117.855 37.410 73.320 1.00 49.11 370 VAL A O 1
ATOM 3848 N N . GLY C 3 371 ? 119.681 36.084 73.323 1.00 47.99 371 GLY A N 1
ATOM 3849 C CA . GLY C 3 371 ? 120.584 37.158 72.954 1.00 46.65 371 GLY A CA 1
ATOM 3850 C C . GLY C 3 371 ? 121.155 37.884 74.155 1.00 45.64 371 GLY A C 1
ATOM 3851 O O . GLY C 3 371 ? 121.790 38.926 74.015 1.00 45.47 371 GLY A O 1
ATOM 3852 N N . LEU C 3 372 ? 120.924 37.337 75.343 1.00 44.86 372 LEU A N 1
ATOM 3853 C CA . LEU C 3 372 ? 121.435 37.946 76.562 1.00 43.80 372 LEU A CA 1
ATOM 3854 C C . LEU C 3 372 ? 122.941 38.102 76.471 1.00 43.16 372 LEU A C 1
ATOM 3855 O O . LEU C 3 372 ? 123.658 37.157 76.142 1.00 42.93 372 LEU A O 1
ATOM 3860 N N . PRO C 3 373 ? 123.439 39.312 76.745 1.00 42.71 373 PRO A N 1
ATOM 3861 C CA . PRO C 3 373 ? 124.868 39.643 76.709 1.00 42.23 373 PRO A CA 1
ATOM 3862 C C . PRO C 3 373 ? 125.679 38.856 77.731 1.00 41.69 373 PRO A C 1
ATOM 3863 O O . PRO C 3 373 ? 125.187 38.546 78.815 1.00 41.39 373 PRO A O 1
ATOM 3867 N N . ASP C 3 374 ? 126.915 38.520 77.376 1.00 41.26 374 ASP A N 1
ATOM 3868 C CA . ASP C 3 374 ? 127.795 37.820 78.305 1.00 41.16 374 ASP A CA 1
ATOM 3869 C C . ASP C 3 374 ? 128.598 38.916 78.990 1.00 40.98 374 ASP A C 1
ATOM 3870 O O . ASP C 3 374 ? 129.373 39.624 78.347 1.00 40.93 374 ASP A O 1
ATOM 3875 N N . LEU C 3 375 ? 128.395 39.060 80.291 1.00 40.61 375 LEU A N 1
ATOM 3876 C CA . LEU C 3 375 ? 129.083 40.078 81.062 1.00 40.63 375 LEU A CA 1
ATOM 3877 C C . LEU C 3 375 ? 129.891 39.455 82.192 1.00 40.75 375 LEU A C 1
ATOM 3878 O O . LEU C 3 375 ? 130.215 40.121 83.175 1.00 40.33 375 LEU A O 1
ATOM 3883 N N . SER C 3 376 ? 130.220 38.174 82.053 1.00 41.09 376 SER A N 1
ATOM 3884 C CA . SER C 3 376 ? 130.982 37.497 83.094 1.00 41.45 376 SER A CA 1
ATOM 3885 C C . SER C 3 376 ? 132.288 38.228 83.396 1.00 41.28 376 SER A C 1
ATOM 3886 O O . SER C 3 376 ? 132.712 38.284 84.545 1.00 41.38 376 SER A O 1
ATOM 3889 N N . PRO C 3 377 ? 132.938 38.814 82.376 1.00 41.34 377 PRO A N 1
ATOM 3890 C CA . PRO C 3 377 ? 134.186 39.510 82.710 1.00 41.25 377 PRO A CA 1
ATOM 3891 C C . PRO C 3 377 ? 134.004 40.687 83.684 1.00 41.13 377 PRO A C 1
ATOM 3892 O O . PRO C 3 377 ? 134.850 40.910 84.548 1.00 40.78 377 PRO A O 1
ATOM 3896 N N . LEU C 3 378 ? 132.902 41.421 83.554 1.00 41.08 378 LEU A N 1
ATOM 3897 C CA . LEU C 3 378 ? 132.613 42.555 84.438 1.00 41.24 378 LEU A CA 1
ATOM 3898 C C . LEU C 3 378 ? 132.242 41.997 85.817 1.00 41.52 378 LEU A C 1
ATOM 3899 O O . LEU C 3 378 ? 132.633 42.531 86.860 1.00 41.14 378 LEU A O 1
ATOM 3904 N N . LYS C 3 379 ? 131.476 40.911 85.798 1.00 42.06 379 LYS A N 1
ATOM 3905 C CA . LYS C 3 379 ? 131.023 40.235 87.005 1.00 42.31 379 LYS A CA 1
ATOM 3906 C C . LYS C 3 379 ? 132.225 39.819 87.853 1.00 42.65 379 LYS A C 1
ATOM 3907 O O . LYS C 3 379 ? 132.265 40.052 89.060 1.00 42.44 379 LYS A O 1
ATOM 3913 N N . GLU C 3 380 ? 133.209 39.207 87.205 1.00 43.31 380 GLU A N 1
ATOM 3914 C CA . GLU C 3 380 ? 134.408 38.739 87.888 1.00 44.05 380 GLU A CA 1
ATOM 3915 C C . GLU C 3 380 ? 135.202 39.875 88.521 1.00 44.18 380 GLU A C 1
ATOM 3916 O O . GLU C 3 380 ? 135.673 39.743 89.654 1.00 44.23 380 GLU A O 1
ATOM 3922 N N . GLU C 3 381 ? 135.364 40.978 87.790 1.00 44.06 381 GLU A N 1
ATOM 3923 C CA . GLU C 3 381 ? 136.104 42.123 88.316 1.00 44.12 381 GLU A CA 1
ATOM 3924 C C . GLU C 3 381 ? 135.376 42.665 89.541 1.00 43.66 381 GLU A C 1
ATOM 3925 O O . GLU C 3 381 ? 136.007 43.028 90.532 1.00 43.55 381 GLU A O 1
ATOM 3931 N N . LEU C 3 382 ? 134.047 42.714 89.469 1.00 43.16 382 LEU A N 1
ATOM 3932 C CA . LEU C 3 382 ? 133.244 43.201 90.582 1.00 42.91 382 LEU A CA 1
ATOM 3933 C C . LEU C 3 382 ? 133.400 42.251 91.761 1.00 43.11 382 LEU A C 1
ATOM 3934 O O . LEU C 3 382 ? 133.634 42.682 92.894 1.00 42.92 382 LEU A O 1
ATOM 3939 N N . GLU C 3 383 ? 133.281 40.955 91.484 1.00 43.37 383 GLU A N 1
ATOM 3940 C CA . GLU C 3 383 ? 133.419 39.932 92.516 1.00 43.66 383 GLU A CA 1
ATOM 3941 C C . GLU C 3 383 ? 134.783 40.007 93.202 1.00 43.64 383 GLU A C 1
ATOM 3942 O O . GLU C 3 383 ? 134.893 39.796 94.409 1.00 43.60 383 GLU A O 1
ATOM 3948 N N . ALA C 3 384 ? 135.817 40.300 92.419 1.00 43.77 384 ALA A N 1
ATOM 3949 C CA . ALA C 3 384 ? 137.184 40.386 92.924 1.00 43.77 384 ALA A CA 1
ATOM 3950 C C . ALA C 3 384 ? 137.516 41.732 93.556 1.00 43.92 384 ALA A C 1
ATOM 3951 O O . ALA C 3 384 ? 138.493 41.851 94.291 1.00 43.82 384 ALA A O 1
ATOM 3953 N N . ALA C 3 385 ? 136.706 42.746 93.269 1.00 43.82 385 ALA A N 1
ATOM 3954 C CA . ALA C 3 385 ? 136.959 44.075 93.800 1.00 43.74 385 ALA A CA 1
ATOM 3955 C C . ALA C 3 385 ? 136.194 44.443 95.064 1.00 43.67 385 ALA A C 1
ATOM 3956 O O . ALA C 3 385 ? 136.759 45.034 95.984 1.00 43.76 385 ALA A O 1
ATOM 3958 N N . LEU C 3 386 ? 134.916 44.090 95.119 1.00 43.79 386 LEU A N 1
ATOM 3959 C CA . LEU C 3 386 ? 134.090 44.468 96.259 1.00 43.80 386 LEU A CA 1
ATOM 3960 C C . LEU C 3 386 ? 133.868 43.390 97.305 1.00 44.23 386 LEU A C 1
ATOM 3961 O O . LEU C 3 386 ? 133.766 42.202 96.981 1.00 44.08 386 LEU A O 1
ATOM 3966 N N . VAL C 3 387 ? 133.792 43.814 98.566 1.00 44.66 387 VAL A N 1
ATOM 3967 C CA . VAL C 3 387 ? 133.542 42.886 99.661 1.00 45.13 387 VAL A CA 1
ATOM 3968 C C . VAL C 3 387 ? 132.165 42.292 99.412 1.00 45.65 387 VAL A C 1
ATOM 3969 O O . VAL C 3 387 ? 131.373 42.862 98.659 1.00 45.75 387 VAL A O 1
ATOM 3973 N N . GLU C 3 388 ? 131.880 41.154 100.040 1.00 46.29 388 GLU A N 1
ATOM 3974 C CA . GLU C 3 388 ? 130.597 40.487 99.860 1.00 46.93 388 GLU A CA 1
ATOM 3975 C C . GLU C 3 388 ? 129.384 41.405 100.055 1.00 47.25 388 GLU A C 1
ATOM 3976 O O . GLU C 3 388 ? 128.480 41.414 99.222 1.00 47.07 388 GLU A O 1
ATOM 3982 N N . ASP C 3 389 ? 129.355 42.170 101.143 1.00 47.66 389 ASP A N 1
ATOM 3983 C CA . ASP C 3 389 ? 128.239 43.081 101.390 1.00 48.57 389 ASP A CA 1
ATOM 3984 C C . ASP C 3 389 ? 128.769 44.509 101.508 1.00 48.88 389 ASP A C 1
ATOM 3985 O O . ASP C 3 389 ? 129.031 44.997 102.599 1.00 48.84 389 ASP A O 1
ATOM 3990 N N . PRO C 3 390 ? 128.925 45.198 100.370 1.00 49.43 390 PRO A N 1
ATOM 3991 C CA . PRO C 3 390 ? 129.431 46.573 100.295 1.00 49.77 390 PRO A CA 1
ATOM 3992 C C . PRO C 3 390 ? 128.782 47.620 101.194 1.00 50.30 390 PRO A C 1
ATOM 3993 O O . PRO C 3 390 ? 127.570 47.611 101.410 1.00 50.21 390 PRO A O 1
ATOM 3997 N N . PRO C 3 391 ? 129.602 48.530 101.741 1.00 50.79 391 PRO A N 1
ATOM 3998 C CA . PRO C 3 391 ? 129.158 49.617 102.616 1.00 51.26 391 PRO A CA 1
ATOM 3999 C C . PRO C 3 391 ? 128.479 50.658 101.733 1.00 51.69 391 PRO A C 1
ATOM 4000 O O . PRO C 3 391 ? 128.550 50.564 100.509 1.00 51.79 391 PRO A O 1
ATOM 4004 N N . LEU C 3 392 ? 127.832 51.644 102.349 1.00 52.12 392 LEU A N 1
ATOM 4005 C CA . LEU C 3 392 ? 127.143 52.701 101.608 1.00 52.56 392 LEU A CA 1
ATOM 4006 C C . LEU C 3 392 ? 128.104 53.769 101.084 1.00 52.71 392 LEU A C 1
ATOM 4007 O O . LEU C 3 392 ? 128.000 54.196 99.933 1.00 52.57 392 LEU A O 1
ATOM 4012 N N . LYS C 3 393 ? 129.029 54.206 101.935 1.00 52.84 393 LYS A N 1
ATOM 4013 C CA . LYS C 3 393 ? 130.005 55.223 101.553 1.00 53.07 393 LYS A CA 1
ATOM 4014 C C . LYS C 3 393 ? 131.437 54.706 101.629 1.00 53.15 393 LYS A C 1
ATOM 4015 O O . LYS C 3 393 ? 131.820 54.033 102.589 1.00 53.03 393 LYS A O 1
ATOM 4021 N N . VAL C 3 394 ? 132.223 55.030 100.605 1.00 53.18 394 VAL A N 1
ATOM 4022 C CA . VAL C 3 394 ? 133.620 54.617 100.530 1.00 53.27 394 VAL A CA 1
ATOM 4023 C C . VAL C 3 394 ? 134.423 55.180 101.707 1.00 53.38 394 VAL A C 1
ATOM 4024 O O . VAL C 3 394 ? 135.402 54.575 102.141 1.00 53.40 394 VAL A O 1
ATOM 4028 N N . SER C 3 395 ? 133.995 56.332 102.223 1.00 53.39 395 SER A N 1
ATOM 4029 C CA . SER C 3 395 ? 134.678 56.999 103.335 1.00 53.32 395 SER A CA 1
ATOM 4030 C C . SER C 3 395 ? 134.813 56.142 104.589 1.00 53.34 395 SER A C 1
ATOM 4031 O O . SER C 3 395 ? 135.742 56.319 105.376 1.00 53.53 395 SER A O 1
ATOM 4034 N N . GLU C 3 396 ? 133.884 55.218 104.784 1.00 53.33 396 GLU A N 1
ATOM 4035 C CA . GLU C 3 396 ? 133.936 54.364 105.960 1.00 53.08 396 GLU A CA 1
ATOM 4036 C C . GLU C 3 396 ? 134.573 53.013 105.643 1.00 52.43 396 GLU A C 1
ATOM 4037 O O . GLU C 3 396 ? 135.470 52.912 104.802 1.00 52.32 396 GLU A O 1
ATOM 4043 N N . GLY C 3 397 ? 134.093 51.985 106.336 1.00 51.82 397 GLY A N 1
ATOM 4044 C CA . GLY C 3 397 ? 134.586 50.627 106.166 1.00 50.93 397 GLY A CA 1
ATOM 4045 C C . GLY C 3 397 ? 135.076 50.200 104.792 1.00 49.99 397 GLY A C 1
ATOM 4046 O O . GLY C 3 397 ? 134.870 50.881 103.792 1.00 49.86 397 GLY A O 1
ATOM 4047 N N . GLY C 3 398 ? 135.719 49.038 104.766 1.00 49.23 398 GLY A N 1
ATOM 4048 C CA . GLY C 3 398 ? 136.268 48.489 103.544 1.00 48.28 398 GLY A CA 1
ATOM 4049 C C . GLY C 3 398 ? 135.278 48.195 102.435 1.00 47.58 398 GLY A C 1
ATOM 4050 O O . GLY C 3 398 ? 134.464 47.274 102.517 1.00 47.38 398 GLY A O 1
ATOM 4051 N N . LEU C 3 399 ? 135.357 48.995 101.384 1.00 46.68 399 LEU A N 1
ATOM 4052 C CA . LEU C 3 399 ? 134.496 48.822 100.236 1.00 45.70 399 LEU A CA 1
ATOM 4053 C C . LEU C 3 399 ? 135.204 47.767 99.394 1.00 45.37 399 LEU A C 1
ATOM 4054 O O . LEU C 3 399 ? 134.602 46.790 98.953 1.00 44.92 399 LEU A O 1
ATOM 4059 N N . ILE C 3 400 ? 136.505 47.978 99.207 1.00 45.10 400 ILE A N 1
ATOM 4060 C CA . ILE C 3 400 ? 137.352 47.102 98.408 1.00 45.07 400 ILE A CA 1
ATOM 4061 C C . ILE C 3 400 ? 137.945 45.980 99.240 1.00 45.38 400 ILE A C 1
ATOM 4062 O O . ILE C 3 400 ? 138.364 46.196 100.372 1.00 45.42 400 ILE A O 1
ATOM 4067 N N . ARG C 3 401 ? 137.993 44.781 98.671 1.00 45.66 401 ARG A N 1
ATOM 4068 C CA . ARG C 3 401 ? 138.529 43.623 99.384 1.00 46.18 401 ARG A CA 1
ATOM 4069 C C . ARG C 3 401 ? 140.048 43.544 99.435 1.00 45.98 401 ARG A C 1
ATOM 4070 O O . ARG C 3 401 ? 140.747 44.032 98.542 1.00 45.89 401 ARG A O 1
ATOM 4078 N N . GLU C 3 402 ? 140.553 42.912 100.490 1.00 45.78 402 GLU A N 1
ATOM 4079 C CA . GLU C 3 402 ? 141.986 42.758 100.663 1.00 45.79 402 GLU A CA 1
ATOM 4080 C C . GLU C 3 402 ? 142.600 41.959 99.526 1.00 45.19 402 GLU A C 1
ATOM 4081 O O . GLU C 3 402 ? 142.045 40.951 99.077 1.00 44.77 402 GLU A O 1
ATOM 4087 N N . GLY C 3 403 ? 143.750 42.434 99.056 1.00 44.57 403 GLY A N 1
ATOM 4088 C CA . GLY C 3 403 ? 144.443 41.766 97.970 1.00 43.76 403 GLY A CA 1
ATOM 4089 C C . GLY C 3 403 ? 144.054 42.235 96.578 1.00 43.15 403 GLY A C 1
ATOM 4090 O O . GLY C 3 403 ? 144.612 41.760 95.588 1.00 43.29 403 GLY A O 1
ATOM 4091 N N . TYR C 3 404 ? 143.109 43.164 96.479 1.00 42.35 404 TYR A N 1
ATOM 4092 C CA . TYR C 3 404 ? 142.694 43.642 95.167 1.00 41.41 404 TYR A CA 1
ATOM 4093 C C . TYR C 3 404 ? 143.654 44.704 94.636 1.00 40.89 404 TYR A C 1
ATOM 4094 O O . TYR C 3 404 ? 144.219 44.560 93.549 1.00 40.61 404 TYR A O 1
ATOM 4103 N N . ASP C 3 405 ? 143.828 45.773 95.404 1.00 40.24 405 ASP A N 1
ATOM 4104 C CA . ASP C 3 405 ? 144.709 46.863 95.004 1.00 39.66 405 ASP A CA 1
ATOM 4105 C C . ASP C 3 405 ? 145.926 46.930 95.924 1.00 39.66 405 ASP A C 1
ATOM 4106 O O . ASP C 3 405 ? 145.800 47.235 97.108 1.00 39.43 405 ASP A O 1
ATOM 4111 N N . PRO C 3 406 ? 147.126 46.658 95.380 1.00 39.71 406 PRO A N 1
ATOM 4112 C CA . PRO C 3 406 ? 148.378 46.677 96.149 1.00 39.31 406 PRO A CA 1
ATOM 4113 C C . PRO C 3 406 ? 148.656 47.958 96.931 1.00 39.36 406 PRO A C 1
ATOM 4114 O O . PRO C 3 406 ? 149.104 47.901 98.074 1.00 39.43 406 PRO A O 1
ATOM 4118 N N . ASP C 3 407 ? 148.392 49.109 96.322 1.00 39.42 407 ASP A N 1
ATOM 4119 C CA . ASP C 3 407 ? 148.598 50.398 96.984 1.00 39.35 407 ASP A CA 1
ATOM 4120 C C . ASP C 3 407 ? 147.788 50.387 98.287 1.00 39.72 407 ASP A C 1
ATOM 4121 O O . ASP C 3 407 ? 148.316 50.681 99.369 1.00 39.52 407 ASP A O 1
ATOM 4126 N N . LEU C 3 408 ? 146.508 50.029 98.167 1.00 39.90 408 LEU A N 1
ATOM 4127 C CA . LEU C 3 408 ? 145.583 49.954 99.303 1.00 40.27 408 LEU A CA 1
ATOM 4128 C C . LEU C 3 408 ? 146.005 48.919 100.350 1.00 40.57 408 LEU A C 1
ATOM 4129 O O . LEU C 3 408 ? 145.982 49.195 101.552 1.00 40.30 408 LEU A O 1
ATOM 4134 N N . ASP C 3 409 ? 146.387 47.728 99.900 1.00 40.99 409 ASP A N 1
ATOM 4135 C CA . ASP C 3 409 ? 146.812 46.687 100.831 1.00 41.58 409 ASP A CA 1
ATOM 4136 C C . ASP C 3 409 ? 148.077 47.101 101.586 1.00 41.62 409 ASP A C 1
ATOM 4137 O O . ASP C 3 409 ? 148.231 46.802 102.770 1.00 41.43 409 ASP A O 1
ATOM 4142 N N . ALA C 3 410 ? 148.982 47.789 100.899 1.00 41.72 410 ALA A N 1
ATOM 4143 C CA . ALA C 3 410 ? 150.205 48.248 101.541 1.00 42.14 410 ALA A CA 1
ATOM 4144 C C . ALA C 3 410 ? 149.768 49.208 102.641 1.00 42.38 410 ALA A C 1
ATOM 4145 O O . ALA C 3 410 ? 150.274 49.160 103.759 1.00 42.29 410 ALA A O 1
ATOM 4147 N N . LEU C 3 411 ? 148.806 50.066 102.305 1.00 42.65 411 LEU A N 1
ATOM 4148 C CA . LEU C 3 411 ? 148.287 51.052 103.238 1.00 42.92 411 LEU A CA 1
ATOM 4149 C C . LEU C 3 411 ? 147.586 50.422 104.440 1.00 43.18 411 LEU A C 1
ATOM 4150 O O . LEU C 3 411 ? 147.784 50.862 105.574 1.00 42.94 411 LEU A O 1
ATOM 4155 N N . ARG C 3 412 ? 146.769 49.399 104.196 1.00 43.62 412 ARG A N 1
ATOM 4156 C CA . ARG C 3 412 ? 146.053 48.730 105.283 1.00 44.17 412 ARG A CA 1
ATOM 4157 C C . ARG C 3 412 ? 147.014 47.972 106.194 1.00 44.22 412 ARG A C 1
ATOM 4158 O O . ARG C 3 412 ? 146.860 47.976 107.415 1.00 44.25 412 ARG A O 1
ATOM 4166 N N . ALA C 3 413 ? 148.000 47.319 105.591 1.00 44.40 413 ALA A N 1
ATOM 4167 C CA . ALA C 3 413 ? 148.993 46.557 106.341 1.00 44.66 413 ALA A CA 1
ATOM 4168 C C . ALA C 3 413 ? 149.660 47.442 107.383 1.00 44.80 413 ALA A C 1
ATOM 4169 O O . ALA C 3 413 ? 149.737 47.087 108.557 1.00 44.77 413 ALA A O 1
ATOM 4171 N N . ALA C 3 414 ? 150.136 48.598 106.936 1.00 45.27 414 ALA A N 1
ATOM 4172 C CA . ALA C 3 414 ? 150.804 49.552 107.805 1.00 45.83 414 ALA A CA 1
ATOM 4173 C C . ALA C 3 414 ? 149.863 50.087 108.882 1.00 46.26 414 ALA A C 1
ATOM 4174 O O . ALA C 3 414 ? 150.308 50.478 109.964 1.00 46.35 414 ALA A O 1
ATOM 4176 N N . HIS C 3 415 ? 148.565 50.108 108.588 1.00 46.45 415 HIS A N 1
ATOM 4177 C CA . HIS C 3 415 ? 147.586 50.593 109.555 1.00 46.75 415 HIS A CA 1
ATOM 4178 C C . HIS C 3 415 ? 147.399 49.557 110.663 1.00 46.98 415 HIS A C 1
ATOM 4179 O O . HIS C 3 415 ? 147.275 49.908 111.834 1.00 46.76 415 HIS A O 1
ATOM 4186 N N . ARG C 3 416 ? 147.375 48.284 110.282 1.00 47.54 416 ARG A N 1
ATOM 4187 C CA . ARG C 3 416 ? 147.222 47.194 111.245 1.00 48.31 416 ARG A CA 1
ATOM 4188 C C . ARG C 3 416 ? 148.410 47.196 112.205 1.00 48.41 416 ARG A C 1
ATOM 4189 O O . ARG C 3 416 ? 148.257 46.978 113.409 1.00 48.11 416 ARG A O 1
ATOM 4197 N N . GLU C 3 417 ? 149.595 47.444 111.656 1.00 48.55 417 GLU A N 1
ATOM 4198 C CA . GLU C 3 417 ? 150.817 47.489 112.448 1.00 48.93 417 GLU A CA 1
ATOM 4199 C C . GLU C 3 417 ? 150.820 48.732 113.342 1.00 48.71 417 GLU A C 1
ATOM 4200 O O . GLU C 3 417 ? 151.330 48.701 114.463 1.00 48.75 417 GLU A O 1
ATOM 4206 N N . GLY C 3 418 ? 150.244 49.822 112.838 1.00 48.41 418 GLY A N 1
ATOM 4207 C CA . GLY C 3 418 ? 150.180 51.052 113.607 1.00 47.95 418 GLY A CA 1
ATOM 4208 C C . GLY C 3 418 ? 149.271 50.903 114.814 1.00 47.67 418 GLY A C 1
ATOM 4209 O O . GLY C 3 418 ? 149.528 51.476 115.874 1.00 47.60 418 GLY A O 1
ATOM 4210 N N . VAL C 3 419 ? 148.206 50.127 114.653 1.00 47.16 419 VAL A N 1
ATOM 4211 C CA . VAL C 3 419 ? 147.252 49.898 115.730 1.00 46.86 419 VAL A CA 1
ATOM 4212 C C . VAL C 3 419 ? 147.781 48.862 116.723 1.00 46.50 419 VAL A C 1
ATOM 4213 O O . VAL C 3 419 ? 147.524 48.955 117.921 1.00 46.48 419 VAL A O 1
ATOM 4217 N N . ALA C 3 420 ? 148.523 47.881 116.226 1.00 46.19 420 ALA A N 1
ATOM 4218 C CA . ALA C 3 420 ? 149.079 46.846 117.091 1.00 46.06 420 ALA A CA 1
ATOM 4219 C C . ALA C 3 420 ? 150.025 47.488 118.102 1.00 45.93 420 ALA A C 1
ATOM 4220 O O . ALA C 3 420 ? 150.093 47.077 119.263 1.00 45.61 420 ALA A O 1
ATOM 4222 N N . TYR C 3 421 ? 150.751 48.502 117.642 1.00 45.90 421 TYR A N 1
ATOM 4223 C CA . TYR C 3 421 ? 151.693 49.222 118.481 1.00 45.86 421 TYR A CA 1
ATOM 4224 C C . TYR C 3 421 ? 151.063 49.634 119.807 1.00 45.77 421 TYR A C 1
ATOM 4225 O O . TYR C 3 421 ? 151.632 49.400 120.872 1.00 45.62 421 TYR A O 1
ATOM 4234 N N . PHE C 3 422 ? 149.891 50.260 119.739 1.00 45.33 422 PHE A N 1
ATOM 4235 C CA . PHE C 3 422 ? 149.221 50.718 120.948 1.00 45.35 422 PHE A CA 1
ATOM 4236 C C . PHE C 3 422 ? 148.816 49.587 121.879 1.00 45.31 422 PHE A C 1
ATOM 4237 O O . PHE C 3 422 ? 148.883 49.729 123.103 1.00 44.96 422 PHE A O 1
ATOM 4245 N N . LEU C 3 423 ? 148.410 48.463 121.302 1.00 45.22 423 LEU A N 1
ATOM 4246 C CA . LEU C 3 423 ? 148.010 47.316 122.099 1.00 45.39 423 LEU A CA 1
ATOM 4247 C C . LEU C 3 423 ? 149.212 46.807 122.883 1.00 45.44 423 LEU A C 1
ATOM 4248 O O . LEU C 3 423 ? 149.095 46.431 124.050 1.00 45.36 423 LEU A O 1
ATOM 4253 N N . GLU C 3 424 ? 150.371 46.799 122.232 1.00 45.52 424 GLU A N 1
ATOM 4254 C CA . GLU C 3 424 ? 151.607 46.350 122.862 1.00 45.49 424 GLU A CA 1
ATOM 4255 C C . GLU C 3 424 ? 152.045 47.354 123.919 1.00 45.30 424 GLU A C 1
ATOM 4256 O O . GLU C 3 424 ? 152.580 46.977 124.958 1.00 45.40 424 GLU A O 1
ATOM 4262 N N . LEU C 3 425 ? 151.820 48.635 123.648 1.00 44.90 425 LEU A N 1
ATOM 4263 C CA . LEU C 3 425 ? 152.196 49.675 124.587 1.00 44.60 425 LEU A CA 1
ATOM 4264 C C . LEU C 3 425 ? 151.456 49.484 125.913 1.00 44.47 425 LEU A C 1
ATOM 4265 O O . LEU C 3 425 ? 152.050 49.595 126.982 1.00 44.37 425 LEU A O 1
ATOM 4270 N N . GLU C 3 426 ? 150.161 49.193 125.843 1.00 44.32 426 GLU A N 1
ATOM 4271 C CA . GLU C 3 426 ? 149.367 48.999 127.052 1.00 44.30 426 GLU A CA 1
ATOM 4272 C C . GLU C 3 426 ? 149.983 47.919 127.926 1.00 44.20 426 GLU A C 1
ATOM 4273 O O . GLU C 3 426 ? 150.002 48.037 129.150 1.00 43.88 426 GLU A O 1
ATOM 4279 N N . GLU C 3 427 ? 150.489 46.870 127.285 1.00 44.12 427 GLU A N 1
ATOM 4280 C CA . GLU C 3 427 ? 151.094 45.755 127.997 1.00 44.36 427 GLU A CA 1
ATOM 4281 C C . GLU C 3 427 ? 152.481 46.094 128.542 1.00 44.06 427 GLU A C 1
ATOM 4282 O O . GLU C 3 427 ? 152.840 45.675 129.639 1.00 43.74 427 GLU A O 1
ATOM 4288 N N . ARG C 3 428 ? 153.253 46.861 127.780 1.00 43.83 428 ARG A N 1
ATOM 4289 C CA . ARG C 3 428 ? 154.580 47.263 128.223 1.00 43.91 428 ARG A CA 1
ATOM 4290 C C . ARG C 3 428 ? 154.459 48.124 129.484 1.00 43.93 428 ARG A C 1
ATOM 4291 O O . ARG C 3 428 ? 155.130 47.873 130.492 1.00 43.94 428 ARG A O 1
ATOM 4299 N N . GLU C 3 429 ? 153.593 49.133 129.424 1.00 43.53 429 GLU A N 1
ATOM 4300 C CA . GLU C 3 429 ? 153.408 50.038 130.547 1.00 43.44 429 GLU A CA 1
ATOM 4301 C C . GLU C 3 429 ? 152.793 49.417 131.803 1.00 43.64 429 GLU A C 1
ATOM 4302 O O . GLU C 3 429 ? 153.108 49.849 132.911 1.00 43.31 429 GLU A O 1
ATOM 4308 N N . ARG C 3 430 ? 151.928 48.416 131.642 1.00 43.83 430 ARG A N 1
ATOM 4309 C CA . ARG C 3 430 ? 151.329 47.758 132.799 1.00 44.37 430 ARG A CA 1
ATOM 4310 C C . ARG C 3 430 ? 152.423 47.112 133.636 1.00 44.76 430 ARG A C 1
ATOM 4311 O O . ARG C 3 430 ? 152.390 47.165 134.869 1.00 44.59 430 ARG A O 1
ATOM 4319 N N . GLU C 3 431 ? 153.397 46.503 132.962 1.00 45.20 431 GLU A N 1
ATOM 4320 C CA . GLU C 3 431 ? 154.493 45.839 133.655 1.00 45.67 431 GLU A CA 1
ATOM 4321 C C . GLU C 3 431 ? 155.515 46.840 134.200 1.00 45.42 431 GLU A C 1
ATOM 4322 O O . GLU C 3 431 ? 155.981 46.705 135.330 1.00 45.51 431 GLU A O 1
ATOM 4328 N N . ARG C 3 432 ? 155.865 47.843 133.405 1.00 45.15 432 ARG A N 1
ATOM 4329 C CA . ARG C 3 432 ? 156.813 48.858 133.866 1.00 44.90 432 ARG A CA 1
ATOM 4330 C C . ARG C 3 432 ? 156.297 49.545 135.138 1.00 44.09 432 ARG A C 1
ATOM 4331 O O . ARG C 3 432 ? 156.984 49.591 136.161 1.00 44.05 432 ARG A O 1
ATOM 4339 N N . THR C 3 433 ? 155.081 50.079 135.055 1.00 42.77 433 THR A N 1
ATOM 4340 C CA . THR C 3 433 ? 154.470 50.799 136.165 1.00 41.55 433 THR A CA 1
ATOM 4341 C C . THR C 3 433 ? 153.904 49.907 137.254 1.00 40.94 433 THR A C 1
ATOM 4342 O O . THR C 3 433 ? 153.770 50.337 138.395 1.00 40.70 433 THR A O 1
ATOM 4346 N N . GLY C 3 434 ? 153.559 48.673 136.903 1.00 40.38 434 GLY A N 1
ATOM 4347 C CA . GLY C 3 434 ? 152.989 47.765 137.881 1.00 39.40 434 GLY A CA 1
ATOM 4348 C C . GLY C 3 434 ? 151.520 48.060 138.143 1.00 39.27 434 GLY A C 1
ATOM 4349 O O . GLY C 3 434 ? 150.943 47.555 139.100 1.00 39.06 434 GLY A O 1
ATOM 4350 N N . ILE C 3 435 ? 150.911 48.888 137.299 1.00 38.93 435 ILE A N 1
ATOM 4351 C CA . ILE C 3 435 ? 149.504 49.228 137.448 1.00 38.73 435 ILE A CA 1
ATOM 4352 C C . ILE C 3 435 ? 148.703 48.284 136.545 1.00 39.11 435 ILE A C 1
ATOM 4353 O O . ILE C 3 435 ? 148.537 48.531 135.352 1.00 38.98 435 ILE A O 1
ATOM 4358 N N . PRO C 3 436 ? 148.190 47.184 137.115 1.00 39.43 436 PRO A N 1
ATOM 4359 C CA . PRO C 3 436 ? 147.415 46.187 136.370 1.00 39.31 436 PRO A CA 1
ATOM 4360 C C . PRO C 3 436 ? 146.267 46.700 135.504 1.00 39.43 436 PRO A C 1
ATOM 4361 O O . PRO C 3 436 ? 146.098 46.242 134.377 1.00 39.53 436 PRO A O 1
ATOM 4365 N N . THR C 3 437 ? 145.484 47.646 136.016 1.00 39.29 437 THR A N 1
ATOM 4366 C CA . THR C 3 437 ? 144.358 48.170 135.249 1.00 38.79 437 THR A CA 1
ATOM 4367 C C . THR C 3 437 ? 144.692 49.308 134.282 1.00 38.58 437 THR A C 1
ATOM 4368 O O . THR C 3 437 ? 143.790 49.923 133.716 1.00 38.74 437 THR A O 1
ATOM 4372 N N . LEU C 3 438 ? 145.977 49.597 134.088 1.00 38.17 438 LEU A N 1
ATOM 4373 C CA . LEU C 3 438 ? 146.370 50.662 133.162 1.00 37.51 438 LEU A CA 1
ATOM 4374 C C . LEU C 3 438 ? 145.828 50.318 131.780 1.00 37.38 438 LEU A C 1
ATOM 4375 O O . LEU C 3 438 ? 145.752 49.149 131.404 1.00 37.06 438 LEU A O 1
ATOM 4380 N N . LYS C 3 439 ? 145.446 51.336 131.024 1.00 37.28 439 LYS A N 1
ATOM 4381 C CA . LYS C 3 439 ? 144.909 51.094 129.699 1.00 37.38 439 LYS A CA 1
ATOM 4382 C C . LYS C 3 439 ? 145.321 52.101 128.652 1.00 36.91 439 LYS A C 1
ATOM 4383 O O . LYS C 3 439 ? 145.622 53.248 128.959 1.00 36.90 439 LYS A O 1
ATOM 4389 N N . VAL C 3 440 ? 145.356 51.639 127.408 1.00 36.59 440 VAL A N 1
ATOM 4390 C CA . VAL C 3 440 ? 145.647 52.497 126.272 1.00 36.20 440 VAL A CA 1
ATOM 4391 C C . VAL C 3 440 ? 144.289 52.645 125.595 1.00 36.15 440 VAL A C 1
ATOM 4392 O O . VAL C 3 440 ? 143.719 51.668 125.114 1.00 36.22 440 VAL A O 1
ATOM 4396 N N . GLY C 3 441 ? 143.756 53.858 125.581 1.00 36.18 441 GLY A N 1
ATOM 4397 C CA . GLY C 3 441 ? 142.463 54.067 124.965 1.00 36.09 441 GLY A CA 1
ATOM 4398 C C . GLY C 3 441 ? 142.539 55.112 123.884 1.00 36.22 441 GLY A C 1
ATOM 4399 O O . GLY C 3 441 ? 143.626 55.605 123.552 1.00 36.14 441 GLY A O 1
ATOM 4400 N N . TYR C 3 442 ? 141.379 55.466 123.338 1.00 36.30 442 TYR A N 1
ATOM 4401 C CA . TYR C 3 442 ? 141.322 56.460 122.280 1.00 36.13 442 TYR A CA 1
ATOM 4402 C C . TYR C 3 442 ? 139.957 57.142 122.127 1.00 35.69 442 TYR A C 1
ATOM 4403 O O . TYR C 3 442 ? 138.918 56.525 122.338 1.00 35.55 442 TYR A O 1
ATOM 4412 N N . ASN C 3 443 ? 139.985 58.427 121.776 1.00 35.57 443 ASN A N 1
ATOM 4413 C CA . ASN C 3 443 ? 138.780 59.206 121.481 1.00 35.43 443 ASN A CA 1
ATOM 4414 C C . ASN C 3 443 ? 139.203 60.336 120.548 1.00 35.30 443 ASN A C 1
ATOM 4415 O O . ASN C 3 443 ? 140.335 60.817 120.614 1.00 34.95 443 ASN A O 1
ATOM 4420 N N . ALA C 3 444 ? 138.289 60.735 119.670 1.00 35.57 444 ALA A N 1
ATOM 4421 C CA . ALA C 3 444 ? 138.537 61.765 118.672 1.00 35.84 444 ALA A CA 1
ATOM 4422 C C . ALA C 3 444 ? 138.995 63.113 119.212 1.00 36.14 444 ALA A C 1
ATOM 4423 O O . ALA C 3 444 ? 139.593 63.905 118.481 1.00 36.18 444 ALA A O 1
ATOM 4425 N N . VAL C 3 445 ? 138.730 63.379 120.484 1.00 36.20 445 VAL A N 1
ATOM 4426 C CA . VAL C 3 445 ? 139.128 64.656 121.051 1.00 36.61 445 VAL A CA 1
ATOM 4427 C C . VAL C 3 445 ? 140.571 64.720 121.556 1.00 36.60 445 VAL A C 1
ATOM 4428 O O . VAL C 3 445 ? 141.246 65.732 121.366 1.00 36.79 445 VAL A O 1
ATOM 4432 N N . PHE C 3 446 ? 141.050 63.653 122.190 1.00 36.30 446 PHE A N 1
ATOM 4433 C CA . PHE C 3 446 ? 142.415 63.651 122.708 1.00 35.78 446 PHE A CA 1
ATOM 4434 C C . PHE C 3 446 ? 143.371 62.699 121.996 1.00 35.21 446 PHE A C 1
ATOM 4435 O O . PHE C 3 446 ? 144.574 62.743 122.239 1.00 35.41 446 PHE A O 1
ATOM 4443 N N . GLY C 3 447 ? 142.849 61.846 121.119 1.00 34.54 447 GLY A N 1
ATOM 4444 C CA . GLY C 3 447 ? 143.707 60.904 120.413 1.00 33.43 447 GLY A CA 1
ATOM 4445 C C . GLY C 3 447 ? 144.045 59.703 121.278 1.00 32.71 447 GLY A C 1
ATOM 4446 O O . GLY C 3 447 ? 143.257 59.326 122.145 1.00 32.65 447 GLY A O 1
ATOM 4447 N N . TYR C 3 448 ? 145.205 59.090 121.052 1.00 32.20 448 TYR A N 1
ATOM 4448 C CA . TYR C 3 448 ? 145.612 57.933 121.849 1.00 31.76 448 TYR A CA 1
ATOM 4449 C C . TYR C 3 448 ? 146.138 58.357 123.212 1.00 31.25 448 TYR A C 1
ATOM 4450 O O . TYR C 3 448 ? 146.757 59.404 123.341 1.00 30.93 448 TYR A O 1
ATOM 4459 N N . TYR C 3 449 ? 145.910 57.533 124.226 1.00 30.94 449 TYR A N 1
ATOM 4460 C CA . TYR C 3 449 ? 146.351 57.884 125.574 1.00 31.30 449 TYR A CA 1
ATOM 4461 C C . TYR C 3 449 ? 146.519 56.693 126.508 1.00 31.42 449 TYR A C 1
ATOM 4462 O O . TYR C 3 449 ? 146.078 55.584 126.212 1.00 31.40 449 TYR A O 1
ATOM 4471 N N . LEU C 3 450 ? 147.160 56.957 127.645 1.00 31.47 450 LEU A N 1
ATOM 4472 C CA . LEU C 3 450 ? 147.386 55.966 128.696 1.00 31.44 450 LEU A CA 1
ATOM 4473 C C . LEU C 3 450 ? 146.413 56.382 129.792 1.00 31.24 450 LEU A C 1
ATOM 4474 O O . LEU C 3 450 ? 146.329 57.566 130.133 1.00 31.37 450 LEU A O 1
ATOM 4479 N N . GLU C 3 451 ? 145.685 55.419 130.343 1.00 31.14 451 GLU A N 1
ATOM 4480 C CA . GLU C 3 451 ? 144.690 55.714 131.365 1.00 31.32 451 GLU A CA 1
ATOM 4481 C C . GLU C 3 451 ? 144.951 54.960 132.669 1.00 30.94 451 GLU A C 1
ATOM 4482 O O . GLU C 3 451 ? 145.138 53.744 132.670 1.00 31.25 451 GLU A O 1
ATOM 4488 N N . VAL C 3 452 ? 144.967 55.703 133.771 1.00 30.68 452 VAL A N 1
ATOM 4489 C CA . VAL C 3 452 ? 145.184 55.145 135.106 1.00 29.98 452 VAL A CA 1
ATOM 4490 C C . VAL C 3 452 ? 144.065 55.644 136.013 1.00 29.45 452 VAL A C 1
ATOM 4491 O O . VAL C 3 452 ? 143.639 56.795 135.910 1.00 29.10 452 VAL A O 1
ATOM 4495 N N . THR C 3 453 ? 143.588 54.776 136.896 1.00 29.10 453 THR A N 1
ATOM 4496 C CA . THR C 3 453 ? 142.527 55.129 137.840 1.00 28.54 453 THR A CA 1
ATOM 4497 C C . THR C 3 453 ? 143.099 55.793 139.099 1.00 28.56 453 THR A C 1
ATOM 4498 O O . THR C 3 453 ? 144.276 55.619 139.428 1.00 28.33 453 THR A O 1
ATOM 4502 N N . ARG C 3 454 ? 142.238 56.531 139.797 1.00 28.64 454 ARG A N 1
ATOM 4503 C CA . ARG C 3 454 ? 142.589 57.252 141.014 1.00 28.65 454 ARG A CA 1
ATOM 4504 C C . ARG C 3 454 ? 143.485 56.508 142.002 1.00 28.46 454 ARG A C 1
ATOM 4505 O O . ARG C 3 454 ? 144.472 57.066 142.471 1.00 28.42 454 ARG A O 1
ATOM 4513 N N . PRO C 3 455 ? 143.165 55.239 142.322 1.00 28.19 455 PRO A N 1
ATOM 4514 C CA . PRO C 3 455 ? 143.986 54.476 143.266 1.00 28.02 455 PRO A CA 1
ATOM 4515 C C . PRO C 3 455 ? 145.465 54.349 142.889 1.00 28.25 455 PRO A C 1
ATOM 4516 O O . PRO C 3 455 ? 146.292 53.966 143.724 1.00 28.08 455 PRO A O 1
ATOM 4520 N N . TYR C 3 456 ? 145.812 54.656 141.645 1.00 28.27 456 TYR A N 1
ATOM 4521 C CA . TYR C 3 456 ? 147.211 54.560 141.252 1.00 28.60 456 TYR A CA 1
ATOM 4522 C C . TYR C 3 456 ? 147.834 55.888 140.839 1.00 28.57 456 TYR A C 1
ATOM 4523 O O . TYR C 3 456 ? 148.935 55.898 140.299 1.00 28.63 456 TYR A O 1
ATOM 4532 N N . TYR C 3 457 ? 147.149 57.003 141.092 1.00 28.69 457 TYR A N 1
ATOM 4533 C CA . TYR C 3 457 ? 147.690 58.313 140.727 1.00 29.27 457 TYR A CA 1
ATOM 4534 C C . TYR C 3 457 ? 149.114 58.595 141.237 1.00 29.73 457 TYR A C 1
ATOM 4535 O O . TYR C 3 457 ? 149.918 59.159 140.509 1.00 29.96 457 TYR A O 1
ATOM 4544 N N . GLU C 3 458 ? 149.427 58.212 142.473 1.00 30.14 458 GLU A N 1
ATOM 4545 C CA . GLU C 3 458 ? 150.763 58.465 143.033 1.00 30.93 458 GLU A CA 1
ATOM 4546 C C . GLU C 3 458 ? 151.750 57.417 142.520 1.00 31.21 458 GLU A C 1
ATOM 4547 O O . GLU C 3 458 ? 152.918 57.397 142.904 1.00 30.99 458 GLU A O 1
ATOM 4553 N N . ARG C 3 459 ? 151.261 56.560 141.635 1.00 31.85 459 ARG A N 1
ATOM 4554 C CA . ARG C 3 459 ? 152.048 55.476 141.068 1.00 33.10 459 ARG A CA 1
ATOM 4555 C C . ARG C 3 459 ? 152.479 55.783 139.617 1.00 33.82 459 ARG A C 1
ATOM 4556 O O . ARG C 3 459 ? 153.268 55.050 139.015 1.00 34.07 459 ARG A O 1
ATOM 4564 N N . VAL C 3 460 ? 151.965 56.881 139.070 1.00 34.45 460 VAL A N 1
ATOM 4565 C CA . VAL C 3 460 ? 152.259 57.294 137.691 1.00 35.06 460 VAL A CA 1
ATOM 4566 C C . VAL C 3 460 ? 153.699 57.774 137.479 1.00 35.50 460 VAL A C 1
ATOM 4567 O O . VAL C 3 460 ? 154.187 58.642 138.199 1.00 35.38 460 VAL A O 1
ATOM 4571 N N . PRO C 3 461 ? 154.400 57.217 136.477 1.00 36.08 461 PRO A N 1
ATOM 4572 C CA . PRO C 3 461 ? 155.779 57.662 136.255 1.00 36.71 461 PRO A CA 1
ATOM 4573 C C . PRO C 3 461 ? 155.863 59.133 135.847 1.00 37.24 461 PRO A C 1
ATOM 4574 O O . PRO C 3 461 ? 154.919 59.691 135.272 1.00 37.02 461 PRO A O 1
ATOM 4578 N N . LYS C 3 462 ? 157.000 59.749 136.164 1.00 37.86 462 LYS A N 1
ATOM 4579 C CA . LYS C 3 462 ? 157.251 61.160 135.877 1.00 38.67 462 LYS A CA 1
ATOM 4580 C C . LYS C 3 462 ? 157.151 61.517 134.394 1.00 38.71 462 LYS A C 1
ATOM 4581 O O . LYS C 3 462 ? 156.828 62.654 134.049 1.00 38.24 462 LYS A O 1
ATOM 4587 N N . GLU C 3 463 ? 157.439 60.549 133.526 1.00 39.02 463 GLU A N 1
ATOM 4588 C CA . GLU C 3 463 ? 157.398 60.760 132.074 1.00 39.59 463 GLU A CA 1
ATOM 4589 C C . GLU C 3 463 ? 155.993 61.007 131.533 1.00 39.08 463 GLU A C 1
ATOM 4590 O O . GLU C 3 463 ? 155.824 61.697 130.528 1.00 39.10 463 GLU A O 1
ATOM 4596 N N . TYR C 3 464 ? 154.989 60.429 132.185 1.00 38.73 464 TYR A N 1
ATOM 4597 C CA . TYR C 3 464 ? 153.611 60.595 131.741 1.00 38.14 464 TYR A CA 1
ATOM 4598 C C . TYR C 3 464 ? 153.223 62.061 131.719 1.00 38.29 464 TYR A C 1
ATOM 4599 O O . TYR C 3 464 ? 153.376 62.764 132.715 1.00 38.35 464 TYR A O 1
ATOM 4608 N N . ARG C 3 465 ? 152.742 62.521 130.569 1.00 38.18 465 ARG A N 1
ATOM 4609 C CA . ARG C 3 465 ? 152.316 63.903 130.425 1.00 38.20 465 ARG A CA 1
ATOM 4610 C C . ARG C 3 465 ? 150.788 63.929 130.508 1.00 37.72 465 ARG A C 1
ATOM 4611 O O . ARG C 3 465 ? 150.100 63.339 129.677 1.00 37.39 465 ARG A O 1
ATOM 4619 N N . PRO C 3 466 ? 150.248 64.594 131.540 1.00 37.47 466 PRO A N 1
ATOM 4620 C CA . PRO C 3 466 ? 148.807 64.724 131.774 1.00 37.21 466 PRO A CA 1
ATOM 4621 C C . PRO C 3 466 ? 148.131 65.223 130.509 1.00 37.25 466 PRO A C 1
ATOM 4622 O O . PRO C 3 466 ? 148.623 66.149 129.871 1.00 36.91 466 PRO A O 1
ATOM 4626 N N . VAL C 3 467 ? 147.014 64.608 130.141 1.00 37.20 467 VAL A N 1
ATOM 4627 C CA . VAL C 3 467 ? 146.298 65.023 128.937 1.00 37.17 467 VAL A CA 1
ATOM 4628 C C . VAL C 3 467 ? 144.820 65.305 129.197 1.00 36.92 467 VAL A C 1
ATOM 4629 O O . VAL C 3 467 ? 144.267 66.304 128.718 1.00 37.14 467 VAL A O 1
ATOM 4633 N N . GLN C 3 468 ? 144.179 64.427 129.958 1.00 36.37 468 GLN A N 1
ATOM 4634 C CA . GLN C 3 468 ? 142.766 64.601 130.253 1.00 35.69 468 GLN A CA 1
ATOM 4635 C C . GLN C 3 468 ? 142.460 64.151 131.669 1.00 35.32 468 GLN A C 1
ATOM 4636 O O . GLN C 3 468 ? 142.860 63.057 132.085 1.00 35.00 468 GLN A O 1
ATOM 4642 N N . THR C 3 469 ? 141.758 65.004 132.407 1.00 34.86 469 THR A N 1
ATOM 4643 C CA . THR C 3 469 ? 141.376 64.698 133.773 1.00 34.86 469 THR A CA 1
ATOM 4644 C C . THR C 3 469 ? 139.897 64.335 133.781 1.00 34.97 469 THR A C 1
ATOM 4645 O O . THR C 3 469 ? 139.069 65.025 133.180 1.00 34.66 469 THR A O 1
ATOM 4649 N N . LEU C 3 470 ? 139.568 63.240 134.451 1.00 34.86 470 LEU A N 1
ATOM 4650 C CA . LEU C 3 470 ? 138.182 62.816 134.540 1.00 35.30 470 LEU A CA 1
ATOM 4651 C C . LEU C 3 470 ? 137.790 62.704 136.002 1.00 35.31 470 LEU A C 1
ATOM 4652 O O . LEU C 3 470 ? 138.600 62.958 136.892 1.00 35.25 470 LEU A O 1
ATOM 4657 N N . LYS C 3 471 ? 136.543 62.326 136.241 1.00 35.49 471 LYS A N 1
ATOM 4658 C CA . LYS C 3 471 ? 136.037 62.196 137.593 1.00 35.89 471 LYS A CA 1
ATOM 4659 C C . LYS C 3 471 ? 136.966 61.371 138.479 1.00 35.75 471 LYS A C 1
ATOM 4660 O O . LYS C 3 471 ? 137.358 61.824 139.556 1.00 36.01 471 LYS A O 1
ATOM 4666 N N . ASP C 3 472 ? 137.322 60.169 138.034 1.00 35.43 472 ASP A N 1
ATOM 4667 C CA . ASP C 3 472 ? 138.190 59.306 138.832 1.00 35.23 472 ASP A CA 1
ATOM 4668 C C . ASP C 3 472 ? 139.226 58.561 138.002 1.00 34.50 472 ASP A C 1
ATOM 4669 O O . ASP C 3 472 ? 139.677 57.472 138.364 1.00 33.62 472 ASP A O 1
ATOM 4674 N N . ARG C 3 473 ? 139.589 59.170 136.881 1.00 33.89 473 ARG A N 1
ATOM 4675 C CA . ARG C 3 473 ? 140.587 58.614 135.988 1.00 33.45 473 ARG A CA 1
ATOM 4676 C C . ARG C 3 473 ? 141.358 59.776 135.420 1.00 33.47 473 ARG A C 1
ATOM 4677 O O . ARG C 3 473 ? 140.858 60.900 135.370 1.00 33.43 473 ARG A O 1
ATOM 4685 N N . GLN C 3 474 ? 142.584 59.501 135.005 1.00 33.67 474 GLN A N 1
ATOM 4686 C CA . GLN C 3 474 ? 143.441 60.519 134.424 1.00 33.79 474 GLN A CA 1
ATOM 4687 C C . GLN C 3 474 ? 144.145 59.897 133.234 1.00 33.59 474 GLN A C 1
ATOM 4688 O O . GLN C 3 474 ? 144.567 58.736 133.283 1.00 33.32 474 GLN A O 1
ATOM 4694 N N . ARG C 3 475 ? 144.258 60.672 132.162 1.00 33.18 475 ARG A N 1
ATOM 4695 C CA . ARG C 3 475 ? 144.912 60.194 130.964 1.00 33.31 475 ARG A CA 1
ATOM 4696 C C . ARG C 3 475 ? 146.172 60.996 130.667 1.00 33.81 475 ARG A C 1
ATOM 4697 O O . ARG C 3 475 ? 146.224 62.216 130.869 1.00 33.51 475 ARG A O 1
ATOM 4705 N N . TYR C 3 476 ? 147.195 60.289 130.200 1.00 34.37 476 TYR A N 1
ATOM 4706 C CA . TYR C 3 476 ? 148.476 60.904 129.904 1.00 35.22 476 TYR A CA 1
ATOM 4707 C C . TYR C 3 476 ? 148.983 60.557 128.519 1.00 36.22 476 TYR A C 1
ATOM 4708 O O . TYR C 3 476 ? 148.334 59.851 127.747 1.00 35.88 476 TYR A O 1
ATOM 4717 N N . THR C 3 477 ? 150.180 61.049 128.235 1.00 37.37 477 THR A N 1
ATOM 4718 C CA . THR C 3 477 ? 150.814 60.825 126.956 1.00 38.87 477 THR A CA 1
ATOM 4719 C C . THR C 3 477 ? 152.309 60.625 127.124 1.00 39.71 477 THR A C 1
ATOM 4720 O O . THR C 3 477 ? 152.918 61.153 128.055 1.00 40.02 477 THR A O 1
ATOM 4724 N N . LEU C 3 478 ? 152.882 59.831 126.233 1.00 40.74 478 LEU A N 1
ATOM 4725 C CA . LEU C 3 478 ? 154.313 59.592 126.213 1.00 41.87 478 LEU A CA 1
ATOM 4726 C C . LEU C 3 478 ? 154.740 60.110 124.840 1.00 42.78 478 LEU A C 1
ATOM 4727 O O . LEU C 3 478 ? 153.949 60.102 123.895 1.00 42.56 478 LEU A O 1
ATOM 4732 N N . PRO C 3 479 ? 155.985 60.591 124.720 1.00 43.72 479 PRO A N 1
ATOM 4733 C CA . PRO C 3 479 ? 156.523 61.119 123.460 1.00 44.60 479 PRO A CA 1
ATOM 4734 C C . PRO C 3 479 ? 156.433 60.150 122.267 1.00 45.48 479 PRO A C 1
ATOM 4735 O O . PRO C 3 479 ? 156.128 60.558 121.141 1.00 45.43 479 PRO A O 1
ATOM 4739 N N . GLU C 3 480 ? 156.705 58.873 122.520 1.00 46.44 480 GLU A N 1
ATOM 4740 C CA . GLU C 3 480 ? 156.663 57.843 121.481 1.00 47.58 480 GLU A CA 1
ATOM 4741 C C . GLU C 3 480 ? 155.289 57.727 120.825 1.00 47.83 480 GLU A C 1
ATOM 4742 O O . GLU C 3 480 ? 155.179 57.430 119.635 1.00 48.00 480 GLU A O 1
ATOM 4756 N N . LYS C 3 482 ? 152.819 60.177 120.484 1.00 49.31 482 LYS A N 1
ATOM 4757 C CA . LYS C 3 482 ? 152.489 61.310 119.639 1.00 49.99 482 LYS A CA 1
ATOM 4758 C C . LYS C 3 482 ? 152.921 61.004 118.209 1.00 50.22 482 LYS A C 1
ATOM 4759 O O . LYS C 3 482 ? 152.174 61.235 117.255 1.00 50.24 482 LYS A O 1
ATOM 4765 N N . GLU C 3 483 ? 154.126 60.461 118.075 1.00 50.41 483 GLU A N 1
ATOM 4766 C CA . GLU C 3 483 ? 154.673 60.103 116.773 1.00 50.55 483 GLU A CA 1
ATOM 4767 C C . GLU C 3 483 ? 153.799 59.065 116.089 1.00 50.28 483 GLU A C 1
ATOM 4768 O O . GLU C 3 483 ? 153.355 59.261 114.955 1.00 50.10 483 GLU A O 1
ATOM 4774 N N . LYS C 3 484 ? 153.574 57.953 116.785 1.00 50.04 484 LYS A N 1
ATOM 4775 C CA . LYS C 3 484 ? 152.764 56.860 116.263 1.00 49.70 484 LYS A CA 1
ATOM 4776 C C . LYS C 3 484 ? 151.347 57.281 115.914 1.00 49.25 484 LYS A C 1
ATOM 4777 O O . LYS C 3 484 ? 150.804 56.858 114.894 1.00 49.24 484 LYS A O 1
ATOM 4783 N N . GLU C 3 485 ? 150.745 58.109 116.756 1.00 48.63 485 GLU A N 1
ATOM 4784 C CA . GLU C 3 485 ? 149.391 58.568 116.490 1.00 48.25 485 GLU A CA 1
ATOM 4785 C C . GLU C 3 485 ? 149.343 59.232 115.117 1.00 48.05 485 GLU A C 1
ATOM 4786 O O . GLU C 3 485 ? 148.570 58.821 114.254 1.00 47.73 485 GLU A O 1
ATOM 4792 N N . ARG C 3 486 ? 150.179 60.252 114.926 1.00 47.97 486 ARG A N 1
ATOM 4793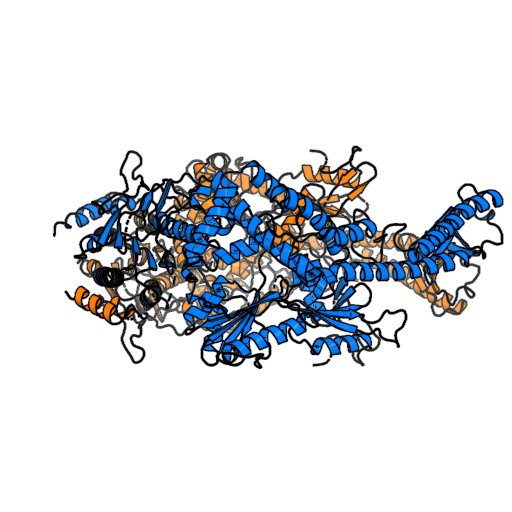 C CA . ARG C 3 486 ? 150.253 60.986 113.661 1.00 47.92 486 ARG A CA 1
ATOM 4794 C C . ARG C 3 486 ? 150.432 60.048 112.472 1.00 47.15 486 ARG A C 1
ATOM 4795 O O . ARG C 3 486 ? 149.995 60.350 111.362 1.00 47.05 486 ARG A O 1
ATOM 4803 N N . GLU C 3 487 ? 151.085 58.918 112.713 1.00 46.32 487 GLU A N 1
ATOM 4804 C CA . GLU C 3 487 ? 151.327 57.929 111.674 1.00 45.70 487 GLU A CA 1
ATOM 4805 C C . GLU C 3 487 ? 150.012 57.249 111.296 1.00 45.15 487 GLU A C 1
ATOM 4806 O O . GLU C 3 487 ? 149.648 57.192 110.126 1.00 45.03 487 GLU A O 1
ATOM 4812 N N . VAL C 3 488 ? 149.305 56.736 112.297 1.00 44.55 488 VAL A N 1
ATOM 4813 C CA . VAL C 3 488 ? 148.035 56.066 112.076 1.00 43.94 488 VAL A CA 1
ATOM 4814 C C . VAL C 3 488 ? 147.075 56.981 111.321 1.00 43.76 488 VAL A C 1
ATOM 4815 O O . VAL C 3 488 ? 146.362 56.537 110.421 1.00 43.36 488 VAL A O 1
ATOM 4819 N N . TYR C 3 489 ? 147.068 58.260 111.684 1.00 43.60 489 TYR A N 1
ATOM 4820 C CA . TYR C 3 489 ? 146.198 59.224 111.025 1.00 43.75 489 TYR A CA 1
ATOM 4821 C C . TYR C 3 489 ? 146.565 59.403 109.551 1.00 43.66 489 TYR A C 1
ATOM 4822 O O . TYR C 3 489 ? 145.682 59.491 108.689 1.00 43.51 489 TYR A O 1
ATOM 4831 N N . ARG C 3 490 ? 147.865 59.445 109.260 1.00 43.25 490 ARG A N 1
ATOM 4832 C CA . ARG C 3 490 ? 148.327 59.608 107.883 1.00 42.97 490 ARG A CA 1
ATOM 4833 C C . ARG C 3 490 ? 147.873 58.417 107.051 1.00 42.25 490 ARG A C 1
ATOM 4834 O O . ARG C 3 490 ? 147.391 58.573 105.931 1.00 42.08 490 ARG A O 1
ATOM 4842 N N . LEU C 3 491 ? 148.033 57.222 107.603 1.00 41.52 491 LEU A N 1
ATOM 4843 C CA . LEU C 3 491 ? 147.624 56.024 106.898 1.00 41.15 491 LEU A CA 1
ATOM 4844 C C . LEU C 3 491 ? 146.127 56.061 106.627 1.00 41.00 491 LEU A C 1
ATOM 4845 O O . LEU C 3 491 ? 145.690 55.844 105.503 1.00 40.96 491 LEU A O 1
ATOM 4850 N N . GLU C 3 492 ? 145.348 56.355 107.660 1.00 40.97 492 GLU A N 1
ATOM 4851 C CA . GLU C 3 492 ? 143.902 56.419 107.523 1.00 40.93 492 GLU A CA 1
ATOM 4852 C C . GLU C 3 492 ? 143.481 57.395 106.428 1.00 41.01 492 GLU A C 1
ATOM 4853 O O . GLU C 3 492 ? 142.570 57.110 105.654 1.00 40.71 492 GLU A O 1
ATOM 4859 N N . ALA C 3 493 ? 144.153 58.538 106.355 1.00 41.66 493 ALA A N 1
ATOM 4860 C CA . ALA C 3 493 ? 143.839 59.535 105.337 1.00 42.29 493 ALA A CA 1
ATOM 4861 C C . ALA C 3 493 ? 144.200 59.023 103.938 1.00 42.73 493 ALA A C 1
ATOM 4862 O O . ALA C 3 493 ? 143.469 59.257 102.972 1.00 42.96 493 ALA A O 1
ATOM 4864 N N . LEU C 3 494 ? 145.327 58.325 103.831 1.00 43.05 494 LEU A N 1
ATOM 4865 C CA . LEU C 3 494 ? 145.753 57.787 102.548 1.00 43.26 494 LEU A CA 1
ATOM 4866 C C . LEU C 3 494 ? 144.839 56.656 102.119 1.00 43.18 494 LEU A C 1
ATOM 4867 O O . LEU C 3 494 ? 144.563 56.490 100.931 1.00 42.94 494 LEU A O 1
ATOM 4872 N N . ILE C 3 495 ? 144.376 55.874 103.087 1.00 43.07 495 ILE A N 1
ATOM 4873 C CA . ILE C 3 495 ? 143.492 54.758 102.786 1.00 43.19 495 ILE A CA 1
ATOM 4874 C C . ILE C 3 495 ? 142.161 55.242 102.198 1.00 43.42 495 ILE A C 1
ATOM 4875 O O . ILE C 3 495 ? 141.684 54.688 101.208 1.00 43.46 495 ILE A O 1
ATOM 4880 N N . ARG C 3 496 ? 141.566 56.278 102.786 1.00 43.66 496 ARG A N 1
ATOM 4881 C CA . ARG C 3 496 ? 140.306 56.797 102.256 1.00 44.22 496 ARG A CA 1
ATOM 4882 C C . ARG C 3 496 ? 140.498 57.242 100.811 1.00 44.22 496 ARG A C 1
ATOM 4883 O O . ARG C 3 496 ? 139.634 57.015 99.970 1.00 44.07 496 ARG A O 1
ATOM 4891 N N . ARG C 3 497 ? 141.635 57.876 100.531 1.00 44.39 497 ARG A N 1
ATOM 4892 C CA . ARG C 3 497 ? 141.934 58.346 99.183 1.00 44.35 497 ARG A CA 1
ATOM 4893 C C . ARG C 3 497 ? 142.021 57.203 98.187 1.00 43.89 497 ARG A C 1
ATOM 4894 O O . ARG C 3 497 ? 141.217 57.114 97.260 1.00 43.93 497 ARG A O 1
ATOM 4902 N N . ARG C 3 498 ? 143.015 56.342 98.375 1.00 43.19 498 ARG A N 1
ATOM 4903 C CA . ARG C 3 498 ? 143.224 55.198 97.495 1.00 42.58 498 ARG A CA 1
ATOM 4904 C C . ARG C 3 498 ? 141.956 54.373 97.307 1.00 41.91 498 ARG A C 1
ATOM 4905 O O . ARG C 3 498 ? 141.648 53.947 96.197 1.00 41.58 498 ARG A O 1
ATOM 4913 N N . GLU C 3 499 ? 141.221 54.148 98.390 1.00 41.44 499 GLU A N 1
ATOM 4914 C CA . GLU C 3 499 ? 140.007 53.350 98.294 1.00 40.96 499 GLU A CA 1
ATOM 4915 C C . GLU C 3 499 ? 138.934 54.027 97.441 1.00 40.79 499 GLU A C 1
ATOM 4916 O O . GLU C 3 499 ? 138.193 53.352 96.736 1.00 40.51 499 GLU A O 1
ATOM 4922 N N . GLU C 3 500 ? 138.846 55.352 97.497 1.00 40.87 500 GLU A N 1
ATOM 4923 C CA . GLU C 3 500 ? 137.871 56.044 96.670 1.00 41.19 500 GLU A CA 1
ATOM 4924 C C . GLU C 3 500 ? 138.344 55.955 95.218 1.00 40.82 500 GLU A C 1
ATOM 4925 O O . GLU C 3 500 ? 137.535 55.794 94.301 1.00 40.54 500 GLU A O 1
ATOM 4931 N N . GLU C 3 501 ? 139.659 56.060 95.012 1.00 40.13 501 GLU A N 1
ATOM 4932 C CA . GLU C 3 501 ? 140.222 55.976 93.665 1.00 39.65 501 GLU A CA 1
ATOM 4933 C C . GLU C 3 501 ? 139.896 54.605 93.063 1.00 38.85 501 GLU A C 1
ATOM 4934 O O . GLU C 3 501 ? 139.518 54.506 91.899 1.00 38.78 501 GLU A O 1
ATOM 4940 N N . VAL C 3 502 ? 140.040 53.552 93.859 1.00 37.94 502 VAL A N 1
ATOM 4941 C CA . VAL C 3 502 ? 139.754 52.207 93.375 1.00 37.18 502 VAL A CA 1
ATOM 4942 C C . VAL C 3 502 ? 138.270 52.055 93.060 1.00 36.78 502 VAL A C 1
ATOM 4943 O O . VAL C 3 502 ? 137.904 51.445 92.058 1.00 36.87 502 VAL A O 1
ATOM 4947 N N . PHE C 3 503 ? 137.416 52.613 93.913 1.00 36.16 503 PHE A N 1
ATOM 4948 C CA . PHE C 3 503 ? 135.979 52.544 93.672 1.00 35.78 503 PHE A CA 1
ATOM 4949 C C . PHE C 3 503 ? 135.680 53.156 92.310 1.00 35.40 503 PHE A C 1
ATOM 4950 O O . PHE C 3 503 ? 134.988 52.553 91.492 1.00 35.11 503 PHE A O 1
ATOM 4958 N N . LEU C 3 504 ? 136.205 54.357 92.076 1.00 35.16 504 LEU A N 1
ATOM 4959 C CA . LEU C 3 504 ? 136.001 55.054 90.809 1.00 35.22 504 LEU A CA 1
ATOM 4960 C C . LEU C 3 504 ? 136.522 54.261 89.613 1.00 35.21 504 LEU A C 1
ATOM 4961 O O . LEU C 3 504 ? 135.876 54.222 88.571 1.00 35.17 504 LEU A O 1
ATOM 4966 N N . GLU C 3 505 ? 137.679 53.622 89.767 1.00 35.33 505 GLU A N 1
ATOM 4967 C CA . GLU C 3 505 ? 138.262 52.830 88.690 1.00 35.60 505 GLU A CA 1
ATOM 4968 C C . GLU C 3 505 ? 137.342 51.649 88.377 1.00 35.30 505 GLU A C 1
ATOM 4969 O O . GLU C 3 505 ? 137.058 51.358 87.218 1.00 35.13 505 GLU A O 1
ATOM 4975 N N . VAL C 3 506 ? 136.871 50.974 89.420 1.00 35.25 506 VAL A N 1
ATOM 4976 C CA . VAL C 3 506 ? 135.974 49.833 89.255 1.00 35.09 506 VAL A CA 1
ATOM 4977 C C . VAL C 3 506 ? 134.648 50.300 88.643 1.00 35.06 506 VAL A C 1
ATOM 4978 O O . VAL C 3 506 ? 134.079 49.631 87.778 1.00 34.89 506 VAL A O 1
ATOM 4982 N N . ARG C 3 507 ? 134.167 51.454 89.093 1.00 34.84 507 ARG A N 1
ATOM 4983 C CA . ARG C 3 507 ? 132.920 52.010 88.586 1.00 35.09 507 ARG A CA 1
ATOM 4984 C C . ARG C 3 507 ? 133.047 52.263 87.087 1.00 35.45 507 ARG A C 1
ATOM 4985 O O . ARG C 3 507 ? 132.142 51.947 86.314 1.00 35.05 507 ARG A O 1
ATOM 4993 N N . GLU C 3 508 ? 134.180 52.834 86.686 1.00 35.82 508 GLU A N 1
ATOM 4994 C CA . GLU C 3 508 ? 134.436 53.115 85.277 1.00 36.56 508 GLU A CA 1
ATOM 4995 C C . GLU C 3 508 ? 134.418 51.815 84.465 1.00 36.57 508 GLU A C 1
ATOM 4996 O O . GLU C 3 508 ? 133.973 51.803 83.324 1.00 36.68 508 GLU A O 1
ATOM 5002 N N . ARG C 3 509 ? 134.902 50.727 85.057 1.00 36.68 509 ARG A N 1
ATOM 5003 C CA . ARG C 3 509 ? 134.907 49.431 84.381 1.00 36.97 509 ARG A CA 1
ATOM 5004 C C . ARG C 3 509 ? 133.460 49.033 84.085 1.00 36.53 509 ARG A C 1
ATOM 5005 O O . ARG C 3 509 ? 133.152 48.498 83.012 1.00 36.49 509 ARG A O 1
ATOM 5013 N N . ALA C 3 510 ? 132.579 49.296 85.044 1.00 35.47 510 ALA A N 1
ATOM 5014 C CA . ALA C 3 510 ? 131.168 48.968 84.899 1.00 35.08 510 ALA A CA 1
ATOM 5015 C C . ALA C 3 510 ? 130.517 49.894 83.887 1.00 34.62 510 ALA A C 1
ATOM 5016 O O . ALA C 3 510 ? 129.727 49.454 83.046 1.00 34.09 510 ALA A O 1
ATOM 5018 N N . LYS C 3 511 ? 130.861 51.174 83.972 1.00 34.57 511 LYS A N 1
ATOM 5019 C CA . LYS C 3 511 ? 130.305 52.172 83.075 1.00 34.92 511 LYS A CA 1
ATOM 5020 C C . LYS C 3 511 ? 130.538 51.840 81.594 1.00 35.14 511 LYS A C 1
ATOM 5021 O O . LYS C 3 511 ? 129.689 52.126 80.746 1.00 34.97 511 LYS A O 1
ATOM 5027 N N . ARG C 3 512 ? 131.672 51.220 81.279 1.00 34.91 512 ARG A N 1
ATOM 5028 C CA . ARG C 3 512 ? 131.964 50.871 79.897 1.00 35.24 512 ARG A CA 1
ATOM 5029 C C . ARG C 3 512 ? 131.001 49.834 79.328 1.00 34.69 512 ARG A C 1
ATOM 5030 O O . ARG C 3 512 ? 130.890 49.688 78.114 1.00 34.30 512 ARG A O 1
ATOM 5038 N N . GLN C 3 513 ? 130.296 49.130 80.208 1.00 33.98 513 GLN A N 1
ATOM 5039 C CA . GLN C 3 513 ? 129.333 48.121 79.786 1.00 33.57 513 GLN A CA 1
ATOM 5040 C C . GLN C 3 513 ? 127.900 48.639 79.886 1.00 32.68 513 GLN A C 1
ATOM 5041 O O . GLN C 3 513 ? 126.948 47.861 79.814 1.00 32.52 513 GLN A O 1
ATOM 5047 N N . ALA C 3 514 ? 127.748 49.947 80.051 1.00 31.69 514 ALA A N 1
ATOM 5048 C CA . ALA C 3 514 ? 126.421 50.551 80.180 1.00 31.31 514 ALA A CA 1
ATOM 5049 C C . ALA C 3 514 ? 125.432 50.089 79.100 1.00 31.01 514 ALA A C 1
ATOM 5050 O O . ALA C 3 514 ? 124.292 49.751 79.394 1.00 30.56 514 ALA A O 1
ATOM 5052 N N . GLU C 3 515 ? 125.880 50.063 77.852 1.00 30.82 515 GLU A N 1
ATOM 5053 C CA . GLU C 3 515 ? 125.014 49.653 76.758 1.00 30.91 515 GLU A CA 1
ATOM 5054 C C . GLU C 3 515 ? 124.592 48.177 76.855 1.00 30.44 515 GLU A C 1
ATOM 5055 O O . GLU C 3 515 ? 123.436 47.842 76.590 1.00 30.13 515 GLU A O 1
ATOM 5061 N N . ALA C 3 516 ? 125.518 47.298 77.233 1.00 29.59 516 ALA A N 1
ATOM 5062 C CA . ALA C 3 516 ? 125.183 45.879 77.356 1.00 29.57 516 ALA A CA 1
ATOM 5063 C C . ALA C 3 516 ? 124.183 45.722 78.500 1.00 29.29 516 ALA A C 1
ATOM 5064 O O . ALA C 3 516 ? 123.290 44.879 78.453 1.00 29.62 516 ALA A O 1
ATOM 5066 N N . LEU C 3 517 ? 124.333 46.548 79.527 1.00 29.20 517 LEU A N 1
ATOM 5067 C CA . LEU C 3 517 ? 123.422 46.505 80.657 1.00 29.12 517 LEU A CA 1
ATOM 5068 C C . LEU C 3 517 ? 122.013 46.855 80.193 1.00 28.97 517 LEU A C 1
ATOM 5069 O O . LEU C 3 517 ? 121.074 46.154 80.517 1.00 28.70 517 LEU A O 1
ATOM 5074 N N . ARG C 3 518 ? 121.870 47.940 79.437 1.00 28.69 518 ARG A N 1
ATOM 5075 C CA . ARG C 3 518 ? 120.557 48.338 78.935 1.00 28.99 518 ARG A CA 1
ATOM 5076 C C . ARG C 3 518 ? 119.937 47.201 78.118 1.00 29.26 518 ARG A C 1
ATOM 5077 O O . ARG C 3 518 ? 118.783 46.830 78.314 1.00 29.07 518 ARG A O 1
ATOM 5085 N N . GLU C 3 519 ? 120.729 46.666 77.199 1.00 29.67 519 GLU A N 1
ATOM 5086 C CA . GLU C 3 519 ? 120.331 45.572 76.321 1.00 30.23 519 GLU A CA 1
ATOM 5087 C C . GLU C 3 519 ? 119.848 44.357 77.114 1.00 29.73 519 GLU A C 1
ATOM 5088 O O . GLU C 3 519 ? 118.800 43.787 76.809 1.00 29.15 519 GLU A O 1
ATOM 5094 N N . ALA C 3 520 ? 120.610 43.966 78.135 1.00 29.65 520 ALA A N 1
ATOM 5095 C CA . ALA C 3 520 ? 120.226 42.834 78.971 1.00 29.43 520 ALA A CA 1
ATOM 5096 C C . ALA C 3 520 ? 118.924 43.199 79.687 1.00 29.67 520 ALA A C 1
ATOM 5097 O O . ALA C 3 520 ? 118.059 42.353 79.918 1.00 29.83 520 ALA A O 1
ATOM 5099 N N . ALA C 3 521 ? 118.792 44.473 80.033 1.00 29.50 521 ALA A N 1
ATOM 5100 C CA . ALA C 3 521 ? 117.601 44.953 80.714 1.00 29.65 521 ALA A CA 1
ATOM 5101 C C . ALA C 3 521 ? 116.358 44.899 79.828 1.00 29.64 521 ALA A C 1
ATOM 5102 O O . ALA C 3 521 ? 115.275 44.557 80.311 1.00 29.87 521 ALA A O 1
ATOM 5104 N N . ARG C 3 522 ? 116.498 45.230 78.543 1.00 29.39 522 ARG A N 1
ATOM 5105 C CA . ARG C 3 522 ? 115.345 45.202 77.628 1.00 29.81 522 ARG A CA 1
ATOM 5106 C C . ARG C 3 522 ? 114.831 43.781 77.429 1.00 29.33 522 ARG A C 1
ATOM 5107 O O . ARG C 3 522 ? 113.630 43.524 77.514 1.00 29.22 522 ARG A O 1
ATOM 5115 N N . ILE C 3 523 ? 115.756 42.868 77.153 1.00 28.84 523 ILE A N 1
ATOM 5116 C CA . ILE C 3 523 ? 115.427 41.467 76.930 1.00 28.39 523 ILE A CA 1
ATOM 5117 C C . ILE C 3 523 ? 114.713 40.873 78.135 1.00 28.24 523 ILE A C 1
ATOM 5118 O O . ILE C 3 523 ? 113.626 40.309 78.016 1.00 28.32 523 ILE A O 1
ATOM 5123 N N . LEU C 3 524 ? 115.326 41.014 79.303 1.00 28.05 524 LEU A N 1
ATOM 5124 C CA . LEU C 3 524 ? 114.750 40.469 80.524 1.00 27.44 524 LEU A CA 1
ATOM 5125 C C . LEU C 3 524 ? 113.434 41.129 80.898 1.00 27.14 524 LEU A C 1
ATOM 5126 O O . LEU C 3 524 ? 112.572 40.494 81.510 1.00 26.87 524 LEU A O 1
ATOM 5131 N N . ALA C 3 525 ? 113.272 42.396 80.535 1.00 26.83 525 ALA A N 1
ATOM 5132 C CA . ALA C 3 525 ? 112.024 43.093 80.836 1.00 26.88 525 ALA A CA 1
ATOM 5133 C C . ALA C 3 525 ? 110.907 42.404 80.048 1.00 27.07 525 ALA A C 1
ATOM 5134 O O . ALA C 3 525 ? 109.836 42.109 80.580 1.00 26.89 525 ALA A O 1
ATOM 5136 N N . GLU C 3 526 ? 111.170 42.141 78.775 1.00 26.99 526 GLU A N 1
ATOM 5137 C CA . GLU C 3 526 ? 110.177 41.490 77.935 1.00 28.08 526 GLU A CA 1
ATOM 5138 C C . GLU C 3 526 ? 109.824 40.102 78.464 1.00 27.76 526 GLU A C 1
ATOM 5139 O O . GLU C 3 526 ? 108.653 39.760 78.605 1.00 27.41 526 GLU A O 1
ATOM 5145 N N . LEU C 3 527 ? 110.843 39.306 78.767 1.00 27.68 527 LEU A N 1
ATOM 5146 C CA . LEU C 3 527 ? 110.620 37.962 79.285 1.00 27.72 527 LEU A CA 1
ATOM 5147 C C . LEU C 3 527 ? 109.887 38.032 80.619 1.00 27.18 527 LEU A C 1
ATOM 5148 O O . LEU C 3 527 ? 109.088 37.157 80.934 1.00 27.14 527 LEU A O 1
ATOM 5153 N N . ASP C 3 528 ? 110.171 39.074 81.401 1.00 26.40 528 ASP A N 1
ATOM 5154 C CA . ASP C 3 528 ? 109.517 39.261 82.696 1.00 25.36 528 ASP A CA 1
ATOM 5155 C C . ASP C 3 528 ? 108.011 39.419 82.449 1.00 25.19 528 ASP A C 1
ATOM 5156 O O . ASP C 3 528 ? 107.192 38.815 83.155 1.00 25.36 528 ASP A O 1
ATOM 5161 N N . VAL C 3 529 ? 107.654 40.196 81.428 1.00 24.41 529 VAL A N 1
ATOM 5162 C CA . VAL C 3 529 ? 106.252 40.433 81.091 1.00 23.99 529 VAL A CA 1
ATOM 5163 C C . VAL C 3 529 ? 105.519 39.186 80.583 1.00 23.92 529 VAL A C 1
ATOM 5164 O O . VAL C 3 529 ? 104.420 38.873 81.039 1.00 23.63 529 VAL A O 1
ATOM 5168 N N . TYR C 3 530 ? 106.131 38.474 79.646 1.00 23.89 530 TYR A N 1
ATOM 5169 C CA . TYR C 3 530 ? 105.529 37.266 79.103 1.00 24.30 530 TYR A CA 1
ATOM 5170 C C . TYR C 3 530 ? 105.299 36.220 80.194 1.00 24.57 530 TYR A C 1
ATOM 5171 O O . TYR C 3 530 ? 104.228 35.617 80.267 1.00 24.92 530 TYR A O 1
ATOM 5180 N N . ALA C 3 531 ? 106.301 36.006 81.041 1.00 24.41 531 ALA A N 1
ATOM 5181 C CA . ALA C 3 531 ? 106.168 35.032 82.121 1.00 24.69 531 ALA A CA 1
ATOM 5182 C C . ALA C 3 531 ? 105.099 35.498 83.112 1.00 24.87 531 ALA A C 1
ATOM 5183 O O . ALA C 3 531 ? 104.331 34.692 83.649 1.00 25.16 531 ALA A O 1
ATOM 5185 N N . ALA C 3 532 ? 105.041 36.809 83.336 1.00 24.68 532 ALA A N 1
ATOM 5186 C CA . ALA C 3 532 ? 104.062 37.394 84.250 1.00 24.21 532 ALA A CA 1
ATOM 5187 C C . ALA C 3 532 ? 102.626 37.249 83.739 1.00 23.94 532 ALA A C 1
ATOM 5188 O O . ALA C 3 532 ? 101.714 36.939 84.506 1.00 23.60 532 ALA A O 1
ATOM 5190 N N . LEU C 3 533 ? 102.425 37.491 82.449 1.00 23.64 533 LEU A N 1
ATOM 5191 C CA . LEU C 3 533 ? 101.091 37.374 81.873 1.00 23.78 533 LEU A CA 1
ATOM 5192 C C . LEU C 3 533 ? 100.681 35.907 81.872 1.00 23.81 533 LEU A C 1
ATOM 5193 O O . LEU C 3 533 ? 99.492 35.593 81.992 1.00 24.10 533 LEU A O 1
ATOM 5198 N N . ALA C 3 534 ? 101.663 35.010 81.740 1.00 23.13 534 ALA A N 1
ATOM 5199 C CA . ALA C 3 534 ? 101.372 33.580 81.750 1.00 22.83 534 ALA A CA 1
ATOM 5200 C C . ALA C 3 534 ? 100.974 33.193 83.164 1.00 22.87 534 ALA A C 1
ATOM 5201 O O . ALA C 3 534 ? 100.058 32.398 83.360 1.00 23.15 534 ALA A O 1
ATOM 5203 N N . GLU C 3 535 ? 101.671 33.769 84.139 1.00 23.05 535 GLU A N 1
ATOM 5204 C CA . GLU C 3 535 ? 101.410 33.515 85.550 1.00 23.33 535 GLU A CA 1
ATOM 5205 C C . GLU C 3 535 ? 99.963 33.871 85.892 1.00 23.83 535 GLU A C 1
ATOM 5206 O O . GLU C 3 535 ? 99.253 33.087 86.525 1.00 23.96 535 GLU A O 1
ATOM 5212 N N . VAL C 3 536 ? 99.542 35.065 85.483 1.00 23.61 536 VAL A N 1
ATOM 5213 C CA . VAL C 3 536 ? 98.190 35.541 85.732 1.00 23.91 536 VAL A CA 1
ATOM 5214 C C . VAL C 3 536 ? 97.184 34.639 85.024 1.00 24.24 536 VAL A C 1
ATOM 5215 O O . VAL C 3 536 ? 96.149 34.286 85.581 1.00 23.87 536 VAL A O 1
ATOM 5219 N N . ALA C 3 537 ? 97.499 34.285 83.785 1.00 24.30 537 ALA A N 1
ATOM 5220 C CA . ALA C 3 537 ? 96.621 33.439 82.989 1.00 24.86 537 ALA A CA 1
ATOM 5221 C C . ALA C 3 537 ? 96.392 32.084 83.676 1.00 25.40 537 ALA A C 1
ATOM 5222 O O . ALA C 3 537 ? 95.264 31.589 83.728 1.00 25.18 537 ALA A O 1
ATOM 5224 N N . VAL C 3 538 ? 97.460 31.493 84.207 1.00 25.51 538 VAL A N 1
ATOM 5225 C CA . VAL C 3 538 ? 97.334 30.199 84.872 1.00 26.24 538 VAL A CA 1
ATOM 5226 C C . VAL C 3 538 ? 96.570 30.316 86.185 1.00 26.43 538 VAL A C 1
ATOM 5227 O O . VAL C 3 538 ? 95.703 29.502 86.481 1.00 26.42 538 VAL A O 1
ATOM 5231 N N . ARG C 3 539 ? 96.886 31.346 86.959 1.00 26.92 539 ARG A N 1
ATOM 5232 C CA . ARG C 3 539 ? 96.251 31.562 88.251 1.00 27.80 539 ARG A CA 1
ATOM 5233 C C . ARG C 3 539 ? 94.759 31.902 88.243 1.00 27.73 539 ARG A C 1
ATOM 5234 O O . ARG C 3 539 ? 94.018 31.477 89.135 1.00 27.65 539 ARG A O 1
ATOM 5242 N N . TYR C 3 540 ? 94.325 32.663 87.244 1.00 27.26 540 TYR A N 1
ATOM 5243 C CA . TYR C 3 540 ? 92.937 33.094 87.169 1.00 27.04 540 TYR A CA 1
ATOM 5244 C C . TYR C 3 540 ? 92.149 32.401 86.074 1.00 26.76 540 TYR A C 1
ATOM 5245 O O . TYR C 3 540 ? 90.988 32.726 85.841 1.00 26.93 540 TYR A O 1
ATOM 5254 N N . GLY C 3 541 ? 92.784 31.446 85.403 1.00 26.41 541 GLY A N 1
ATOM 5255 C CA . GLY C 3 541 ? 92.116 30.716 84.341 1.00 25.88 541 GLY A CA 1
ATOM 5256 C C . GLY C 3 541 ? 91.687 31.559 83.147 1.00 25.91 541 GLY A C 1
ATOM 5257 O O . GLY C 3 541 ? 90.485 31.653 82.864 1.00 25.72 541 GLY A O 1
ATOM 5258 N N . TYR C 3 542 ? 92.661 32.167 82.456 1.00 25.25 542 TYR A N 1
ATOM 5259 C CA . TYR C 3 542 ? 92.406 32.988 81.268 1.00 25.19 542 TYR A CA 1
ATOM 5260 C C . TYR C 3 542 ? 92.714 32.163 80.026 1.00 25.27 542 TYR A C 1
ATOM 5261 O O . TYR C 3 542 ? 93.447 31.172 80.094 1.00 25.36 542 TYR A O 1
ATOM 5270 N N . VAL C 3 543 ? 92.183 32.575 78.881 1.00 25.39 543 VAL A N 1
ATOM 5271 C CA . VAL C 3 543 ? 92.445 31.828 77.661 1.00 25.76 543 VAL A CA 1
ATOM 5272 C C . VAL C 3 543 ? 92.984 32.702 76.542 1.00 25.95 543 VAL A C 1
ATOM 5273 O O . VAL C 3 543 ? 92.812 33.922 76.554 1.00 25.93 543 VAL A O 1
ATOM 5277 N N . ARG C 3 544 ? 93.644 32.075 75.576 1.00 26.27 544 ARG A N 1
ATOM 5278 C CA . ARG C 3 544 ? 94.189 32.810 74.445 1.00 26.84 544 ARG A CA 1
ATOM 5279 C C . ARG C 3 544 ? 93.073 33.214 73.495 1.00 27.30 544 ARG A C 1
ATOM 5280 O O . ARG C 3 544 ? 92.289 32.369 73.052 1.00 27.31 544 ARG A O 1
ATOM 5288 N N . PRO C 3 545 ? 92.972 34.522 73.189 1.00 27.69 545 PRO A N 1
ATOM 5289 C CA . PRO C 3 545 ? 91.959 35.072 72.287 1.00 28.32 545 PRO A CA 1
ATOM 5290 C C . PRO C 3 545 ? 92.342 34.907 70.816 1.00 28.97 545 PRO A C 1
ATOM 5291 O O . PRO C 3 545 ? 93.517 34.878 70.469 1.00 28.87 545 PRO A O 1
ATOM 5295 N N . ARG C 3 546 ? 91.341 34.798 69.955 1.00 29.98 546 ARG A N 1
ATOM 5296 C CA . ARG C 3 546 ? 91.590 34.666 68.531 1.00 31.18 546 ARG A CA 1
ATOM 5297 C C . ARG C 3 546 ? 91.081 35.956 67.899 1.00 31.35 546 ARG A C 1
ATOM 5298 O O . ARG C 3 546 ? 90.097 36.523 68.354 1.00 30.65 546 ARG A O 1
ATOM 5306 N N . PHE C 3 547 ? 91.753 36.420 66.853 1.00 31.89 547 PHE A N 1
ATOM 5307 C CA . PHE C 3 547 ? 91.346 37.658 66.199 1.00 32.95 547 PHE A CA 1
ATOM 5308 C C . PHE C 3 547 ? 90.628 37.420 64.877 1.00 33.81 547 PHE A C 1
ATOM 5309 O O . PHE C 3 547 ? 91.042 36.584 64.080 1.00 33.79 547 PHE A O 1
ATOM 5317 N N . GLY C 3 548 ? 89.549 38.169 64.667 1.00 34.88 548 GLY A N 1
ATOM 5318 C CA . GLY C 3 548 ? 88.750 38.070 63.456 1.00 36.25 548 GLY A CA 1
ATOM 5319 C C . GLY C 3 548 ? 87.900 39.330 63.369 1.00 37.48 548 GLY A C 1
ATOM 5320 O O . GLY C 3 548 ? 88.234 40.330 64.006 1.00 37.85 548 GLY A O 1
ATOM 5321 N N . ASP C 3 549 ? 86.817 39.325 62.600 1.00 38.16 549 ASP A N 1
ATOM 5322 C CA . ASP C 3 549 ? 85.996 40.533 62.539 1.00 39.04 549 ASP A CA 1
ATOM 5323 C C . ASP C 3 549 ? 84.763 40.418 63.422 1.00 38.83 549 ASP A C 1
ATOM 5324 O O . ASP C 3 549 ? 84.025 41.379 63.622 1.00 39.26 549 ASP A O 1
ATOM 5329 N N . ARG C 3 550 ? 84.552 39.235 63.969 1.00 38.56 550 ARG A N 1
ATOM 5330 C CA . ARG C 3 550 ? 83.416 39.015 64.840 1.00 38.22 550 ARG A CA 1
ATOM 5331 C C . ARG C 3 550 ? 83.871 38.994 66.285 1.00 37.25 550 ARG A C 1
ATOM 5332 O O . ARG C 3 550 ? 84.960 38.505 66.597 1.00 36.91 550 ARG A O 1
ATOM 5340 N N . LEU C 3 551 ? 83.050 39.549 67.164 1.00 35.95 551 LEU A N 1
ATOM 5341 C CA . LEU C 3 551 ? 83.368 39.502 68.572 1.00 34.77 551 LEU A CA 1
ATOM 5342 C C . LEU C 3 551 ? 82.508 38.352 69.067 1.00 34.26 551 LEU A C 1
ATOM 5343 O O . LEU C 3 551 ? 81.285 38.378 68.936 1.00 33.52 551 LEU A O 1
ATOM 5348 N N . GLN C 3 552 ? 83.156 37.318 69.586 1.00 33.63 552 GLN A N 1
ATOM 5349 C CA . GLN C 3 552 ? 82.438 36.168 70.114 1.00 33.44 552 GLN A CA 1
ATOM 5350 C C . GLN C 3 552 ? 83.103 35.740 71.397 1.00 32.51 552 GLN A C 1
ATOM 5351 O O . GLN C 3 552 ? 84.168 35.116 71.395 1.00 32.43 552 GLN A O 1
ATOM 5357 N N . ILE C 3 553 ? 82.465 36.099 72.502 1.00 31.70 553 ILE A N 1
ATOM 5358 C CA . ILE C 3 553 ? 82.987 35.788 73.818 1.00 30.88 553 ILE A CA 1
ATOM 5359 C C . ILE C 3 553 ? 82.070 34.819 74.550 1.00 30.59 553 ILE A C 1
ATOM 5360 O O . ILE C 3 553 ? 80.879 35.085 74.717 1.00 30.51 553 ILE A O 1
ATOM 5365 N N . ARG C 3 554 ? 82.627 33.695 74.980 1.00 30.09 554 ARG A N 1
ATOM 5366 C CA . ARG C 3 554 ? 81.858 32.716 75.728 1.00 29.96 554 ARG A CA 1
ATOM 5367 C C . ARG C 3 554 ? 82.309 32.761 77.182 1.00 29.13 554 ARG A C 1
ATOM 5368 O O . ARG C 3 554 ? 83.496 32.632 77.474 1.00 29.00 554 ARG A O 1
ATOM 5376 N N . ALA C 3 555 ? 81.356 32.962 78.086 1.00 28.00 555 ALA A N 1
ATOM 5377 C CA . ALA C 3 555 ? 81.638 33.004 79.513 1.00 27.26 555 ALA A CA 1
ATOM 5378 C C . ALA C 3 555 ? 82.713 34.005 79.917 1.00 26.76 555 ALA A C 1
ATOM 5379 O O . ALA C 3 555 ? 83.658 33.653 80.627 1.00 26.23 555 ALA A O 1
ATOM 5381 N N . GLY C 3 556 ? 82.560 35.252 79.477 1.00 26.18 556 GLY A N 1
ATOM 5382 C CA . GLY C 3 556 ? 83.520 36.276 79.837 1.00 25.43 556 GLY A CA 1
ATOM 5383 C C . GLY C 3 556 ? 83.213 36.828 81.218 1.00 24.99 556 GLY A C 1
ATOM 5384 O O . GLY C 3 556 ? 82.080 36.733 81.692 1.00 25.02 556 GLY A O 1
ATOM 5385 N N . ARG C 3 557 ? 84.221 37.401 81.870 1.00 24.58 557 ARG A N 1
ATOM 5386 C CA . ARG C 3 557 ? 84.044 37.965 83.197 1.00 24.32 557 ARG A CA 1
ATOM 5387 C C . ARG C 3 557 ? 84.918 39.205 83.367 1.00 24.35 557 ARG A C 1
ATOM 5388 O O . ARG C 3 557 ? 85.951 39.347 82.704 1.00 23.95 557 ARG A O 1
ATOM 5396 N N . HIS C 3 558 ? 84.499 40.098 84.261 1.00 24.02 558 HIS A N 1
ATOM 5397 C CA . HIS C 3 558 ? 85.258 41.308 84.534 1.00 24.43 558 HIS A CA 1
ATOM 5398 C C . HIS C 3 558 ? 86.486 40.829 85.313 1.00 24.94 558 HIS A C 1
ATOM 5399 O O . HIS C 3 558 ? 86.362 40.322 86.426 1.00 24.85 558 HIS A O 1
ATOM 5406 N N . PRO C 3 559 ? 87.688 40.982 84.733 1.00 25.36 559 PRO A N 1
ATOM 5407 C CA . PRO C 3 559 ? 88.940 40.552 85.367 1.00 25.72 559 PRO A CA 1
ATOM 5408 C C . PRO C 3 559 ? 89.235 41.142 86.744 1.00 26.48 559 PRO A C 1
ATOM 5409 O O . PRO C 3 559 ? 90.003 40.567 87.512 1.00 26.18 559 PRO A O 1
ATOM 5413 N N . VAL C 3 560 ? 88.626 42.281 87.062 1.00 27.46 560 VAL A N 1
ATOM 5414 C CA . VAL C 3 560 ? 88.868 42.913 88.352 1.00 28.54 560 VAL A CA 1
ATOM 5415 C C . VAL C 3 560 ? 87.793 42.585 89.382 1.00 29.49 560 VAL A C 1
ATOM 5416 O O . VAL C 3 560 ? 88.105 42.225 90.514 1.00 29.95 560 VAL A O 1
ATOM 5420 N N . VAL C 3 561 ? 86.531 42.707 88.984 1.00 30.29 561 VAL A N 1
ATOM 5421 C CA . VAL C 3 561 ? 85.412 42.410 89.869 1.00 31.36 561 VAL A CA 1
ATOM 5422 C C . VAL C 3 561 ? 85.467 40.963 90.354 1.00 32.60 561 VAL A C 1
ATOM 5423 O O . VAL C 3 561 ? 85.320 40.701 91.543 1.00 32.77 561 VAL A O 1
ATOM 5427 N N . GLU C 3 562 ? 85.679 40.023 89.440 1.00 33.95 562 GLU A N 1
ATOM 5428 C CA . GLU C 3 562 ? 85.738 38.615 89.820 1.00 35.47 562 GLU A CA 1
ATOM 5429 C C . GLU C 3 562 ? 86.844 38.347 90.835 1.00 36.88 562 GLU A C 1
ATOM 5430 O O . GLU C 3 562 ? 86.847 37.312 91.494 1.00 37.05 562 GLU A O 1
ATOM 5436 N N . ARG C 3 563 ? 87.780 39.283 90.957 1.00 38.72 563 ARG A N 1
ATOM 5437 C CA . ARG C 3 563 ? 88.899 39.136 91.883 1.00 40.64 563 ARG A CA 1
ATOM 5438 C C . ARG C 3 563 ? 88.477 39.278 93.361 1.00 41.84 563 ARG A C 1
ATOM 5439 O O . ARG C 3 563 ? 89.164 38.777 94.254 1.00 42.42 563 ARG A O 1
ATOM 5447 N N . ARG C 3 564 ? 87.348 39.941 93.620 1.00 42.65 564 ARG A N 1
ATOM 5448 C CA . ARG C 3 564 ? 86.872 40.128 94.995 1.00 43.32 564 ARG A CA 1
ATOM 5449 C C . ARG C 3 564 ? 85.441 39.640 95.252 1.00 43.34 564 ARG A C 1
ATOM 5450 O O . ARG C 3 564 ? 84.890 39.903 96.318 1.00 43.41 564 ARG A O 1
ATOM 5458 N N . THR C 3 565 ? 84.841 38.939 94.292 1.00 43.11 565 THR A N 1
ATOM 5459 C CA . THR C 3 565 ? 83.471 38.447 94.451 1.00 43.07 565 THR A CA 1
ATOM 5460 C C . THR C 3 565 ? 83.163 37.322 93.474 1.00 42.52 565 THR A C 1
ATOM 5461 O O . THR C 3 565 ? 83.845 37.179 92.461 1.00 42.80 565 THR A O 1
ATOM 5465 N N . GLU C 3 566 ? 82.147 36.517 93.781 1.00 41.94 566 GLU A N 1
ATOM 5466 C CA . GLU C 3 566 ? 81.747 35.443 92.871 1.00 41.27 566 GLU A CA 1
ATOM 5467 C C . GLU C 3 566 ? 81.154 36.138 91.656 1.00 40.46 566 GLU A C 1
ATOM 5468 O O . GLU C 3 566 ? 80.201 36.914 91.771 1.00 40.42 566 GLU A O 1
ATOM 5474 N N . PHE C 3 567 ? 81.717 35.857 90.491 1.00 39.12 567 PHE A N 1
ATOM 5475 C CA . PHE C 3 567 ? 81.247 36.488 89.279 1.00 37.57 567 PHE A CA 1
ATOM 5476 C C . PHE C 3 567 ? 80.449 35.531 88.416 1.00 36.72 567 PHE A C 1
ATOM 5477 O O . PHE C 3 567 ? 80.760 34.339 88.340 1.00 36.63 567 PHE A O 1
ATOM 5485 N N . VAL C 3 568 ? 79.414 36.061 87.774 1.00 35.58 568 VAL A N 1
ATOM 5486 C CA . VAL C 3 568 ? 78.589 35.270 86.877 1.00 34.56 568 VAL A CA 1
ATOM 5487 C C . VAL C 3 568 ? 79.058 35.559 85.451 1.00 33.62 568 VAL A C 1
ATOM 5488 O O . VAL C 3 568 ? 78.879 36.662 84.944 1.00 33.48 568 VAL A O 1
ATOM 5492 N N . PRO C 3 569 ? 79.676 34.567 84.791 1.00 32.66 569 PRO A N 1
ATOM 5493 C CA . PRO C 3 569 ? 80.160 34.761 83.422 1.00 31.78 569 PRO A CA 1
ATOM 5494 C C . PRO C 3 569 ? 79.016 35.054 82.445 1.00 31.02 569 PRO A C 1
ATOM 5495 O O . PRO C 3 569 ? 77.864 34.734 82.718 1.00 30.71 569 PRO A O 1
ATOM 5499 N N . ASN C 3 570 ? 79.339 35.672 81.314 1.00 30.24 570 ASN A N 1
ATOM 5500 C CA . ASN C 3 570 ? 78.334 35.995 80.309 1.00 29.51 570 ASN A CA 1
ATOM 5501 C C . ASN C 3 570 ? 78.893 35.941 78.912 1.00 29.08 570 ASN A C 1
ATOM 5502 O O . ASN C 3 570 ? 80.083 36.145 78.697 1.00 28.98 570 ASN A O 1
ATOM 5507 N N . ASP C 3 571 ? 78.016 35.661 77.960 1.00 29.14 571 ASP A N 1
ATOM 5508 C CA . ASP C 3 571 ? 78.416 35.581 76.568 1.00 29.26 571 ASP A CA 1
ATOM 5509 C C . ASP C 3 571 ? 78.107 36.896 75.880 1.00 29.34 571 ASP A C 1
ATOM 5510 O O . ASP C 3 571 ? 77.431 37.766 76.434 1.00 28.88 571 ASP A O 1
ATOM 5515 N N . LEU C 3 572 ? 78.608 37.014 74.660 1.00 29.46 572 LEU A N 1
ATOM 5516 C CA . LEU C 3 572 ? 78.380 38.181 73.842 1.00 30.24 572 LEU A CA 1
ATOM 5517 C C . LEU C 3 572 ? 78.853 37.924 72.429 1.00 30.68 572 LEU A C 1
ATOM 5518 O O . LEU C 3 572 ? 79.956 37.418 72.217 1.00 30.78 572 LEU A O 1
ATOM 5523 N N . GLU C 3 573 ? 77.990 38.248 71.474 1.00 31.31 573 GLU A N 1
ATOM 5524 C CA . GLU C 3 573 ? 78.296 38.143 70.055 1.00 32.32 573 GLU A CA 1
ATOM 5525 C C . GLU C 3 573 ? 77.975 39.512 69.488 1.00 32.59 573 GLU A C 1
ATOM 5526 O O . GLU C 3 573 ? 76.905 40.058 69.760 1.00 32.43 573 GLU A O 1
ATOM 5540 N N . ALA C 3 575 ? 78.950 42.184 65.851 1.00 33.16 575 ALA A N 1
ATOM 5541 C CA . ALA C 3 575 ? 79.607 42.369 64.564 1.00 32.59 575 ALA A CA 1
ATOM 5542 C C . ALA C 3 575 ? 79.180 43.705 63.986 1.00 32.04 575 ALA A C 1
ATOM 5543 O O . ALA C 3 575 ? 78.264 43.764 63.170 1.00 32.00 575 ALA A O 1
ATOM 5545 N N . HIS C 3 576 ? 79.843 44.775 64.417 1.00 31.58 576 HIS A N 1
ATOM 5546 C CA . HIS C 3 576 ? 79.510 46.116 63.943 1.00 30.95 576 HIS A CA 1
ATOM 5547 C C . HIS C 3 576 ? 78.023 46.324 64.172 1.00 30.52 576 HIS A C 1
ATOM 5548 O O . HIS C 3 576 ? 77.329 46.857 63.318 1.00 30.76 576 HIS A O 1
ATOM 5555 N N . GLU C 3 577 ? 77.544 45.891 65.332 1.00 30.34 577 GLU A N 1
ATOM 5556 C CA . GLU C 3 577 ? 76.133 46.002 65.689 1.00 30.34 577 GLU A CA 1
ATOM 5557 C C . GLU C 3 577 ? 75.833 47.001 66.813 1.00 29.83 577 GLU A C 1
ATOM 5558 O O . GLU C 3 577 ? 76.709 47.340 67.612 1.00 29.83 577 GLU A O 1
ATOM 5564 N N . LEU C 3 578 ? 74.590 47.476 66.847 1.00 29.10 578 LEU A N 1
ATOM 5565 C CA . LEU C 3 578 ? 74.117 48.389 67.882 1.00 28.73 578 LEU A CA 1
ATOM 5566 C C . LEU C 3 578 ? 73.415 47.453 68.863 1.00 28.86 578 LEU A C 1
ATOM 5567 O O . LEU C 3 578 ? 72.308 46.983 68.595 1.00 28.58 578 LEU A O 1
ATOM 5572 N N . VAL C 3 579 ? 74.063 47.171 69.987 1.00 28.76 579 VAL A N 1
ATOM 5573 C CA . VAL C 3 579 ? 73.511 46.256 70.980 1.00 28.75 579 VAL A CA 1
ATOM 5574 C C . VAL C 3 579 ? 72.883 46.980 72.158 1.00 28.63 579 VAL A C 1
ATOM 5575 O O . VAL C 3 579 ? 73.582 47.565 72.977 1.00 28.70 579 VAL A O 1
ATOM 5579 N N . LEU C 3 580 ? 71.563 46.938 72.250 1.00 28.75 580 LEU A N 1
ATOM 5580 C CA . LEU C 3 580 ? 70.877 47.599 73.350 1.00 28.85 580 LEU A CA 1
ATOM 5581 C C . LEU C 3 580 ? 70.690 46.586 74.458 1.00 29.14 580 LEU A C 1
ATOM 5582 O O . LEU C 3 580 ? 70.343 45.428 74.192 1.00 28.85 580 LEU A O 1
ATOM 5587 N N . ILE C 3 581 ? 70.928 47.021 75.694 1.00 28.92 581 ILE A N 1
ATOM 5588 C CA . ILE C 3 581 ? 70.774 46.156 76.853 1.00 29.13 581 ILE A CA 1
ATOM 5589 C C . ILE C 3 581 ? 69.803 46.796 77.833 1.00 29.26 581 ILE A C 1
ATOM 5590 O O . ILE C 3 581 ? 70.151 47.735 78.547 1.00 29.35 581 ILE A O 1
ATOM 5595 N N . THR C 3 582 ? 68.580 46.283 77.850 1.00 29.03 582 THR A N 1
ATOM 5596 C CA . THR C 3 582 ? 67.544 46.793 78.735 1.00 28.89 582 THR A CA 1
ATOM 5597 C C . THR C 3 582 ? 67.524 45.995 80.038 1.00 28.97 582 THR A C 1
ATOM 5598 O O . THR C 3 582 ? 68.238 45.011 80.181 1.00 28.56 582 THR A O 1
ATOM 5602 N N . GLY C 3 583 ? 66.710 46.433 80.989 1.00 29.17 583 GLY A N 1
ATOM 5603 C CA . GLY C 3 583 ? 66.632 45.751 82.265 1.00 29.17 583 GLY A CA 1
ATOM 5604 C C . GLY C 3 583 ? 66.985 46.714 83.385 1.00 29.61 583 GLY A C 1
ATOM 5605 O O . GLY C 3 583 ? 67.513 47.796 83.127 1.00 29.64 583 GLY A O 1
ATOM 5606 N N . PRO C 3 584 ? 66.723 46.343 84.645 1.00 29.89 584 PRO A N 1
ATOM 5607 C CA . PRO C 3 584 ? 67.015 47.196 85.796 1.00 29.92 584 PRO A CA 1
ATOM 5608 C C . PRO C 3 584 ? 68.483 47.303 86.129 1.00 30.21 584 PRO A C 1
ATOM 5609 O O . PRO C 3 584 ? 69.301 46.512 85.668 1.00 30.52 584 PRO A O 1
ATOM 5613 N N . ASN C 3 585 ? 68.806 48.299 86.938 1.00 30.59 585 ASN A N 1
ATOM 5614 C CA . ASN C 3 585 ? 70.166 48.495 87.401 1.00 30.96 585 ASN A CA 1
ATOM 5615 C C . ASN C 3 585 ? 70.379 47.468 88.524 1.00 31.02 585 ASN A C 1
ATOM 5616 O O . ASN C 3 585 ? 69.433 46.804 88.949 1.00 31.17 585 ASN A O 1
ATOM 5629 N N . ALA C 3 587 ? 71.850 44.769 88.225 1.00 30.93 587 ALA A N 1
ATOM 5630 C CA . ALA C 3 587 ? 71.848 43.439 87.631 1.00 30.66 587 ALA A CA 1
ATOM 5631 C C . ALA C 3 587 ? 73.093 43.238 86.770 1.00 30.50 587 ALA A C 1
ATOM 5632 O O . ALA C 3 587 ? 73.106 42.393 85.878 1.00 30.79 587 ALA A O 1
ATOM 5634 N N . GLY C 3 588 ? 74.123 44.043 87.027 1.00 29.88 588 GLY A N 1
ATOM 5635 C CA . GLY C 3 588 ? 75.380 43.923 86.304 1.00 28.94 588 GLY A CA 1
ATOM 5636 C C . GLY C 3 588 ? 75.469 44.396 84.860 1.00 28.44 588 GLY A C 1
ATOM 5637 O O . GLY C 3 588 ? 76.320 43.907 84.117 1.00 28.04 588 GLY A O 1
ATOM 5638 N N . LYS C 3 589 ? 74.628 45.343 84.450 1.00 28.00 589 LYS A N 1
ATOM 5639 C CA . LYS C 3 589 ? 74.687 45.818 83.071 1.00 27.77 589 LYS A CA 1
ATOM 5640 C C . LYS C 3 589 ? 75.990 46.565 82.832 1.00 27.28 589 LYS A C 1
ATOM 5641 O O . LYS C 3 589 ? 76.681 46.320 81.838 1.00 26.79 589 LYS A O 1
ATOM 5647 N N . SER C 3 590 ? 76.341 47.456 83.755 1.00 26.99 590 SER A N 1
ATOM 5648 C CA . SER C 3 590 ? 77.564 48.240 83.614 1.00 26.79 590 SER A CA 1
ATOM 5649 C C . SER C 3 590 ? 78.817 47.391 83.636 1.00 26.19 590 SER A C 1
ATOM 5650 O O . SER C 3 590 ? 79.756 47.639 82.880 1.00 25.95 590 SER A O 1
ATOM 5653 N N . THR C 3 591 ? 78.830 46.404 84.521 1.00 25.63 591 THR A N 1
ATOM 5654 C CA . THR C 3 591 ? 79.963 45.508 84.640 1.00 25.18 591 THR A CA 1
ATOM 5655 C C . THR C 3 591 ? 80.105 44.726 83.336 1.00 24.83 591 THR A C 1
ATOM 5656 O O . THR C 3 591 ? 81.216 44.451 82.892 1.00 24.57 591 THR A O 1
ATOM 5660 N N . PHE C 3 592 ? 78.971 44.375 82.725 1.00 24.05 592 PHE A N 1
ATOM 5661 C CA . PHE C 3 592 ? 78.981 43.642 81.466 1.00 23.51 592 PHE A CA 1
ATOM 5662 C C . PHE C 3 592 ? 79.651 44.491 80.390 1.00 23.33 592 PHE A C 1
ATOM 5663 O O . PHE C 3 592 ? 80.450 43.992 79.600 1.00 23.36 592 PHE A O 1
ATOM 5671 N N . LEU C 3 593 ? 79.326 45.780 80.359 1.00 23.46 593 LEU A N 1
ATOM 5672 C CA . LEU C 3 593 ? 79.935 46.678 79.388 1.00 23.63 593 LEU A CA 1
ATOM 5673 C C . LEU C 3 593 ? 81.434 46.755 79.629 1.00 23.40 593 LEU A C 1
ATOM 5674 O O . LEU C 3 593 ? 82.222 46.523 78.722 1.00 23.70 593 LEU A O 1
ATOM 5679 N N . ARG C 3 594 ? 81.823 47.066 80.858 1.00 23.19 594 ARG A N 1
ATOM 5680 C CA . ARG C 3 594 ? 83.238 47.195 81.185 1.00 23.40 594 ARG A CA 1
ATOM 5681 C C . ARG C 3 594 ? 84.047 45.921 80.952 1.00 23.06 594 ARG A C 1
ATOM 5682 O O . ARG C 3 594 ? 85.180 46.004 80.476 1.00 22.97 594 ARG A O 1
ATOM 5690 N N . GLN C 3 595 ? 83.485 44.750 81.274 1.00 22.59 595 GLN A N 1
ATOM 5691 C CA . GLN C 3 595 ? 84.233 43.506 81.077 1.00 22.23 595 GLN A CA 1
ATOM 5692 C C . GLN C 3 595 ? 84.544 43.308 79.605 1.00 21.80 595 GLN A C 1
ATOM 5693 O O . GLN C 3 595 ? 85.592 42.776 79.255 1.00 22.07 595 GLN A O 1
ATOM 5699 N N . THR C 3 596 ? 83.635 43.758 78.747 1.00 21.20 596 THR A N 1
ATOM 5700 C CA . THR C 3 596 ? 83.815 43.647 77.304 1.00 20.91 596 THR A CA 1
ATOM 5701 C C . THR C 3 596 ? 85.035 44.469 76.880 1.00 20.47 596 THR A C 1
ATOM 5702 O O . THR C 3 596 ? 85.903 43.985 76.156 1.00 20.41 596 THR A O 1
ATOM 5706 N N . ALA C 3 597 ? 85.100 45.711 77.349 1.00 19.94 597 ALA A N 1
ATOM 5707 C CA . ALA C 3 597 ? 86.217 46.589 77.027 1.00 19.27 597 ALA A CA 1
ATOM 5708 C C . ALA C 3 597 ? 87.526 46.028 77.586 1.00 19.20 597 ALA A C 1
ATOM 5709 O O . ALA C 3 597 ? 88.572 46.076 76.928 1.00 18.61 597 ALA A O 1
ATOM 5711 N N . LEU C 3 598 ? 87.473 45.489 78.798 1.00 19.10 598 LEU A N 1
ATOM 5712 C CA . LEU C 3 598 ? 88.689 44.951 79.395 1.00 19.78 598 LEU A CA 1
ATOM 5713 C C . LEU C 3 598 ? 89.215 43.726 78.661 1.00 19.88 598 LEU A C 1
ATOM 5714 O O . LEU C 3 598 ? 90.420 43.591 78.457 1.00 20.28 598 LEU A O 1
ATOM 5719 N N . ILE C 3 599 ? 88.322 42.836 78.254 1.00 20.04 599 ILE A N 1
ATOM 5720 C CA . ILE C 3 599 ? 88.752 41.647 77.522 1.00 20.28 599 ILE A CA 1
ATOM 5721 C C . ILE C 3 599 ? 89.450 42.079 76.229 1.00 20.84 599 ILE A C 1
ATOM 5722 O O . ILE C 3 599 ? 90.510 41.549 75.877 1.00 20.44 599 ILE A O 1
ATOM 5727 N N . ALA C 3 600 ? 88.848 43.049 75.537 1.00 21.08 600 ALA A N 1
ATOM 5728 C CA . ALA C 3 600 ? 89.399 43.583 74.285 1.00 21.72 600 ALA A CA 1
ATOM 5729 C C . ALA C 3 600 ? 90.734 44.274 74.566 1.00 22.09 600 ALA A C 1
ATOM 5730 O O . ALA C 3 600 ? 91.693 44.139 73.802 1.00 22.55 600 ALA A O 1
ATOM 5732 N N . LEU C 3 601 ? 90.792 45.008 75.669 1.00 22.57 601 LEU A N 1
ATOM 5733 C CA . LEU C 3 601 ? 92.015 45.711 76.049 1.00 23.02 601 LEU A CA 1
ATOM 5734 C C . LEU C 3 601 ? 93.144 44.721 76.297 1.00 23.20 601 LEU A C 1
ATOM 5735 O O . LEU C 3 601 ? 94.267 44.910 75.823 1.00 22.89 601 LEU A O 1
ATOM 5740 N N . LEU C 3 602 ? 92.837 43.661 77.044 1.00 23.36 602 LEU A N 1
ATOM 5741 C CA . LEU C 3 602 ? 93.830 42.640 77.363 1.00 23.20 602 LEU A CA 1
ATOM 5742 C C . LEU C 3 602 ? 94.325 41.919 76.110 1.00 23.17 602 LEU A C 1
ATOM 5743 O O . LEU C 3 602 ? 95.518 41.673 75.958 1.00 23.56 602 LEU 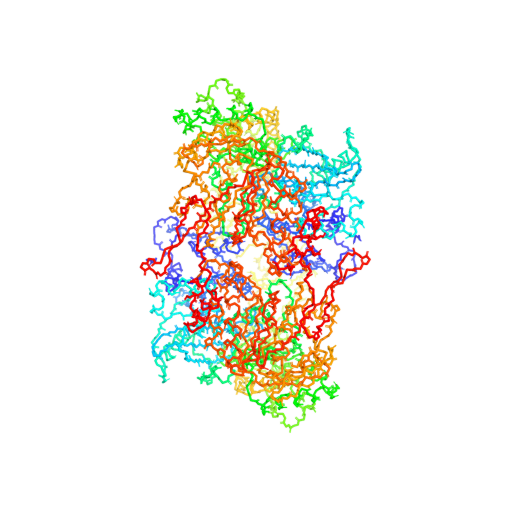A O 1
ATOM 5748 N N . ALA C 3 603 ? 93.412 41.579 75.208 1.00 22.62 603 ALA A N 1
ATOM 5749 C CA . ALA C 3 603 ? 93.813 40.902 73.978 1.00 22.13 603 ALA A CA 1
ATOM 5750 C C . ALA C 3 603 ? 94.733 41.774 73.121 1.00 21.90 603 ALA A C 1
ATOM 5751 O O . ALA C 3 603 ? 95.685 41.278 72.510 1.00 21.90 603 ALA A O 1
ATOM 5753 N N . GLN C 3 604 ? 94.458 43.073 73.066 1.00 21.32 604 GLN A N 1
ATOM 5754 C CA . GLN C 3 604 ? 95.282 43.943 72.239 1.00 20.98 604 GLN A CA 1
ATOM 5755 C C . GLN C 3 604 ? 96.577 44.388 72.896 1.00 20.93 604 GLN A C 1
ATOM 5756 O O . GLN C 3 604 ? 97.325 45.235 72.381 1.00 20.76 604 GLN A O 1
ATOM 5762 N N . VAL C 3 605 ? 96.862 43.750 74.019 1.00 20.45 605 VAL A N 1
ATOM 5763 C CA . VAL C 3 605 ? 98.082 43.998 74.750 1.00 20.67 605 VAL A CA 1
ATOM 5764 C C . VAL C 3 605 ? 98.900 42.707 74.633 1.00 20.87 605 VAL A C 1
ATOM 5765 O O . VAL C 3 605 ? 100.096 42.664 74.938 1.00 21.13 605 VAL A O 1
ATOM 5769 N N . GLY C 3 606 ? 98.245 41.652 74.154 1.00 20.75 606 GLY A N 1
ATOM 5770 C CA . GLY C 3 606 ? 98.924 40.376 73.978 1.00 20.21 606 GLY A CA 1
ATOM 5771 C C . GLY C 3 606 ? 98.792 39.476 75.185 1.00 20.18 606 GLY A C 1
ATOM 5772 O O . GLY C 3 606 ? 99.592 38.565 75.381 1.00 20.38 606 GLY A O 1
ATOM 5773 N N . SER C 3 607 ? 97.776 39.740 75.996 1.00 19.62 607 SER A N 1
ATOM 5774 C CA . SER C 3 607 ? 97.520 38.968 77.192 1.00 19.59 607 SER A CA 1
ATOM 5775 C C . SER C 3 607 ? 96.356 38.013 76.966 1.00 19.70 607 SER A C 1
ATOM 5776 O O . SER C 3 607 ? 95.507 38.252 76.106 1.00 19.24 607 SER A O 1
ATOM 5779 N N . PHE C 3 608 ? 96.332 36.923 77.727 1.00 19.77 608 PHE A N 1
ATOM 5780 C CA . PHE C 3 608 ? 95.218 35.980 77.649 1.00 20.35 608 PHE A CA 1
ATOM 5781 C C . PHE C 3 608 ? 94.070 36.771 78.299 1.00 20.59 608 PHE A C 1
ATOM 5782 O O . PHE C 3 608 ? 94.319 37.776 78.967 1.00 20.41 608 PHE A O 1
ATOM 5790 N N . VAL C 3 609 ? 92.829 36.322 78.139 1.00 20.52 609 VAL A N 1
ATOM 5791 C CA . VAL C 3 609 ? 91.699 37.062 78.697 1.00 20.71 609 VAL A CA 1
ATOM 5792 C C . VAL C 3 609 ? 90.785 36.194 79.564 1.00 21.29 609 VAL A C 1
ATOM 5793 O O . VAL C 3 609 ? 90.814 34.963 79.476 1.00 21.22 609 VAL A O 1
ATOM 5797 N N . PRO C 3 610 ? 89.963 36.831 80.421 1.00 21.73 610 PRO A N 1
ATOM 5798 C CA . PRO C 3 610 ? 89.038 36.117 81.311 1.00 22.49 610 PRO A CA 1
ATOM 5799 C C . PRO C 3 610 ? 87.773 35.625 80.614 1.00 23.21 610 PRO A C 1
ATOM 5800 O O . PRO C 3 610 ? 86.756 36.311 80.603 1.00 23.31 610 PRO A O 1
ATOM 5804 N N . ALA C 3 611 ? 87.843 34.432 80.034 1.00 23.95 611 ALA A N 1
ATOM 5805 C CA . ALA C 3 611 ? 86.698 33.846 79.342 1.00 25.09 611 ALA A CA 1
ATOM 5806 C C . ALA C 3 611 ? 86.977 32.382 79.019 1.00 25.95 611 ALA A C 1
ATOM 5807 O O . ALA C 3 611 ? 88.088 31.896 79.226 1.00 25.98 611 ALA A O 1
ATOM 5809 N N . GLU C 3 612 ? 85.962 31.680 78.529 1.00 26.58 612 GLU A N 1
ATOM 5810 C CA . GLU C 3 612 ? 86.134 30.289 78.145 1.00 27.83 612 GLU A CA 1
ATOM 5811 C C . GLU C 3 612 ? 86.724 30.291 76.747 1.00 28.10 612 GLU A C 1
ATOM 5812 O O . GLU C 3 612 ? 87.600 29.498 76.428 1.00 28.24 612 GLU A O 1
ATOM 5818 N N . GLU C 3 613 ? 86.241 31.209 75.920 1.00 28.47 613 GLU A N 1
ATOM 5819 C CA . GLU C 3 613 ? 86.719 31.355 74.553 1.00 28.91 613 GLU A CA 1
ATOM 5820 C C . GLU C 3 613 ? 86.466 32.796 74.172 1.00 28.63 613 GLU A C 1
ATOM 5821 O O . GLU C 3 613 ? 85.494 33.404 74.614 1.00 28.76 613 GLU A O 1
ATOM 5827 N N . ALA C 3 614 ? 87.346 33.357 73.364 1.00 28.45 614 ALA A N 1
ATOM 5828 C CA . ALA C 3 614 ? 87.155 34.730 72.955 1.00 28.48 614 ALA A CA 1
ATOM 5829 C C . ALA C 3 614 ? 87.685 34.925 71.551 1.00 28.70 614 ALA A C 1
ATOM 5830 O O . ALA C 3 614 ? 88.840 34.618 71.257 1.00 28.21 614 ALA A O 1
ATOM 5832 N N . HIS C 3 615 ? 86.796 35.390 70.679 1.00 29.21 615 HIS A N 1
ATOM 5833 C CA . HIS C 3 615 ? 87.123 35.689 69.297 1.00 29.72 615 HIS A CA 1
ATOM 5834 C C . HIS C 3 615 ? 86.939 37.196 69.298 1.00 29.58 615 HIS A C 1
ATOM 5835 O O . HIS C 3 615 ? 85.872 37.687 69.663 1.00 29.79 615 HIS A O 1
ATOM 5842 N N . LEU C 3 616 ? 87.974 37.931 68.908 1.00 29.60 616 LEU A N 1
ATOM 5843 C CA . LEU C 3 616 ? 87.907 39.383 68.947 1.00 29.41 616 LEU A CA 1
ATOM 5844 C C . LEU C 3 616 ? 88.451 40.123 67.743 1.00 29.21 616 LEU A C 1
ATOM 5845 O O . LEU C 3 616 ? 89.393 39.673 67.091 1.00 29.77 616 LEU A O 1
ATOM 5850 N N . PRO C 3 617 ? 87.840 41.271 67.417 1.00 28.58 617 PRO A N 1
ATOM 5851 C CA . PRO C 3 617 ? 88.317 42.064 66.283 1.00 28.23 617 PRO A CA 1
ATOM 5852 C C . PRO C 3 617 ? 89.398 43.011 66.829 1.00 27.82 617 PRO A C 1
ATOM 5853 O O . PRO C 3 617 ? 89.605 43.094 68.047 1.00 27.66 617 PRO A O 1
ATOM 5857 N N . LEU C 3 618 ? 90.100 43.706 65.946 1.00 26.88 618 LEU A N 1
ATOM 5858 C CA . LEU C 3 618 ? 91.115 44.635 66.406 1.00 26.25 618 LEU A CA 1
ATOM 5859 C C . LEU C 3 618 ? 90.497 46.030 66.414 1.00 25.86 618 LEU A C 1
ATOM 5860 O O . LEU C 3 618 ? 90.359 46.666 65.368 1.00 26.51 618 LEU A O 1
ATOM 5865 N N . PHE C 3 619 ? 90.088 46.487 67.596 1.00 25.11 619 PHE A N 1
ATOM 5866 C CA . PHE C 3 619 ? 89.470 47.801 67.730 1.00 24.04 619 PHE A CA 1
ATOM 5867 C C . PHE C 3 619 ? 90.512 48.917 67.610 1.00 23.39 619 PHE A C 1
ATOM 5868 O O . PHE C 3 619 ? 91.656 48.753 68.026 1.00 22.49 619 PHE A O 1
ATOM 5876 N N . ASP C 3 620 ? 90.109 50.050 67.037 1.00 23.02 620 ASP A N 1
ATOM 5877 C CA . ASP C 3 620 ? 91.025 51.176 66.887 1.00 23.25 620 ASP A CA 1
ATOM 5878 C C . ASP C 3 620 ? 90.957 52.080 68.117 1.00 23.11 620 ASP A C 1
ATOM 5879 O O . ASP C 3 620 ? 91.789 52.967 68.302 1.00 22.95 620 ASP A O 1
ATOM 5884 N N . GLY C 3 621 ? 89.976 51.815 68.976 1.00 23.22 621 GLY A N 1
ATOM 5885 C CA . GLY C 3 621 ? 89.809 52.599 70.189 1.00 23.41 621 GLY A CA 1
ATOM 5886 C C . GLY C 3 621 ? 88.594 52.183 70.996 1.00 23.65 621 GLY A C 1
ATOM 5887 O O . GLY C 3 621 ? 87.648 51.598 70.463 1.00 23.79 621 GLY A O 1
ATOM 5888 N N . ILE C 3 622 ? 88.628 52.452 72.293 1.00 23.75 622 ILE A N 1
ATOM 5889 C CA . ILE C 3 622 ? 87.499 52.131 73.159 1.00 24.02 622 ILE A CA 1
ATOM 5890 C C . ILE C 3 622 ? 86.988 53.451 73.713 1.00 24.55 622 ILE A C 1
ATOM 5891 O O . ILE C 3 622 ? 87.741 54.194 74.345 1.00 24.08 622 ILE A O 1
ATOM 5896 N N . TYR C 3 623 ? 85.714 53.743 73.461 1.00 25.18 623 TYR A N 1
ATOM 5897 C CA . TYR C 3 623 ? 85.107 54.992 73.915 1.00 25.99 623 TYR A CA 1
ATOM 5898 C C . TYR C 3 623 ? 83.935 54.752 74.852 1.00 26.40 623 TYR A C 1
ATOM 5899 O O . TYR C 3 623 ? 82.936 54.147 74.471 1.00 26.31 623 TYR A O 1
ATOM 5908 N N . THR C 3 624 ? 84.060 55.250 76.078 1.00 26.72 624 THR A N 1
ATOM 5909 C CA . THR C 3 624 ? 83.028 55.076 77.082 1.00 26.94 624 THR A CA 1
ATOM 5910 C C . THR C 3 624 ? 82.308 56.363 77.473 1.00 27.41 624 THR A C 1
ATOM 5911 O O . THR C 3 624 ? 82.843 57.470 77.350 1.00 27.27 624 THR A O 1
ATOM 5915 N N . ARG C 3 625 ? 81.084 56.176 77.953 1.00 27.71 625 ARG A N 1
ATOM 5916 C CA . ARG C 3 625 ? 80.219 57.236 78.453 1.00 28.29 625 ARG A CA 1
ATOM 5917 C C . ARG C 3 625 ? 79.472 56.479 79.563 1.00 29.10 625 ARG A C 1
ATOM 5918 O O . ARG C 3 625 ? 78.307 56.112 79.411 1.00 28.41 625 ARG A O 1
ATOM 5926 N N . ILE C 3 626 ? 80.179 56.225 80.667 1.00 30.73 626 ILE A N 1
ATOM 5927 C CA . ILE C 3 626 ? 79.648 55.459 81.802 1.00 32.28 626 ILE A CA 1
ATOM 5928 C C . ILE C 3 626 ? 79.745 56.171 83.144 1.00 33.30 626 ILE A C 1
ATOM 5929 O O . ILE C 3 626 ? 80.748 56.817 83.441 1.00 33.93 626 ILE A O 1
ATOM 5934 N N . GLY C 3 627 ? 78.706 56.014 83.962 1.00 34.65 627 GLY A N 1
ATOM 5935 C CA . GLY C 3 627 ? 78.672 56.624 85.284 1.00 36.09 627 GLY A CA 1
ATOM 5936 C C . GLY C 3 627 ? 78.750 58.141 85.297 1.00 37.31 627 GLY A C 1
ATOM 5937 O O . GLY C 3 627 ? 78.185 58.808 84.436 1.00 37.12 627 GLY A O 1
ATOM 5938 N N . ALA C 3 628 ? 79.434 58.683 86.301 1.00 38.63 628 ALA A N 1
ATOM 5939 C CA . ALA C 3 628 ? 79.629 60.128 86.435 1.00 39.67 628 ALA A CA 1
ATOM 5940 C C . ALA C 3 628 ? 78.335 60.937 86.359 1.00 40.41 628 ALA A C 1
ATOM 5941 O O . ALA C 3 628 ? 77.298 60.441 86.854 1.00 41.08 628 ALA A O 1
ATOM 5943 N N . GLY C 3 635 ? 80.480 72.767 80.563 1.00 49.77 635 GLY A N 1
ATOM 5944 C CA . GLY C 3 635 ? 79.102 72.362 80.977 1.00 49.72 635 GLY A CA 1
ATOM 5945 C C . GLY C 3 635 ? 78.881 72.427 82.481 1.00 49.77 635 GLY A C 1
ATOM 5946 O O . GLY C 3 635 ? 79.837 72.434 83.269 1.00 50.26 635 GLY A O 1
ATOM 5947 N N . LYS C 3 636 ? 77.613 72.469 82.882 1.00 49.26 636 LYS A N 1
ATOM 5948 C CA . LYS C 3 636 ? 77.244 72.542 84.292 1.00 48.45 636 LYS A CA 1
ATOM 5949 C C . LYS C 3 636 ? 76.239 71.435 84.640 1.00 47.62 636 LYS A C 1
ATOM 5950 O O . LYS C 3 636 ? 76.393 70.736 85.640 1.00 47.53 636 LYS A O 1
ATOM 5956 N N . SER C 3 637 ? 75.220 71.274 83.801 1.00 46.84 637 SER A N 1
ATOM 5957 C CA . SER C 3 637 ? 74.192 70.257 84.004 1.00 46.01 637 SER A CA 1
ATOM 5958 C C . SER C 3 637 ? 74.692 68.831 83.759 1.00 45.70 637 SER A C 1
ATOM 5959 O O . SER C 3 637 ? 75.590 68.602 82.944 1.00 45.65 637 SER A O 1
ATOM 5962 N N . THR C 3 638 ? 74.099 67.872 84.464 1.00 45.08 638 THR A N 1
ATOM 5963 C CA . THR C 3 638 ? 74.477 66.470 84.316 1.00 44.64 638 THR A CA 1
ATOM 5964 C C . THR C 3 638 ? 74.178 66.014 82.898 1.00 43.98 638 THR A C 1
ATOM 5965 O O . THR C 3 638 ? 74.957 65.273 82.294 1.00 43.81 638 THR A O 1
ATOM 5969 N N . PHE C 3 639 ? 73.043 66.466 82.379 1.00 43.10 639 PHE A N 1
ATOM 5970 C CA . PHE C 3 639 ? 72.619 66.132 81.027 1.00 42.64 639 PHE A CA 1
ATOM 5971 C C . PHE C 3 639 ? 73.578 66.728 80.013 1.00 42.10 639 PHE A C 1
ATOM 5972 O O . PHE C 3 639 ? 73.973 66.061 79.064 1.00 41.77 639 PHE A O 1
ATOM 5988 N N . VAL C 3 641 ? 76.739 67.634 80.427 1.00 39.52 641 VAL A N 1
ATOM 5989 C CA . VAL C 3 641 ? 78.064 67.049 80.500 1.00 38.39 641 VAL A CA 1
ATOM 5990 C C . VAL C 3 641 ? 78.112 65.741 79.730 1.00 37.61 641 VAL A C 1
ATOM 5991 O O . VAL C 3 641 ? 79.065 65.478 79.000 1.00 37.43 641 VAL A O 1
ATOM 5995 N N . GLU C 3 642 ? 77.078 64.924 79.886 1.00 36.78 642 GLU A N 1
ATOM 5996 C CA . GLU C 3 642 ? 77.037 63.652 79.189 1.00 36.22 642 GLU A CA 1
ATOM 5997 C C . GLU C 3 642 ? 76.884 63.884 77.684 1.00 35.95 642 GLU A C 1
ATOM 5998 O O . GLU C 3 642 ? 77.423 63.122 76.879 1.00 35.56 642 GLU A O 1
ATOM 6012 N N . GLU C 3 644 ? 78.188 66.342 76.055 1.00 35.31 644 GLU A N 1
ATOM 6013 C CA . GLU C 3 644 ? 79.511 66.742 75.582 1.00 35.26 644 GLU A CA 1
ATOM 6014 C C . GLU C 3 644 ? 80.335 65.486 75.323 1.00 34.86 644 GLU A C 1
ATOM 6015 O O . GLU C 3 644 ? 80.990 65.366 74.290 1.00 34.45 644 GLU A O 1
ATOM 6021 N N . GLU C 3 645 ? 80.301 64.549 76.266 1.00 34.64 645 GLU A N 1
ATOM 6022 C CA . GLU C 3 645 ? 81.053 63.311 76.107 1.00 34.64 645 GLU A CA 1
ATOM 6023 C C . GLU C 3 645 ? 80.581 62.542 74.869 1.00 34.16 645 GLU A C 1
ATOM 6024 O O . GLU C 3 645 ? 81.396 62.018 74.110 1.00 34.25 645 GLU A O 1
ATOM 6030 N N . VAL C 3 646 ? 79.267 62.479 74.671 1.00 33.31 646 VAL A N 1
ATOM 6031 C CA . VAL C 3 646 ? 78.704 61.791 73.515 1.00 32.75 646 VAL A CA 1
ATOM 6032 C C . VAL C 3 646 ? 79.235 62.413 72.224 1.00 32.65 646 VAL A C 1
ATOM 6033 O O . VAL C 3 646 ? 79.592 61.700 71.289 1.00 32.71 646 VAL A O 1
ATOM 6037 N N . ALA C 3 647 ? 79.285 63.744 72.181 1.00 32.34 647 ALA A N 1
ATOM 6038 C CA . ALA C 3 647 ? 79.790 64.452 71.011 1.00 32.04 647 ALA A CA 1
ATOM 6039 C C . ALA C 3 647 ? 81.214 64.008 70.703 1.00 31.81 647 ALA A C 1
ATOM 6040 O O . ALA C 3 647 ? 81.513 63.647 69.573 1.00 32.08 647 ALA A O 1
ATOM 6042 N N . LEU C 3 648 ? 82.098 64.037 71.695 1.00 31.47 648 LEU A N 1
ATOM 6043 C CA . LEU C 3 648 ? 83.468 63.611 71.458 1.00 31.65 648 LEU A CA 1
ATOM 6044 C C . LEU C 3 648 ? 83.468 62.202 70.883 1.00 31.52 648 LEU A C 1
ATOM 6045 O O . LEU C 3 648 ? 84.205 61.905 69.936 1.00 31.16 648 LEU A O 1
ATOM 6050 N N . ILE C 3 649 ? 82.628 61.338 71.448 1.00 31.03 649 ILE A N 1
ATOM 6051 C CA . ILE C 3 649 ? 82.550 59.964 70.977 1.00 30.93 649 ILE A CA 1
ATOM 6052 C C . ILE C 3 649 ? 82.113 59.877 69.515 1.00 30.93 649 ILE A C 1
ATOM 6053 O O . ILE C 3 649 ? 82.710 59.140 68.736 1.00 30.78 649 ILE A O 1
ATOM 6058 N N . LEU C 3 650 ? 81.086 60.638 69.141 1.00 31.27 650 LEU A N 1
ATOM 6059 C CA . LEU C 3 650 ? 80.579 60.620 67.769 1.00 31.78 650 LEU A CA 1
ATOM 6060 C C . LEU C 3 650 ? 81.581 61.144 66.758 1.00 32.34 650 LEU A C 1
ATOM 6061 O O . LEU C 3 650 ? 81.576 60.731 65.602 1.00 32.72 650 LEU A O 1
ATOM 6066 N N . LYS C 3 651 ? 82.445 62.049 67.198 1.00 32.95 651 LYS A N 1
ATOM 6067 C CA . LYS C 3 651 ? 83.441 62.639 66.321 1.00 33.42 651 LYS A CA 1
ATOM 6068 C C . LYS C 3 651 ? 84.713 61.803 66.173 1.00 33.30 651 LYS A C 1
ATOM 6069 O O . LYS C 3 651 ? 85.418 61.915 65.175 1.00 33.39 651 LYS A O 1
ATOM 6075 N N . GLU C 3 652 ? 85.008 60.959 67.153 1.00 33.00 652 GLU A N 1
ATOM 6076 C CA . GLU C 3 652 ? 86.205 60.132 67.076 1.00 32.53 652 GLU A CA 1
ATOM 6077 C C . GLU C 3 652 ? 85.908 58.678 66.719 1.00 31.58 652 GLU A C 1
ATOM 6078 O O . GLU C 3 652 ? 86.758 58.005 66.148 1.00 31.48 652 GLU A O 1
ATOM 6084 N N . ALA C 3 653 ? 84.698 58.209 67.025 1.00 30.94 653 ALA A N 1
ATOM 6085 C CA . ALA C 3 653 ? 84.298 56.823 66.756 1.00 30.41 653 ALA A CA 1
ATOM 6086 C C . ALA C 3 653 ? 84.287 56.419 65.287 1.00 30.30 653 ALA A C 1
ATOM 6087 O O . ALA C 3 653 ? 83.779 57.137 64.426 1.00 30.20 653 ALA A O 1
ATOM 6089 N N . THR C 3 654 ? 84.804 55.224 65.028 1.00 29.93 654 THR A N 1
ATOM 6090 C CA . THR C 3 654 ? 84.906 54.677 63.687 1.00 29.54 654 THR A CA 1
ATOM 6091 C C . THR C 3 654 ? 84.190 53.320 63.599 1.00 29.67 654 THR A C 1
ATOM 6092 O O . THR C 3 654 ? 83.671 52.832 64.602 1.00 29.63 654 THR A O 1
ATOM 6096 N N . GLU C 3 655 ? 84.142 52.722 62.407 1.00 29.28 655 GLU A N 1
ATOM 6097 C CA . GLU C 3 655 ? 83.499 51.418 62.233 1.00 29.36 655 GLU A CA 1
ATOM 6098 C C . GLU C 3 655 ? 84.273 50.333 62.977 1.00 29.01 655 GLU A C 1
ATOM 6099 O O . GLU C 3 655 ? 83.793 49.210 63.134 1.00 29.02 655 GLU A O 1
ATOM 6105 N N . ASN C 3 656 ? 85.480 50.665 63.420 1.00 28.26 656 ASN A N 1
ATOM 6106 C CA . ASN C 3 656 ? 86.302 49.709 64.146 1.00 27.59 656 ASN A CA 1
ATOM 6107 C C . ASN C 3 656 ? 86.391 50.076 65.619 1.00 26.66 656 ASN A C 1
ATOM 6108 O O . ASN C 3 656 ? 87.256 49.587 66.347 1.00 26.32 656 ASN A O 1
ATOM 6113 N N . SER C 3 657 ? 85.487 50.939 66.062 1.00 25.45 657 SER A N 1
ATOM 6114 C CA . SER C 3 657 ? 85.508 51.352 67.454 1.00 24.76 657 SER A CA 1
ATOM 6115 C C . SER C 3 657 ? 84.558 50.569 68.327 1.00 23.83 657 SER A C 1
ATOM 6116 O O . SER C 3 657 ? 83.550 50.044 67.857 1.00 23.74 657 SER A O 1
ATOM 6119 N N . LEU C 3 658 ? 84.918 50.472 69.601 1.00 23.33 658 LEU A N 1
ATOM 6120 C CA . LEU C 3 658 ? 84.087 49.807 70.599 1.00 22.69 658 LEU A CA 1
ATOM 6121 C C . LEU C 3 658 ? 83.557 50.977 71.391 1.00 22.48 658 LEU A C 1
ATOM 6122 O O . LEU C 3 658 ? 84.336 51.700 72.011 1.00 22.71 658 LEU A O 1
ATOM 6127 N N . VAL C 3 659 ? 82.247 51.183 71.341 1.00 22.01 659 VAL A N 1
ATOM 6128 C CA . VAL C 3 659 ? 81.604 52.276 72.058 1.00 21.83 659 VAL A CA 1
ATOM 6129 C C . VAL C 3 659 ? 80.729 51.706 73.175 1.00 22.53 659 VAL A C 1
ATOM 6130 O O . VAL C 3 659 ? 79.942 50.785 72.939 1.00 22.45 659 VAL A O 1
ATOM 6134 N N . LEU C 3 660 ? 80.862 52.252 74.383 1.00 22.77 660 LEU A N 1
ATOM 6135 C CA . LEU C 3 660 ? 80.088 51.788 75.534 1.00 23.78 660 LEU A CA 1
ATOM 6136 C C . LEU C 3 660 ? 79.236 52.916 76.099 1.00 24.11 660 LEU A C 1
ATOM 6137 O O . LEU C 3 660 ? 79.763 53.839 76.710 1.00 24.16 660 LEU A O 1
ATOM 6142 N N . LEU C 3 661 ? 77.923 52.851 75.886 1.00 24.89 661 LEU A N 1
ATOM 6143 C CA . LEU C 3 661 ? 77.031 53.892 76.385 1.00 25.78 661 LEU A CA 1
ATOM 6144 C C . LEU C 3 661 ? 76.184 53.372 77.532 1.00 26.31 661 LEU A C 1
ATOM 6145 O O . LEU C 3 661 ? 75.592 52.297 77.460 1.00 25.86 661 LEU A O 1
ATOM 6150 N N . ASP C 3 662 ? 76.134 54.170 78.590 1.00 27.67 662 ASP A N 1
ATOM 6151 C CA . ASP C 3 662 ? 75.416 53.835 79.812 1.00 28.50 662 ASP A CA 1
ATOM 6152 C C . ASP C 3 662 ? 74.317 54.862 80.074 1.00 28.77 662 ASP A C 1
ATOM 6153 O O . ASP C 3 662 ? 74.575 55.937 80.612 1.00 28.65 662 ASP A O 1
ATOM 6158 N N . GLU C 3 663 ? 73.096 54.525 79.662 1.00 28.80 663 GLU A N 1
ATOM 6159 C CA . GLU C 3 663 ? 71.923 55.373 79.866 1.00 29.45 663 GLU A CA 1
ATOM 6160 C C . GLU C 3 663 ? 71.999 56.786 79.263 1.00 29.61 663 GLU A C 1
ATOM 6161 O O . GLU C 3 663 ? 71.587 57.774 79.883 1.00 29.72 663 GLU A O 1
ATOM 6167 N N . VAL C 3 664 ? 72.523 56.881 78.048 1.00 29.70 664 VAL A N 1
ATOM 6168 C CA . VAL C 3 664 ? 72.604 58.164 77.361 1.00 29.98 664 VAL A CA 1
ATOM 6169 C C . VAL C 3 664 ? 71.167 58.618 77.072 1.00 30.16 664 VAL A C 1
ATOM 6170 O O . VAL C 3 664 ? 70.364 57.852 76.524 1.00 30.13 664 VAL A O 1
ATOM 6174 N N . GLY C 3 665 ? 70.843 59.848 77.468 1.00 30.16 665 GLY A N 1
ATOM 6175 C CA . GLY C 3 665 ? 69.501 60.383 77.263 1.00 30.20 665 GLY A CA 1
ATOM 6176 C C . GLY C 3 665 ? 68.871 60.886 78.554 1.00 30.16 665 GLY A C 1
ATOM 6177 O O . GLY C 3 665 ? 67.920 61.667 78.540 1.00 29.98 665 GLY A O 1
ATOM 6178 N N . ARG C 3 666 ? 69.402 60.412 79.676 1.00 30.48 666 ARG A N 1
ATOM 6179 C CA . ARG C 3 666 ? 68.948 60.797 81.015 1.00 30.93 666 ARG A CA 1
ATOM 6180 C C . ARG C 3 666 ? 69.224 62.290 81.231 1.00 31.22 666 ARG A C 1
ATOM 6181 O O . ARG C 3 666 ? 70.022 62.895 80.522 1.00 30.91 666 ARG A O 1
ATOM 6189 N N . GLY C 3 667 ? 68.571 62.870 82.228 1.00 31.70 667 GLY A N 1
ATOM 6190 C CA . GLY C 3 667 ? 68.807 64.262 82.545 1.00 32.89 667 GLY A CA 1
ATOM 6191 C C . GLY C 3 667 ? 67.911 65.312 81.922 1.00 33.54 667 GLY A C 1
ATOM 6192 O O . GLY C 3 667 ? 68.126 66.496 82.163 1.00 34.01 667 GLY A O 1
ATOM 6193 N N . THR C 3 668 ? 66.928 64.907 81.123 1.00 33.93 668 THR A N 1
ATOM 6194 C CA . THR C 3 668 ? 66.027 65.876 80.507 1.00 34.12 668 THR A CA 1
ATOM 6195 C C . THR C 3 668 ? 64.572 65.406 80.550 1.00 34.42 668 THR A C 1
ATOM 6196 O O . THR C 3 668 ? 64.211 64.553 81.361 1.00 33.89 668 THR A O 1
ATOM 6200 N N . SER C 3 669 ? 63.737 65.972 79.681 1.00 35.00 669 SER A N 1
ATOM 6201 C CA . SER C 3 669 ? 62.323 65.605 79.631 1.00 35.73 669 SER A CA 1
ATOM 6202 C C . SER C 3 669 ? 62.083 64.279 78.890 1.00 35.94 669 SER A C 1
ATOM 6203 O O . SER C 3 669 ? 62.929 63.817 78.113 1.00 35.70 669 SER A O 1
ATOM 6206 N N . SER C 3 670 ? 60.923 63.677 79.145 1.00 36.29 670 SER A N 1
ATOM 6207 C CA . SER C 3 670 ? 60.544 62.401 78.533 1.00 36.67 670 SER A CA 1
ATOM 6208 C C . SER C 3 670 ? 60.867 62.311 77.042 1.00 36.80 670 SER A C 1
ATOM 6209 O O . SER C 3 670 ? 61.728 61.540 76.623 1.00 36.97 670 SER A O 1
ATOM 6212 N N . LEU C 3 671 ? 60.175 63.111 76.245 1.00 37.10 671 LEU A N 1
ATOM 6213 C CA . LEU C 3 671 ? 60.359 63.093 74.801 1.00 37.23 671 LEU A CA 1
ATOM 6214 C C . LEU C 3 671 ? 61.768 63.486 74.338 1.00 37.16 671 LEU A C 1
ATOM 6215 O O . LEU C 3 671 ? 62.355 62.819 73.486 1.00 36.90 671 LEU A O 1
ATOM 6220 N N . ASP C 3 672 ? 62.313 64.563 74.893 1.00 37.04 672 ASP A N 1
ATOM 6221 C CA . ASP C 3 672 ? 63.655 64.996 74.523 1.00 36.86 672 ASP A CA 1
ATOM 6222 C C . ASP C 3 672 ? 64.666 63.886 74.809 1.00 36.15 672 ASP A C 1
ATOM 6223 O O . ASP C 3 672 ? 65.592 63.660 74.038 1.00 36.14 672 ASP A O 1
ATOM 6228 N N . GLY C 3 673 ? 64.476 63.193 75.924 1.00 35.67 673 GLY A N 1
ATOM 6229 C CA . GLY C 3 673 ? 65.386 62.123 76.290 1.00 34.95 673 GLY A CA 1
ATOM 6230 C C . GLY C 3 673 ? 65.396 60.994 75.273 1.00 34.27 673 GLY A C 1
ATOM 6231 O O . GLY C 3 673 ? 66.455 60.590 74.797 1.00 34.02 673 GLY A O 1
ATOM 6232 N N . VAL C 3 674 ? 64.212 60.490 74.939 1.00 33.55 674 VAL A N 1
ATOM 6233 C CA . VAL C 3 674 ? 64.089 59.400 73.977 1.00 32.88 674 VAL A CA 1
ATOM 6234 C C . VAL C 3 674 ? 64.561 59.814 72.582 1.00 32.18 674 VAL A C 1
ATOM 6235 O O . VAL C 3 674 ? 65.214 59.035 71.886 1.00 32.23 674 VAL A O 1
ATOM 6239 N N . ALA C 3 675 ? 64.236 61.042 72.187 1.00 31.77 675 ALA A N 1
ATOM 6240 C CA . ALA C 3 675 ? 64.627 61.569 70.882 1.00 31.32 675 ALA A CA 1
ATOM 6241 C C . ALA C 3 675 ? 66.141 61.627 70.742 1.00 31.18 675 ALA A C 1
ATOM 6242 O O . ALA C 3 675 ? 66.685 61.201 69.733 1.00 30.63 675 ALA A O 1
ATOM 6244 N N . ILE C 3 676 ? 66.812 62.167 71.759 1.00 31.14 676 ILE A N 1
ATOM 6245 C CA . ILE C 3 676 ? 68.267 62.282 71.732 1.00 31.27 676 ILE A CA 1
ATOM 6246 C C . ILE C 3 676 ? 68.895 60.894 71.749 1.00 30.98 676 ILE A C 1
ATOM 6247 O O . ILE C 3 676 ? 69.823 60.610 70.990 1.00 30.64 676 ILE A O 1
ATOM 6252 N N . ALA C 3 677 ? 68.391 60.031 72.625 1.00 30.43 677 ALA A N 1
ATOM 6253 C CA . ALA C 3 677 ? 68.934 58.682 72.714 1.00 30.00 677 ALA A CA 1
ATOM 6254 C C . ALA C 3 677 ? 68.814 57.969 71.366 1.00 29.41 677 ALA A C 1
ATOM 6255 O O . ALA C 3 677 ? 69.716 57.232 70.973 1.00 28.97 677 ALA A O 1
ATOM 6257 N N . THR C 3 678 ? 67.705 58.208 70.662 1.00 28.95 678 THR A N 1
ATOM 6258 C CA . THR C 3 678 ? 67.455 57.580 69.357 1.00 28.60 678 THR A CA 1
ATOM 6259 C C . THR C 3 678 ? 68.382 58.071 68.250 1.00 28.36 678 THR A C 1
ATOM 6260 O O . THR C 3 678 ? 68.959 57.267 67.501 1.00 28.64 678 THR A O 1
ATOM 6264 N N . ALA C 3 679 ? 68.510 59.388 68.137 1.00 27.86 679 ALA A N 1
ATOM 6265 C CA . ALA C 3 679 ? 69.369 59.995 67.128 1.00 27.66 679 ALA A CA 1
ATOM 6266 C C . ALA C 3 679 ? 70.799 59.518 67.337 1.00 27.46 679 ALA A C 1
ATOM 6267 O O . ALA C 3 679 ? 71.510 59.214 66.382 1.00 27.59 679 ALA A O 1
ATOM 6269 N N . VAL C 3 680 ? 71.222 59.467 68.597 1.00 27.50 680 VAL A N 1
ATOM 6270 C CA . VAL C 3 680 ? 72.565 59.015 68.929 1.00 27.12 680 VAL A CA 1
ATOM 6271 C C . VAL C 3 680 ? 72.704 57.544 68.550 1.00 27.03 680 VAL A C 1
ATOM 6272 O O . VAL C 3 680 ? 73.702 57.143 67.961 1.00 27.09 680 VAL A O 1
ATOM 6276 N N . ALA C 3 681 ? 71.694 56.744 68.879 1.00 27.27 681 ALA A N 1
ATOM 6277 C CA . ALA C 3 681 ? 71.728 55.319 68.550 1.00 27.79 681 ALA A CA 1
ATOM 6278 C C . ALA C 3 681 ? 71.837 55.108 67.043 1.00 28.03 681 ALA A C 1
ATOM 6279 O O . ALA C 3 681 ? 72.653 54.308 66.582 1.00 28.13 681 ALA A O 1
ATOM 6281 N N . GLU C 3 682 ? 71.025 55.831 66.272 1.00 28.26 682 GLU A N 1
ATOM 6282 C CA . GLU C 3 682 ? 71.048 55.687 64.816 1.00 28.46 682 GLU A CA 1
ATOM 6283 C C . GLU C 3 682 ? 72.388 56.079 64.214 1.00 28.54 682 GLU A C 1
ATOM 6284 O O . GLU C 3 682 ? 72.880 55.425 63.280 1.00 28.38 682 GLU A O 1
ATOM 6290 N N . ALA C 3 683 ? 72.987 57.146 64.739 1.00 28.23 683 ALA A N 1
ATOM 6291 C CA . ALA C 3 683 ? 74.274 57.598 64.214 1.00 28.09 683 ALA A CA 1
ATOM 6292 C C . ALA C 3 683 ? 75.357 56.560 64.481 1.00 27.67 683 ALA A C 1
ATOM 6293 O O . ALA C 3 683 ? 76.215 56.328 63.638 1.00 27.76 683 ALA A O 1
ATOM 6295 N N . LEU C 3 684 ? 75.317 55.930 65.650 1.00 27.69 684 LEU A N 1
ATOM 6296 C CA . LEU C 3 684 ? 76.322 54.921 65.956 1.00 27.87 684 LEU A CA 1
ATOM 6297 C C . LEU C 3 684 ? 76.047 53.666 65.135 1.00 28.02 684 LEU A C 1
ATOM 6298 O O . LEU C 3 684 ? 76.966 52.927 64.788 1.00 27.41 684 LEU A O 1
ATOM 6303 N N . HIS C 3 685 ? 74.774 53.435 64.826 1.00 28.41 685 HIS A N 1
ATOM 6304 C CA . HIS C 3 685 ? 74.395 52.292 64.002 1.00 29.37 685 HIS A CA 1
ATOM 6305 C C . HIS C 3 685 ? 74.957 52.550 62.592 1.00 30.04 685 HIS A C 1
ATOM 6306 O O . HIS C 3 685 ? 75.610 51.682 62.007 1.00 29.85 685 HIS A O 1
ATOM 6313 N N . GLU C 3 686 ? 74.707 53.752 62.064 1.00 30.56 686 GLU A N 1
ATOM 6314 C CA . GLU C 3 686 ? 75.209 54.152 60.746 1.00 31.53 686 GLU A CA 1
ATOM 6315 C C . GLU C 3 686 ? 76.740 54.075 60.742 1.00 31.33 686 GLU A C 1
ATOM 6316 O O . GLU C 3 686 ? 77.352 53.661 59.759 1.00 31.09 686 GLU A O 1
ATOM 6322 N N . ARG C 3 687 ? 77.353 54.504 61.843 1.00 30.69 687 ARG A N 1
ATOM 6323 C CA . ARG C 3 687 ? 78.810 54.484 61.958 1.00 30.44 687 ARG A CA 1
ATOM 6324 C C . ARG C 3 687 ? 79.352 53.061 61.844 1.00 30.14 687 ARG A C 1
ATOM 6325 O O . ARG C 3 687 ? 80.491 52.858 61.435 1.00 30.33 687 ARG A O 1
ATOM 6333 N N . ARG C 3 688 ? 78.520 52.088 62.202 1.00 29.70 688 ARG A N 1
ATOM 6334 C CA . ARG C 3 688 ? 78.878 50.673 62.170 1.00 29.69 688 ARG A CA 1
ATOM 6335 C C . ARG C 3 688 ? 79.889 50.269 63.248 1.00 28.97 688 ARG A C 1
ATOM 6336 O O . ARG C 3 688 ? 80.531 49.220 63.147 1.00 28.73 688 ARG A O 1
ATOM 6344 N N . ALA C 3 689 ? 80.034 51.100 64.275 1.00 28.15 689 ALA A N 1
ATOM 6345 C CA . ALA C 3 689 ? 80.945 50.772 65.367 1.00 27.25 689 ALA A CA 1
ATOM 6346 C C . ALA C 3 689 ? 80.280 49.659 66.180 1.00 26.57 689 ALA A C 1
ATOM 6347 O O . ALA C 3 689 ? 79.094 49.386 66.003 1.00 26.58 689 ALA A O 1
ATOM 6349 N N . TYR C 3 690 ? 81.049 48.993 67.036 1.00 25.67 690 TYR A N 1
ATOM 6350 C CA . TYR C 3 690 ? 80.491 47.951 67.885 1.00 25.27 690 TYR A CA 1
ATOM 6351 C C . TYR C 3 690 ? 80.029 48.719 69.119 1.00 24.91 690 TYR A C 1
ATOM 6352 O O . TYR C 3 690 ? 80.848 49.159 69.937 1.00 24.88 690 TYR A O 1
ATOM 6361 N N . THR C 3 691 ? 78.719 48.874 69.249 1.00 23.77 691 THR A N 1
ATOM 6362 C CA . THR C 3 691 ? 78.160 49.627 70.348 1.00 22.98 691 THR A CA 1
ATOM 6363 C C . THR C 3 691 ? 77.317 48.821 71.347 1.00 23.02 691 THR A C 1
ATOM 6364 O O . THR C 3 691 ? 76.418 48.071 70.959 1.00 22.42 691 THR A O 1
ATOM 6368 N N . LEU C 3 692 ? 77.637 48.973 72.632 1.00 22.80 692 LEU A N 1
ATOM 6369 C CA . LEU C 3 692 ? 76.865 48.344 73.704 1.00 23.27 692 LEU A CA 1
ATOM 6370 C C . LEU C 3 692 ? 76.197 49.549 74.369 1.00 23.07 692 LEU A C 1
ATOM 6371 O O . LEU C 3 692 ? 76.872 50.451 74.870 1.00 23.33 692 LEU A O 1
ATOM 6376 N N . PHE C 3 693 ? 74.875 49.564 74.362 1.00 22.80 693 PHE A N 1
ATOM 6377 C CA . PHE C 3 693 ? 74.126 50.680 74.913 1.00 23.16 693 PHE A CA 1
ATOM 6378 C C . PHE C 3 693 ? 73.156 50.207 75.979 1.00 23.47 693 PHE A C 1
ATOM 6379 O O . PHE C 3 693 ? 72.089 49.687 75.652 1.00 23.54 693 PHE A O 1
ATOM 6387 N N . ALA C 3 694 ? 73.543 50.379 77.245 1.00 23.75 694 ALA A N 1
ATOM 6388 C CA . ALA C 3 694 ? 72.703 50.010 78.380 1.00 24.10 694 ALA A CA 1
ATOM 6389 C C . ALA C 3 694 ? 71.704 51.143 78.568 1.00 24.75 694 ALA A C 1
ATOM 6390 O O . ALA C 3 694 ? 72.098 52.311 78.687 1.00 24.70 694 ALA A O 1
ATOM 6392 N N . THR C 3 695 ? 70.420 50.810 78.612 1.00 24.98 695 THR A N 1
ATOM 6393 C CA . THR C 3 695 ? 69.388 51.837 78.761 1.00 25.87 695 THR A CA 1
ATOM 6394 C C . THR C 3 695 ? 68.112 51.266 79.363 1.00 26.37 695 THR A C 1
ATOM 6395 O O . THR C 3 695 ? 67.969 50.051 79.482 1.00 26.80 695 THR A O 1
ATOM 6399 N N . HIS C 3 696 ? 67.194 52.149 79.751 1.00 27.01 696 HIS A N 1
ATOM 6400 C CA . HIS C 3 696 ? 65.908 51.734 80.304 1.00 27.88 696 HIS A CA 1
ATOM 6401 C C . HIS C 3 696 ? 64.831 51.991 79.264 1.00 28.57 696 HIS A C 1
ATOM 6402 O O . HIS C 3 696 ? 63.707 51.524 79.401 1.00 29.27 696 HIS A O 1
ATOM 6409 N N . TYR C 3 697 ? 65.176 52.746 78.227 1.00 28.92 697 TYR A N 1
ATOM 6410 C CA . TYR C 3 697 ? 64.212 53.072 77.181 1.00 29.39 697 TYR A CA 1
ATOM 6411 C C . TYR C 3 697 ? 63.756 51.867 76.368 1.00 29.45 697 TYR A C 1
ATOM 6412 O O . TYR C 3 697 ? 64.492 51.368 75.509 1.00 29.38 697 TYR A O 1
ATOM 6421 N N . PHE C 3 698 ? 62.550 51.384 76.648 1.00 29.70 698 PHE A N 1
ATOM 6422 C CA . PHE C 3 698 ? 62.019 50.260 75.883 1.00 30.29 698 PHE A CA 1
ATOM 6423 C C . PHE C 3 698 ? 61.805 50.779 74.464 1.00 30.29 698 PHE A C 1
ATOM 6424 O O . PHE C 3 698 ? 61.868 50.029 73.496 1.00 29.79 698 PHE A O 1
ATOM 6432 N N . GLU C 3 699 ? 61.552 52.079 74.357 1.00 30.48 699 GLU A N 1
ATOM 6433 C CA . GLU C 3 699 ? 61.323 52.687 73.063 1.00 31.18 699 GLU A CA 1
ATOM 6434 C C . GLU C 3 699 ? 62.486 52.429 72.095 1.00 31.46 699 GLU A C 1
ATOM 6435 O O . GLU C 3 699 ? 62.264 52.235 70.904 1.00 31.67 699 GLU A O 1
ATOM 6441 N N . LEU C 3 700 ? 63.716 52.393 72.603 1.00 31.65 700 LEU A N 1
ATOM 6442 C CA . LEU C 3 700 ? 64.880 52.146 71.745 1.00 31.66 700 LEU A CA 1
ATOM 6443 C C . LEU C 3 700 ? 64.941 50.704 71.237 1.00 31.86 700 LEU A C 1
ATOM 6444 O O . LEU C 3 700 ? 65.514 50.440 70.181 1.00 31.49 700 LEU A O 1
ATOM 6449 N N . THR C 3 701 ? 64.343 49.777 71.981 1.00 32.15 701 THR A N 1
ATOM 6450 C CA . THR C 3 701 ? 64.365 48.363 71.591 1.00 32.63 701 THR A CA 1
ATOM 6451 C C . THR C 3 701 ? 63.624 48.023 70.296 1.00 33.28 701 THR A C 1
ATOM 6452 O O . THR C 3 701 ? 63.862 46.971 69.701 1.00 33.53 701 THR A O 1
ATOM 6456 N N . ALA C 3 702 ? 62.741 48.903 69.843 1.00 33.66 702 ALA A N 1
ATOM 6457 C CA . ALA C 3 702 ? 61.982 48.619 68.629 1.00 34.28 702 ALA A CA 1
ATOM 6458 C C . ALA C 3 702 ? 62.309 49.453 67.389 1.00 34.30 702 ALA A C 1
ATOM 6459 O O . ALA C 3 702 ? 61.510 49.511 66.463 1.00 34.53 702 ALA A O 1
ATOM 6461 N N . LEU C 3 703 ? 63.473 50.085 67.343 1.00 34.28 703 LEU A N 1
ATOM 6462 C CA . LEU C 3 703 ? 63.802 50.895 66.175 1.00 34.38 703 LEU A CA 1
ATOM 6463 C C . LEU C 3 703 ? 63.927 50.040 64.913 1.00 34.91 703 LEU A C 1
ATOM 6464 O O . LEU C 3 703 ? 64.151 48.829 64.989 1.00 35.26 703 LEU A O 1
ATOM 6469 N N . GLY C 3 704 ? 63.767 50.670 63.753 1.00 35.10 704 GLY A N 1
ATOM 6470 C CA . GLY C 3 704 ? 63.876 49.948 62.495 1.00 35.24 704 GLY A CA 1
ATOM 6471 C C . GLY C 3 704 ? 65.298 50.007 61.959 1.00 35.31 704 GLY A C 1
ATOM 6472 O O . GLY C 3 704 ? 65.558 50.616 60.908 1.00 35.40 704 GLY A O 1
ATOM 6473 N N . LEU C 3 705 ? 66.218 49.384 62.699 1.00 34.69 705 LEU A N 1
ATOM 6474 C CA . LEU C 3 705 ? 67.626 49.351 62.330 1.00 33.68 705 LEU A CA 1
ATOM 6475 C C . LEU C 3 705 ? 68.031 47.900 62.101 1.00 33.20 705 LEU A C 1
ATOM 6476 O O . LEU C 3 705 ? 67.823 47.041 62.956 1.00 32.90 705 LEU A O 1
ATOM 6481 N N . PRO C 3 706 ? 68.605 47.608 60.922 1.00 32.71 706 PRO A N 1
ATOM 6482 C CA . PRO C 3 706 ? 69.044 46.264 60.539 1.00 32.27 706 PRO A CA 1
ATOM 6483 C C . PRO C 3 706 ? 70.103 45.609 61.414 1.00 31.77 706 PRO A C 1
ATOM 6484 O O . PRO C 3 706 ? 70.108 44.390 61.571 1.00 31.29 706 PRO A O 1
ATOM 6488 N N . ARG C 3 707 ? 70.997 46.409 61.980 1.00 31.34 707 ARG A N 1
ATOM 6489 C CA . ARG C 3 707 ? 72.049 45.861 62.820 1.00 30.85 707 ARG A CA 1
ATOM 6490 C C . ARG C 3 707 ? 71.809 46.126 64.306 1.00 30.73 707 ARG A C 1
ATOM 6491 O O . ARG C 3 707 ? 72.741 46.100 65.109 1.00 30.39 707 ARG A O 1
ATOM 6499 N N . LEU C 3 708 ? 70.555 46.382 64.669 1.00 30.78 708 LEU A N 1
ATOM 6500 C CA . LEU C 3 708 ? 70.217 46.615 66.063 1.00 30.95 708 LEU A CA 1
ATOM 6501 C C . LEU C 3 708 ? 69.916 45.269 66.701 1.00 31.24 708 LEU A C 1
ATOM 6502 O O . LEU C 3 708 ? 69.119 44.491 66.177 1.00 31.63 708 LEU A O 1
ATOM 6507 N N . LYS C 3 709 ? 70.569 44.989 67.824 1.00 31.35 709 LYS A N 1
ATOM 6508 C CA . LYS C 3 709 ? 70.350 43.741 68.540 1.00 31.60 709 LYS A CA 1
ATOM 6509 C C . LYS C 3 709 ? 69.919 44.019 69.982 1.00 31.21 709 LYS A C 1
ATOM 6510 O O . LYS C 3 709 ? 70.429 44.932 70.633 1.00 31.35 709 LYS A O 1
ATOM 6516 N N . ASN C 3 710 ? 68.979 43.223 70.475 1.00 30.48 710 ASN A N 1
ATOM 6517 C CA . ASN C 3 710 ? 68.489 43.377 71.830 1.00 29.84 710 ASN A CA 1
ATOM 6518 C C . ASN C 3 710 ? 68.965 42.297 72.800 1.00 29.59 710 ASN A C 1
ATOM 6519 O O . ASN C 3 710 ? 68.990 41.109 72.481 1.00 29.40 710 ASN A O 1
ATOM 6524 N N . LEU C 3 711 ? 69.366 42.754 73.982 1.00 29.25 711 LEU A N 1
ATOM 6525 C CA . LEU C 3 711 ? 69.804 41.917 75.085 1.00 29.06 711 LEU A CA 1
ATOM 6526 C C . LEU C 3 711 ? 69.201 42.583 76.325 1.00 29.08 711 LEU A C 1
ATOM 6527 O O . LEU C 3 711 ? 68.742 43.724 76.262 1.00 28.39 711 LEU A O 1
ATOM 6532 N N . HIS C 3 712 ? 69.189 41.872 77.446 1.00 29.61 712 HIS A N 1
ATOM 6533 C CA . HIS C 3 712 ? 68.640 42.431 78.668 1.00 30.34 712 HIS A CA 1
ATOM 6534 C C . HIS C 3 712 ? 68.979 41.587 79.875 1.00 31.07 712 HIS A C 1
ATOM 6535 O O . HIS C 3 712 ? 69.460 40.455 79.758 1.00 31.17 712 HIS A O 1
ATOM 6542 N N . VAL C 3 713 ? 68.745 42.169 81.040 1.00 32.10 713 VAL A N 1
ATOM 6543 C CA . VAL C 3 713 ? 68.948 41.476 82.292 1.00 33.71 713 VAL A CA 1
ATOM 6544 C C . VAL C 3 713 ? 67.590 41.572 82.966 1.00 34.97 713 VAL A C 1
ATOM 6545 O O . VAL C 3 713 ? 66.780 42.436 82.624 1.00 34.68 713 VAL A O 1
ATOM 6549 N N . ALA C 3 714 ? 67.331 40.689 83.914 1.00 36.14 714 ALA A N 1
ATOM 6550 C CA . ALA C 3 714 ? 66.046 40.698 84.576 1.00 37.99 714 ALA A CA 1
ATOM 6551 C C . ALA C 3 714 ? 66.142 40.562 86.082 1.00 39.35 714 ALA A C 1
ATOM 6552 O O . ALA C 3 714 ? 67.154 40.104 86.626 1.00 39.47 714 ALA A O 1
ATOM 6554 N N . ALA C 3 715 ? 65.076 40.988 86.748 1.00 41.17 715 ALA A N 1
ATOM 6555 C CA . ALA C 3 715 ? 64.974 40.883 88.190 1.00 43.01 715 ALA A CA 1
ATOM 6556 C C . ALA C 3 715 ? 63.873 39.853 88.392 1.00 44.61 715 ALA A C 1
ATOM 6557 O O . ALA C 3 715 ? 63.063 39.622 87.490 1.00 44.71 715 ALA A O 1
ATOM 6559 N N . ARG C 3 716 ? 63.849 39.228 89.560 1.00 46.34 716 ARG A N 1
ATOM 6560 C CA . ARG C 3 716 ? 62.844 38.219 89.857 1.00 48.35 716 ARG A CA 1
ATOM 6561 C C . ARG C 3 716 ? 62.199 38.490 91.206 1.00 49.30 716 ARG A C 1
ATOM 6562 O O . ARG C 3 716 ? 62.887 38.607 92.218 1.00 49.20 716 ARG A O 1
ATOM 6570 N N . GLU C 3 717 ? 60.876 38.598 91.210 1.00 50.46 717 GLU A N 1
ATOM 6571 C CA . GLU C 3 717 ? 60.133 38.848 92.438 1.00 51.84 717 GLU A CA 1
ATOM 6572 C C . GLU C 3 717 ? 59.905 37.478 93.076 1.00 52.35 717 GLU A C 1
ATOM 6573 O O . GLU C 3 717 ? 59.094 36.690 92.590 1.00 52.48 717 GLU A O 1
ATOM 6579 N N . GLU C 3 718 ? 60.636 37.185 94.149 1.00 52.84 718 GLU A N 1
ATOM 6580 C CA . GLU C 3 718 ? 60.509 35.888 94.811 1.00 53.55 718 GLU A CA 1
ATOM 6581 C C . GLU C 3 718 ? 60.096 35.960 96.283 1.00 53.84 718 GLU A C 1
ATOM 6582 O O . GLU C 3 718 ? 59.321 36.833 96.690 1.00 54.15 718 GLU A O 1
ATOM 6588 N N . ALA C 3 719 ? 60.626 35.026 97.069 1.00 53.96 719 ALA A N 1
ATOM 6589 C CA . ALA C 3 719 ? 60.339 34.931 98.497 1.00 53.92 719 ALA A CA 1
ATOM 6590 C C . ALA C 3 719 ? 60.939 36.078 99.305 1.00 54.01 719 ALA A C 1
ATOM 6591 O O . ALA C 3 719 ? 60.493 36.361 100.418 1.00 54.05 719 ALA A O 1
ATOM 6593 N N . GLY C 3 720 ? 61.954 36.733 98.750 1.00 53.95 720 GLY A N 1
ATOM 6594 C CA . GLY C 3 720 ? 62.584 37.839 99.452 1.00 53.53 720 GLY A CA 1
ATOM 6595 C C . GLY C 3 720 ? 61.933 39.171 99.127 1.00 53.16 720 GLY A C 1
ATOM 6596 O O . GLY C 3 720 ? 61.790 40.036 99.999 1.00 53.33 720 GLY A O 1
ATOM 6597 N N . GLY C 3 721 ? 61.537 39.330 97.867 1.00 52.40 721 GLY A N 1
ATOM 6598 C CA . GLY C 3 721 ? 60.906 40.559 97.421 1.00 51.41 721 GLY A CA 1
ATOM 6599 C C . GLY C 3 721 ? 61.295 40.860 95.985 1.00 50.60 721 GLY A C 1
ATOM 6600 O O . GLY C 3 721 ? 60.432 41.056 95.119 1.00 50.98 721 GLY A O 1
ATOM 6601 N N . LEU C 3 722 ? 62.603 40.889 95.741 1.00 49.42 722 LEU A N 1
ATOM 6602 C CA . LEU C 3 722 ? 63.164 41.152 94.419 1.00 47.98 722 LEU A CA 1
ATOM 6603 C C . LEU C 3 722 ? 64.601 40.630 94.358 1.00 47.07 722 LEU A C 1
ATOM 6604 O O . LEU C 3 722 ? 65.455 41.033 95.145 1.00 46.84 722 LEU A O 1
ATOM 6609 N N . VAL C 3 723 ? 64.869 39.735 93.419 1.00 46.13 723 VAL A N 1
ATOM 6610 C CA . VAL C 3 723 ? 66.206 39.177 93.282 1.00 45.40 723 VAL A CA 1
ATOM 6611 C C . VAL C 3 723 ? 66.776 39.489 91.896 1.00 44.93 723 VAL A C 1
ATOM 6612 O O . VAL C 3 723 ? 66.223 39.064 90.882 1.00 44.83 723 VAL A O 1
ATOM 6616 N N . PHE C 3 724 ? 67.879 40.234 91.858 1.00 44.01 724 PHE A N 1
ATOM 6617 C CA . PHE C 3 724 ? 68.510 40.596 90.590 1.00 43.42 724 PHE A CA 1
ATOM 6618 C C . PHE C 3 724 ? 69.425 39.507 90.030 1.00 43.01 724 PHE A C 1
ATOM 6619 O O . PHE C 3 724 ? 70.341 39.040 90.706 1.00 43.02 724 PHE A O 1
ATOM 6627 N N . TYR C 3 725 ? 69.163 39.112 88.789 1.00 42.22 725 TYR A N 1
ATOM 6628 C CA . TYR C 3 725 ? 69.960 38.095 88.116 1.00 41.79 725 TYR A CA 1
ATOM 6629 C C . TYR C 3 725 ? 70.943 38.745 87.138 1.00 41.11 725 TYR A C 1
ATOM 6630 O O . TYR C 3 725 ? 70.549 39.508 86.248 1.00 40.63 725 TYR A O 1
ATOM 6639 N N . HIS C 3 726 ? 72.221 38.429 87.305 1.00 40.43 726 HIS A N 1
ATOM 6640 C CA . HIS C 3 726 ? 73.258 38.991 86.459 1.00 39.63 726 HIS A CA 1
ATOM 6641 C C . HIS C 3 726 ? 73.469 38.274 85.135 1.00 39.27 726 HIS A C 1
ATOM 6642 O O . HIS C 3 726 ? 74.422 38.569 84.416 1.00 39.09 726 HIS A O 1
ATOM 6649 N N . GLN C 3 727 ? 72.594 37.329 84.806 1.00 38.77 727 GLN A N 1
ATOM 6650 C CA . GLN C 3 727 ? 72.726 36.627 83.535 1.00 38.47 727 GLN A CA 1
ATOM 6651 C C . GLN C 3 727 ? 72.254 37.561 82.421 1.00 37.96 727 GLN A C 1
ATOM 6652 O O . GLN C 3 727 ? 71.174 38.156 82.508 1.00 37.89 727 GLN A O 1
ATOM 6658 N N . VAL C 3 728 ? 73.064 37.715 81.385 1.00 37.09 728 VAL A N 1
ATOM 6659 C CA . VAL C 3 728 ? 72.659 38.558 80.272 1.00 36.56 728 VAL A CA 1
ATOM 6660 C C . VAL C 3 728 ? 71.826 37.668 79.353 1.00 36.38 728 VAL A C 1
ATOM 6661 O O . VAL C 3 728 ? 72.302 36.656 78.840 1.00 35.97 728 VAL A O 1
ATOM 6665 N N . LEU C 3 729 ? 70.568 38.060 79.168 1.00 36.08 729 LEU A N 1
ATOM 6666 C CA . LEU C 3 729 ? 69.608 37.300 78.380 1.00 35.73 729 LEU A CA 1
ATOM 6667 C C . LEU C 3 729 ? 69.334 37.843 76.980 1.00 35.47 729 LEU A C 1
ATOM 6668 O O . LEU C 3 729 ? 69.503 39.031 76.712 1.00 35.57 729 LEU A O 1
ATOM 6673 N N . PRO C 3 730 ? 68.886 36.968 76.067 1.00 34.96 730 PRO A N 1
ATOM 6674 C CA . PRO C 3 730 ? 68.590 37.395 74.701 1.00 34.68 730 PRO A CA 1
ATOM 6675 C C . PRO C 3 730 ? 67.294 38.191 74.637 1.00 34.36 730 PRO A C 1
ATOM 6676 O O . PRO C 3 730 ? 66.429 38.045 75.497 1.00 34.21 730 PRO A O 1
ATOM 6680 N N . GLY C 3 731 ? 67.176 39.033 73.615 1.00 34.24 731 GLY A N 1
ATOM 6681 C CA . GLY C 3 731 ? 65.979 39.833 73.436 1.00 33.74 731 GLY A CA 1
ATOM 6682 C C . GLY C 3 731 ? 65.854 40.974 74.421 1.00 33.77 731 GLY A C 1
ATOM 6683 O O . GLY C 3 731 ? 66.667 41.099 75.337 1.00 33.34 731 GLY A O 1
ATOM 6684 N N . PRO C 3 732 ? 64.839 41.836 74.243 1.00 33.89 732 PRO A N 1
ATOM 6685 C CA . PRO C 3 732 ? 64.572 42.993 75.101 1.00 34.01 732 PRO A CA 1
ATOM 6686 C C . PRO C 3 732 ? 63.893 42.582 76.403 1.00 34.13 732 PRO A C 1
ATOM 6687 O O . PRO C 3 732 ? 63.445 41.445 76.543 1.00 34.24 732 PRO A O 1
ATOM 6691 N N . ALA C 3 733 ? 63.828 43.502 77.357 1.00 33.98 733 ALA A N 1
ATOM 6692 C CA . ALA C 3 733 ? 63.171 43.209 78.615 1.00 34.05 733 ALA A CA 1
ATOM 6693 C C . ALA C 3 733 ? 61.702 43.093 78.237 1.00 34.26 733 ALA A C 1
ATOM 6694 O O . ALA C 3 733 ? 61.257 43.711 77.272 1.00 34.19 733 ALA A O 1
ATOM 6696 N N . SER C 3 734 ? 60.947 42.291 78.972 1.00 34.58 734 SER A N 1
ATOM 6697 C CA . SER C 3 734 ? 59.532 42.137 78.655 1.00 35.01 734 SER A CA 1
ATOM 6698 C C . SER C 3 734 ? 58.695 42.873 79.695 1.00 35.27 734 SER A C 1
ATOM 6699 O O . SER C 3 734 ? 57.498 43.073 79.521 1.00 35.47 734 SER A O 1
ATOM 6702 N N . LYS C 3 735 ? 59.350 43.286 80.770 1.00 35.51 735 LYS A N 1
ATOM 6703 C CA . LYS C 3 735 ? 58.689 43.994 81.847 1.00 36.03 735 LYS A CA 1
ATOM 6704 C C . LYS C 3 735 ? 59.660 45.005 82.456 1.00 35.69 735 LYS A C 1
ATOM 6705 O O . LYS C 3 735 ? 60.876 44.841 82.360 1.00 35.30 735 LYS A O 1
ATOM 6711 N N . SER C 3 736 ? 59.109 46.051 83.067 1.00 35.54 736 SER A N 1
ATOM 6712 C CA . SER C 3 736 ? 59.905 47.077 83.733 1.00 35.18 736 SER A CA 1
ATOM 6713 C C . SER C 3 736 ? 59.885 46.706 85.210 1.00 34.77 736 SER A C 1
ATOM 6714 O O . SER C 3 736 ? 58.932 46.076 85.663 1.00 34.79 736 SER A O 1
ATOM 6717 N N . TYR C 3 737 ? 60.923 47.075 85.957 1.00 34.27 737 TYR A N 1
ATOM 6718 C CA . TYR C 3 737 ? 60.963 46.762 87.385 1.00 33.84 737 TYR A CA 1
ATOM 6719 C C . TYR C 3 737 ? 61.071 47.998 88.274 1.00 33.43 737 TYR A C 1
ATOM 6720 O O . TYR C 3 737 ? 61.231 47.887 89.490 1.00 33.14 737 TYR A O 1
ATOM 6729 N N . GLY C 3 738 ? 60.959 49.173 87.662 1.00 33.10 738 GLY A N 1
ATOM 6730 C CA . GLY C 3 738 ? 61.051 50.420 88.408 1.00 32.99 738 GLY A CA 1
ATOM 6731 C C . GLY C 3 738 ? 60.156 50.483 89.630 1.00 32.96 738 GLY A C 1
ATOM 6732 O O . GLY C 3 738 ? 60.617 50.748 90.745 1.00 32.52 738 GLY A O 1
ATOM 6733 N N . VAL C 3 739 ? 58.868 50.231 89.426 1.00 32.98 739 VAL A N 1
ATOM 6734 C CA . VAL C 3 739 ? 57.905 50.266 90.523 1.00 33.38 739 VAL A CA 1
ATOM 6735 C C . VAL C 3 739 ? 58.238 49.198 91.573 1.00 33.26 739 VAL A C 1
ATOM 6736 O O . VAL C 3 739 ? 58.141 49.453 92.768 1.00 32.92 739 VAL A O 1
ATOM 6740 N N . GLU C 3 740 ? 58.644 48.014 91.120 1.00 33.78 740 GLU A N 1
ATOM 6741 C CA . GLU C 3 740 ? 59.008 46.926 92.026 1.00 34.29 740 GLU A CA 1
ATOM 6742 C C . GLU C 3 740 ? 60.208 47.345 92.871 1.00 33.88 740 GLU A C 1
ATOM 6743 O O . GLU C 3 740 ? 60.226 47.149 94.087 1.00 33.41 740 GLU A O 1
ATOM 6749 N N . VAL C 3 741 ? 61.214 47.922 92.214 1.00 33.38 741 VAL A N 1
ATOM 6750 C CA . VAL C 3 741 ? 62.407 48.375 92.914 1.00 32.79 741 VAL A CA 1
ATOM 6751 C C . VAL C 3 741 ? 62.000 49.435 93.933 1.00 32.75 741 VAL A C 1
ATOM 6752 O O . VAL C 3 741 ? 62.516 49.455 95.055 1.00 32.62 741 VAL A O 1
ATOM 6756 N N . ALA C 3 742 ? 61.062 50.298 93.545 1.00 32.56 742 ALA A N 1
ATOM 6757 C CA . ALA C 3 742 ? 60.562 51.340 94.436 1.00 32.77 742 ALA A CA 1
ATOM 6758 C C . ALA C 3 742 ? 59.935 50.664 95.654 1.00 33.30 742 ALA A C 1
ATOM 6759 O O . ALA C 3 742 ? 60.209 51.039 96.798 1.00 32.97 742 ALA A O 1
ATOM 6761 N N . ALA C 3 743 ? 59.090 49.664 95.407 1.00 33.80 743 ALA A N 1
ATOM 6762 C CA . ALA C 3 743 ? 58.452 48.955 96.510 1.00 34.76 743 ALA A CA 1
ATOM 6763 C C . ALA C 3 743 ? 59.537 48.329 97.380 1.00 35.40 743 ALA A C 1
ATOM 6764 O O . ALA C 3 743 ? 59.419 48.303 98.604 1.00 35.34 743 ALA A O 1
ATOM 6774 N N . ALA C 3 745 ? 62.461 49.506 97.837 1.00 35.70 745 ALA A N 1
ATOM 6775 C CA . ALA C 3 745 ? 63.118 50.611 98.531 1.00 34.77 745 ALA A CA 1
ATOM 6776 C C . ALA C 3 745 ? 62.301 51.105 99.728 1.00 34.03 745 ALA A C 1
ATOM 6777 O O . ALA C 3 745 ? 62.743 51.979 100.474 1.00 33.97 745 ALA A O 1
ATOM 6779 N N . GLY C 3 746 ? 61.106 50.556 99.904 1.00 33.10 746 GLY A N 1
ATOM 6780 C CA . GLY C 3 746 ? 60.280 50.965 101.025 1.00 32.38 746 GLY A CA 1
ATOM 6781 C C . GLY C 3 746 ? 59.133 51.923 100.737 1.00 31.72 746 GLY A C 1
ATOM 6782 O O . GLY C 3 746 ? 58.504 52.401 101.673 1.00 31.62 746 GLY A O 1
ATOM 6783 N N . LEU C 3 747 ? 58.867 52.231 99.472 1.00 31.71 747 LEU A N 1
ATOM 6784 C CA . LEU C 3 747 ? 57.743 53.115 99.149 1.00 31.80 747 LEU A CA 1
ATOM 6785 C C . LEU C 3 747 ? 56.506 52.475 99.771 1.00 31.72 747 LEU A C 1
ATOM 6786 O O . LEU C 3 747 ? 56.315 51.263 99.686 1.00 31.32 747 LEU A O 1
ATOM 6791 N N . PRO C 3 748 ? 55.656 53.278 100.422 1.00 31.94 748 PRO A N 1
ATOM 6792 C CA . PRO C 3 748 ? 54.450 52.709 101.039 1.00 31.89 748 PRO A CA 1
ATOM 6793 C C . PRO C 3 748 ? 53.619 51.905 100.029 1.00 31.93 748 PRO A C 1
ATOM 6794 O O . PRO C 3 748 ? 53.554 52.255 98.849 1.00 31.36 748 PRO A O 1
ATOM 6798 N N . LYS C 3 749 ? 52.989 50.829 100.502 1.00 31.83 749 LYS A N 1
ATOM 6799 C CA . LYS C 3 749 ? 52.160 49.972 99.649 1.00 31.69 749 LYS A CA 1
ATOM 6800 C C . LYS C 3 749 ? 51.120 50.687 98.783 1.00 31.30 749 LYS A C 1
ATOM 6801 O O . LYS C 3 749 ? 51.040 50.425 97.576 1.00 31.04 749 LYS A O 1
ATOM 6807 N N . GLU C 3 750 ? 50.318 51.575 99.376 1.00 30.86 750 GLU A N 1
ATOM 6808 C CA . GLU C 3 750 ? 49.287 52.266 98.592 1.00 30.66 750 GLU A CA 1
ATOM 6809 C C . GLU C 3 750 ? 49.880 53.129 97.480 1.00 30.12 750 GLU A C 1
ATOM 6810 O O . GLU C 3 750 ? 49.296 53.239 96.407 1.00 29.88 750 GLU A O 1
ATOM 6816 N N . VAL C 3 751 ? 51.030 53.748 97.736 1.00 29.58 751 VAL A N 1
ATOM 6817 C CA . VAL C 3 751 ? 51.673 54.573 96.715 1.00 29.27 751 VAL A CA 1
ATOM 6818 C C . VAL C 3 751 ? 52.180 53.657 95.591 1.00 29.33 751 VAL A C 1
ATOM 6819 O O . VAL C 3 751 ? 52.066 53.973 94.407 1.00 29.49 751 VAL A O 1
ATOM 6823 N N . VAL C 3 752 ? 52.731 52.511 95.967 1.00 29.17 752 VAL A N 1
ATOM 6824 C CA . VAL C 3 752 ? 53.211 51.550 94.983 1.00 28.94 752 VAL A CA 1
ATOM 6825 C C . VAL C 3 752 ? 52.008 51.040 94.187 1.00 28.97 752 VAL A C 1
ATOM 6826 O O . VAL C 3 752 ? 52.078 50.862 92.970 1.00 28.94 752 VAL A O 1
ATOM 6830 N N . ALA C 3 753 ? 50.898 50.824 94.888 1.00 29.05 753 ALA A N 1
ATOM 6831 C CA . ALA C 3 753 ? 49.684 50.312 94.265 1.00 29.00 753 ALA A CA 1
ATOM 6832 C C . ALA C 3 753 ? 49.129 51.315 93.271 1.00 29.11 753 ALA A C 1
ATOM 6833 O O . ALA C 3 753 ? 48.700 50.946 92.181 1.00 28.64 753 ALA A O 1
ATOM 6835 N N . ARG C 3 754 ? 49.138 52.585 93.654 1.00 29.33 754 ARG A N 1
ATOM 6836 C CA . ARG C 3 754 ? 48.653 53.635 92.778 1.00 29.91 754 ARG A CA 1
ATOM 6837 C C . ARG C 3 754 ? 49.543 53.729 91.527 1.00 30.66 754 ARG A C 1
ATOM 6838 O O . ARG C 3 754 ? 49.049 53.916 90.412 1.00 30.18 754 ARG A O 1
ATOM 6846 N N . ALA C 3 755 ? 50.854 53.591 91.707 1.00 31.41 755 ALA A N 1
ATOM 6847 C CA . ALA C 3 755 ? 51.770 53.650 90.572 1.00 32.43 755 ALA A CA 1
ATOM 6848 C C . ALA C 3 755 ? 51.481 52.504 89.592 1.00 33.45 755 ALA A C 1
ATOM 6849 O O . ALA C 3 755 ? 51.481 52.712 88.374 1.00 33.47 755 ALA A O 1
ATOM 6851 N N . ARG C 3 756 ? 51.223 51.303 90.106 1.00 34.43 756 ARG A N 1
ATOM 6852 C CA . ARG C 3 756 ? 50.928 50.179 89.213 1.00 36.37 756 ARG A CA 1
ATOM 6853 C C . ARG C 3 756 ? 49.656 50.468 88.419 1.00 37.50 756 ARG A C 1
AT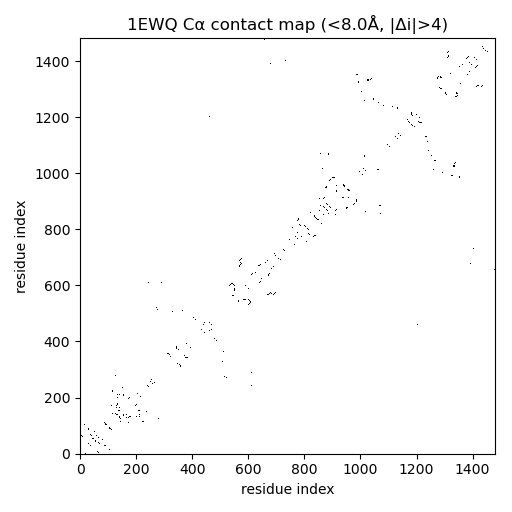OM 6854 O O . ARG C 3 756 ? 49.589 50.196 87.212 1.00 37.54 756 ARG A O 1
ATOM 6862 N N . ALA C 3 757 ? 48.655 51.031 89.099 1.00 38.91 757 ALA A N 1
ATOM 6863 C CA . ALA C 3 757 ? 47.384 51.382 88.466 1.00 40.44 757 ALA A CA 1
ATOM 6864 C C . ALA C 3 757 ? 47.587 52.423 87.366 1.00 41.51 757 ALA A C 1
ATOM 6865 O O . ALA C 3 757 ? 46.923 52.383 86.334 1.00 41.76 757 ALA A O 1
ATOM 6867 N N . LEU C 3 758 ? 48.497 53.362 87.599 1.00 42.81 758 LEU A N 1
ATOM 6868 C CA . LEU C 3 758 ? 48.789 54.403 86.626 1.00 44.35 758 LEU A CA 1
ATOM 6869 C C . LEU C 3 758 ? 49.501 53.788 85.432 1.00 45.69 758 LEU A C 1
ATOM 6870 O O . LEU C 3 758 ? 49.223 54.140 84.289 1.00 45.75 758 LEU A O 1
ATOM 6875 N N . LEU C 3 759 ? 50.422 52.868 85.706 1.00 47.30 759 LEU A N 1
ATOM 6876 C CA . LEU C 3 759 ? 51.174 52.193 84.652 1.00 49.04 759 LEU A CA 1
ATOM 6877 C C . LEU C 3 759 ? 50.247 51.428 83.717 1.00 50.50 759 LEU A C 1
ATOM 6878 O O . LEU C 3 759 ? 50.356 51.522 82.495 1.00 50.61 759 LEU A O 1
ATOM 6883 N N . GLN C 3 760 ? 49.334 50.670 84.307 1.00 52.45 760 GLN A N 1
ATOM 6884 C CA . GLN C 3 760 ? 48.397 49.859 83.546 1.00 54.54 760 GLN A CA 1
ATOM 6885 C C . GLN C 3 760 ? 47.385 50.694 82.776 1.00 55.68 760 GLN A C 1
ATOM 6886 O O . GLN C 3 760 ? 46.808 50.223 81.801 1.00 55.87 760 GLN A O 1
ATOM 6892 N N . ALA C 3 761 ? 47.171 51.933 83.206 1.00 56.95 761 ALA A N 1
ATOM 6893 C CA . ALA C 3 761 ? 46.240 52.816 82.514 1.00 58.35 761 ALA A CA 1
ATOM 6894 C C . ALA C 3 761 ? 46.981 53.462 81.346 1.00 59.41 761 ALA A C 1
ATOM 6895 O O . ALA C 3 761 ? 46.453 53.555 80.238 1.00 59.52 761 ALA A O 1
ATOM 6905 N N . ALA C 3 763 ? 50.006 52.436 79.841 1.00 64.23 763 ALA A N 1
ATOM 6906 C CA . ALA C 3 763 ? 50.336 51.359 78.918 1.00 65.38 763 ALA A CA 1
ATOM 6907 C C . ALA C 3 763 ? 49.083 50.919 78.169 1.00 66.22 763 ALA A C 1
ATOM 6908 O O . ALA C 3 763 ? 49.159 50.476 77.020 1.00 66.40 763 ALA A O 1
ATOM 6910 N N . ALA C 3 764 ? 47.932 51.043 78.823 1.00 67.19 764 ALA A N 1
ATOM 6911 C CA . ALA C 3 764 ? 46.667 50.672 78.201 1.00 68.14 764 ALA A CA 1
ATOM 6912 C C . ALA C 3 764 ? 46.248 51.788 77.252 1.00 68.80 764 ALA A C 1
ATOM 6913 O O . ALA C 3 764 ? 45.057 51.988 76.997 1.00 69.05 764 ALA A O 1
ATOM 6915 N N . ARG C 3 765 ? 47.242 52.514 76.744 1.00 69.46 765 ARG A N 1
ATOM 6916 C CA . ARG C 3 765 ? 47.027 53.615 75.811 1.00 69.98 765 ARG A CA 1
ATOM 6917 C C . ARG C 3 765 ? 46.069 54.680 76.346 1.00 70.08 765 ARG A C 1
ATOM 6918 O O . ARG C 3 765 ? 46.517 55.838 76.500 1.00 70.10 765 ARG A O 1
ATOM 6935 N N . GLU D 3 2 ? 100.997 39.553 127.190 1.00 71.94 1002 GLU B N 1
ATOM 6936 C CA . GLU D 3 2 ? 101.398 40.189 128.441 1.00 70.97 1002 GLU B CA 1
ATOM 6937 C C . GLU D 3 2 ? 102.889 40.008 128.743 1.00 69.84 1002 GLU B C 1
ATOM 6938 O O . GLU D 3 2 ? 103.462 38.947 128.489 1.00 69.85 1002 GLU B O 1
ATOM 6944 N N . GLY D 3 3 ? 103.510 41.052 129.285 1.00 68.45 1003 GLY B N 1
ATOM 6945 C CA . GLY D 3 3 ? 104.922 40.988 129.628 1.00 66.75 1003 GLY B CA 1
ATOM 6946 C C . GLY D 3 3 ? 105.871 40.608 128.505 1.00 65.42 1003 GLY B C 1
ATOM 6947 O O . GLY D 3 3 ? 107.085 40.570 128.702 1.00 65.50 1003 GLY B O 1
ATOM 6956 N N . LEU D 3 5 ? 107.624 41.204 124.743 1.00 59.78 1005 LEU B N 1
ATOM 6957 C CA . LEU D 3 5 ? 108.005 42.269 123.839 1.00 57.97 1005 LEU B CA 1
ATOM 6958 C C . LEU D 3 5 ? 108.603 41.623 122.606 1.00 56.90 1005 LEU B C 1
ATOM 6959 O O . LEU D 3 5 ? 109.301 40.620 122.707 1.00 56.65 1005 LEU B O 1
ATOM 6964 N N . LYS D 3 6 ? 108.319 42.197 121.445 1.00 55.71 1006 LYS B N 1
ATOM 6965 C CA . LYS D 3 6 ? 108.830 41.679 120.183 1.00 54.71 1006 LYS B CA 1
ATOM 6966 C C . LYS D 3 6 ? 110.286 42.095 119.975 1.00 53.93 1006 LYS B C 1
ATOM 6967 O O . LYS D 3 6 ? 110.600 43.285 119.928 1.00 53.89 1006 LYS B O 1
ATOM 6973 N N . GLY D 3 7 ? 111.168 41.105 119.855 1.00 52.83 1007 GLY B N 1
ATOM 6974 C CA . GLY D 3 7 ? 112.581 41.376 119.654 1.00 51.58 1007 GLY B CA 1
ATOM 6975 C C . GLY D 3 7 ? 113.396 40.095 119.645 1.00 50.86 1007 GLY B C 1
ATOM 6976 O O . GLY D 3 7 ? 112.842 39.002 119.560 1.00 50.73 1007 GLY B O 1
ATOM 6977 N N . GLU D 3 8 ? 114.713 40.219 119.734 1.00 50.03 1008 GLU B N 1
ATOM 6978 C CA . GLU D 3 8 ? 115.580 39.052 119.735 1.00 49.33 1008 GLU B CA 1
ATOM 6979 C C . GLU D 3 8 ? 116.376 39.000 121.031 1.00 48.54 1008 GLU B C 1
ATOM 6980 O O . GLU D 3 8 ? 116.667 40.033 121.639 1.00 48.42 1008 GLU B O 1
ATOM 6986 N N . GLY D 3 9 ? 116.730 37.791 121.450 1.00 47.58 1009 GLY B N 1
ATOM 6987 C CA . GLY D 3 9 ? 117.481 37.626 122.677 1.00 46.43 1009 GLY B CA 1
ATOM 6988 C C . GLY D 3 9 ? 116.633 36.920 123.713 1.00 45.81 1009 GLY B C 1
ATOM 6989 O O . GLY D 3 9 ? 115.407 36.897 123.593 1.00 45.61 1009 GLY B O 1
ATOM 6990 N N . PRO D 3 10 ? 117.256 36.332 124.745 1.00 45.25 1010 PRO B N 1
ATOM 6991 C CA . PRO D 3 10 ? 116.558 35.612 125.814 1.00 44.96 1010 PRO B CA 1
ATOM 6992 C C . PRO D 3 10 ? 116.206 36.470 127.018 1.00 44.73 1010 PRO B C 1
ATOM 6993 O O . PRO D 3 10 ? 115.046 36.801 127.243 1.00 44.62 1010 PRO B O 1
ATOM 6997 N N . GLY D 3 11 ? 117.254 36.774 127.791 1.00 44.46 1011 GLY B N 1
ATOM 6998 C CA . GLY D 3 11 ? 117.176 37.550 129.014 1.00 43.04 1011 GLY B CA 1
ATOM 6999 C C . GLY D 3 11 ? 115.925 38.350 129.227 1.00 42.56 1011 GLY B C 1
ATOM 7000 O O . GLY D 3 11 ? 115.271 38.767 128.265 1.00 42.66 1011 GLY B O 1
ATOM 7001 N N . PRO D 3 12 ? 115.562 38.583 130.494 1.00 41.75 1012 PRO B N 1
ATOM 7002 C CA . PRO D 3 12 ? 114.361 39.355 130.817 1.00 41.31 1012 PRO B CA 1
ATOM 7003 C C . PRO D 3 12 ? 114.521 40.781 130.304 1.00 40.87 1012 PRO B C 1
ATOM 7004 O O . PRO D 3 12 ? 115.594 41.166 129.834 1.00 40.58 1012 PRO B O 1
ATOM 7008 N N . LEU D 3 13 ? 113.453 41.563 130.390 1.00 40.84 1013 LEU B N 1
ATOM 7009 C CA . LEU D 3 13 ? 113.511 42.951 129.953 1.00 40.61 1013 LEU B CA 1
ATOM 7010 C C . LEU D 3 13 ? 114.326 43.772 130.959 1.00 40.29 1013 LEU B C 1
ATOM 7011 O O . LEU D 3 13 ? 114.293 43.510 132.161 1.00 39.69 1013 LEU B O 1
ATOM 7016 N N . PRO D 3 14 ? 115.104 44.748 130.472 1.00 40.20 1014 PRO B N 1
ATOM 7017 C CA . PRO D 3 14 ? 115.886 45.568 131.401 1.00 40.28 1014 PRO B CA 1
ATOM 7018 C C . PRO D 3 14 ? 114.858 46.464 132.096 1.00 40.33 1014 PRO B C 1
ATOM 7019 O O . PRO D 3 14 ? 113.708 46.534 131.661 1.00 40.24 1014 PRO B O 1
ATOM 7023 N N . PRO D 3 15 ? 115.250 47.165 133.170 1.00 40.54 1015 PRO B N 1
ATOM 7024 C CA . PRO D 3 15 ? 114.300 48.037 133.878 1.00 40.63 1015 PRO B CA 1
ATOM 7025 C C . PRO D 3 15 ? 113.412 48.956 133.024 1.00 40.32 1015 PRO B C 1
ATOM 7026 O O . PRO D 3 15 ? 112.186 48.915 133.144 1.00 40.57 1015 PRO B O 1
ATOM 7030 N N . LEU D 3 16 ? 114.010 49.768 132.158 1.00 40.26 1016 LEU B N 1
ATOM 7031 C CA . LEU D 3 16 ? 113.225 50.679 131.324 1.00 40.04 1016 LEU B CA 1
ATOM 7032 C C . LEU D 3 16 ? 112.142 49.973 130.503 1.00 39.96 1016 LEU B C 1
ATOM 7033 O O . LEU D 3 16 ? 110.980 50.390 130.513 1.00 39.76 1016 LEU B O 1
ATOM 7038 N N . LEU D 3 17 ? 112.514 48.907 129.797 1.00 39.68 1017 LEU B N 1
ATOM 7039 C CA . LEU D 3 17 ? 111.547 48.174 128.982 1.00 39.43 1017 LEU B CA 1
ATOM 7040 C C . LEU D 3 17 ? 110.546 47.395 129.824 1.00 39.43 1017 LEU B C 1
ATOM 7041 O O . LEU D 3 17 ? 109.434 47.136 129.372 1.00 39.16 1017 LEU B O 1
ATOM 7046 N N . GLN D 3 18 ? 110.928 47.013 131.043 1.00 39.65 1018 GLN B N 1
ATOM 7047 C CA . GLN D 3 18 ? 109.992 46.284 131.898 1.00 39.85 1018 GLN B CA 1
ATOM 7048 C C . GLN D 3 18 ? 108.898 47.243 132.324 1.00 39.69 1018 GLN B C 1
ATOM 7049 O O . GLN D 3 18 ? 107.719 46.909 132.291 1.00 39.63 1018 GLN B O 1
ATOM 7055 N N . GLN D 3 19 ? 109.309 48.441 132.725 1.00 39.69 1019 GLN B N 1
ATOM 7056 C CA . GLN D 3 19 ? 108.371 49.467 133.162 1.00 40.00 1019 GLN B CA 1
ATOM 7057 C C . GLN D 3 19 ? 107.415 49.777 132.014 1.00 39.70 1019 GLN B C 1
ATOM 7058 O O . GLN D 3 19 ? 106.215 49.943 132.221 1.00 39.75 1019 GLN B O 1
ATOM 7064 N N . TYR D 3 20 ? 107.962 49.832 130.805 1.00 39.28 1020 TYR B N 1
ATOM 7065 C CA . TYR D 3 20 ? 107.190 50.116 129.602 1.00 39.19 1020 TYR B CA 1
ATOM 7066 C C . TYR D 3 20 ? 106.119 49.069 129.334 1.00 39.40 1020 TYR B C 1
ATOM 7067 O O . TYR D 3 20 ? 104.948 49.398 129.144 1.00 38.93 1020 TYR B O 1
ATOM 7076 N N . VAL D 3 21 ? 106.532 47.807 129.301 1.00 39.88 1021 VAL B N 1
ATOM 7077 C CA . VAL D 3 21 ? 105.607 46.712 129.044 1.00 40.57 1021 VAL B CA 1
ATOM 7078 C C . VAL D 3 21 ? 104.513 46.645 130.102 1.00 40.93 1021 VAL B C 1
ATOM 7079 O O . VAL D 3 21 ? 103.359 46.388 129.790 1.00 41.07 1021 VAL B O 1
ATOM 7083 N N . GLU D 3 22 ? 104.872 46.878 131.355 1.00 41.53 1022 GLU B N 1
ATOM 7084 C CA . GLU D 3 22 ? 103.879 46.839 132.417 1.00 42.31 1022 GLU B CA 1
ATOM 7085 C C . GLU D 3 22 ? 102.796 47.887 132.151 1.00 42.32 1022 GLU B C 1
ATOM 7086 O O . GLU D 3 22 ? 101.608 47.579 132.219 1.00 42.32 1022 GLU B O 1
ATOM 7092 N N . LEU D 3 23 ? 103.202 49.113 131.829 1.00 42.19 1023 LEU B N 1
ATOM 7093 C CA . LEU D 3 23 ? 102.239 50.179 131.538 1.00 42.42 1023 LEU B CA 1
ATOM 7094 C C . LEU D 3 23 ? 101.450 49.866 130.278 1.00 42.47 1023 LEU B C 1
ATOM 7095 O O . LEU D 3 23 ? 100.230 50.034 130.237 1.00 42.64 1023 LEU B O 1
ATOM 7100 N N . ARG D 3 24 ? 102.163 49.416 129.252 1.00 42.50 1024 ARG B N 1
ATOM 7101 C CA . ARG D 3 24 ? 101.572 49.073 127.964 1.00 42.72 1024 ARG B CA 1
ATOM 7102 C C . ARG D 3 24 ? 100.433 48.060 128.102 1.00 42.80 1024 ARG B C 1
ATOM 7103 O O . ARG D 3 24 ? 99.462 48.082 12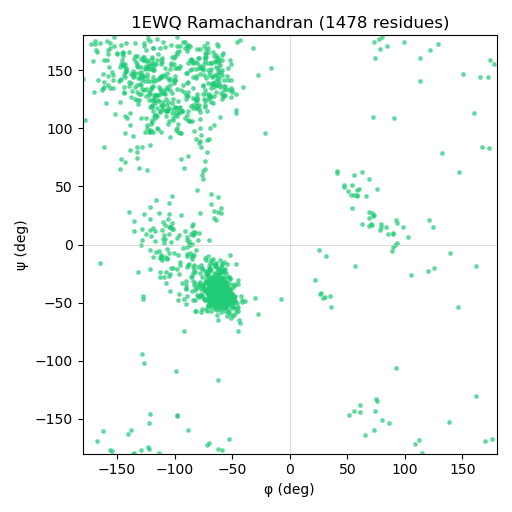7.335 1.00 42.69 1024 ARG B O 1
ATOM 7111 N N . ASP D 3 25 ? 100.549 47.182 129.092 1.00 42.70 1025 ASP B N 1
ATOM 7112 C CA . ASP D 3 25 ? 99.540 46.155 129.318 1.00 42.87 1025 ASP B CA 1
ATOM 7113 C C . ASP D 3 25 ? 98.353 46.618 130.161 1.00 42.71 1025 ASP B C 1
ATOM 7114 O O . ASP D 3 25 ? 97.363 45.898 130.290 1.00 42.62 1025 ASP B O 1
ATOM 7119 N N . GLN D 3 26 ? 98.443 47.808 130.742 1.00 42.67 1026 GLN B N 1
ATOM 7120 C CA . GLN D 3 26 ? 97.329 48.321 131.533 1.00 42.98 1026 GLN B CA 1
ATOM 7121 C C . GLN D 3 26 ? 96.364 49.098 130.635 1.00 42.81 1026 GLN B C 1
ATOM 7122 O O . GLN D 3 26 ? 95.330 49.585 131.094 1.00 42.95 1026 GLN B O 1
ATOM 7128 N N . TYR D 3 27 ? 96.709 49.217 129.357 1.00 42.50 1027 TYR B N 1
ATOM 7129 C CA . TYR D 3 27 ? 95.870 49.936 128.409 1.00 42.38 1027 TYR B CA 1
ATOM 7130 C C . TYR D 3 27 ? 95.989 49.298 127.034 1.00 42.31 1027 TYR B C 1
ATOM 7131 O O . TYR D 3 27 ? 96.477 49.916 126.092 1.00 42.41 1027 TYR B O 1
ATOM 7140 N N . PRO D 3 28 ? 95.526 48.048 126.901 1.00 42.24 1028 PRO B N 1
ATOM 7141 C CA . PRO D 3 28 ? 95.580 47.304 125.640 1.00 42.20 1028 PRO B CA 1
ATOM 7142 C C . PRO D 3 28 ? 94.863 47.943 124.449 1.00 42.15 1028 PRO B C 1
ATOM 7143 O O . PRO D 3 28 ? 95.160 47.621 123.301 1.00 42.30 1028 PRO B O 1
ATOM 7147 N N . ASP D 3 29 ? 93.925 48.846 124.706 1.00 41.95 1029 ASP B N 1
ATOM 7148 C CA . ASP D 3 29 ? 93.208 49.480 123.602 1.00 41.61 1029 ASP B CA 1
ATOM 7149 C C . ASP D 3 29 ? 93.928 50.705 123.052 1.00 40.85 1029 ASP B C 1
ATOM 7150 O O . ASP D 3 29 ? 93.516 51.265 122.039 1.00 41.02 1029 ASP B O 1
ATOM 7155 N N . TYR D 3 30 ? 95.002 51.118 123.715 1.00 39.92 1030 TYR B N 1
ATOM 7156 C CA . TYR D 3 30 ? 95.743 52.298 123.282 1.00 39.04 1030 TYR B CA 1
ATOM 7157 C C . TYR D 3 30 ? 97.161 52.009 122.806 1.00 38.31 1030 TYR B C 1
ATOM 7158 O O . TYR D 3 30 ? 97.721 50.943 123.062 1.00 38.10 1030 TYR B O 1
ATOM 7167 N N . LEU D 3 31 ? 97.725 52.991 122.109 1.00 37.33 1031 LEU B N 1
ATOM 7168 C CA . LEU D 3 31 ? 99.100 52.937 121.653 1.00 36.49 1031 LEU B CA 1
ATOM 7169 C C . LEU D 3 31 ? 99.818 53.692 122.772 1.00 36.16 1031 LEU B C 1
ATOM 7170 O O . LEU D 3 31 ? 99.536 54.871 123.008 1.00 35.69 1031 LEU B O 1
ATOM 7175 N N . LEU D 3 32 ? 100.727 53.017 123.465 1.00 35.27 1032 LEU B N 1
ATOM 7176 C CA . LEU D 3 32 ? 101.454 53.638 124.567 1.00 35.08 1032 LEU B CA 1
ATOM 7177 C C . LEU D 3 32 ? 102.647 54.488 124.127 1.00 34.63 1032 LEU B C 1
ATOM 7178 O O . LEU D 3 32 ? 103.560 54.000 123.460 1.00 34.53 1032 LEU B O 1
ATOM 7183 N N . LEU D 3 33 ? 102.620 55.767 124.497 1.00 34.49 1033 LEU B N 1
ATOM 7184 C CA . LEU D 3 33 ? 103.712 56.697 124.193 1.00 34.58 1033 LEU B CA 1
ATOM 7185 C C . LEU D 3 33 ? 104.469 56.898 125.508 1.00 34.71 1033 LEU B C 1
ATOM 7186 O O . LEU D 3 33 ? 103.992 57.564 126.428 1.00 34.60 1033 LEU B O 1
ATOM 7191 N N . PHE D 3 34 ? 105.648 56.292 125.570 1.00 34.70 1034 PHE B N 1
ATOM 7192 C CA . PHE D 3 34 ? 106.518 56.287 126.746 1.00 34.93 1034 PHE B CA 1
ATOM 7193 C C . PHE D 3 34 ? 107.599 57.370 126.675 1.00 34.85 1034 PHE B C 1
ATOM 7194 O O . PHE D 3 34 ? 108.443 57.341 125.783 1.00 34.26 1034 PHE B O 1
ATOM 7202 N N . GLN D 3 35 ? 107.589 58.315 127.612 1.00 35.14 1035 GLN B N 1
ATOM 7203 C CA . GLN D 3 35 ? 108.599 59.372 127.585 1.00 35.87 1035 GLN B CA 1
ATOM 7204 C C . GLN D 3 35 ? 109.993 58.895 127.946 1.00 36.09 1035 GLN B C 1
ATOM 7205 O O . GLN D 3 35 ? 110.212 58.320 129.011 1.00 36.28 1035 GLN B O 1
ATOM 7211 N N . VAL D 3 36 ? 110.934 59.160 127.053 1.00 36.27 1036 VAL B N 1
ATOM 7212 C CA . VAL D 3 36 ? 112.330 58.802 127.263 1.00 36.67 1036 VAL B CA 1
ATOM 7213 C C . VAL D 3 36 ? 113.125 60.022 126.815 1.00 36.86 1036 VAL B C 1
ATOM 7214 O O . VAL D 3 36 ? 113.434 60.173 125.637 1.00 36.83 1036 VAL B O 1
ATOM 7218 N N . GLY D 3 37 ? 113.435 60.902 127.761 1.00 37.29 1037 GLY B N 1
ATOM 7219 C CA . GLY D 3 37 ? 114.166 62.108 127.424 1.00 37.76 1037 GLY B CA 1
ATOM 7220 C C . GLY D 3 37 ? 113.244 63.104 126.738 1.00 38.06 1037 GLY B C 1
ATOM 7221 O O . GLY D 3 37 ? 112.113 63.324 127.180 1.00 38.08 1037 GLY B O 1
ATOM 7222 N N . ASP D 3 38 ? 113.723 63.695 125.648 1.00 38.42 1038 ASP B N 1
ATOM 7223 C CA . ASP D 3 38 ? 112.953 64.678 124.892 1.00 38.86 1038 ASP B CA 1
ATOM 7224 C C . ASP D 3 38 ? 112.037 63.997 123.887 1.00 38.50 1038 ASP B C 1
ATOM 7225 O O . ASP D 3 38 ? 111.529 64.635 122.966 1.00 38.47 1038 ASP B O 1
ATOM 7230 N N . PHE D 3 39 ? 111.819 62.702 124.066 1.00 38.12 1039 PHE B N 1
ATOM 7231 C CA . PHE D 3 39 ? 110.985 61.963 123.131 1.00 37.71 1039 PHE B CA 1
ATOM 7232 C C . PHE D 3 39 ? 109.955 61.044 123.770 1.00 37.03 1039 PHE B C 1
ATOM 7233 O O . PHE D 3 39 ? 110.048 60.695 124.944 1.00 36.54 1039 PHE B O 1
ATOM 7241 N N . TYR D 3 40 ? 108.967 60.665 122.965 1.00 36.59 1040 TYR B N 1
ATOM 7242 C CA . TYR D 3 40 ? 107.951 59.702 123.373 1.00 36.36 1040 TYR B CA 1
ATOM 7243 C C . TYR D 3 40 ? 108.341 58.486 122.546 1.00 36.33 1040 TYR B C 1
ATOM 7244 O O . TYR D 3 40 ? 108.537 58.592 121.335 1.00 36.41 1040 TYR B O 1
ATOM 7253 N N . GLU D 3 41 ? 108.468 57.337 123.195 1.00 36.42 1041 GLU B N 1
ATOM 7254 C CA . GLU D 3 41 ? 108.889 56.141 122.490 1.00 36.47 1041 GLU B CA 1
ATOM 7255 C C . GLU D 3 41 ? 107.925 54.977 122.558 1.00 35.90 1041 GLU B C 1
ATOM 7256 O O . GLU D 3 41 ? 107.145 54.846 123.499 1.00 35.79 1041 GLU B O 1
ATOM 7262 N N . CYS D 3 42 ? 108.013 54.134 121.536 1.00 35.60 1042 CYS B N 1
ATOM 7263 C CA . CYS D 3 42 ? 107.227 52.916 121.417 1.00 35.43 1042 CYS B CA 1
ATOM 7264 C C . CYS D 3 42 ? 108.264 51.839 121.123 1.00 35.30 1042 CYS B C 1
ATOM 7265 O O . CYS D 3 42 ? 109.262 52.094 120.442 1.00 34.98 1042 CYS B O 1
ATOM 7268 N N . PHE D 3 43 ? 108.036 50.639 121.636 1.00 35.05 1043 PHE B N 1
ATOM 7269 C CA . PHE D 3 43 ? 108.980 49.562 121.417 1.00 35.16 1043 PHE B CA 1
ATOM 7270 C C . PHE D 3 43 ? 108.316 48.327 120.851 1.00 35.64 1043 PHE B C 1
ATOM 7271 O O . PHE D 3 43 ? 107.095 48.164 120.939 1.00 35.13 1043 PHE B O 1
ATOM 7279 N N . GLY D 3 44 ? 109.136 47.459 120.265 1.00 36.23 1044 GLY B N 1
ATOM 7280 C CA . GLY D 3 44 ? 108.622 46.234 119.690 1.00 36.84 1044 GLY B CA 1
ATOM 7281 C C . GLY D 3 44 ? 107.632 46.488 118.573 1.00 37.41 1044 GLY B C 1
ATOM 7282 O O . GLY D 3 44 ? 107.818 47.376 117.738 1.00 37.48 1044 GLY B O 1
ATOM 7283 N N . GLU D 3 45 ? 106.566 45.705 118.569 1.00 37.94 1045 GLU B N 1
ATOM 7284 C CA . GLU D 3 45 ? 105.536 45.814 117.552 1.00 38.82 1045 GLU B CA 1
ATOM 7285 C C . GLU D 3 45 ? 104.897 47.199 117.522 1.00 39.01 1045 GLU B C 1
ATOM 7286 O O . GLU D 3 45 ? 104.483 47.673 116.464 1.00 38.88 1045 GLU B O 1
ATOM 7292 N N . ASP D 3 46 ? 104.808 47.847 118.679 1.00 39.22 1046 ASP B N 1
ATOM 7293 C CA . ASP D 3 46 ? 104.216 49.173 118.719 1.00 39.67 1046 ASP B CA 1
ATOM 7294 C C . ASP D 3 46 ? 105.114 50.196 118.027 1.00 39.57 1046 ASP B C 1
ATOM 7295 O O . ASP D 3 46 ? 104.629 51.167 117.459 1.00 39.74 1046 ASP B O 1
ATOM 7300 N N . ALA D 3 47 ? 106.420 49.971 118.055 1.00 39.62 1047 ALA B N 1
ATOM 7301 C CA . ALA D 3 47 ? 107.333 50.883 117.384 1.00 40.06 1047 ALA B CA 1
ATOM 7302 C C . ALA D 3 47 ? 107.024 50.785 115.894 1.00 40.33 1047 ALA B C 1
ATOM 7303 O O . ALA D 3 47 ? 106.849 51.789 115.205 1.00 40.40 1047 ALA B O 1
ATOM 7305 N N . GLU D 3 48 ? 106.939 49.555 115.413 1.00 40.61 1048 GLU B N 1
ATOM 7306 C CA . GLU D 3 48 ? 106.665 49.300 114.012 1.00 41.06 1048 GLU B CA 1
ATOM 7307 C C . GLU D 3 48 ? 105.374 49.995 113.584 1.00 41.47 1048 GLU B C 1
ATOM 7308 O O . GLU D 3 48 ? 105.296 50.543 112.490 1.00 41.38 1048 GLU B O 1
ATOM 7314 N N . ARG D 3 49 ? 104.369 49.989 114.452 1.00 42.02 1049 ARG B N 1
ATOM 7315 C CA . ARG D 3 49 ? 103.103 50.648 114.148 1.00 42.79 1049 ARG B CA 1
ATOM 7316 C C . ARG D 3 49 ? 103.275 52.161 114.021 1.00 42.95 1049 ARG B C 1
ATOM 7317 O O . ARG D 3 49 ? 102.812 52.771 113.062 1.00 43.15 1049 ARG B O 1
ATOM 7325 N N . LEU D 3 50 ? 103.940 52.761 115.000 1.00 43.12 1050 LEU B N 1
ATOM 7326 C CA . LEU D 3 50 ? 104.164 54.201 114.999 1.00 43.20 1050 LEU B CA 1
ATOM 7327 C C . LEU D 3 50 ? 105.004 54.599 113.788 1.00 43.36 1050 LEU B C 1
ATOM 7328 O O . LEU D 3 50 ? 104.741 55.619 113.146 1.00 43.40 1050 LEU B O 1
ATOM 7333 N N . ALA D 3 51 ? 106.011 53.785 113.483 1.00 43.72 1051 ALA B N 1
ATOM 7334 C CA . ALA D 3 51 ? 106.911 54.048 112.362 1.00 44.22 1051 ALA B CA 1
ATOM 7335 C C . ALA D 3 51 ? 106.171 54.120 111.033 1.00 44.43 1051 ALA B C 1
ATOM 7336 O O . ALA D 3 51 ? 106.338 55.074 110.276 1.00 44.28 1051 ALA B O 1
ATOM 7338 N N . ARG D 3 52 ? 105.349 53.113 110.759 1.00 44.82 1052 ARG B N 1
ATOM 7339 C CA . ARG D 3 52 ? 104.591 53.063 109.512 1.00 45.37 1052 ARG B CA 1
ATOM 7340 C C . ARG D 3 52 ? 103.491 54.124 109.425 1.00 45.45 1052 ARG B C 1
ATOM 7341 O O . ARG D 3 52 ? 103.271 54.715 108.369 1.00 45.25 1052 ARG B O 1
ATOM 7349 N N . ALA D 3 53 ? 102.805 54.367 110.536 1.00 45.45 1053 ALA B N 1
ATOM 7350 C CA . ALA D 3 53 ? 101.734 55.353 110.561 1.00 45.54 1053 ALA B CA 1
ATOM 7351 C C . ALA D 3 53 ? 102.239 56.765 110.273 1.00 45.54 1053 ALA B C 1
ATOM 7352 O O . ALA D 3 53 ? 101.629 57.500 109.493 1.00 45.83 1053 ALA B O 1
ATOM 7354 N N . LEU D 3 54 ? 103.354 57.134 110.901 1.00 45.26 1054 LEU B N 1
ATOM 7355 C CA . LEU D 3 54 ? 103.935 58.464 110.744 1.00 45.02 1054 LEU B CA 1
ATOM 7356 C C . LEU D 3 54 ? 105.152 58.539 109.824 1.00 45.13 1054 LEU B C 1
ATOM 7357 O O . LEU D 3 54 ? 105.740 59.607 109.663 1.00 45.05 1054 LEU B O 1
ATOM 7362 N N . GLY D 3 55 ? 105.530 57.407 109.232 1.00 45.19 1055 GLY B N 1
ATOM 7363 C CA . GLY D 3 55 ? 106.675 57.372 108.339 1.00 45.40 1055 GLY B CA 1
ATOM 7364 C C . GLY D 3 55 ? 107.992 57.643 109.045 1.00 45.69 1055 GLY B C 1
ATOM 7365 O O . GLY D 3 55 ? 108.851 58.356 108.521 1.00 45.85 1055 GLY B O 1
ATOM 7366 N N . LEU D 3 56 ? 108.160 57.068 110.232 1.00 45.66 1056 LEU B N 1
ATOM 7367 C CA . LEU D 3 56 ? 109.373 57.274 111.013 1.00 45.74 1056 LEU B CA 1
ATOM 7368 C C . LEU D 3 56 ? 110.480 56.265 110.715 1.00 45.77 1056 LEU B C 1
ATOM 7369 O O . LEU D 3 56 ? 110.270 55.270 110.023 1.00 45.42 1056 LEU B O 1
ATOM 7374 N N . VAL D 3 57 ? 111.660 56.539 111.262 1.00 45.92 1057 VAL B N 1
ATOM 7375 C CA . VAL D 3 57 ? 112.826 55.684 111.087 1.00 46.21 1057 VAL B CA 1
ATOM 7376 C C . VAL D 3 57 ? 112.953 54.677 112.227 1.00 45.94 1057 VAL B C 1
ATOM 7377 O O . VAL D 3 57 ? 113.175 55.054 113.381 1.00 46.12 1057 VAL B O 1
ATOM 7381 N N . LEU D 3 58 ? 112.814 53.395 111.904 1.00 45.58 1058 LEU B N 1
ATOM 7382 C CA . LEU D 3 58 ? 112.932 52.355 112.918 1.00 45.25 1058 LEU B CA 1
ATOM 7383 C C . LEU D 3 58 ? 114.374 52.145 113.373 1.00 44.83 1058 LEU B C 1
ATOM 7384 O O . LEU D 3 58 ? 115.285 51.996 112.557 1.00 44.78 1058 LEU B O 1
ATOM 7389 N N . THR D 3 59 ? 114.571 52.147 114.685 1.00 44.51 1059 THR B N 1
ATOM 7390 C CA . THR D 3 59 ? 115.885 51.929 115.271 1.00 44.10 1059 THR B CA 1
ATOM 7391 C C . THR D 3 59 ? 115.767 50.731 116.184 1.00 43.69 1059 THR B C 1
ATOM 7392 O O . THR D 3 59 ? 114.906 49.875 115.993 1.00 43.40 1059 THR B O 1
ATOM 7396 N N . HIS D 3 60 ? 116.631 50.690 117.190 1.00 43.32 1060 HIS B N 1
ATOM 7397 C CA . HIS D 3 60 ? 116.618 49.612 118.156 1.00 43.03 1060 HIS B CA 1
ATOM 7398 C C . HIS D 3 60 ? 116.963 50.073 119.551 1.00 42.63 1060 HIS B C 1
ATOM 7399 O O . HIS D 3 60 ? 117.648 51.074 119.746 1.00 42.42 1060 HIS B O 1
ATOM 7406 N N . LYS D 3 61 ? 116.456 49.328 120.521 1.00 42.22 1061 LYS B N 1
ATOM 7407 C CA . LYS D 3 61 ? 116.715 49.577 121.927 1.00 41.83 1061 LYS B CA 1
ATOM 7408 C C . LYS D 3 61 ? 117.428 48.293 122.311 1.00 41.43 1061 LYS B C 1
ATOM 7409 O O . LYS D 3 61 ? 116.815 47.221 122.330 1.00 41.35 1061 LYS B O 1
ATOM 7415 N N . THR D 3 62 ? 118.723 48.395 122.594 1.00 40.72 1062 THR B N 1
ATOM 7416 C CA . THR D 3 62 ? 119.498 47.210 122.924 1.00 40.14 1062 THR B CA 1
ATOM 7417 C C . THR D 3 62 ? 120.109 47.157 124.314 1.00 39.93 1062 THR B C 1
ATOM 7418 O O . THR D 3 62 ? 120.592 48.157 124.845 1.00 39.96 1062 THR B O 1
ATOM 7422 N N . SER D 3 63 ? 120.070 45.962 124.890 1.00 39.46 1063 SER B N 1
ATOM 7423 C CA . SER D 3 63 ? 120.638 45.679 126.197 1.00 39.20 1063 SER B CA 1
ATOM 7424 C C . SER D 3 63 ? 121.378 44.356 125.994 1.00 39.03 1063 SER B C 1
ATOM 7425 O O . SER D 3 63 ? 121.383 43.818 124.885 1.00 39.01 1063 SER B O 1
ATOM 7428 N N . LYS D 3 64 ? 121.994 43.823 127.041 1.00 38.56 1064 LYS B N 1
ATOM 7429 C CA . LYS D 3 64 ? 122.738 42.580 126.895 1.00 38.51 1064 LYS B CA 1
ATOM 7430 C C . LYS D 3 64 ? 121.904 41.386 126.421 1.00 38.13 1064 LYS B C 1
ATOM 7431 O O . LYS D 3 64 ? 122.271 40.713 125.466 1.00 37.96 1064 LYS B O 1
ATOM 7437 N N . ASP D 3 65 ? 120.775 41.130 127.066 1.00 37.80 1065 ASP B N 1
ATOM 7438 C CA . ASP D 3 65 ? 119.964 39.986 126.681 1.00 37.75 1065 ASP B CA 1
ATOM 7439 C C . ASP D 3 65 ? 118.738 40.266 125.820 1.00 37.67 1065 ASP B C 1
ATOM 7440 O O . ASP D 3 65 ? 117.894 39.386 125.644 1.00 37.34 1065 ASP B O 1
ATOM 7445 N N . PHE D 3 66 ? 118.642 41.472 125.266 1.00 37.54 1066 PHE B N 1
ATOM 7446 C CA . PHE D 3 66 ? 117.491 41.805 124.435 1.00 37.59 1066 PHE B CA 1
ATOM 7447 C C . PHE D 3 66 ? 117.676 43.074 123.616 1.00 37.68 1066 PHE B C 1
ATOM 7448 O O . PHE D 3 66 ? 118.268 44.051 124.073 1.00 37.64 1066 PHE B O 1
ATOM 7456 N N . THR D 3 67 ? 117.168 43.040 122.393 1.00 38.11 1067 THR B N 1
ATOM 7457 C CA . THR D 3 67 ? 117.219 44.185 121.498 1.00 38.72 1067 THR B CA 1
ATOM 7458 C C . THR D 3 67 ? 115.849 44.224 120.847 1.00 38.84 1067 THR B C 1
ATOM 7459 O O . THR D 3 67 ? 115.391 43.216 120.307 1.00 38.90 1067 THR B O 1
ATOM 7463 N N . THR D 3 68 ? 115.189 45.378 120.925 1.00 39.12 1068 THR B N 1
ATOM 7464 C CA . THR D 3 68 ? 113.844 45.543 120.372 1.00 39.39 1068 THR B CA 1
ATOM 7465 C C . THR D 3 68 ? 113.722 46.761 119.454 1.00 39.91 1068 THR B C 1
ATOM 7466 O O . THR D 3 68 ? 114.376 47.782 119.666 1.00 39.82 1068 THR B O 1
ATOM 7470 N N . PRO D 3 69 ? 112.886 46.666 118.411 1.00 40.53 1069 PRO B N 1
ATOM 7471 C CA . PRO D 3 69 ? 112.730 47.812 117.512 1.00 41.30 1069 PRO B CA 1
ATOM 7472 C C . PRO D 3 69 ? 112.251 49.029 118.297 1.00 41.94 1069 PRO B C 1
ATOM 7473 O O . PRO D 3 69 ? 111.612 48.888 119.342 1.00 41.99 1069 PRO B O 1
ATOM 7485 N N . ALA D 3 71 ? 110.935 53.420 117.871 1.00 42.43 1071 ALA B N 1
ATOM 7486 C CA . ALA D 3 71 ? 110.533 54.569 117.074 1.00 41.90 1071 ALA B CA 1
ATOM 7487 C C . ALA D 3 71 ? 109.929 55.551 118.064 1.00 41.56 1071 ALA B C 1
ATOM 7488 O O . ALA D 3 71 ? 109.288 55.145 119.030 1.00 41.51 1071 ALA B O 1
ATOM 7490 N N . GLY D 3 72 ? 110.137 56.839 117.834 1.00 41.24 1072 GLY B N 1
ATOM 7491 C CA . GLY D 3 72 ? 109.591 57.824 118.745 1.00 40.97 1072 GLY B CA 1
ATOM 7492 C C . GLY D 3 72 ? 109.368 59.161 118.076 1.00 40.82 1072 GLY B C 1
ATOM 7493 O O . GLY D 3 72 ? 109.596 59.305 116.875 1.00 40.91 1072 GLY B O 1
ATOM 7494 N N . ILE D 3 73 ? 108.909 60.134 118.853 1.00 40.44 1073 ILE B N 1
ATOM 7495 C CA . ILE D 3 73 ? 108.662 61.481 118.348 1.00 40.26 1073 ILE B CA 1
ATOM 7496 C C . ILE D 3 73 ? 109.075 62.470 119.433 1.00 40.04 1073 ILE B C 1
ATOM 7497 O O . ILE D 3 73 ? 109.011 62.160 120.623 1.00 39.89 1073 ILE B O 1
ATOM 7502 N N . PRO D 3 74 ? 109.528 63.668 119.031 1.00 40.11 1074 PRO B N 1
ATOM 7503 C CA . PRO D 3 74 ? 109.956 64.713 119.967 1.00 39.90 1074 PRO B CA 1
ATOM 7504 C C . PRO D 3 74 ? 108.784 65.246 120.786 1.00 39.79 1074 PRO B C 1
ATOM 7505 O O . PRO D 3 74 ? 107.685 65.433 120.253 1.00 39.64 1074 PRO B O 1
ATOM 7509 N N . LEU D 3 75 ? 109.016 65.475 122.079 1.00 39.58 1075 LEU B N 1
ATOM 7510 C CA . LEU D 3 75 ? 107.986 66.022 122.958 1.00 39.52 1075 LEU B CA 1
ATOM 7511 C C . LEU D 3 75 ? 107.437 67.313 122.344 1.00 39.41 1075 LEU B C 1
ATOM 7512 O O . LEU D 3 75 ? 106.224 67.513 122.254 1.00 39.22 1075 LEU B O 1
ATOM 7517 N N . ARG D 3 76 ? 108.346 68.177 121.904 1.00 39.45 1076 ARG B N 1
ATOM 7518 C CA . ARG D 3 76 ? 107.976 69.453 121.301 1.00 39.40 1076 ARG B CA 1
ATOM 7519 C C . ARG D 3 76 ? 106.967 69.307 120.166 1.00 39.21 1076 ARG B C 1
ATOM 7520 O O . ARG D 3 76 ? 106.175 70.213 119.922 1.00 39.38 1076 ARG B O 1
ATOM 7528 N N . ALA D 3 77 ? 106.979 68.170 119.479 1.00 38.86 1077 ALA B N 1
ATOM 7529 C CA . ALA D 3 77 ? 106.045 67.960 118.372 1.00 38.72 1077 ALA B CA 1
ATOM 7530 C C . ALA D 3 77 ? 104.871 67.044 118.726 1.00 38.53 1077 ALA B C 1
ATOM 7531 O O . ALA D 3 77 ? 104.159 66.579 117.838 1.00 38.29 1077 ALA B O 1
ATOM 7533 N N . PHE D 3 78 ? 104.663 66.804 120.017 1.00 38.50 1078 PHE B N 1
ATOM 7534 C CA . PHE D 3 78 ? 103.594 65.916 120.472 1.00 38.87 1078 PHE B CA 1
ATOM 7535 C C . PHE D 3 78 ? 102.203 66.203 119.910 1.00 39.29 1078 PHE B C 1
ATOM 7536 O O . PHE D 3 78 ? 101.615 65.360 119.229 1.00 39.33 1078 PHE B O 1
ATOM 7544 N N . GLU D 3 79 ? 101.672 67.380 120.224 1.00 39.71 1079 GLU B N 1
ATOM 7545 C CA . GLU D 3 79 ? 100.344 67.772 119.767 1.00 40.45 1079 GLU B CA 1
ATOM 7546 C C . GLU D 3 79 ? 100.138 67.528 118.284 1.00 40.21 1079 GLU B C 1
ATOM 7547 O O . GLU D 3 79 ? 99.128 66.948 117.880 1.00 39.90 1079 GLU B O 1
ATOM 7553 N N . ALA D 3 80 ? 101.095 67.965 117.472 1.00 40.15 1080 ALA B N 1
ATOM 7554 C CA . ALA D 3 80 ? 100.992 67.780 116.030 1.00 40.25 1080 ALA B CA 1
ATOM 7555 C C . ALA D 3 80 ? 100.836 66.302 115.675 1.00 40.23 1080 ALA B C 1
ATOM 7556 O O . ALA D 3 80 ? 99.957 65.944 114.893 1.00 40.33 1080 ALA B O 1
ATOM 7558 N N . TYR D 3 81 ? 101.679 65.446 116.254 1.00 40.20 1081 TYR B N 1
ATOM 7559 C CA . TYR D 3 81 ? 101.610 64.005 115.985 1.00 40.06 1081 TYR B CA 1
ATOM 7560 C C . TYR D 3 81 ? 100.379 63.341 116.585 1.00 40.15 1081 TYR B C 1
ATOM 7561 O O . TYR D 3 81 ? 99.783 62.449 115.980 1.00 39.89 1081 TYR B O 1
ATOM 7570 N N . ALA D 3 82 ? 100.004 63.774 117.781 1.00 40.14 1082 ALA B N 1
ATOM 7571 C CA . ALA D 3 82 ? 98.844 63.206 118.440 1.00 40.57 1082 ALA B CA 1
ATOM 7572 C C . ALA D 3 82 ? 97.630 63.405 117.546 1.00 40.93 1082 ALA B C 1
ATOM 7573 O O . ALA D 3 82 ? 96.841 62.483 117.330 1.00 40.67 1082 ALA B O 1
ATOM 7575 N N . GLU D 3 83 ? 97.498 64.613 117.013 1.00 41.60 1083 GLU B N 1
ATOM 7576 C CA . GLU D 3 83 ? 96.377 64.947 116.145 1.00 42.50 1083 GLU B CA 1
ATOM 7577 C C . GLU D 3 83 ? 96.314 64.001 114.952 1.00 42.50 1083 GLU B C 1
ATOM 7578 O O . GLU D 3 83 ? 95.265 63.433 114.647 1.00 42.41 1083 GLU B O 1
ATOM 7584 N N . ARG D 3 84 ? 97.442 63.819 114.282 1.00 42.51 1084 ARG B N 1
ATOM 7585 C CA . ARG D 3 84 ? 97.467 62.933 113.134 1.00 42.62 1084 ARG B CA 1
ATOM 7586 C C . ARG D 3 84 ? 97.108 61.512 113.561 1.00 42.15 1084 ARG B C 1
ATOM 7587 O O . ARG D 3 84 ? 96.258 60.868 112.940 1.00 42.22 1084 ARG B O 1
ATOM 7595 N N . LEU D 3 85 ? 97.747 61.031 114.626 1.00 41.45 1085 LEU B N 1
ATOM 7596 C CA . LEU D 3 85 ? 97.498 59.679 115.128 1.00 40.95 1085 LEU B CA 1
ATOM 7597 C C . LEU D 3 85 ? 96.038 59.471 115.517 1.00 40.94 1085 LEU B C 1
ATOM 7598 O O . LEU D 3 85 ? 95.477 58.395 115.302 1.00 40.96 1085 LEU B O 1
ATOM 7603 N N . LEU D 3 86 ? 95.421 60.495 116.094 1.00 40.88 1086 LEU B N 1
ATOM 7604 C CA . LEU D 3 86 ? 94.025 60.394 116.491 1.00 41.03 1086 LEU B CA 1
ATOM 7605 C C . LEU D 3 86 ? 93.132 60.326 115.256 1.00 41.43 1086 LEU B C 1
ATOM 7606 O O . LEU D 3 86 ? 92.220 59.498 115.179 1.00 41.45 1086 LEU B O 1
ATOM 7611 N N . LYS D 3 87 ? 93.404 61.194 114.288 1.00 41.80 1087 LYS B N 1
ATOM 7612 C CA . LYS D 3 87 ? 92.632 61.218 113.052 1.00 42.34 1087 LYS B CA 1
ATOM 7613 C C . LYS D 3 87 ? 92.801 59.890 112.328 1.00 42.22 1087 LYS B C 1
ATOM 7614 O O . LYS D 3 87 ? 91.886 59.421 111.648 1.00 42.16 1087 LYS B O 1
ATOM 7628 N N . GLY D 3 89 ? 92.863 56.983 113.560 1.00 40.96 1089 GLY B N 1
ATOM 7629 C CA . GLY D 3 89 ? 92.238 55.849 114.211 1.00 39.83 1089 GLY B CA 1
ATOM 7630 C C . GLY D 3 89 ? 92.948 55.339 115.450 1.00 39.21 1089 GLY B C 1
ATOM 7631 O O . GLY D 3 89 ? 92.533 54.335 116.029 1.00 39.33 1089 GLY B O 1
ATOM 7632 N N . PHE D 3 90 ? 94.018 56.013 115.861 1.00 38.35 1090 PHE B N 1
ATOM 7633 C CA . PHE D 3 90 ? 94.750 55.602 117.056 1.00 37.40 1090 PHE B CA 1
ATOM 7634 C C . PHE D 3 90 ? 94.179 56.196 118.335 1.00 36.79 1090 PHE B C 1
ATOM 7635 O O . PHE D 3 90 ? 93.622 57.296 118.342 1.00 36.55 1090 PHE B O 1
ATOM 7643 N N . ARG D 3 91 ? 94.333 55.447 119.418 1.00 36.03 1091 ARG B N 1
ATOM 7644 C CA . ARG D 3 91 ? 93.910 55.879 120.736 1.00 35.88 1091 ARG B CA 1
ATOM 7645 C C . ARG D 3 91 ? 95.247 55.957 121.482 1.00 35.37 1091 ARG B C 1
ATOM 7646 O O . ARG D 3 91 ? 96.024 55.003 121.465 1.00 35.29 1091 ARG B O 1
ATOM 7654 N N . LEU D 3 92 ? 95.526 57.079 122.132 1.00 34.90 1092 LEU B N 1
ATOM 7655 C CA . LEU D 3 92 ? 96.821 57.236 122.783 1.00 34.61 1092 LEU B CA 1
ATOM 7656 C C . LEU D 3 92 ? 96.890 57.295 124.301 1.00 34.67 1092 LEU B C 1
ATOM 7657 O O . LEU D 3 92 ? 96.125 58.009 124.952 1.00 34.43 1092 LEU B O 1
ATOM 7662 N N . ALA D 3 93 ? 97.838 56.540 124.852 1.00 34.77 1093 ALA B N 1
ATOM 7663 C CA . ALA D 3 93 ? 98.087 56.512 126.283 1.00 35.24 1093 ALA B CA 1
ATOM 7664 C C . ALA D 3 93 ? 99.450 57.176 126.436 1.00 35.72 1093 ALA B C 1
ATOM 7665 O O . ALA D 3 93 ? 100.440 56.700 125.883 1.00 35.72 1093 ALA B O 1
ATOM 7667 N N . VAL D 3 94 ? 99.503 58.275 127.178 1.00 36.54 1094 VAL B N 1
ATOM 7668 C CA . VAL D 3 94 ? 100.757 59.001 127.358 1.00 37.51 1094 VAL B CA 1
ATOM 7669 C C . VAL D 3 94 ? 101.395 58.807 128.732 1.00 38.24 1094 VAL B C 1
ATOM 7670 O O . VAL D 3 94 ? 100.822 59.171 129.752 1.00 38.07 1094 VAL B O 1
ATOM 7674 N N . ALA D 3 95 ? 102.589 58.224 128.744 1.00 39.08 1095 ALA B N 1
ATOM 7675 C CA . ALA D 3 95 ? 103.313 57.989 129.987 1.00 40.15 1095 ALA B CA 1
ATOM 7676 C C . ALA D 3 95 ? 104.496 58.949 130.075 1.00 40.88 1095 ALA B C 1
ATOM 7677 O O . ALA D 3 95 ? 105.455 58.826 129.315 1.00 40.55 1095 ALA B O 1
ATOM 7679 N N . ASP D 3 96 ? 104.416 59.907 130.996 1.00 42.07 1096 ASP B N 1
ATOM 7680 C CA . ASP D 3 96 ? 105.484 60.890 131.194 1.00 43.39 1096 ASP B CA 1
ATOM 7681 C C . ASP D 3 96 ? 106.323 60.539 132.416 1.00 44.55 1096 ASP B C 1
ATOM 7682 O O . ASP D 3 96 ? 105.890 59.783 133.289 1.00 44.25 1096 ASP B O 1
ATOM 7687 N N . GLN D 3 97 ? 107.519 61.114 132.477 1.00 46.27 1097 GLN B N 1
ATOM 7688 C CA . GLN D 3 97 ? 108.418 60.889 133.599 1.00 48.34 1097 GLN B CA 1
ATOM 7689 C C . GLN D 3 97 ? 107.961 61.788 134.744 1.00 49.82 1097 GLN B C 1
ATOM 7690 O O . GLN D 3 97 ? 107.831 63.004 134.576 1.00 49.86 1097 GLN B O 1
ATOM 7696 N N . VAL D 3 98 ? 107.706 61.187 135.902 1.00 51.69 1098 VAL B N 1
ATOM 7697 C CA . VAL D 3 98 ? 107.260 61.941 137.071 1.00 53.63 1098 VAL B CA 1
ATOM 7698 C C . VAL D 3 98 ? 108.456 62.631 137.710 1.00 54.89 1098 VAL B C 1
ATOM 7699 O O . VAL D 3 98 ? 109.350 61.961 138.223 1.00 55.20 1098 VAL B O 1
ATOM 7703 N N . GLU D 3 99 ? 108.464 63.961 137.669 1.00 56.55 1099 GLU B N 1
ATOM 7704 C CA . GLU D 3 99 ? 109.547 64.767 138.238 1.00 58.24 1099 GLU B CA 1
ATOM 7705 C C . GLU D 3 99 ? 110.222 64.035 139.396 1.00 58.93 1099 GLU B C 1
ATOM 7706 O O . GLU D 3 99 ? 109.552 63.343 140.166 1.00 59.27 1099 GLU B O 1
ATOM 7712 N N . PRO D 3 100 ? 111.544 64.221 139.564 1.00 59.45 1100 PRO B N 1
ATOM 7713 C CA . PRO D 3 100 ? 112.282 63.550 140.643 1.00 59.63 1100 PRO B CA 1
ATOM 7714 C C . PRO D 3 100 ? 111.409 63.090 141.803 1.00 59.85 1100 PRO B C 1
ATOM 7715 O O . PRO D 3 100 ? 111.397 61.866 142.073 1.00 59.87 1100 PRO B O 1
ATOM 7719 N N . VAL D 3 108 ? 113.424 58.511 136.149 1.00 54.32 1108 VAL B N 1
ATOM 7720 C CA . VAL D 3 108 ? 113.544 57.039 136.362 1.00 54.28 1108 VAL B CA 1
ATOM 7721 C C . VAL D 3 108 ? 112.281 56.511 137.041 1.00 54.10 1108 VAL B C 1
ATOM 7722 O O . VAL D 3 108 ? 112.348 55.734 137.999 1.00 54.12 1108 VAL B O 1
ATOM 7726 N N . ARG D 3 109 ? 111.136 56.953 136.521 1.00 53.78 1109 ARG B N 1
ATOM 7727 C CA . ARG D 3 109 ? 109.802 56.574 136.994 1.00 53.41 1109 ARG B CA 1
ATOM 7728 C C . ARG D 3 109 ? 108.736 57.241 136.121 1.00 52.64 1109 ARG B C 1
ATOM 7729 O O . ARG D 3 109 ? 108.511 58.449 136.209 1.00 52.36 1109 ARG B O 1
ATOM 7737 N N . ARG D 3 110 ? 108.080 56.444 135.279 1.00 51.60 1110 ARG B N 1
ATOM 7738 C CA . ARG D 3 110 ? 107.059 56.960 134.370 1.00 50.60 1110 ARG B CA 1
ATOM 7739 C C . ARG D 3 110 ? 105.622 56.557 134.697 1.00 49.92 1110 ARG B C 1
ATOM 7740 O O . ARG D 3 110 ? 105.355 55.455 135.180 1.00 49.85 1110 ARG B O 1
ATOM 7748 N N . GLU D 3 111 ? 104.695 57.465 134.413 1.00 49.07 1111 GLU B N 1
ATOM 7749 C CA . GLU D 3 111 ? 103.285 57.221 134.678 1.00 48.21 1111 GLU B CA 1
ATOM 7750 C C . GLU D 3 111 ? 102.406 57.801 133.563 1.00 47.16 1111 GLU B C 1
ATOM 7751 O O . GLU D 3 111 ? 102.772 58.787 132.916 1.00 46.95 1111 GLU B O 1
ATOM 7757 N N . VAL D 3 112 ? 101.248 57.183 133.346 1.00 45.90 1112 VAL B N 1
ATOM 7758 C CA . VAL D 3 112 ? 100.312 57.649 132.328 1.00 44.77 1112 VAL B CA 1
ATOM 7759 C C . VAL D 3 112 ? 99.646 58.930 132.816 1.00 43.95 1112 VAL B C 1
ATOM 7760 O O . VAL D 3 112 ? 98.965 58.925 133.838 1.00 43.88 1112 VAL B O 1
ATOM 7764 N N . THR D 3 113 ? 99.847 60.025 132.092 1.00 42.75 1113 THR B N 1
ATOM 7765 C CA . THR D 3 113 ? 99.258 61.301 132.485 1.00 41.98 1113 THR B CA 1
ATOM 7766 C C . THR D 3 113 ? 98.040 61.652 131.635 1.00 41.43 1113 THR B C 1
ATOM 7767 O O . THR D 3 113 ? 97.207 62.468 132.040 1.00 41.56 1113 THR B O 1
ATOM 7771 N N . GLN D 3 114 ? 97.937 61.032 130.464 1.00 40.20 1114 GLN B N 1
ATOM 7772 C CA . GLN D 3 114 ? 96.823 61.297 129.564 1.00 39.21 1114 GLN B CA 1
ATOM 7773 C C . GLN D 3 114 ? 96.352 60.063 128.805 1.00 38.02 1114 GLN B C 1
ATOM 7774 O O . GLN D 3 114 ? 97.150 59.184 128.454 1.00 38.17 1114 GLN B O 1
ATOM 7780 N N . LEU D 3 115 ? 95.046 60.012 128.564 1.00 36.28 1115 LEU B N 1
ATOM 7781 C CA . LEU D 3 115 ? 94.426 58.941 127.795 1.00 34.53 1115 LEU B CA 1
ATOM 7782 C C . LEU D 3 115 ? 93.655 59.660 126.682 1.00 33.14 1115 LEU B C 1
ATOM 7783 O O . LEU D 3 115 ? 92.543 60.147 126.885 1.00 32.95 1115 LEU B O 1
ATOM 7788 N N . LEU D 3 116 ? 94.285 59.741 125.514 1.00 31.59 1116 LEU B N 1
ATOM 7789 C CA . LEU D 3 116 ? 93.744 60.440 124.350 1.00 30.49 1116 LEU B CA 1
ATOM 7790 C C . LEU D 3 116 ? 92.860 59.625 123.418 1.00 29.89 1116 LEU B C 1
ATOM 7791 O O . LEU D 3 116 ? 93.317 58.702 122.744 1.00 29.95 1116 LEU B O 1
ATOM 7796 N N . THR D 3 117 ? 91.595 60.023 123.375 1.00 28.73 1117 THR B N 1
ATOM 7797 C CA . THR D 3 117 ? 90.558 59.397 122.571 1.00 28.38 1117 THR B CA 1
ATOM 7798 C C . THR D 3 117 ? 89.804 60.537 121.841 1.00 27.25 1117 THR B C 1
ATOM 7799 O O . THR D 3 117 ? 89.508 61.569 122.437 1.00 27.19 1117 THR B O 1
ATOM 7803 N N . PRO D 3 118 ? 89.493 60.362 120.543 1.00 26.58 1118 PRO B N 1
ATOM 7804 C CA . PRO D 3 118 ? 88.794 61.389 119.757 1.00 25.90 1118 PRO B CA 1
ATOM 7805 C C . PRO D 3 118 ? 87.552 62.016 120.377 1.00 25.42 1118 PRO B C 1
ATOM 7806 O O . PRO D 3 118 ? 87.302 63.203 120.188 1.00 24.93 1118 PRO B O 1
ATOM 7810 N N . GLY D 3 119 ? 86.772 61.221 121.107 1.00 25.16 1119 GLY B N 1
ATOM 7811 C CA . GLY D 3 119 ? 85.561 61.735 121.722 1.00 25.19 1119 GLY B CA 1
ATOM 7812 C C . GLY D 3 119 ? 85.669 62.129 123.183 1.00 25.24 1119 GLY B C 1
ATOM 7813 O O . GLY D 3 119 ? 84.666 62.472 123.809 1.00 25.43 1119 GLY B O 1
ATOM 7814 N N . THR D 3 120 ? 86.876 62.083 123.740 1.00 25.35 1120 THR B N 1
ATOM 7815 C CA . THR D 3 120 ? 87.061 62.448 125.136 1.00 25.40 1120 THR B CA 1
ATOM 7816 C C . THR D 3 120 ? 88.163 63.490 125.359 1.00 25.41 1120 THR B C 1
ATOM 7817 O O . THR D 3 120 ? 88.581 63.724 126.492 1.00 25.11 1120 THR B O 1
ATOM 7821 N N . LEU D 3 121 ? 88.611 64.127 124.283 1.00 25.85 1121 LEU B N 1
ATOM 7822 C CA . LEU D 3 121 ? 89.665 65.134 124.372 1.00 26.69 1121 LEU B CA 1
ATOM 7823 C C . LEU D 3 121 ? 89.351 66.303 125.298 1.00 27.75 1121 LEU B C 1
ATOM 7824 O O . LEU D 3 121 ? 88.242 66.844 125.300 1.00 27.25 1121 LEU B O 1
ATOM 7829 N N . LEU D 3 122 ? 90.348 66.685 126.089 1.00 29.10 1122 LEU B N 1
ATOM 7830 C CA . LEU D 3 122 ? 90.208 67.792 127.020 1.00 30.79 1122 LEU B CA 1
ATOM 7831 C C . LEU D 3 122 ? 91.242 68.883 126.739 1.00 31.36 1122 LEU B C 1
ATOM 7832 O O . LEU D 3 122 ? 91.234 69.925 127.376 1.00 31.26 1122 LEU B O 1
ATOM 7837 N N . GLN D 3 123 ? 92.145 68.646 125.796 1.00 32.35 1123 GLN B N 1
ATOM 7838 C CA . GLN D 3 123 ? 93.148 69.657 125.482 1.00 33.21 1123 GLN B CA 1
ATOM 7839 C C . GLN D 3 123 ? 92.638 70.590 124.396 1.00 33.38 1123 GLN B C 1
ATOM 7840 O O . GLN D 3 123 ? 92.235 70.146 123.318 1.00 32.93 1123 GLN B O 1
ATOM 7846 N N . GLU D 3 124 ? 92.654 71.884 124.701 1.00 33.70 1124 GLU B N 1
ATOM 7847 C CA . GLU D 3 124 ? 92.203 72.914 123.776 1.00 34.22 1124 GLU B CA 1
ATOM 7848 C C . GLU D 3 124 ? 92.881 72.779 122.421 1.00 33.71 1124 GLU B C 1
ATOM 7849 O O . GLU D 3 124 ? 92.233 72.871 121.380 1.00 33.83 1124 GLU B O 1
ATOM 7855 N N . SER D 3 125 ? 94.190 72.563 122.444 1.00 33.17 1125 SER B N 1
ATOM 7856 C CA . SER D 3 125 ? 94.976 72.427 121.218 1.00 32.77 1125 SER B CA 1
ATOM 7857 C C . SER D 3 125 ? 94.542 71.284 120.296 1.00 32.01 1125 SER B C 1
ATOM 7858 O O . SER D 3 125 ? 94.828 71.316 119.107 1.00 32.08 1125 SER B O 1
ATOM 7861 N N . LEU D 3 126 ? 93.863 70.276 120.832 1.00 30.91 1126 LEU B N 1
ATOM 7862 C CA . LEU D 3 126 ? 93.422 69.165 120.000 1.00 30.34 1126 LEU B CA 1
ATOM 7863 C C . LEU D 3 126 ? 91.932 69.234 119.720 1.00 30.09 1126 LEU B C 1
ATOM 7864 O O . LEU D 3 126 ? 91.352 68.298 119.176 1.00 29.86 1126 LEU B O 1
ATOM 7869 N N . LEU D 3 127 ? 91.306 70.340 120.094 1.00 29.50 1127 LEU B N 1
ATOM 7870 C CA . LEU D 3 127 ? 89.877 70.478 119.878 1.00 29.26 1127 LEU B CA 1
ATOM 7871 C C . LEU D 3 127 ? 89.509 71.619 118.951 1.00 29.34 1127 LEU B C 1
ATOM 7872 O O . LEU D 3 127 ? 90.259 72.581 118.805 1.00 29.05 1127 LEU B O 1
ATOM 7877 N N . PRO D 3 128 ? 88.349 71.503 118.287 1.00 29.49 1128 PRO B N 1
ATOM 7878 C CA . PRO D 3 128 ? 87.846 72.531 117.376 1.00 29.72 1128 PRO B CA 1
ATOM 7879 C C . PRO D 3 128 ? 86.990 73.409 118.284 1.00 29.62 1128 PRO B C 1
ATOM 7880 O O . PRO D 3 128 ? 86.741 73.022 119.421 1.00 30.02 1128 PRO B O 1
ATOM 7884 N N . ARG D 3 129 ? 86.551 74.574 117.816 1.00 29.79 1129 ARG B N 1
ATOM 7885 C CA . ARG D 3 129 ? 85.713 75.436 118.651 1.00 29.69 1129 ARG B CA 1
ATOM 7886 C C . ARG D 3 129 ? 84.418 74.723 118.976 1.00 28.83 1129 ARG B C 1
ATOM 7887 O O . ARG D 3 129 ? 83.918 74.800 120.094 1.00 28.89 1129 ARG B O 1
ATOM 7895 N N . GLU D 3 130 ? 83.882 74.040 117.973 1.00 28.01 1130 GLU B N 1
ATOM 7896 C CA . GLU D 3 130 ? 82.632 73.299 118.087 1.00 27.17 1130 GLU B CA 1
ATOM 7897 C C . GLU D 3 130 ? 82.656 72.205 119.162 1.00 26.41 1130 GLU B C 1
ATOM 7898 O O . GLU D 3 130 ? 83.719 71.775 119.620 1.00 25.86 1130 GLU B O 1
ATOM 7904 N N . ALA D 3 131 ? 81.464 71.748 119.536 1.00 25.64 1131 ALA B N 1
ATOM 7905 C CA . ALA D 3 131 ? 81.306 70.701 120.523 1.00 25.21 1131 ALA B CA 1
ATOM 7906 C C . ALA D 3 131 ? 81.918 69.414 119.984 1.00 24.79 1131 ALA B C 1
ATOM 7907 O O . ALA D 3 131 ? 81.814 69.124 118.808 1.00 25.27 1131 ALA B O 1
ATOM 7909 N N . ASN D 3 132 ? 82.592 68.664 120.844 1.00 24.90 1132 ASN B N 1
ATOM 7910 C CA . ASN D 3 132 ? 83.223 67.399 120.461 1.00 24.92 1132 ASN B CA 1
ATOM 7911 C C . ASN D 3 132 ? 82.476 66.361 121.291 1.00 24.83 1132 ASN B C 1
ATOM 7912 O O . ASN D 3 132 ? 82.600 66.336 122.517 1.00 24.92 1132 ASN B O 1
ATOM 7917 N N . TYR D 3 133 ? 81.689 65.516 120.637 1.00 24.31 1133 TYR B N 1
ATOM 7918 C CA . TYR D 3 133 ? 80.894 64.547 121.385 1.00 24.54 1133 TYR B CA 1
ATOM 7919 C C . TYR D 3 133 ? 81.322 63.092 121.361 1.00 24.47 1133 TYR B C 1
ATOM 7920 O O . TYR D 3 133 ? 81.861 62.589 120.376 1.00 24.66 1133 TYR B O 1
ATOM 7929 N N . LEU D 3 134 ? 81.057 62.432 122.478 1.00 24.72 1134 LEU B N 1
ATOM 7930 C CA . LEU D 3 134 ? 81.274 61.006 122.629 1.00 24.81 1134 LEU B CA 1
ATOM 7931 C C . LEU D 3 134 ? 79.813 60.543 122.665 1.00 25.18 1134 LEU B C 1
ATOM 7932 O O . LEU D 3 134 ? 79.001 61.122 123.392 1.00 24.91 1134 LEU B O 1
ATOM 7937 N N . ALA D 3 135 ? 79.463 59.538 121.872 1.00 25.86 1135 ALA B N 1
ATOM 7938 C CA . ALA D 3 135 ? 78.081 59.056 121.848 1.00 26.50 1135 ALA B CA 1
ATOM 7939 C C . ALA D 3 135 ? 77.962 57.561 122.148 1.00 27.21 1135 ALA B C 1
ATOM 7940 O O . ALA D 3 135 ? 78.804 56.764 121.741 1.00 27.22 1135 ALA B O 1
ATOM 7942 N N . ALA D 3 136 ? 76.900 57.186 122.850 1.00 28.21 1136 ALA B N 1
ATOM 7943 C CA . ALA D 3 136 ? 76.670 55.786 123.184 1.00 29.28 1136 ALA B CA 1
ATOM 7944 C C . ALA D 3 136 ? 75.253 55.362 122.775 1.00 30.23 1136 ALA B C 1
ATOM 7945 O O . ALA D 3 136 ? 74.277 56.071 123.044 1.00 29.89 1136 ALA B O 1
ATOM 7947 N N . ILE D 3 137 ? 75.151 54.203 122.128 1.00 31.29 1137 ILE B N 1
ATOM 7948 C CA . ILE D 3 137 ? 73.855 53.688 121.697 1.00 32.54 1137 ILE B CA 1
ATOM 7949 C C . ILE D 3 137 ? 73.546 52.320 122.302 1.00 33.74 1137 ILE B C 1
ATOM 7950 O O . ILE D 3 137 ? 74.385 51.413 122.303 1.00 33.45 1137 ILE B O 1
ATOM 7955 N N . ALA D 3 138 ? 72.328 52.178 122.811 1.00 34.91 1138 ALA B N 1
ATOM 7956 C CA . ALA D 3 138 ? 71.904 50.925 123.414 1.00 36.70 1138 ALA B CA 1
ATOM 7957 C C . ALA D 3 138 ? 70.421 50.686 123.160 1.00 37.76 1138 ALA B C 1
ATOM 7958 O O . ALA D 3 138 ? 69.670 51.621 122.881 1.00 37.59 1138 ALA B O 1
ATOM 7960 N N . THR D 3 139 ? 70.009 49.426 123.267 1.00 39.20 1139 THR B N 1
ATOM 7961 C CA . THR D 3 139 ? 68.620 49.056 123.042 1.00 40.59 1139 THR B CA 1
ATOM 7962 C C . THR D 3 139 ? 67.837 48.791 124.321 1.00 41.23 1139 THR B C 1
ATOM 7963 O O . THR D 3 139 ? 68.386 48.743 125.425 1.00 41.85 1139 THR B O 1
ATOM 7967 N N . GLY D 3 140 ? 66.535 48.617 124.142 1.00 41.91 1140 GLY B N 1
ATOM 7968 C CA . GLY D 3 140 ? 65.614 48.383 125.238 1.00 42.51 1140 GLY B CA 1
ATOM 7969 C C . GLY D 3 140 ? 64.298 48.728 124.578 1.00 43.03 1140 GLY B C 1
ATOM 7970 O O . GLY D 3 140 ? 64.033 48.245 123.480 1.00 43.03 1140 GLY B O 1
ATOM 7971 N N . ASP D 3 141 ? 63.475 49.558 125.208 1.00 43.30 1141 ASP B N 1
ATOM 7972 C CA . ASP D 3 141 ? 62.227 49.952 124.573 1.00 43.52 1141 ASP B CA 1
ATOM 7973 C C . ASP D 3 141 ? 62.693 51.002 123.574 1.00 43.06 1141 ASP B C 1
ATOM 7974 O O . ASP D 3 141 ? 62.760 52.186 123.895 1.00 43.10 1141 ASP B O 1
ATOM 7979 N N . GLY D 3 142 ? 63.047 50.564 122.372 1.00 42.57 1142 GLY B N 1
ATOM 7980 C CA . GLY D 3 142 ? 63.522 51.504 121.373 1.00 41.81 1142 GLY B CA 1
ATOM 7981 C C . GLY D 3 142 ? 65.015 51.769 121.496 1.00 41.21 1142 GLY B C 1
ATOM 7982 O O . GLY D 3 142 ? 65.769 50.938 122.013 1.00 41.44 1142 GLY B O 1
ATOM 7983 N N . TRP D 3 143 ? 65.448 52.942 121.044 1.00 40.27 1143 TRP B N 1
ATOM 7984 C CA . TRP D 3 143 ? 66.859 53.285 121.085 1.00 39.04 1143 TRP B CA 1
ATOM 7985 C C . TRP D 3 143 ? 67.279 54.363 122.068 1.00 37.74 1143 TRP B C 1
ATOM 7986 O O . TRP D 3 143 ? 66.780 55.490 122.037 1.00 37.37 1143 TRP B O 1
ATOM 7997 N N . GLY D 3 144 ? 68.203 53.996 122.947 1.00 36.02 1144 GLY B N 1
ATOM 7998 C CA . GLY D 3 144 ? 68.711 54.943 123.915 1.00 34.39 1144 GLY B CA 1
ATOM 7999 C C . GLY D 3 144 ? 69.892 55.622 123.261 1.00 33.17 1144 GLY B C 1
ATOM 8000 O O . GLY D 3 144 ? 70.788 54.945 122.755 1.00 33.02 1144 GLY B O 1
ATOM 8001 N N . LEU D 3 145 ? 69.893 56.951 123.255 1.00 31.72 1145 LEU B N 1
ATOM 8002 C CA . LEU D 3 145 ? 70.976 57.709 122.635 1.00 30.36 1145 LEU B CA 1
ATOM 8003 C C . LEU D 3 145 ? 71.415 58.790 123.610 1.00 29.21 1145 LEU B C 1
ATOM 8004 O O . LEU D 3 145 ? 70.600 59.600 124.054 1.00 28.87 1145 LEU B O 1
ATOM 8009 N N . ALA D 3 146 ? 72.700 58.803 123.938 1.00 27.95 1146 ALA B N 1
ATOM 8010 C CA . ALA D 3 146 ? 73.225 59.785 124.870 1.00 27.41 1146 ALA B CA 1
ATOM 8011 C C . ALA D 3 146 ? 74.544 60.369 124.382 1.00 26.67 1146 ALA B C 1
ATOM 8012 O O . ALA D 3 146 ? 75.367 59.664 123.782 1.00 26.76 1146 ALA B O 1
ATOM 8014 N N . PHE D 3 147 ? 74.741 61.657 124.647 1.00 25.96 1147 PHE B N 1
ATOM 8015 C CA . PHE D 3 147 ? 75.963 62.354 124.233 1.00 25.07 1147 PHE B CA 1
ATOM 8016 C C . PHE D 3 147 ? 76.704 62.976 125.411 1.00 24.36 1147 PHE B C 1
ATOM 8017 O O . PHE D 3 147 ? 76.096 63.388 126.395 1.00 23.66 1147 PHE B O 1
ATOM 8025 N N . LEU D 3 148 ? 78.022 63.076 125.274 1.00 24.14 1148 LEU B N 1
ATOM 8026 C CA . LEU D 3 148 ? 78.858 63.671 126.309 1.00 24.25 1148 LEU B CA 1
ATOM 8027 C C . LEU D 3 148 ? 80.010 64.454 125.670 1.00 23.76 1148 LEU B C 1
ATOM 8028 O O . LEU D 3 148 ? 80.641 63.985 124.722 1.00 23.62 1148 LEU B O 1
ATOM 8033 N N . ASP D 3 149 ? 80.259 65.655 126.184 1.00 23.39 1149 ASP B N 1
ATOM 8034 C CA . ASP D 3 149 ? 81.361 66.486 125.723 1.00 22.68 1149 ASP B CA 1
ATOM 8035 C C . ASP D 3 149 ? 82.188 66.706 126.978 1.00 22.84 1149 ASP B C 1
ATOM 8036 O O . ASP D 3 149 ? 81.869 67.571 127.800 1.00 22.57 1149 ASP B O 1
ATOM 8041 N N . VAL D 3 150 ? 83.246 65.915 127.126 1.00 22.66 1150 VAL B N 1
ATOM 8042 C CA . VAL D 3 150 ? 84.099 65.996 128.296 1.00 22.75 1150 VAL B CA 1
ATOM 8043 C C . VAL D 3 150 ? 84.757 67.365 128.500 1.00 22.51 1150 VAL B C 1
ATOM 8044 O O . VAL D 3 150 ? 84.976 67.785 129.638 1.00 22.23 1150 VAL B O 1
ATOM 8048 N N . SER D 3 151 ? 85.072 68.055 127.408 1.00 22.23 1151 SER B N 1
ATOM 8049 C CA . SER D 3 151 ? 85.721 69.361 127.503 1.00 22.84 1151 SER B CA 1
ATOM 8050 C C . SER D 3 151 ? 84.778 70.440 128.038 1.00 23.12 1151 SER B C 1
ATOM 8051 O O . SER D 3 151 ? 85.218 71.440 128.606 1.00 22.95 1151 SER B O 1
ATOM 8054 N N . THR D 3 152 ? 83.480 70.211 127.872 1.00 23.45 1152 THR B N 1
ATOM 8055 C CA . THR D 3 152 ? 82.454 71.160 128.284 1.00 24.25 1152 THR B CA 1
ATOM 8056 C C . THR D 3 152 ? 81.575 70.702 129.445 1.00 24.09 1152 THR B C 1
ATOM 8057 O O . THR D 3 152 ? 80.990 71.516 130.153 1.00 23.49 1152 THR B O 1
ATOM 8061 N N . GLY D 3 153 ? 81.478 69.393 129.632 1.00 24.34 1153 GLY B N 1
ATOM 8062 C CA . GLY D 3 153 ? 80.613 68.872 130.669 1.00 24.40 1153 GLY B CA 1
ATOM 8063 C C . GLY D 3 153 ? 79.209 68.652 130.112 1.00 24.66 1153 GLY B C 1
ATOM 8064 O O . GLY D 3 153 ? 78.337 68.111 130.806 1.00 24.63 1153 GLY B O 1
ATOM 8065 N N . GLU D 3 154 ? 78.977 69.067 128.865 1.00 24.66 1154 GLU B N 1
ATOM 8066 C CA . GLU D 3 154 ? 77.655 68.891 128.255 1.00 25.24 1154 GLU B CA 1
ATOM 8067 C C . GLU D 3 154 ? 77.312 67.411 128.291 1.00 25.42 1154 GLU B C 1
ATOM 8068 O O . GLU D 3 154 ? 78.097 66.577 127.839 1.00 25.05 1154 GLU B O 1
ATOM 8074 N N . PHE D 3 155 ? 76.130 67.111 128.823 1.00 26.06 1155 PHE B N 1
ATOM 8075 C CA . PHE D 3 155 ? 75.650 65.741 129.015 1.00 27.25 1155 PHE B CA 1
ATOM 8076 C C . PHE D 3 155 ? 74.139 65.677 128.745 1.00 27.88 1155 PHE B C 1
ATOM 8077 O O . PHE D 3 155 ? 73.339 66.209 129.525 1.00 28.08 1155 PHE B O 1
ATOM 8085 N N . LYS D 3 156 ? 73.756 65.023 127.651 1.00 28.26 1156 LYS B N 1
ATOM 8086 C CA . LYS D 3 156 ? 72.353 64.932 127.268 1.00 29.33 1156 LYS B CA 1
ATOM 8087 C C . LYS D 3 156 ? 72.021 63.648 126.496 1.00 29.90 1156 LYS B C 1
ATOM 8088 O O . LYS D 3 156 ? 72.903 62.965 125.976 1.00 29.98 1156 LYS B O 1
ATOM 8094 N N . GLY D 3 157 ? 70.733 63.336 126.406 1.00 30.50 1157 GLY B N 1
ATOM 8095 C CA . GLY D 3 157 ? 70.327 62.143 125.692 1.00 31.08 1157 GLY B CA 1
ATOM 8096 C C . GLY D 3 157 ? 68.832 62.067 125.459 1.00 31.63 1157 GLY B C 1
ATOM 8097 O O . GLY D 3 157 ? 68.074 62.906 125.945 1.00 31.57 1157 GLY B O 1
ATOM 8098 N N . THR D 3 158 ? 68.415 61.047 124.716 1.00 32.12 1158 THR B N 1
ATOM 8099 C CA . THR D 3 158 ? 67.009 60.837 124.410 1.00 33.08 1158 THR B CA 1
ATOM 8100 C C . THR D 3 158 ? 66.736 59.366 124.074 1.00 33.85 1158 THR B C 1
ATOM 8101 O O . THR D 3 158 ? 67.631 58.518 124.142 1.00 33.61 1158 THR B O 1
ATOM 8105 N N . VAL D 3 159 ? 65.492 59.069 123.720 1.00 34.99 1159 VAL B N 1
ATOM 8106 C CA . VAL D 3 159 ? 65.101 57.710 123.355 1.00 36.37 1159 VAL B CA 1
ATOM 8107 C C . VAL D 3 159 ? 64.318 57.790 122.061 1.00 37.18 1159 VAL B C 1
ATOM 8108 O O . VAL D 3 159 ? 63.297 58.464 121.991 1.00 37.69 1159 VAL B O 1
ATOM 8112 N N . LEU D 3 160 ? 64.806 57.110 121.035 1.00 38.44 1160 LEU B N 1
ATOM 8113 C CA . LEU D 3 160 ? 64.143 57.122 119.743 1.00 39.69 1160 LEU B CA 1
ATOM 8114 C C . LEU D 3 160 ? 63.479 55.779 119.471 1.00 40.35 1160 LEU B C 1
ATOM 8115 O O . LEU D 3 160 ? 63.989 54.730 119.858 1.00 40.31 1160 LEU B O 1
ATOM 8120 N N . LYS D 3 161 ? 62.334 55.836 118.800 1.00 41.25 1161 LYS B N 1
ATOM 8121 C CA . LYS D 3 161 ? 61.542 54.659 118.486 1.00 41.93 1161 LYS B CA 1
ATOM 8122 C C . LYS D 3 161 ? 61.941 53.908 117.225 1.00 41.97 1161 LYS B C 1
ATOM 8123 O O . LYS D 3 161 ? 61.701 52.708 117.124 1.00 42.31 1161 LYS B O 1
ATOM 8129 N N . SER D 3 162 ? 62.537 54.592 116.259 1.00 41.96 1162 SER B N 1
ATOM 8130 C CA . SER D 3 162 ? 62.923 53.916 115.027 1.00 41.79 1162 SER B CA 1
ATOM 8131 C C . SER D 3 162 ? 64.404 54.060 114.765 1.00 41.94 1162 SER B C 1
ATOM 8132 O O . SER D 3 162 ? 65.040 55.010 115.229 1.00 42.08 1162 SER B O 1
ATOM 8135 N N . LYS D 3 163 ? 64.948 53.122 113.999 1.00 41.54 1163 LYS B N 1
ATOM 8136 C CA . LYS D 3 163 ? 66.358 53.155 113.677 1.00 41.58 1163 LYS B CA 1
ATOM 8137 C C . LYS D 3 163 ? 66.662 54.423 112.876 1.00 41.15 1163 LYS B C 1
ATOM 8138 O O . LYS D 3 163 ? 67.701 55.055 113.068 1.00 41.00 1163 LYS B O 1
ATOM 8144 N N . SER D 3 164 ? 65.745 54.793 111.985 1.00 40.39 1164 SER B N 1
ATOM 8145 C CA . SER D 3 164 ? 65.908 55.990 111.161 1.00 39.56 1164 SER B CA 1
ATOM 8146 C C . SER D 3 164 ? 66.084 57.240 112.008 1.00 38.58 1164 SER B C 1
ATOM 8147 O O . SER D 3 164 ? 67.001 58.026 111.786 1.00 38.23 1164 SER B O 1
ATOM 8150 N N . ALA D 3 165 ? 65.181 57.422 112.965 1.00 37.47 1165 ALA B N 1
ATOM 8151 C CA . ALA D 3 165 ? 65.238 58.575 113.837 1.00 36.93 1165 ALA B CA 1
ATOM 8152 C C . ALA D 3 165 ? 66.572 58.579 114.576 1.00 36.51 1165 ALA B C 1
ATOM 8153 O O . ALA D 3 165 ? 67.197 59.632 114.733 1.00 36.77 1165 ALA B O 1
ATOM 8155 N N . LEU D 3 166 ? 66.998 57.400 115.026 1.00 35.59 1166 LEU B N 1
ATOM 8156 C CA . LEU D 3 166 ? 68.254 57.263 115.746 1.00 35.13 1166 LEU B CA 1
ATOM 8157 C C . LEU D 3 166 ? 69.410 57.765 114.906 1.00 34.64 1166 LEU B C 1
ATOM 8158 O O . LEU D 3 166 ? 70.213 58.582 115.354 1.00 34.36 1166 LEU B O 1
ATOM 8163 N N . TYR D 3 167 ? 69.495 57.249 113.687 1.00 33.77 1167 TYR B N 1
ATOM 8164 C CA . TYR D 3 167 ? 70.549 57.634 112.774 1.00 33.52 1167 TYR B CA 1
ATOM 8165 C C . TYR D 3 167 ? 70.556 59.141 112.510 1.00 32.72 1167 TYR B C 1
ATOM 8166 O O . TYR D 3 167 ? 71.627 59.748 112.425 1.00 32.31 1167 TYR B O 1
ATOM 8175 N N . ASP D 3 168 ? 69.371 59.743 112.386 1.00 31.44 1168 ASP B N 1
ATOM 8176 C CA . ASP D 3 168 ? 69.300 61.186 112.165 1.00 30.56 1168 ASP B CA 1
ATOM 8177 C C . ASP D 3 168 ? 69.759 61.940 113.419 1.00 29.61 1168 ASP B C 1
ATOM 8178 O O . ASP D 3 168 ? 70.493 62.908 113.319 1.00 29.20 1168 ASP B O 1
ATOM 8183 N N . GLU D 3 169 ? 69.332 61.507 114.601 1.00 29.49 1169 GLU B N 1
ATOM 8184 C CA . GLU D 3 169 ? 69.768 62.194 115.821 1.00 29.55 1169 GLU B CA 1
ATOM 8185 C C . GLU D 3 169 ? 71.280 62.097 115.967 1.00 28.98 1169 GLU B C 1
ATOM 8186 O O . GLU D 3 169 ? 71.933 63.047 116.394 1.00 28.77 1169 GLU B O 1
ATOM 8192 N N . LEU D 3 170 ? 71.823 60.939 115.607 1.00 28.45 1170 LEU B N 1
ATOM 8193 C CA . LEU D 3 170 ? 73.256 60.687 115.691 1.00 28.43 1170 LEU B CA 1
ATOM 8194 C C . LEU D 3 170 ? 73.983 61.603 114.726 1.00 27.77 1170 LEU B C 1
ATOM 8195 O O . LEU D 3 170 ? 74.898 62.329 115.112 1.00 28.02 1170 LEU B O 1
ATOM 8200 N N . PHE D 3 171 ? 73.574 61.575 113.466 1.00 27.22 1171 PHE B N 1
ATOM 8201 C CA . PHE D 3 171 ? 74.235 62.401 112.475 1.00 26.88 1171 PHE B CA 1
ATOM 8202 C C . PHE D 3 171 ? 74.185 63.880 112.809 1.00 26.89 1171 PHE B C 1
ATOM 8203 O O . PHE D 3 171 ? 75.174 64.580 112.632 1.00 26.74 1171 PHE B O 1
ATOM 8211 N N . ARG D 3 172 ? 73.037 64.361 113.281 1.00 26.71 1172 ARG B N 1
ATOM 8212 C CA . ARG D 3 172 ? 72.908 65.778 113.609 1.00 26.74 1172 ARG B CA 1
ATOM 8213 C C . ARG D 3 172 ? 73.997 66.286 114.551 1.00 26.58 1172 ARG B C 1
ATOM 8214 O O . ARG D 3 172 ? 74.348 67.465 114.520 1.00 26.44 1172 ARG B O 1
ATOM 8222 N N . HIS D 3 173 ? 74.531 65.401 115.386 1.00 25.95 1173 HIS B N 1
ATOM 8223 C CA . HIS D 3 173 ? 75.556 65.792 116.346 1.00 25.66 1173 HIS B CA 1
ATOM 8224 C C . HIS D 3 173 ? 77.002 65.519 115.916 1.00 25.52 1173 HIS B C 1
ATOM 8225 O O . HIS D 3 173 ? 77.933 65.992 116.573 1.00 25.65 1173 HIS B O 1
ATOM 8232 N N . ARG D 3 174 ? 77.184 64.789 114.814 1.00 25.39 1174 ARG B N 1
ATOM 8233 C CA . ARG D 3 174 ? 78.517 64.430 114.299 1.00 25.64 1174 ARG B CA 1
ATOM 8234 C C . ARG D 3 174 ? 79.508 64.041 115.401 1.00 25.08 1174 ARG B C 1
ATOM 8235 O O . ARG D 3 174 ? 80.545 64.674 115.579 1.00 24.59 1174 ARG B O 1
ATOM 8243 N N . PRO D 3 175 ? 79.200 62.977 116.146 1.00 24.66 1175 PRO B N 1
ATOM 8244 C CA . PRO D 3 175 ? 80.062 62.501 117.233 1.00 25.03 1175 PRO B CA 1
ATOM 8245 C C . PRO D 3 175 ? 81.445 62.133 116.705 1.00 24.61 1175 PRO B C 1
ATOM 8246 O O . PRO D 3 175 ? 81.580 61.682 115.570 1.00 24.61 1175 PRO B O 1
ATOM 8250 N N . ALA D 3 176 ? 82.468 62.309 117.532 1.00 24.52 1176 ALA B N 1
ATOM 8251 C CA . ALA D 3 176 ? 83.823 61.958 117.124 1.00 24.52 1176 ALA B CA 1
ATOM 8252 C C . ALA D 3 176 ? 84.111 60.489 117.453 1.00 24.28 1176 ALA B C 1
ATOM 8253 O O . ALA D 3 176 ? 85.039 59.886 116.909 1.00 25.00 1176 ALA B O 1
ATOM 8255 N N . GLU D 3 177 ? 83.301 59.901 118.324 1.00 24.54 1177 GLU B N 1
ATOM 8256 C CA . GLU D 3 177 ? 83.526 58.513 118.736 1.00 24.35 1177 GLU B CA 1
ATOM 8257 C C . GLU D 3 177 ? 82.237 57.898 119.270 1.00 24.69 1177 GLU B C 1
ATOM 8258 O O . GLU D 3 177 ? 81.503 58.534 120.038 1.00 24.68 1177 GLU B O 1
ATOM 8264 N N . VAL D 3 178 ? 81.972 56.655 118.877 1.00 24.74 1178 VAL B N 1
ATOM 8265 C CA . VAL D 3 178 ? 80.743 55.982 119.291 1.00 25.24 1178 VAL B CA 1
ATOM 8266 C C . VAL D 3 178 ? 80.938 54.685 120.079 1.00 25.76 1178 VAL B C 1
ATOM 8267 O O . VAL D 3 178 ? 81.746 53.833 119.718 1.00 25.79 1178 VAL B O 1
ATOM 8271 N N . LEU D 3 179 ? 80.174 54.551 121.154 1.00 26.16 1179 LEU B N 1
ATOM 8272 C CA . LEU D 3 179 ? 80.189 53.355 121.990 1.00 26.97 1179 LEU B CA 1
ATOM 8273 C C . LEU D 3 179 ? 78.858 52.632 121.730 1.00 27.73 1179 LEU B C 1
ATOM 8274 O O . LEU D 3 179 ? 77.792 53.167 122.045 1.00 27.72 1179 LEU B O 1
ATOM 8279 N N . LEU D 3 180 ? 78.922 51.432 121.158 1.00 28.93 1180 LEU B N 1
ATOM 8280 C CA . LEU D 3 180 ? 77.714 50.650 120.869 1.00 30.24 1180 LEU B CA 1
ATOM 8281 C C . LEU D 3 180 ? 77.485 49.589 121.943 1.00 31.30 1180 LEU B C 1
ATOM 8282 O O . LEU D 3 180 ? 78.427 48.983 122.430 1.00 31.23 1180 LEU B O 1
ATOM 8287 N N . ALA D 3 181 ? 76.230 49.369 122.313 1.00 32.83 1181 ALA B N 1
ATOM 8288 C CA . ALA D 3 181 ? 75.913 48.362 123.315 1.00 34.27 1181 ALA B CA 1
ATOM 8289 C C . ALA D 3 181 ? 76.359 46.982 122.823 1.00 35.55 1181 ALA B C 1
ATOM 8290 O O . ALA D 3 181 ? 76.547 46.767 121.619 1.00 35.35 1181 ALA B O 1
ATOM 8292 N N . PRO D 3 182 ? 76.546 46.031 123.754 1.00 36.86 1182 PRO B N 1
ATOM 8293 C CA . PRO D 3 182 ? 76.972 44.679 123.375 1.00 37.94 1182 PRO B CA 1
ATOM 8294 C C . PRO D 3 182 ? 76.042 43.977 122.382 1.00 38.92 1182 PRO B C 1
ATOM 8295 O O . PRO D 3 182 ? 76.513 43.297 121.475 1.00 38.92 1182 PRO B O 1
ATOM 8299 N N . GLU D 3 183 ? 74.732 44.149 122.527 1.00 40.47 1183 GLU B N 1
ATOM 8300 C CA . GLU D 3 183 ? 73.807 43.497 121.600 1.00 42.21 1183 GLU B CA 1
ATOM 8301 C C . GLU D 3 183 ? 73.919 44.080 120.203 1.00 43.03 1183 GLU B C 1
ATOM 8302 O O . GLU D 3 183 ? 73.447 43.480 119.237 1.00 43.60 1183 GLU B O 1
ATOM 8308 N N . LEU D 3 184 ? 74.536 45.251 120.087 1.00 43.68 1184 LEU B N 1
ATOM 8309 C CA . LEU D 3 184 ? 74.681 45.880 118.783 1.00 44.08 1184 LEU B CA 1
ATOM 8310 C C . LEU D 3 184 ? 76.017 45.509 118.148 1.00 44.67 1184 LEU B C 1
ATOM 8311 O O . LEU D 3 184 ? 76.118 45.386 116.928 1.00 44.59 1184 LEU B O 1
ATOM 8316 N N . LEU D 3 185 ? 77.044 45.321 118.970 1.00 45.29 1185 LEU B N 1
ATOM 8317 C CA . LEU D 3 185 ? 78.355 44.955 118.442 1.00 46.39 1185 LEU B CA 1
ATOM 8318 C C . LEU D 3 185 ? 78.361 43.503 117.962 1.00 47.16 1185 LEU B C 1
ATOM 8319 O O . LEU D 3 185 ? 79.148 43.124 117.095 1.00 47.14 1185 LEU B O 1
ATOM 8324 N N . GLU D 3 186 ? 77.471 42.697 118.524 1.00 48.00 1186 GLU B N 1
ATOM 8325 C CA . GLU D 3 186 ? 77.388 41.292 118.155 1.00 49.07 1186 GLU B CA 1
ATOM 8326 C C . GLU D 3 186 ? 76.470 41.073 116.958 1.00 49.40 1186 GLU B C 1
ATOM 8327 O O . GLU D 3 186 ? 76.518 40.026 116.310 1.00 49.54 1186 GLU B O 1
ATOM 8333 N N . ASN D 3 187 ? 75.645 42.073 116.665 1.00 49.58 1187 ASN B N 1
ATOM 8334 C CA . ASN D 3 187 ? 74.710 42.007 115.550 1.00 49.59 1187 ASN B CA 1
ATOM 8335 C C . ASN D 3 187 ? 75.443 42.385 114.266 1.00 49.79 1187 ASN B C 1
ATOM 8336 O O . ASN D 3 187 ? 75.620 43.569 113.958 1.00 49.82 1187 ASN B O 1
ATOM 8341 N N . GLY D 3 188 ? 75.873 41.371 113.523 1.00 49.92 1188 GLY B N 1
ATOM 8342 C CA . GLY D 3 188 ? 76.601 41.611 112.292 1.00 50.04 1188 GLY B CA 1
ATOM 8343 C C . GLY D 3 188 ? 75.828 42.427 111.280 1.00 50.28 1188 GLY B C 1
ATOM 8344 O O . GLY D 3 188 ? 76.418 43.067 110.414 1.00 50.31 1188 GLY B O 1
ATOM 8345 N N . ALA D 3 189 ? 74.504 42.404 111.385 1.00 50.50 1189 ALA B N 1
ATOM 8346 C CA . ALA D 3 189 ? 73.661 43.145 110.456 1.00 50.69 1189 ALA B CA 1
ATOM 8347 C C . ALA D 3 189 ? 73.778 44.637 110.737 1.00 50.74 1189 ALA B C 1
ATOM 8348 O O . ALA D 3 189 ? 74.144 45.426 109.861 1.00 50.74 1189 ALA B O 1
ATOM 8350 N N . PHE D 3 190 ? 73.470 45.006 111.974 1.00 50.73 1190 PHE B N 1
ATOM 8351 C CA . PHE D 3 190 ? 73.525 46.388 112.416 1.00 50.70 1190 PHE B CA 1
ATOM 8352 C C . PHE D 3 190 ? 74.922 46.946 112.159 1.00 50.70 1190 PHE B C 1
ATOM 8353 O O . PHE D 3 190 ? 75.089 47.965 111.486 1.00 50.57 1190 PHE B O 1
ATOM 8361 N N . LEU D 3 191 ? 75.920 46.247 112.686 1.00 50.69 1191 LEU B N 1
ATOM 8362 C CA . LEU D 3 191 ? 77.312 46.656 112.570 1.00 50.68 1191 LEU B CA 1
ATOM 8363 C C . LEU D 3 191 ? 77.753 47.105 111.180 1.00 50.78 1191 LEU B C 1
ATOM 8364 O O . LEU D 3 191 ? 78.359 48.171 111.037 1.00 50.83 1191 LEU B O 1
ATOM 8369 N N . ASP D 3 192 ? 77.469 46.306 110.157 1.00 50.78 1192 ASP B N 1
ATOM 8370 C CA . ASP D 3 192 ? 77.860 46.687 108.804 1.00 50.72 1192 ASP B CA 1
ATOM 8371 C C . ASP D 3 192 ? 77.051 47.879 108.314 1.00 50.28 1192 ASP B C 1
ATOM 8372 O O . ASP D 3 192 ? 77.582 48.766 107.653 1.00 50.42 1192 ASP B O 1
ATOM 8377 N N . GLU D 3 193 ? 75.766 47.905 108.638 1.00 49.77 1193 GLU B N 1
ATOM 8378 C CA . GLU D 3 193 ? 74.932 49.023 108.233 1.00 49.40 1193 GLU B CA 1
ATOM 8379 C C . GLU D 3 193 ? 75.493 50.269 108.914 1.00 48.95 1193 GLU B C 1
ATOM 8380 O O . GLU D 3 193 ? 75.735 51.293 108.272 1.00 49.01 1193 GLU B O 1
ATOM 8386 N N . PHE D 3 194 ? 75.728 50.159 110.218 1.00 48.37 1194 PHE B N 1
ATOM 8387 C CA . PHE D 3 194 ? 76.250 51.272 111.003 1.00 47.71 1194 PHE B CA 1
ATOM 8388 C C . PHE D 3 194 ? 77.615 51.772 110.522 1.00 47.79 1194 PHE B C 1
ATOM 8389 O O . PHE D 3 194 ? 77.823 52.978 110.379 1.00 47.80 1194 PHE B O 1
ATOM 8397 N N . ARG D 3 195 ? 78.548 50.859 110.279 1.00 47.66 1195 ARG B N 1
ATOM 8398 C CA . ARG D 3 195 ? 79.872 51.269 109.825 1.00 47.65 1195 ARG B CA 1
ATOM 8399 C C . ARG D 3 195 ? 79.839 51.898 108.440 1.00 47.28 1195 ARG B C 1
ATOM 8400 O O . ARG D 3 195 ? 80.654 52.766 108.131 1.00 46.95 1195 ARG B O 1
ATOM 8408 N N . LYS D 3 196 ? 78.904 51.451 107.603 1.00 47.33 1196 LYS B N 1
ATOM 8409 C CA . LYS D 3 196 ? 78.784 51.992 106.250 1.00 47.26 1196 LYS B CA 1
ATOM 8410 C C . LYS D 3 196 ? 78.210 53.411 106.265 1.00 46.72 1196 LYS B C 1
ATOM 8411 O O . LYS D 3 196 ? 78.553 54.237 105.419 1.00 46.67 1196 LYS B O 1
ATOM 8417 N N . ARG D 3 197 ? 77.341 53.696 107.229 1.00 45.77 1197 ARG B N 1
ATOM 8418 C CA . ARG D 3 197 ? 76.748 55.018 107.309 1.00 44.88 1197 ARG B CA 1
ATOM 8419 C C . ARG D 3 197 ? 77.574 55.979 108.158 1.00 44.28 1197 ARG B C 1
ATOM 8420 O O . ARG D 3 197 ? 77.796 57.123 107.767 1.00 44.15 1197 ARG B O 1
ATOM 8428 N N . PHE D 3 198 ? 78.037 55.513 109.313 1.00 43.49 1198 PHE B N 1
ATOM 8429 C CA . PHE D 3 198 ? 78.832 56.350 110.198 1.00 42.74 1198 PHE B CA 1
ATOM 8430 C C . PHE D 3 198 ? 80.253 55.839 110.341 1.00 42.71 1198 PHE B C 1
ATOM 8431 O O . PHE D 3 198 ? 80.517 54.913 111.106 1.00 42.58 1198 PHE B O 1
ATOM 8439 N N . PRO D 3 199 ? 81.192 56.437 109.594 1.00 42.57 1199 PRO B N 1
ATOM 8440 C CA . PRO D 3 199 ? 82.600 56.047 109.636 1.00 42.50 1199 PRO B CA 1
ATOM 8441 C C . PRO D 3 199 ? 83.330 56.655 110.833 1.00 42.32 1199 PRO B C 1
ATOM 8442 O O . PRO D 3 199 ? 84.417 57.210 110.689 1.00 42.63 1199 PRO B O 1
ATOM 8446 N N . VAL D 3 200 ? 82.727 56.556 112.012 1.00 41.92 1200 VAL B N 1
ATOM 8447 C CA . VAL D 3 200 ? 83.338 57.101 113.224 1.00 41.26 1200 VAL B CA 1
ATOM 8448 C C . VAL D 3 200 ? 84.029 55.972 113.971 1.00 40.69 1200 VAL B C 1
ATOM 8449 O O . VAL D 3 200 ? 83.693 54.810 113.780 1.00 40.43 1200 VAL B O 1
ATOM 8461 N N . LEU D 3 202 ? 84.684 53.369 116.710 1.00 39.52 1202 LEU B N 1
ATOM 8462 C CA . LEU D 3 202 ? 83.803 52.673 117.635 1.00 39.65 1202 LEU B CA 1
ATOM 8463 C C . LEU D 3 202 ? 84.681 52.100 118.744 1.00 39.76 1202 LEU B C 1
ATOM 8464 O O . LEU D 3 202 ? 85.723 51.511 118.464 1.00 39.68 1202 LEU B O 1
ATOM 8469 N N . SER D 3 203 ? 84.272 52.286 119.995 1.00 39.85 1203 SER B N 1
ATOM 8470 C CA . SER D 3 203 ? 85.045 51.790 121.124 1.00 40.28 1203 SER B CA 1
ATOM 8471 C C . SER D 3 203 ? 84.175 50.993 122.079 1.00 41.03 1203 SER B C 1
ATOM 8472 O O . SER D 3 203 ? 82.971 51.228 122.185 1.00 40.88 1203 SER B O 1
ATOM 8475 N N . GLU D 3 204 ? 84.809 50.065 122.789 1.00 42.17 1204 GLU B N 1
ATOM 8476 C CA . GLU D 3 204 ? 84.133 49.199 123.749 1.00 43.21 1204 GLU B CA 1
ATOM 8477 C C . GLU D 3 204 ? 83.903 49.856 125.102 1.00 43.49 1204 GLU B C 1
ATOM 8478 O O . GLU D 3 204 ? 84.744 50.607 125.599 1.00 44.03 1204 GLU B O 1
ATOM 8484 N N . ALA D 3 205 ? 82.768 49.553 125.711 1.00 43.48 1205 ALA B N 1
ATOM 8485 C CA . ALA D 3 205 ? 82.465 50.100 127.019 1.00 43.81 1205 ALA B CA 1
ATOM 8486 C C . ALA D 3 205 ? 81.368 49.284 127.670 1.00 43.99 1205 ALA B C 1
ATOM 8487 O O . ALA D 3 205 ? 80.487 48.759 126.998 1.00 43.98 1205 ALA B O 1
ATOM 8489 N N . PRO D 3 206 ? 81.414 49.156 128.996 1.00 44.40 1206 PRO B N 1
ATOM 8490 C CA . PRO D 3 206 ? 80.374 48.386 129.674 1.00 44.54 1206 PRO B CA 1
ATOM 8491 C C . PRO D 3 206 ? 79.118 49.243 129.710 1.00 45.00 1206 PRO B C 1
ATOM 8492 O O . PRO D 3 206 ? 79.190 50.442 129.997 1.00 44.93 1206 PRO B O 1
ATOM 8496 N N . PHE D 3 207 ? 77.971 48.642 129.420 1.00 45.23 1207 PHE B N 1
ATOM 8497 C CA . PHE D 3 207 ? 76.733 49.403 129.429 1.00 45.62 1207 PHE B CA 1
ATOM 8498 C C . PHE D 3 207 ? 75.877 49.194 130.666 1.00 45.88 1207 PHE B C 1
ATOM 8499 O O . PHE D 3 207 ? 74.654 49.082 130.575 1.00 46.06 1207 PHE B O 1
ATOM 8507 N N . GLU D 3 208 ? 76.532 49.156 131.824 1.00 46.16 1208 GLU B N 1
ATOM 8508 C CA . GLU D 3 208 ? 75.837 48.993 133.090 1.00 46.36 1208 GLU B CA 1
ATOM 8509 C C . GLU D 3 208 ? 74.996 50.252 133.255 1.00 46.26 1208 GLU B C 1
ATOM 8510 O O . GLU D 3 208 ? 75.474 51.362 133.000 1.00 46.23 1208 GLU B O 1
ATOM 8516 N N . PRO D 3 209 ? 73.732 50.098 133.676 1.00 45.92 1209 PRO B N 1
ATOM 8517 C CA . PRO D 3 209 ? 72.826 51.235 133.871 1.00 45.49 1209 PRO B CA 1
ATOM 8518 C C . PRO D 3 209 ? 73.288 52.235 134.918 1.00 45.19 1209 PRO B C 1
ATOM 8519 O O . PRO D 3 209 ? 74.054 51.895 135.818 1.00 45.18 1209 PRO B O 1
ATOM 8523 N N . GLU D 3 210 ? 72.806 53.469 134.782 1.00 44.69 1210 GLU B N 1
ATOM 8524 C CA . GLU D 3 210 ? 73.124 54.566 135.690 1.00 44.21 1210 GLU B CA 1
ATOM 8525 C C . GLU D 3 210 ? 71.896 55.473 135.777 1.00 43.79 1210 GLU B C 1
ATOM 8526 O O . GLU D 3 210 ? 71.205 55.701 134.786 1.00 43.28 1210 GLU B O 1
ATOM 8532 N N . GLY D 3 211 ? 71.621 55.977 136.972 1.00 43.68 1211 GLY B N 1
ATOM 8533 C CA . GLY D 3 211 ? 70.491 56.865 137.157 1.00 43.54 1211 GLY B CA 1
ATOM 8534 C C . GLY D 3 211 ? 69.139 56.229 136.921 1.00 43.52 1211 GLY B C 1
ATOM 8535 O O . GLY D 3 211 ? 69.013 55.006 136.874 1.00 43.47 1211 GLY B O 1
ATOM 8536 N N . GLU D 3 212 ? 68.130 57.080 136.755 1.00 43.44 1212 GLU B N 1
ATOM 8537 C CA . GLU D 3 212 ? 66.750 56.648 136.543 1.00 43.49 1212 GLU B CA 1
ATOM 8538 C C . GLU D 3 212 ? 66.281 56.894 135.107 1.00 42.98 1212 GLU B C 1
ATOM 8539 O O . GLU D 3 212 ? 66.968 57.555 134.330 1.00 42.62 1212 GLU B O 1
ATOM 8545 N N . GLY D 3 213 ? 65.115 56.351 134.764 1.00 42.32 1213 GLY B N 1
ATOM 8546 C CA . GLY D 3 213 ? 64.569 56.538 133.432 1.00 41.65 1213 GLY B CA 1
ATOM 8547 C C . GLY D 3 213 ? 64.587 55.305 132.548 1.00 41.33 1213 GLY B C 1
ATOM 8548 O O . GLY D 3 213 ? 64.887 54.204 133.012 1.00 41.36 1213 GLY B O 1
ATOM 8549 N N . PRO D 3 214 ? 64.254 55.455 131.257 1.00 40.90 1214 PRO B N 1
ATOM 8550 C CA . PRO D 3 214 ? 64.245 54.330 130.320 1.00 40.65 1214 PRO B CA 1
ATOM 8551 C C . PRO D 3 214 ? 65.554 53.543 130.380 1.00 40.61 1214 PRO B C 1
ATOM 8552 O O . PRO D 3 214 ? 66.641 54.120 130.353 1.00 40.59 1214 PRO B O 1
ATOM 8556 N N . LEU D 3 215 ? 65.442 52.221 130.454 1.00 40.36 1215 LEU B N 1
ATOM 8557 C CA . LEU D 3 215 ? 66.607 51.346 130.550 1.00 39.80 1215 LEU B CA 1
ATOM 8558 C C . LEU D 3 215 ? 67.639 51.562 129.449 1.00 39.53 1215 LEU B C 1
ATOM 8559 O O . LEU D 3 215 ? 68.845 51.509 129.698 1.00 39.45 1215 LEU B O 1
ATOM 8564 N N . ALA D 3 216 ? 67.175 51.800 128.230 1.00 38.89 1216 ALA B N 1
ATOM 8565 C CA . ALA D 3 216 ? 68.094 52.006 127.121 1.00 38.50 1216 ALA B CA 1
ATOM 8566 C C . ALA D 3 216 ? 68.948 53.250 127.366 1.00 38.05 1216 ALA B C 1
ATOM 8567 O O . ALA D 3 216 ? 70.123 53.281 127.026 1.00 37.97 1216 ALA B O 1
ATOM 8569 N N . LEU D 3 217 ? 68.350 54.270 127.967 1.00 37.57 1217 LEU B N 1
ATOM 8570 C CA . LEU D 3 217 ? 69.054 55.510 128.251 1.00 37.59 1217 LEU B CA 1
ATOM 8571 C C . LEU D 3 217 ? 69.989 55.328 129.440 1.00 37.52 1217 LEU B C 1
ATOM 8572 O O . LEU D 3 217 ? 71.146 55.763 129.412 1.00 37.64 1217 LEU B O 1
ATOM 8577 N N . ARG D 3 218 ? 69.478 54.694 130.491 1.00 37.07 1218 ARG B N 1
ATOM 8578 C CA . ARG D 3 218 ? 70.271 54.453 131.684 1.00 36.66 1218 ARG B CA 1
ATOM 8579 C C . ARG D 3 218 ? 71.543 53.738 131.274 1.00 36.02 1218 ARG B C 1
ATOM 8580 O O . ARG D 3 218 ? 72.619 54.003 131.807 1.00 36.30 1218 ARG B O 1
ATOM 8588 N N . ARG D 3 219 ? 71.417 52.837 130.311 1.00 35.14 1219 ARG B N 1
ATOM 8589 C CA . ARG D 3 219 ? 72.565 52.080 129.841 1.00 34.41 1219 ARG B CA 1
ATOM 8590 C C . ARG D 3 219 ? 73.510 52.940 129.002 1.00 33.77 1219 ARG B C 1
ATOM 8591 O O . ARG D 3 219 ? 74.692 53.032 129.304 1.00 33.48 1219 ARG B O 1
ATOM 8599 N N . ALA D 3 220 ? 72.992 53.557 127.947 1.00 33.15 1220 ALA B N 1
ATOM 8600 C CA . ALA D 3 220 ? 73.819 54.407 127.094 1.00 32.72 1220 ALA B CA 1
ATOM 8601 C C . ALA D 3 220 ? 74.595 55.397 127.969 1.00 32.46 1220 ALA B C 1
ATOM 8602 O O . ALA D 3 220 ? 75.790 55.631 127.760 1.00 32.34 1220 ALA B O 1
ATOM 8604 N N . ARG D 3 221 ? 73.900 55.951 128.960 1.00 31.81 1221 ARG B N 1
ATOM 8605 C CA . ARG D 3 221 ? 74.483 56.912 129.874 1.00 31.60 1221 ARG B CA 1
ATOM 8606 C C . ARG D 3 221 ? 75.554 56.249 130.744 1.00 31.14 1221 ARG B C 1
ATOM 8607 O O . ARG D 3 221 ? 76.572 56.859 131.070 1.00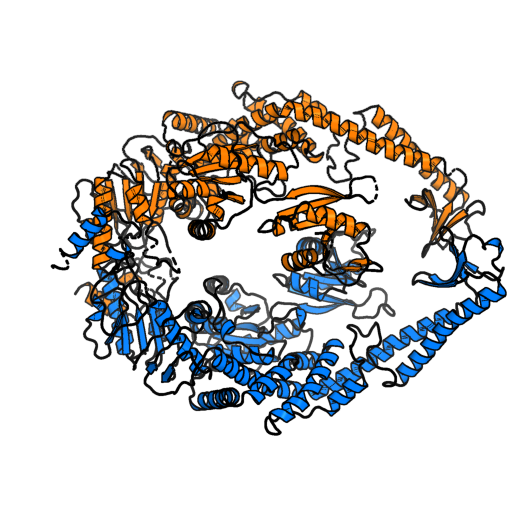 30.85 1221 ARG B O 1
ATOM 8615 N N . GLY D 3 222 ? 75.318 54.995 131.116 1.00 30.46 1222 GLY B N 1
ATOM 8616 C CA . GLY D 3 222 ? 76.285 54.277 131.923 1.00 29.54 1222 GLY B CA 1
ATOM 8617 C C . GLY D 3 222 ? 77.590 54.091 131.180 1.00 28.88 1222 GLY B C 1
ATOM 8618 O O . GLY D 3 222 ? 78.674 54.220 131.753 1.00 28.97 1222 GLY B O 1
ATOM 8619 N N . ALA D 3 223 ? 77.485 53.799 129.890 1.00 28.18 1223 ALA B N 1
ATOM 8620 C CA . ALA D 3 223 ? 78.660 53.589 129.062 1.00 27.52 1223 ALA B CA 1
ATOM 8621 C C . ALA D 3 223 ? 79.498 54.849 128.918 1.00 27.45 1223 ALA B C 1
ATOM 8622 O O . ALA D 3 223 ? 80.719 54.800 129.050 1.00 27.81 1223 ALA B O 1
ATOM 8624 N N . LEU D 3 224 ? 78.851 55.974 128.631 1.00 27.31 1224 LEU B N 1
ATOM 8625 C CA . LEU D 3 224 ? 79.565 57.239 128.475 1.00 27.39 1224 LEU B CA 1
ATOM 8626 C C . LEU D 3 224 ? 80.365 57.546 129.733 1.00 27.77 1224 LEU B C 1
ATOM 8627 O O . LEU D 3 224 ? 81.574 57.788 129.679 1.00 27.50 1224 LEU B O 1
ATOM 8632 N N . LEU D 3 225 ? 79.678 57.541 130.871 1.00 28.68 1225 LEU B N 1
ATOM 8633 C CA . LEU D 3 225 ? 80.324 57.832 132.140 1.00 29.58 1225 LEU B CA 1
ATOM 8634 C C . LEU D 3 225 ? 81.492 56.893 132.412 1.00 30.10 1225 LEU B C 1
ATOM 8635 O O . LEU D 3 225 ? 82.612 57.344 132.663 1.00 30.63 1225 LEU B O 1
ATOM 8640 N N . ALA D 3 226 ? 81.246 55.590 132.350 1.00 30.17 1226 ALA B N 1
ATOM 8641 C CA . ALA D 3 226 ? 82.310 54.635 132.628 1.00 30.30 1226 ALA B CA 1
ATOM 8642 C C . ALA D 3 226 ? 83.490 54.808 131.682 1.00 30.44 1226 ALA B C 1
ATOM 8643 O O . ALA D 3 226 ? 84.642 54.801 132.116 1.00 30.46 1226 ALA B O 1
ATOM 8645 N N . TYR D 3 227 ? 83.209 54.976 130.394 1.00 29.99 1227 TYR B N 1
ATOM 8646 C CA . TYR D 3 227 ? 84.286 55.115 129.422 1.00 30.28 1227 TYR B CA 1
ATOM 8647 C C . TYR D 3 227 ? 85.080 56.410 129.588 1.00 31.05 1227 TYR B C 1
ATOM 8648 O O . TYR D 3 227 ? 86.311 56.396 129.562 1.00 30.82 1227 TYR B O 1
ATOM 8657 N N . ALA D 3 228 ? 84.372 57.522 129.760 1.00 32.08 1228 ALA B N 1
ATOM 8658 C CA . ALA D 3 228 ? 85.012 58.824 129.915 1.00 33.30 1228 ALA B CA 1
ATOM 8659 C C . ALA D 3 228 ? 85.776 58.947 131.236 1.00 34.31 1228 ALA B C 1
ATOM 8660 O O . ALA D 3 228 ? 86.837 59.567 131.281 1.00 33.85 1228 ALA B O 1
ATOM 8662 N N . GLN D 3 229 ? 85.239 58.365 132.306 1.00 35.88 1229 GLN B N 1
ATOM 8663 C CA . GLN D 3 229 ? 85.913 58.413 133.608 1.00 37.80 1229 GLN B CA 1
ATOM 8664 C C . GLN D 3 229 ? 87.278 57.751 133.484 1.00 38.86 1229 GLN B C 1
ATOM 8665 O O . GLN D 3 229 ? 88.259 58.189 134.090 1.00 39.06 1229 GLN B O 1
ATOM 8671 N N . ARG D 3 230 ? 87.329 56.690 132.688 1.00 40.12 1230 ARG B N 1
ATOM 8672 C CA . ARG D 3 230 ? 88.567 55.961 132.458 1.00 41.18 1230 ARG B CA 1
ATOM 8673 C C . ARG D 3 230 ? 89.562 56.862 131.732 1.00 41.37 1230 ARG B C 1
ATOM 8674 O O . ARG D 3 230 ? 90.753 56.894 132.055 1.00 41.46 1230 ARG B O 1
ATOM 8682 N N . THR D 3 231 ? 89.061 57.600 130.751 1.00 41.30 1231 THR B N 1
ATOM 8683 C CA . THR D 3 231 ? 89.894 58.506 129.972 1.00 41.67 1231 THR B CA 1
ATOM 8684 C C . THR D 3 231 ? 90.475 59.645 130.823 1.00 41.49 1231 THR B C 1
ATOM 8685 O O . THR D 3 231 ? 91.634 60.026 130.657 1.00 41.09 1231 THR B O 1
ATOM 8689 N N . GLN D 3 232 ? 89.664 60.172 131.736 1.00 41.60 1232 GLN B N 1
ATOM 8690 C CA . GLN D 3 232 ? 90.075 61.270 132.599 1.00 41.93 1232 GLN B CA 1
ATOM 8691 C C . GLN D 3 232 ? 90.735 60.810 133.886 1.00 41.93 1232 GLN B C 1
ATOM 8692 O O . GLN D 3 232 ? 91.018 61.620 134.762 1.00 41.88 1232 GLN B O 1
ATOM 8698 N N . GLY D 3 233 ? 90.969 59.508 134.001 1.00 42.22 1233 GLY B N 1
ATOM 8699 C CA . GLY D 3 233 ? 91.601 58.961 135.189 1.00 42.42 1233 GLY B CA 1
ATOM 8700 C C . GLY D 3 233 ? 90.864 59.248 136.482 1.00 42.50 1233 GLY B C 1
ATOM 8701 O O . GLY D 3 233 ? 91.481 59.578 137.491 1.00 42.95 1233 GLY B O 1
ATOM 8702 N N . GLY D 3 234 ? 89.543 59.123 136.463 1.00 42.29 1234 GLY B N 1
ATOM 8703 C CA . GLY D 3 234 ? 88.779 59.377 137.667 1.00 42.16 1234 GLY B CA 1
ATOM 8704 C C . GLY D 3 234 ? 87.505 60.158 137.430 1.00 41.96 1234 GLY B C 1
ATOM 8705 O O . GLY D 3 234 ? 86.937 60.108 136.342 1.00 42.06 1234 GLY B O 1
ATOM 8706 N N . ALA D 3 235 ? 87.068 60.896 138.445 1.00 41.43 1235 ALA B N 1
ATOM 8707 C CA . ALA D 3 235 ? 85.835 61.666 138.355 1.00 41.21 1235 ALA B CA 1
ATOM 8708 C C . ALA D 3 235 ? 85.822 62.651 137.197 1.00 40.77 1235 ALA B C 1
ATOM 8709 O O . ALA D 3 235 ? 86.833 63.279 136.879 1.00 41.13 1235 ALA B O 1
ATOM 8711 N N . LEU D 3 236 ? 84.661 62.768 136.564 1.00 39.97 1236 LEU B N 1
ATOM 8712 C CA . LEU D 3 236 ? 84.471 63.669 135.441 1.00 39.13 1236 LEU B CA 1
ATOM 8713 C C . LEU D 3 236 ? 83.807 64.912 135.968 1.00 38.46 1236 LEU B C 1
ATOM 8714 O O . LEU D 3 236 ? 83.242 64.902 137.050 1.00 38.43 1236 LEU B O 1
ATOM 8719 N N . SER D 3 237 ? 83.878 65.986 135.203 1.00 37.88 1237 SER B N 1
ATOM 8720 C CA . SER D 3 237 ? 83.223 67.217 135.598 1.00 37.56 1237 SER B CA 1
ATOM 8721 C C . SER D 3 237 ? 82.108 67.384 134.577 1.00 37.20 1237 SER B C 1
ATOM 8722 O O . SER D 3 237 ? 82.337 67.864 133.473 1.00 37.07 1237 SER B O 1
ATOM 8725 N N . LEU D 3 238 ? 80.907 66.963 134.945 1.00 37.06 1238 LEU B N 1
ATOM 8726 C CA . LEU D 3 238 ? 79.770 67.036 134.044 1.00 37.04 1238 LEU B CA 1
ATOM 8727 C C . LEU D 3 238 ? 78.664 67.933 134.552 1.00 37.28 1238 LEU B C 1
ATOM 8728 O O . LEU D 3 238 ? 78.482 68.082 135.756 1.00 37.28 1238 LEU B O 1
ATOM 8733 N N . GLN D 3 239 ? 77.924 68.537 133.628 1.00 37.47 1239 GLN B N 1
ATOM 8734 C CA . GLN D 3 239 ? 76.804 69.371 134.013 1.00 37.84 1239 GLN B CA 1
ATOM 8735 C C . GLN D 3 239 ? 75.620 68.400 134.086 1.00 37.71 1239 GLN B C 1
ATOM 8736 O O . GLN D 3 239 ? 75.722 67.263 133.633 1.00 37.39 1239 GLN B O 1
ATOM 8742 N N . PRO D 3 240 ? 74.499 68.820 134.690 1.00 37.52 1240 PRO B N 1
ATOM 8743 C CA . PRO D 3 240 ? 73.313 67.968 134.822 1.00 37.11 1240 PRO B CA 1
ATOM 8744 C C . PRO D 3 240 ? 72.858 67.330 133.517 1.00 36.93 1240 PRO B C 1
ATOM 8745 O O . PRO D 3 240 ? 72.643 68.029 132.518 1.00 36.85 1240 PRO B O 1
ATOM 8749 N N . PHE D 3 241 ? 72.702 66.006 133.529 1.00 36.66 1241 PHE B N 1
ATOM 8750 C CA . PHE D 3 241 ? 72.244 65.295 132.340 1.00 36.36 1241 PHE B CA 1
ATOM 8751 C C . PHE D 3 241 ? 70.908 65.860 131.896 1.00 36.33 1241 PHE B C 1
ATOM 8752 O O . PHE D 3 241 ? 69.997 66.035 132.703 1.00 36.10 1241 PHE B O 1
ATOM 8760 N N . ARG D 3 242 ? 70.786 66.131 130.603 1.00 36.34 1242 ARG B N 1
ATOM 8761 C CA . ARG D 3 242 ? 69.555 66.691 130.081 1.00 36.41 1242 ARG B CA 1
ATOM 8762 C C . ARG D 3 242 ? 68.830 65.759 129.118 1.00 36.19 1242 ARG B C 1
ATOM 8763 O O . ARG D 3 242 ? 69.360 65.379 128.070 1.00 35.70 1242 ARG B O 1
ATOM 8771 N N . PHE D 3 243 ? 67.620 65.366 129.494 1.00 36.09 1243 PHE B N 1
ATOM 8772 C CA . PHE D 3 243 ? 66.824 64.527 128.617 1.00 36.24 1243 PHE B CA 1
ATOM 8773 C C . PHE D 3 243 ? 66.128 65.474 127.656 1.00 35.66 1243 PHE B C 1
ATOM 8774 O O . PHE D 3 243 ? 65.750 66.576 128.036 1.00 35.86 1243 PHE B O 1
ATOM 8782 N N . TYR D 3 244 ? 65.969 65.063 126.410 1.00 35.26 1244 TYR B N 1
ATOM 8783 C CA . TYR D 3 244 ? 65.290 65.915 125.453 1.00 34.50 1244 TYR B CA 1
ATOM 8784 C C . TYR D 3 244 ? 64.473 65.086 124.490 1.00 34.31 1244 TYR B C 1
ATOM 8785 O O . TYR D 3 244 ? 64.675 63.877 124.357 1.00 34.08 1244 TYR B O 1
ATOM 8794 N N . ASP D 3 245 ? 63.537 65.760 123.833 1.00 34.49 1245 ASP B N 1
ATOM 8795 C CA . ASP D 3 245 ? 62.641 65.143 122.879 1.00 34.23 1245 ASP B CA 1
ATOM 8796 C C . ASP D 3 245 ? 62.874 65.736 121.484 1.00 34.08 1245 ASP B C 1
ATOM 8797 O O . ASP D 3 245 ? 62.566 66.901 121.241 1.00 34.23 1245 ASP B O 1
ATOM 8802 N N . PRO D 3 246 ? 63.422 64.941 120.548 1.00 33.75 1246 PRO B N 1
ATOM 8803 C CA . PRO D 3 246 ? 63.672 65.440 119.190 1.00 33.21 1246 PRO B CA 1
ATOM 8804 C C . PRO D 3 246 ? 62.360 65.910 118.571 1.00 32.48 1246 PRO B C 1
ATOM 8805 O O . PRO D 3 246 ? 62.334 66.799 117.718 1.00 32.10 1246 PRO B O 1
ATOM 8809 N N . GLY D 3 247 ? 61.270 65.294 119.012 1.00 31.99 1247 GLY B N 1
ATOM 8810 C CA . GLY D 3 247 ? 59.953 65.656 118.516 1.00 31.74 1247 GLY B CA 1
ATOM 8811 C C . GLY D 3 247 ? 59.517 67.069 118.880 1.00 31.17 1247 GLY B C 1
ATOM 8812 O O . GLY D 3 247 ? 58.589 67.612 118.278 1.00 31.64 1247 GLY B O 1
ATOM 8813 N N . ALA D 3 248 ? 60.176 67.666 119.867 1.00 30.61 1248 ALA B N 1
ATOM 8814 C CA . ALA D 3 248 ? 59.841 69.022 120.294 1.00 30.17 1248 ALA B CA 1
ATOM 8815 C C . ALA D 3 248 ? 60.546 70.092 119.449 1.00 29.65 1248 ALA B C 1
ATOM 8816 O O . ALA D 3 248 ? 60.366 71.293 119.679 1.00 29.36 1248 ALA B O 1
ATOM 8818 N N . PHE D 3 249 ? 61.339 69.655 118.473 1.00 28.71 1249 PHE B N 1
ATOM 8819 C CA . PHE D 3 249 ? 62.054 70.576 117.596 1.00 28.52 1249 PHE B CA 1
ATOM 8820 C C . PHE D 3 249 ? 61.762 70.238 116.142 1.00 28.43 1249 PHE B C 1
ATOM 8821 O O . PHE D 3 249 ? 61.131 69.225 115.860 1.00 28.43 1249 PHE B O 1
ATOM 8837 N N . ARG D 3 251 ? 62.377 68.769 112.608 1.00 28.29 1251 ARG B N 1
ATOM 8838 C CA . ARG D 3 251 ? 63.157 67.607 112.198 1.00 28.60 1251 ARG B CA 1
ATOM 8839 C C . ARG D 3 251 ? 64.086 67.992 111.059 1.00 27.79 1251 ARG B C 1
ATOM 8840 O O . ARG D 3 251 ? 63.697 68.716 110.145 1.00 27.43 1251 ARG B O 1
ATOM 8848 N N . LEU D 3 252 ? 65.315 67.503 111.128 1.00 27.22 1252 LEU B N 1
ATOM 8849 C CA . LEU D 3 252 ? 66.307 67.750 110.088 1.00 26.50 1252 LEU B CA 1
ATOM 8850 C C . LEU D 3 252 ? 67.075 66.457 109.849 1.00 26.16 1252 LEU B C 1
ATOM 8851 O O . LEU D 3 252 ? 68.149 66.264 110.399 1.00 26.02 1252 LEU B O 1
ATOM 8856 N N . PRO D 3 253 ? 66.507 65.541 109.055 1.00 25.90 1253 PRO B N 1
ATOM 8857 C CA . PRO D 3 253 ? 67.192 64.272 108.776 1.00 25.61 1253 PRO B CA 1
ATOM 8858 C C . PRO D 3 253 ? 68.564 64.479 108.152 1.00 25.56 1253 PRO B C 1
ATOM 8859 O O . PRO D 3 253 ? 68.881 65.570 107.689 1.00 25.42 1253 PRO B O 1
ATOM 8863 N N . GLU D 3 254 ? 69.373 63.426 108.149 1.00 25.89 1254 GLU B N 1
ATOM 8864 C CA . GLU D 3 254 ? 70.713 63.502 107.587 1.00 25.88 1254 GLU B CA 1
ATOM 8865 C C . GLU D 3 254 ? 70.687 63.999 106.160 1.00 25.40 1254 GLU B C 1
ATOM 8866 O O . GLU D 3 254 ? 71.426 64.920 105.808 1.00 25.28 1254 GLU B O 1
ATOM 8872 N N . ALA D 3 255 ? 69.838 63.384 105.343 1.00 25.02 1255 ALA B N 1
ATOM 8873 C CA . ALA D 3 255 ? 69.727 63.756 103.933 1.00 24.63 1255 ALA B CA 1
ATOM 8874 C C . ALA D 3 255 ? 69.503 65.248 103.771 1.00 24.32 1255 ALA B C 1
ATOM 8875 O O . ALA D 3 255 ? 70.058 65.869 102.873 1.00 24.29 1255 ALA B O 1
ATOM 8877 N N . THR D 3 256 ? 68.679 65.817 104.643 1.00 24.47 1256 THR B N 1
ATOM 8878 C CA . THR D 3 256 ? 68.373 67.240 104.582 1.00 24.65 1256 THR B CA 1
ATOM 8879 C C . THR D 3 256 ? 69.584 68.081 104.951 1.00 24.93 1256 THR B C 1
ATOM 8880 O O . THR D 3 256 ? 69.900 69.043 104.257 1.00 24.93 1256 THR B O 1
ATOM 8884 N N . LEU D 3 257 ? 70.262 67.709 106.037 1.00 25.08 1257 LEU B N 1
ATOM 8885 C CA . LEU D 3 257 ? 71.445 68.432 106.489 1.00 25.77 1257 LEU B CA 1
ATOM 8886 C C . LEU D 3 257 ? 72.542 68.415 105.434 1.00 26.45 1257 LEU B C 1
ATOM 8887 O O . LEU D 3 257 ? 73.263 69.401 105.264 1.00 26.52 1257 LEU B O 1
ATOM 8892 N N . ARG D 3 258 ? 72.666 67.296 104.723 1.00 26.88 1258 ARG B N 1
ATOM 8893 C CA . ARG D 3 258 ? 73.670 67.173 103.669 1.00 27.55 1258 ARG B CA 1
ATOM 8894 C C . ARG D 3 258 ? 73.317 68.022 102.445 1.00 27.60 1258 ARG B C 1
ATOM 8895 O O . ARG D 3 258 ? 74.127 68.838 101.993 1.00 26.95 1258 ARG B O 1
ATOM 8903 N N . ALA D 3 259 ? 72.100 67.839 101.932 1.00 27.47 1259 ALA B N 1
ATOM 8904 C CA . ALA D 3 259 ? 71.640 68.567 100.753 1.00 27.68 1259 ALA B CA 1
ATOM 8905 C C . ALA D 3 259 ? 71.676 70.068 100.948 1.00 27.77 1259 ALA B C 1
ATOM 8906 O O . ALA D 3 259 ? 72.073 70.798 100.047 1.00 28.23 1259 ALA B O 1
ATOM 8908 N N . LEU D 3 260 ? 71.256 70.532 102.119 1.00 27.70 1260 LEU B N 1
ATOM 8909 C CA . LEU D 3 260 ? 71.248 71.960 102.396 1.00 27.77 1260 LEU B CA 1
ATOM 8910 C C . LEU D 3 260 ? 72.627 72.472 102.811 1.00 27.94 1260 LEU B C 1
ATOM 8911 O O . LEU D 3 260 ? 72.816 73.669 102.997 1.00 28.02 1260 LEU B O 1
ATOM 8916 N N . GLU D 3 261 ? 73.590 71.566 102.955 1.00 28.35 1261 GLU B N 1
ATOM 8917 C CA . GLU D 3 261 ? 74.941 71.952 103.354 1.00 28.91 1261 GLU B CA 1
ATOM 8918 C C . GLU D 3 261 ? 74.890 72.903 104.540 1.00 29.18 1261 GLU B C 1
ATOM 8919 O O . GLU D 3 261 ? 75.519 73.960 104.521 1.00 28.97 1261 GLU B O 1
ATOM 8925 N N . VAL D 3 262 ? 74.131 72.530 105.565 1.00 29.35 1262 VAL B N 1
ATOM 8926 C CA . VAL D 3 262 ? 73.995 73.359 106.753 1.00 29.81 1262 VAL B CA 1
ATOM 8927 C C . VAL D 3 262 ? 75.323 73.466 107.497 1.00 30.72 1262 VAL B C 1
ATOM 8928 O O . VAL D 3 262 ? 75.795 74.567 107.776 1.00 30.27 1262 VAL B O 1
ATOM 8932 N N . PHE D 3 263 ? 75.924 72.318 107.807 1.00 31.86 1263 PHE B N 1
ATOM 8933 C CA . PHE D 3 263 ? 77.197 72.283 108.518 1.00 33.28 1263 PHE B CA 1
ATOM 8934 C C . PHE D 3 263 ? 78.369 71.824 107.652 1.00 34.72 1263 PHE B C 1
ATOM 8935 O O . PHE D 3 263 ? 79.512 72.205 107.902 1.00 35.03 1263 PHE B O 1
ATOM 8943 N N . GLU D 3 264 ? 78.098 71.005 106.643 1.00 36.38 1264 GLU B N 1
ATOM 8944 C CA . GLU D 3 264 ? 79.171 70.512 105.789 1.00 38.17 1264 GLU B CA 1
ATOM 8945 C C . GLU D 3 264 ? 78.900 70.711 104.312 1.00 38.95 1264 GLU B C 1
ATOM 8946 O O . GLU D 3 264 ? 77.763 70.626 103.858 1.00 38.79 1264 GLU B O 1
ATOM 8952 N N . PRO D 3 265 ? 79.959 70.984 103.542 1.00 39.77 1265 PRO B N 1
ATOM 8953 C CA . PRO D 3 265 ? 79.824 71.195 102.104 1.00 40.82 1265 PRO B CA 1
ATOM 8954 C C . PRO D 3 265 ? 79.756 69.874 101.358 1.00 41.84 1265 PRO B C 1
ATOM 8955 O O . PRO D 3 265 ? 80.381 68.891 101.758 1.00 42.01 1265 PRO B O 1
ATOM 8959 N N . LEU D 3 266 ? 78.974 69.852 100.289 1.00 43.23 1266 LEU B N 1
ATOM 8960 C CA . LEU D 3 266 ? 78.845 68.660 99.462 1.00 44.80 1266 LEU B CA 1
ATOM 8961 C C . LEU D 3 266 ? 80.175 68.510 98.731 1.00 45.91 1266 LEU B C 1
ATOM 8962 O O . LEU D 3 266 ? 80.820 67.457 98.760 1.00 46.04 1266 LEU B O 1
ATOM 8967 N N . ARG D 3 267 ? 80.568 69.605 98.093 1.00 47.07 1267 ARG B N 1
ATOM 8968 C CA . ARG D 3 267 ? 81.801 69.709 97.333 1.00 48.18 1267 ARG B CA 1
ATOM 8969 C C . ARG D 3 267 ? 82.013 71.220 97.231 1.00 48.37 1267 ARG B C 1
ATOM 8970 O O . ARG D 3 267 ? 81.043 71.968 97.045 1.00 48.59 1267 ARG B O 1
ATOM 8978 N N . GLY D 3 268 ? 83.258 71.673 97.368 1.00 48.19 1268 GLY B N 1
ATOM 8979 C CA . GLY D 3 268 ? 83.528 73.101 97.295 1.00 48.11 1268 GLY B CA 1
ATOM 8980 C C . GLY D 3 268 ? 83.006 73.784 98.547 1.00 47.88 1268 GLY B C 1
ATOM 8981 O O . GLY D 3 268 ? 81.793 73.897 98.734 1.00 48.09 1268 GLY B O 1
ATOM 8982 N N . GLN D 3 269 ? 83.923 74.241 99.397 1.00 47.46 1269 GLN B N 1
ATOM 8983 C CA . GLN D 3 269 ? 83.588 74.889 100.667 1.00 46.95 1269 GLN B CA 1
ATOM 8984 C C . GLN D 3 269 ? 82.438 75.917 100.668 1.00 45.79 1269 GLN B C 1
ATOM 8985 O O . GLN D 3 269 ? 81.874 76.247 99.626 1.00 45.99 1269 GLN B O 1
ATOM 8991 N N . ASP D 3 270 ? 82.114 76.411 101.863 1.00 44.18 1270 ASP B N 1
ATOM 8992 C CA . ASP D 3 270 ? 81.039 77.376 102.114 1.00 42.15 1270 ASP B CA 1
ATOM 8993 C C . ASP D 3 270 ? 79.734 76.661 102.415 1.00 40.21 1270 ASP B C 1
ATOM 8994 O O . ASP D 3 270 ? 79.119 76.047 101.552 1.00 40.18 1270 ASP B O 1
ATOM 8999 N N . THR D 3 271 ? 79.342 76.747 103.677 1.00 38.15 1271 THR B N 1
ATOM 9000 C CA . THR D 3 271 ? 78.141 76.127 104.196 1.00 35.89 1271 THR B CA 1
ATOM 9001 C C . THR D 3 271 ? 77.276 77.229 104.785 1.00 34.87 1271 THR B C 1
ATOM 9002 O O . THR D 3 271 ? 77.688 78.383 104.844 1.00 34.16 1271 THR B O 1
ATOM 9006 N N . LEU D 3 272 ? 76.076 76.875 105.225 1.00 33.87 1272 LEU B N 1
ATOM 9007 C CA . LEU D 3 272 ? 75.204 77.869 105.826 1.00 33.31 1272 LEU B CA 1
ATOM 9008 C C . LEU D 3 272 ? 75.880 78.342 107.104 1.00 32.94 1272 LEU B C 1
ATOM 9009 O O . LEU D 3 272 ? 75.923 79.537 107.393 1.00 32.86 1272 LEU B O 1
ATOM 9014 N N . PHE D 3 273 ? 76.440 77.400 107.855 1.00 32.46 1273 PHE B N 1
ATOM 9015 C CA . PHE D 3 273 ? 77.090 77.739 109.112 1.00 32.56 1273 PHE B CA 1
ATOM 9016 C C . PHE D 3 273 ? 78.292 78.657 108.929 1.00 32.42 1273 PHE B C 1
ATOM 9017 O O . PHE D 3 273 ? 78.547 79.511 109.778 1.00 32.55 1273 PHE B O 1
ATOM 9025 N N . SER D 3 274 ? 79.024 78.495 107.830 1.00 31.99 1274 SER B N 1
ATOM 9026 C CA . SER D 3 274 ? 80.173 79.357 107.594 1.00 32.08 1274 SER B CA 1
ATOM 9027 C C . SER D 3 274 ? 79.695 80.788 107.329 1.00 32.11 1274 SER B C 1
ATOM 9028 O O . SER D 3 274 ? 80.324 81.743 107.766 1.00 32.03 1274 SER B O 1
ATOM 9031 N N . VAL D 3 275 ? 78.577 80.932 106.625 1.00 32.24 1275 VAL B N 1
ATOM 9032 C CA . VAL D 3 275 ? 78.036 82.258 106.334 1.00 32.52 1275 VAL B CA 1
ATOM 9033 C C . VAL D 3 275 ? 77.549 82.903 107.627 1.00 32.99 1275 VAL B C 1
ATOM 9034 O O . VAL D 3 275 ? 77.644 84.114 107.796 1.00 32.93 1275 VAL B O 1
ATOM 9038 N N . LEU D 3 276 ? 77.027 82.084 108.538 1.00 33.67 1276 LEU B N 1
ATOM 9039 C CA . LEU D 3 276 ? 76.578 82.573 109.834 1.00 34.08 1276 LEU B CA 1
ATOM 9040 C C . LEU D 3 276 ? 77.754 82.524 110.807 1.00 34.49 1276 LEU B C 1
ATOM 9041 O O . LEU D 3 276 ? 77.614 82.814 111.989 1.00 34.64 1276 LEU B O 1
ATOM 9046 N N . ASP D 3 277 ? 78.926 82.148 110.317 1.00 35.13 1277 ASP B N 1
ATOM 9047 C CA . ASP D 3 277 ? 80.087 82.085 111.195 1.00 35.28 1277 ASP B CA 1
ATOM 9048 C C . ASP D 3 277 ? 80.539 83.491 111.562 1.00 34.93 1277 ASP B C 1
ATOM 9049 O O . ASP D 3 277 ? 81.505 84.000 110.992 1.00 35.30 1277 ASP B O 1
ATOM 9054 N N . GLU D 3 278 ? 79.862 84.125 112.513 1.00 34.45 1278 GLU B N 1
ATOM 9055 C CA . GLU D 3 278 ? 80.258 85.475 112.886 1.00 33.96 1278 GLU B CA 1
ATOM 9056 C C . GLU D 3 278 ? 80.453 85.675 114.383 1.00 32.90 1278 GLU B C 1
ATOM 9057 O O . GLU D 3 278 ? 80.802 86.770 114.836 1.00 32.35 1278 GLU B O 1
ATOM 9063 N N . THR D 3 279 ? 80.235 84.613 115.149 1.00 31.49 1279 THR B N 1
ATOM 9064 C CA . THR D 3 279 ? 80.413 84.678 116.588 1.00 30.19 1279 THR B CA 1
ATOM 9065 C C . THR D 3 279 ? 81.868 84.999 116.887 1.00 29.60 1279 THR B C 1
ATOM 9066 O O . THR D 3 279 ? 82.747 84.786 116.051 1.00 29.29 1279 THR B O 1
ATOM 9070 N N . ARG D 3 280 ? 82.115 85.488 118.095 1.00 29.02 1280 ARG B N 1
ATOM 9071 C CA . ARG D 3 280 ? 83.457 85.865 118.514 1.00 28.29 1280 ARG B CA 1
ATOM 9072 C C . ARG D 3 280 ? 84.049 84.891 119.517 1.00 27.79 1280 ARG B C 1
ATOM 9073 O O . ARG D 3 280 ? 85.270 84.793 119.652 1.00 27.65 1280 ARG B O 1
ATOM 9081 N N . THR D 3 281 ? 83.178 84.178 120.221 1.00 26.59 1281 THR B N 1
ATOM 9082 C CA . THR D 3 281 ? 83.616 83.250 121.241 1.00 25.90 1281 THR B CA 1
ATOM 9083 C C . THR D 3 281 ? 83.270 81.808 120.918 1.00 25.34 1281 THR B C 1
ATOM 9084 O O . THR D 3 281 ? 82.334 81.540 120.170 1.00 25.20 1281 THR B O 1
ATOM 9088 N N . ALA D 3 282 ? 84.035 80.881 121.487 1.00 24.61 1282 ALA B N 1
ATOM 9089 C CA . ALA D 3 282 ? 83.794 79.461 121.264 1.00 24.02 1282 ALA B CA 1
ATOM 9090 C C . ALA D 3 282 ? 82.425 79.059 121.833 1.00 23.56 1282 ALA B C 1
ATOM 9091 O O . ALA D 3 282 ? 81.661 78.354 121.191 1.00 23.39 1282 ALA B O 1
ATOM 9093 N N . PRO D 3 283 ? 82.100 79.499 123.055 1.00 23.11 1283 PRO B N 1
ATOM 9094 C CA . PRO D 3 283 ? 80.786 79.109 123.577 1.00 22.92 1283 PRO B CA 1
ATOM 9095 C C . PRO D 3 283 ? 79.667 79.594 122.656 1.00 22.93 1283 PRO B C 1
ATOM 9096 O O . PRO D 3 283 ? 78.653 78.918 122.485 1.00 23.19 1283 PRO B O 1
ATOM 9100 N N . GLY D 3 284 ? 79.874 80.760 122.052 1.00 22.58 1284 GLY B N 1
ATOM 9101 C CA . GLY D 3 284 ? 78.885 81.326 121.153 1.00 22.33 1284 GLY B CA 1
ATOM 9102 C C . GLY D 3 284 ? 78.719 80.537 119.870 1.00 22.54 1284 GLY B C 1
ATOM 9103 O O . GLY D 3 284 ? 77.598 80.301 119.419 1.00 22.26 1284 GLY B O 1
ATOM 9104 N N . ARG D 3 285 ? 79.836 80.137 119.268 1.00 23.10 1285 ARG B N 1
ATOM 9105 C CA . ARG D 3 285 ? 79.797 79.353 118.041 1.00 23.54 1285 ARG B CA 1
ATOM 9106 C C . ARG D 3 285 ? 79.056 78.068 118.382 1.00 23.01 1285 ARG B C 1
ATOM 9107 O O . ARG D 3 285 ? 78.218 77.585 117.625 1.00 22.78 1285 ARG B O 1
ATOM 9115 N N . ARG D 3 286 ? 79.377 77.523 119.545 1.00 22.44 1286 ARG B N 1
ATOM 9116 C CA . ARG D 3 286 ? 78.754 76.290 119.993 1.00 22.47 1286 ARG B CA 1
ATOM 9117 C C . ARG D 3 286 ? 77.250 76.455 120.128 1.00 22.17 1286 ARG B C 1
ATOM 9118 O O . ARG D 3 286 ? 76.493 75.605 119.675 1.00 22.13 1286 ARG B O 1
ATOM 9126 N N . LEU D 3 287 ? 76.821 77.552 120.750 1.00 21.73 1287 LEU B N 1
ATOM 9127 C CA . LEU D 3 287 ? 75.396 77.807 120.936 1.00 21.46 1287 LEU B CA 1
ATOM 9128 C C . LEU D 3 287 ? 74.686 77.943 119.586 1.00 21.12 1287 LEU B C 1
ATOM 9129 O O . LEU D 3 287 ? 73.650 77.310 119.357 1.00 21.05 1287 LEU B O 1
ATOM 9134 N N . LEU D 3 288 ? 75.235 78.752 118.689 1.00 20.42 1288 LEU B N 1
ATOM 9135 C CA . LEU D 3 288 ? 74.597 78.914 117.395 1.00 20.57 1288 LEU B CA 1
ATOM 9136 C C . LEU D 3 288 ? 74.484 77.570 116.688 1.00 20.46 1288 LEU B C 1
ATOM 9137 O O . LEU D 3 288 ? 73.469 77.288 116.049 1.00 20.13 1288 LEU B O 1
ATOM 9142 N N . GLN D 3 289 ? 75.518 76.741 116.797 1.00 20.76 1289 GLN B N 1
ATOM 9143 C CA . GLN D 3 289 ? 75.464 75.433 116.164 1.00 21.55 1289 GLN B CA 1
ATOM 9144 C C . GLN D 3 289 ? 74.329 74.638 116.801 1.00 22.06 1289 GLN B C 1
ATOM 9145 O O . GLN D 3 289 ? 73.605 73.923 116.122 1.00 22.38 1289 GLN B O 1
ATOM 9151 N N . SER D 3 290 ? 74.165 74.798 118.107 1.00 22.25 1290 SER B N 1
ATOM 9152 C CA . SER D 3 290 ? 73.121 74.104 118.848 1.00 23.27 1290 SER B CA 1
ATOM 9153 C C . SER D 3 290 ? 71.728 74.493 118.342 1.00 23.45 1290 SER B C 1
ATOM 9154 O O . SER D 3 290 ? 70.860 73.639 118.147 1.00 23.54 1290 SER B O 1
ATOM 9157 N N . TRP D 3 291 ? 71.519 75.790 118.138 1.00 23.48 1291 TRP B N 1
ATOM 9158 C CA . TRP D 3 291 ? 70.233 76.280 117.656 1.00 23.48 1291 TRP B CA 1
ATOM 9159 C C . TRP D 3 291 ? 69.948 75.749 116.262 1.00 23.39 1291 TRP B C 1
ATOM 9160 O O . TRP D 3 291 ? 68.849 75.271 115.981 1.00 23.04 1291 TRP B O 1
ATOM 9171 N N . LEU D 3 292 ? 70.950 75.821 115.395 1.00 23.25 1292 LEU B N 1
ATOM 9172 C CA . LEU D 3 292 ? 70.810 75.324 114.039 1.00 23.47 1292 LEU B CA 1
ATOM 9173 C C . LEU D 3 292 ? 70.498 73.822 114.034 1.00 23.59 1292 LEU B C 1
ATOM 9174 O O . LEU D 3 292 ? 69.644 73.358 113.273 1.00 23.45 1292 LEU B O 1
ATOM 9179 N N . ARG D 3 293 ? 71.179 73.071 114.898 1.00 23.51 1293 ARG B N 1
ATOM 9180 C CA . ARG D 3 293 ? 70.992 71.628 114.965 1.00 23.89 1293 ARG B CA 1
ATOM 9181 C C . ARG D 3 293 ? 69.542 71.243 115.251 1.00 23.78 1293 ARG B C 1
ATOM 9182 O O . ARG D 3 293 ? 69.009 70.311 114.649 1.00 23.46 1293 ARG B O 1
ATOM 9190 N N . HIS D 3 294 ? 68.918 71.966 116.177 1.00 24.34 1294 HIS B N 1
ATOM 9191 C CA . HIS D 3 294 ? 67.521 71.734 116.547 1.00 24.48 1294 HIS B CA 1
ATOM 9192 C C . HIS D 3 294 ? 66.696 73.032 116.502 1.00 23.99 1294 HIS B C 1
ATOM 9193 O O . HIS D 3 294 ? 66.503 73.696 117.521 1.00 23.37 1294 HIS B O 1
ATOM 9200 N N . PRO D 3 295 ? 66.210 73.409 115.310 1.00 24.05 1295 PRO B N 1
ATOM 9201 C CA . PRO D 3 295 ? 65.401 74.627 115.162 1.00 24.27 1295 PRO B CA 1
ATOM 9202 C C . PRO D 3 295 ? 64.125 74.471 115.997 1.00 25.14 1295 PRO B C 1
ATOM 9203 O O . PRO D 3 295 ? 63.639 73.346 116.200 1.00 24.87 1295 PRO B O 1
ATOM 9207 N N . LEU D 3 296 ? 63.575 75.596 116.451 1.00 25.40 1296 LEU B N 1
ATOM 9208 C CA . LEU D 3 296 ? 62.380 75.604 117.295 1.00 26.24 1296 LEU B CA 1
ATOM 9209 C C . LEU D 3 296 ? 61.062 75.560 116.522 1.00 26.93 1296 LEU B C 1
ATOM 9210 O O . LEU D 3 296 ? 61.010 75.952 115.372 1.00 27.35 1296 LEU B O 1
ATOM 9215 N N . LEU D 3 297 ? 60.000 75.094 117.176 1.00 27.94 1297 LEU B N 1
ATOM 9216 C CA . LEU D 3 297 ? 58.670 75.005 116.565 1.00 29.10 1297 LEU B CA 1
ATOM 9217 C C . LEU D 3 297 ? 57.709 75.999 117.220 1.00 29.60 1297 LEU B C 1
ATOM 9218 O O . LEU D 3 297 ? 56.614 76.236 116.721 1.00 29.65 1297 LEU B O 1
ATOM 9223 N N . ASP D 3 298 ? 58.130 76.569 118.342 1.00 30.32 1298 ASP B N 1
ATOM 9224 C CA . ASP D 3 298 ? 57.292 77.478 119.110 1.00 31.10 1298 ASP B CA 1
ATOM 9225 C C . ASP D 3 298 ? 57.523 78.960 118.844 1.00 31.23 1298 ASP B C 1
ATOM 9226 O O . ASP D 3 298 ? 58.637 79.467 118.988 1.00 30.93 1298 ASP B O 1
ATOM 9231 N N . ARG D 3 299 ? 56.450 79.653 118.467 1.00 31.68 1299 ARG B N 1
ATOM 9232 C CA . ARG D 3 299 ? 56.534 81.074 118.167 1.00 32.23 1299 ARG B CA 1
ATOM 9233 C C . ARG D 3 299 ? 57.059 81.928 119.312 1.00 31.48 1299 ARG B C 1
ATOM 9234 O O . ARG D 3 299 ? 57.924 82.768 119.103 1.00 31.91 1299 ARG B O 1
ATOM 9242 N N . GLY D 3 300 ? 56.529 81.720 120.515 1.00 30.99 1300 GLY B N 1
ATOM 9243 C CA . GLY D 3 300 ? 56.961 82.493 121.667 1.00 29.91 1300 GLY B CA 1
ATOM 9244 C C . GLY D 3 300 ? 58.466 82.667 121.760 1.00 29.32 1300 GLY B C 1
ATOM 9245 O O . GLY D 3 300 ? 58.965 83.786 121.656 1.00 29.66 1300 GLY B O 1
ATOM 9246 N N . PRO D 3 301 ? 59.220 81.576 121.957 1.00 28.90 1301 PRO B N 1
ATOM 9247 C CA . PRO D 3 301 ? 60.686 81.648 122.058 1.00 28.19 1301 PRO B CA 1
ATOM 9248 C C . PRO D 3 301 ? 61.351 82.225 120.808 1.00 27.75 1301 PRO B C 1
ATOM 9249 O O . PRO D 3 301 ? 62.355 82.935 120.895 1.00 27.15 1301 PRO B O 1
ATOM 9253 N N . LEU D 3 302 ? 60.792 81.923 119.641 1.00 27.27 1302 LEU B N 1
ATOM 9254 C CA . LEU D 3 302 ? 61.366 82.440 118.408 1.00 26.94 1302 LEU B CA 1
ATOM 9255 C C . LEU D 3 302 ? 61.234 83.957 118.340 1.00 27.13 1302 LEU B C 1
ATOM 9256 O O . LEU D 3 302 ? 62.189 84.653 118.005 1.00 26.95 1302 LEU B O 1
ATOM 9261 N N . GLU D 3 303 ? 60.054 84.470 118.674 1.00 27.07 1303 GLU B N 1
ATOM 9262 C CA . GLU D 3 303 ? 59.842 85.906 118.646 1.00 27.60 1303 GLU B CA 1
ATOM 9263 C C . GLU D 3 303 ? 60.775 86.604 119.645 1.00 27.18 1303 GLU B C 1
ATOM 9264 O O . GLU D 3 303 ? 61.246 87.719 119.400 1.00 27.13 1303 GLU B O 1
ATOM 9270 N N . ALA D 3 304 ? 61.037 85.946 120.772 1.00 26.66 1304 ALA B N 1
ATOM 9271 C CA . ALA D 3 304 ? 61.923 86.516 121.775 1.00 26.39 1304 ALA B CA 1
ATOM 9272 C C . ALA D 3 304 ? 63.332 86.608 121.193 1.00 26.43 1304 ALA B C 1
ATOM 9273 O O . ALA D 3 304 ? 64.009 87.627 121.346 1.00 26.80 1304 ALA B O 1
ATOM 9275 N N . ARG D 3 305 ? 63.774 85.546 120.523 1.00 25.87 1305 ARG B N 1
ATOM 9276 C CA . ARG D 3 305 ? 65.094 85.564 119.923 1.00 25.68 1305 ARG B CA 1
ATOM 9277 C C . ARG D 3 305 ? 65.170 86.681 118.892 1.00 25.87 1305 ARG B C 1
ATOM 9278 O O . ARG D 3 305 ? 66.140 87.426 118.843 1.00 25.80 1305 ARG B O 1
ATOM 9286 N N . LEU D 3 306 ? 64.144 86.790 118.060 1.00 25.80 1306 LEU B N 1
ATOM 9287 C CA . LEU D 3 306 ? 64.146 87.813 117.027 1.00 26.30 1306 LEU B CA 1
ATOM 9288 C C . LEU D 3 306 ? 64.213 89.218 117.631 1.00 26.71 1306 LEU B C 1
ATOM 9289 O O . LEU D 3 306 ? 64.835 90.115 117.064 1.00 26.31 1306 LEU B O 1
ATOM 9294 N N . ASP D 3 307 ? 63.587 89.406 118.788 1.00 27.24 1307 ASP B N 1
ATOM 9295 C CA . ASP D 3 307 ? 63.642 90.707 119.433 1.00 28.39 1307 ASP B CA 1
ATOM 9296 C C . ASP D 3 307 ? 65.086 91.000 119.818 1.00 28.90 1307 ASP B C 1
ATOM 9297 O O . ASP D 3 307 ? 65.578 92.108 119.579 1.00 29.25 1307 ASP B O 1
ATOM 9302 N N . ARG D 3 308 ? 65.768 90.014 120.404 1.00 29.18 1308 ARG B N 1
ATOM 9303 C CA . ARG D 3 308 ? 67.160 90.194 120.816 1.00 29.54 1308 ARG B CA 1
ATOM 9304 C C . ARG D 3 308 ? 68.032 90.575 119.628 1.00 29.52 1308 ARG B C 1
ATOM 9305 O O . ARG D 3 308 ? 68.919 91.436 119.733 1.00 29.35 1308 ARG B O 1
ATOM 9313 N N . VAL D 3 309 ? 67.791 89.931 118.494 1.00 29.33 1309 VAL B N 1
ATOM 9314 C CA . VAL D 3 309 ? 68.572 90.247 117.313 1.00 29.38 1309 VAL B CA 1
ATOM 9315 C C . VAL D 3 309 ? 68.206 91.659 116.867 1.00 30.03 1309 VAL B C 1
ATOM 9316 O O . VAL D 3 309 ? 69.083 92.477 116.587 1.00 29.72 1309 VAL B O 1
ATOM 9320 N N . GLU D 3 310 ? 66.908 91.942 116.811 1.00 30.41 1310 GLU B N 1
ATOM 9321 C CA . GLU D 3 310 ? 66.447 93.257 116.389 1.00 31.25 1310 GLU B CA 1
ATOM 9322 C C . GLU D 3 310 ? 67.054 94.302 117.307 1.00 31.30 1310 GLU B C 1
ATOM 9323 O O . GLU D 3 310 ? 67.457 95.364 116.861 1.00 31.72 1310 GLU B O 1
ATOM 9329 N N . GLY D 3 311 ? 67.135 93.984 118.591 1.00 31.23 1311 GLY B N 1
ATOM 9330 C CA . GLY D 3 311 ? 67.730 94.904 119.537 1.00 31.37 1311 GLY B CA 1
ATOM 9331 C C . GLY D 3 311 ? 69.112 95.319 119.061 1.00 31.83 1311 GLY B C 1
ATOM 9332 O O . GLY D 3 311 ? 69.365 96.503 118.838 1.00 31.60 1311 GLY B O 1
ATOM 9333 N N . PHE D 3 312 ? 70.001 94.344 118.880 1.00 31.92 1312 PHE B N 1
ATOM 9334 C CA . PHE D 3 312 ? 71.365 94.619 118.435 1.00 32.24 1312 PHE B CA 1
ATOM 9335 C C . PHE D 3 312 ? 71.467 95.250 117.057 1.00 32.60 1312 PHE B C 1
ATOM 9336 O O . PHE D 3 312 ? 72.480 95.865 116.727 1.00 32.38 1312 PHE B O 1
ATOM 9344 N N . VAL D 3 313 ? 70.430 95.094 116.245 1.00 33.39 1313 VAL B N 1
ATOM 9345 C CA . VAL D 3 313 ? 70.440 95.691 114.917 1.00 34.28 1313 VAL B CA 1
ATOM 9346 C C . VAL D 3 313 ? 70.200 97.194 115.061 1.00 35.01 1313 VAL B C 1
ATOM 9347 O O . VAL D 3 313 ? 70.762 98.002 114.322 1.00 35.05 1313 VAL B O 1
ATOM 9351 N N . ARG D 3 314 ? 69.368 97.558 116.029 1.00 35.83 1314 ARG B N 1
ATOM 9352 C CA . ARG D 3 314 ? 69.037 98.955 116.279 1.00 36.68 1314 ARG B CA 1
ATOM 9353 C C . ARG D 3 314 ? 70.082 99.658 117.132 1.00 36.58 1314 ARG B C 1
ATOM 9354 O O . ARG D 3 314 ? 70.347 100.845 116.949 1.00 36.30 1314 ARG B O 1
ATOM 9362 N N . GLU D 3 315 ? 70.670 98.916 118.064 1.00 36.63 1315 GLU B N 1
ATOM 9363 C CA . GLU D 3 315 ? 71.682 99.458 118.957 1.00 36.44 1315 GLU B CA 1
ATOM 9364 C C . GLU D 3 315 ? 73.065 99.177 118.373 1.00 35.96 1315 GLU B C 1
ATOM 9365 O O . GLU D 3 315 ? 73.804 98.314 118.855 1.00 35.88 1315 GLU B O 1
ATOM 9371 N N . GLY D 3 316 ? 73.404 99.922 117.324 1.00 35.19 1316 GLY B N 1
ATOM 9372 C CA . GLY D 3 316 ? 74.679 99.749 116.655 1.00 34.51 1316 GLY B CA 1
ATOM 9373 C C . GLY D 3 316 ? 75.911 99.895 117.526 1.00 34.34 1316 GLY B C 1
ATOM 9374 O O . GLY D 3 316 ? 76.768 99.016 117.536 1.00 34.08 1316 GLY B O 1
ATOM 9375 N N . ALA D 3 317 ? 76.005 101.002 118.257 1.00 34.08 1317 ALA B N 1
ATOM 9376 C CA . ALA D 3 317 ? 77.159 101.252 119.113 1.00 33.76 1317 ALA B CA 1
ATOM 9377 C C . ALA D 3 317 ? 77.360 100.114 120.101 1.00 33.62 1317 ALA B C 1
ATOM 9378 O O . ALA D 3 317 ? 78.484 99.674 120.327 1.00 33.76 1317 ALA B O 1
ATOM 9380 N N . LEU D 3 318 ? 76.265 99.640 120.684 1.00 33.04 1318 LEU B N 1
ATOM 9381 C CA . LEU D 3 318 ? 76.329 98.545 121.642 1.00 32.68 1318 LEU B CA 1
ATOM 9382 C C . LEU D 3 318 ? 76.820 97.269 120.954 1.00 32.14 1318 LEU B C 1
ATOM 9383 O O . LEU D 3 318 ? 77.737 96.603 121.435 1.00 32.33 1318 LEU B O 1
ATOM 9388 N N . ARG D 3 319 ? 76.205 96.946 119.822 1.00 31.53 1319 ARG B N 1
ATOM 9389 C CA . ARG D 3 319 ? 76.556 95.765 119.053 1.00 31.09 1319 ARG B CA 1
ATOM 9390 C C . ARG D 3 319 ? 78.032 95.749 118.692 1.00 30.90 1319 ARG B C 1
ATOM 9391 O O . ARG D 3 319 ? 78.711 94.736 118.857 1.00 30.36 1319 ARG B O 1
ATOM 9399 N N . GLU D 3 320 ? 78.517 96.881 118.184 1.00 30.42 1320 GLU B N 1
ATOM 9400 C CA . GLU D 3 320 ? 79.905 97.016 117.787 1.00 30.24 1320 GLU B CA 1
ATOM 9401 C C . GLU D 3 320 ? 80.826 96.969 119.006 1.00 29.80 1320 GLU B C 1
ATOM 9402 O O . GLU D 3 320 ? 81.943 96.445 118.933 1.00 29.53 1320 GLU B O 1
ATOM 9408 N N . GLY D 3 321 ? 80.343 97.505 120.125 1.00 29.31 1321 GLY B N 1
ATOM 9409 C CA . GLY D 3 321 ? 81.125 97.518 121.345 1.00 28.99 1321 GLY B CA 1
ATOM 9410 C C . GLY D 3 321 ? 81.359 96.122 121.895 1.00 28.99 1321 GLY B C 1
ATOM 9411 O O . GLY D 3 321 ? 82.482 95.775 122.288 1.00 28.96 1321 GLY B O 1
ATOM 9412 N N . VAL D 3 322 ? 80.292 95.326 121.919 1.00 28.54 1322 VAL B N 1
ATOM 9413 C CA . VAL D 3 322 ? 80.340 93.960 122.415 1.00 27.98 1322 VAL B CA 1
ATOM 9414 C C . VAL D 3 322 ? 81.230 93.088 121.548 1.00 27.90 1322 VAL B C 1
ATOM 9415 O O . VAL D 3 322 ? 82.077 92.358 122.056 1.00 28.10 1322 VAL B O 1
ATOM 9419 N N . ARG D 3 323 ? 81.039 93.170 120.235 1.00 27.75 1323 ARG B N 1
ATOM 9420 C CA . ARG D 3 323 ? 81.814 92.359 119.309 1.00 27.53 1323 ARG B CA 1
ATOM 9421 C C . ARG D 3 323 ? 83.308 92.655 119.376 1.00 27.76 1323 ARG B C 1
ATOM 9422 O O . ARG D 3 323 ? 84.132 91.740 119.257 1.00 27.57 1323 ARG B O 1
ATOM 9430 N N . ARG D 3 324 ? 83.667 93.921 119.585 1.00 27.49 1324 ARG B N 1
ATOM 9431 C CA . ARG D 3 324 ? 85.080 94.278 119.702 1.00 27.53 1324 ARG B CA 1
ATOM 9432 C C . ARG D 3 324 ? 85.656 93.639 120.963 1.00 27.35 1324 ARG B C 1
ATOM 9433 O O . ARG D 3 324 ? 86.758 93.103 120.943 1.00 27.60 1324 ARG B O 1
ATOM 9441 N N . LEU D 3 325 ? 84.906 93.704 122.058 1.00 27.12 1325 LEU B N 1
ATOM 9442 C CA . LEU D 3 325 ? 85.367 93.144 123.320 1.00 27.54 1325 LEU B CA 1
ATOM 9443 C C . LEU D 3 325 ? 85.405 91.613 123.370 1.00 28.00 1325 LEU B C 1
ATOM 9444 O O . LEU D 3 325 ? 86.252 91.052 124.061 1.00 28.37 1325 LEU B O 1
ATOM 9449 N N . LEU D 3 326 ? 84.499 90.938 122.661 1.00 28.04 1326 LEU B N 1
ATOM 9450 C CA . LEU D 3 326 ? 84.484 89.473 122.674 1.00 28.55 1326 LEU B CA 1
ATOM 9451 C C . LEU D 3 326 ? 85.596 88.883 121.812 1.00 29.08 1326 LEU B C 1
ATOM 9452 O O . LEU D 3 326 ? 85.977 87.732 121.991 1.00 29.36 1326 LEU B O 1
ATOM 9457 N N . TYR D 3 327 ? 86.122 89.676 120.883 1.00 29.79 1327 TYR B N 1
ATOM 9458 C CA . TYR D 3 327 ? 87.191 89.213 120.006 1.00 30.56 1327 TYR B CA 1
ATOM 9459 C C . TYR D 3 327 ? 88.315 88.487 120.757 1.00 30.76 1327 TYR B C 1
ATOM 9460 O O . TYR D 3 327 ? 89.003 89.068 121.583 1.00 31.20 1327 TYR B O 1
ATOM 9469 N N . ARG D 3 328 ? 88.476 87.206 120.455 1.00 31.15 1328 ARG B N 1
ATOM 9470 C CA . ARG D 3 328 ? 89.488 86.356 121.063 1.00 31.47 1328 ARG B CA 1
ATOM 9471 C C . ARG D 3 328 ? 89.362 86.147 122.576 1.00 31.13 1328 ARG B C 1
ATOM 9472 O O . ARG D 3 328 ? 90.321 85.734 123.238 1.00 30.79 1328 ARG B O 1
ATOM 9480 N N . LEU D 3 329 ? 88.176 86.432 123.114 1.00 30.14 1329 LEU B N 1
ATOM 9481 C CA . LEU D 3 329 ? 87.901 86.232 124.534 1.00 29.26 1329 LEU B CA 1
ATOM 9482 C C . LEU D 3 329 ? 88.094 84.721 124.703 1.00 28.53 1329 LEU B C 1
ATOM 9483 O O . LEU D 3 329 ? 87.733 83.951 123.809 1.00 28.28 1329 LEU B O 1
ATOM 9488 N N . ALA D 3 330 ? 88.701 84.303 125.812 1.00 27.13 1330 ALA B N 1
ATOM 9489 C CA . ALA D 3 330 ? 88.965 82.885 126.057 1.00 26.12 1330 ALA B CA 1
ATOM 9490 C C . ALA D 3 330 ? 87.680 82.078 126.294 1.00 25.23 1330 ALA B C 1
ATOM 9491 O O . ALA D 3 330 ? 86.656 82.635 126.696 1.00 24.74 1330 ALA B O 1
ATOM 9493 N N . ASP D 3 331 ? 87.750 80.769 126.040 1.00 24.36 1331 ASP B N 1
ATOM 9494 C CA . ASP D 3 331 ? 86.607 79.875 126.249 1.00 23.62 1331 ASP B CA 1
ATOM 9495 C C . ASP D 3 331 ? 86.517 79.621 127.760 1.00 23.43 1331 ASP B C 1
ATOM 9496 O O . ASP D 3 331 ? 87.185 78.736 128.299 1.00 23.08 1331 ASP B O 1
ATOM 9501 N N . LEU D 3 332 ? 85.686 80.415 128.431 1.00 23.27 1332 LEU B N 1
ATOM 9502 C CA . LEU D 3 332 ? 85.512 80.327 129.877 1.00 22.98 1332 LEU B CA 1
ATOM 9503 C C . LEU D 3 332 ? 84.831 79.028 130.316 1.00 22.88 1332 LEU B C 1
ATOM 9504 O O . LEU D 3 332 ? 85.068 78.538 131.421 1.00 22.34 1332 LEU B O 1
ATOM 9509 N N . GLU D 3 333 ? 83.986 78.472 129.449 1.00 23.00 1333 GLU B N 1
ATOM 9510 C CA . GLU D 3 333 ? 83.308 77.225 129.777 1.00 22.72 1333 GLU B CA 1
ATOM 9511 C C . GLU D 3 333 ? 84.308 76.061 129.847 1.00 22.38 1333 GLU B C 1
ATOM 9512 O O . GLU D 3 333 ? 84.321 75.313 130.822 1.00 22.24 1333 GLU B O 1
ATOM 9518 N N . ARG D 3 334 ? 85.157 75.918 128.832 1.00 22.22 1334 ARG B N 1
ATOM 9519 C CA . ARG D 3 334 ? 86.146 74.837 128.843 1.00 22.29 1334 ARG B CA 1
ATOM 9520 C C . ARG D 3 334 ? 87.215 75.108 129.893 1.00 22.37 1334 ARG B C 1
ATOM 9521 O O . ARG D 3 334 ? 87.776 74.179 130.469 1.00 22.46 1334 ARG B O 1
ATOM 9529 N N . LEU D 3 335 ? 87.492 76.383 130.159 1.00 22.34 1335 LEU B N 1
ATOM 9530 C CA . LEU D 3 335 ? 88.495 76.713 131.159 1.00 21.99 1335 LEU B CA 1
ATOM 9531 C C . LEU D 3 335 ? 87.929 76.274 132.497 1.00 21.64 1335 LEU B C 1
ATOM 9532 O O . LEU D 3 335 ? 88.631 75.667 133.295 1.00 21.28 1335 LEU B O 1
ATOM 9537 N N . ALA D 3 336 ? 86.651 76.564 132.734 1.00 21.40 1336 ALA B N 1
ATOM 9538 C CA . ALA D 3 336 ? 86.024 76.162 133.990 1.00 22.01 1336 ALA B CA 1
ATOM 9539 C C . ALA D 3 336 ? 86.087 74.643 134.157 1.00 22.11 1336 ALA B C 1
ATOM 9540 O O . ALA D 3 336 ? 86.248 74.153 135.265 1.00 22.35 1336 ALA B O 1
ATOM 9542 N N . THR D 3 337 ? 85.974 73.907 133.054 1.00 22.35 1337 THR B N 1
ATOM 9543 C CA . THR D 3 337 ? 86.020 72.447 133.098 1.00 22.52 1337 THR B CA 1
ATOM 9544 C C . THR D 3 337 ? 87.431 71.971 133.442 1.00 23.36 1337 THR B C 1
ATOM 9545 O O . THR D 3 337 ? 87.597 71.027 134.209 1.00 23.42 1337 THR B O 1
ATOM 9549 N N . ARG D 3 338 ? 88.448 72.612 132.867 1.00 23.99 1338 ARG B N 1
ATOM 9550 C CA . ARG D 3 338 ? 89.821 72.227 133.169 1.00 24.70 1338 ARG B CA 1
ATOM 9551 C C . ARG D 3 338 ? 90.117 72.518 134.639 1.00 24.68 1338 ARG B C 1
ATOM 9552 O O . ARG D 3 338 ? 90.833 71.759 135.286 1.00 24.91 1338 ARG B O 1
ATOM 9560 N N . LEU D 3 339 ? 89.561 73.605 135.167 1.00 24.58 1339 LEU B N 1
ATOM 9561 C CA . LEU D 3 339 ? 89.757 73.948 136.577 1.00 25.19 1339 LEU B CA 1
ATOM 9562 C C . LEU D 3 339 ? 89.114 72.883 137.466 1.00 25.48 1339 LEU B C 1
ATOM 9563 O O . LEU D 3 339 ? 89.768 72.304 138.325 1.00 25.50 1339 LEU B O 1
ATOM 9568 N N . GLU D 3 340 ? 87.826 72.635 137.248 1.00 25.92 1340 GLU B N 1
ATOM 9569 C CA . GLU D 3 340 ? 87.085 71.642 138.014 1.00 26.67 1340 GLU B CA 1
ATOM 9570 C C . GLU D 3 340 ? 87.783 70.284 138.049 1.00 27.12 1340 GLU B C 1
ATOM 9571 O O . GLU D 3 340 ? 87.714 69.569 139.052 1.00 27.33 1340 GLU B O 1
ATOM 9577 N N . LEU D 3 341 ? 88.458 69.936 136.958 1.00 27.38 1341 LEU B N 1
ATOM 9578 C CA . LEU D 3 341 ? 89.151 68.662 136.872 1.00 28.09 1341 LEU B CA 1
ATOM 9579 C C . LEU D 3 341 ? 90.574 68.685 137.433 1.00 28.30 1341 LEU B C 1
ATOM 9580 O O . LEU D 3 341 ? 91.268 67.671 137.408 1.00 28.25 1341 LEU B O 1
ATOM 9585 N N . GLY D 3 342 ? 91.010 69.841 137.925 1.00 28.66 1342 GLY B N 1
ATOM 9586 C CA . GLY D 3 342 ? 92.350 69.940 138.479 1.00 28.72 1342 GLY B CA 1
ATOM 9587 C C . GLY D 3 342 ? 93.442 69.886 137.431 1.00 29.01 1342 GLY B C 1
ATOM 9588 O O . GLY D 3 342 ? 94.559 69.479 137.732 1.00 29.17 1342 GLY B O 1
ATOM 9589 N N . ARG D 3 343 ? 93.127 70.300 136.206 1.00 29.30 1343 ARG B N 1
ATOM 9590 C CA . ARG D 3 343 ? 94.096 70.298 135.108 1.00 29.63 1343 ARG B CA 1
ATOM 9591 C C . ARG D 3 343 ? 94.434 71.675 134.523 1.00 28.83 1343 ARG B C 1
ATOM 9592 O O . ARG D 3 343 ? 95.161 71.752 133.536 1.00 29.10 1343 ARG B O 1
ATOM 9600 N N . ALA D 3 344 ? 93.892 72.750 135.085 1.00 27.95 1344 ALA B N 1
ATOM 9601 C CA . ALA D 3 344 ? 94.187 74.088 134.562 1.00 27.13 1344 ALA B CA 1
ATOM 9602 C C . ALA D 3 344 ? 95.692 74.328 134.651 1.00 26.80 1344 ALA B C 1
ATOM 9603 O O . ALA D 3 344 ? 96.311 74.112 135.691 1.00 26.83 1344 ALA B O 1
ATOM 9605 N N . SER D 3 345 ? 96.275 74.777 133.555 1.00 26.35 1345 SER B N 1
ATOM 9606 C CA . SER D 3 345 ? 97.705 75.027 133.501 1.00 26.33 1345 SER B CA 1
ATOM 9607 C C . SER D 3 345 ? 98.024 76.466 133.891 1.00 26.33 1345 SER B C 1
ATOM 9608 O O . SER D 3 345 ? 97.126 77.273 134.131 1.00 25.63 1345 SER B O 1
ATOM 9611 N N . PRO D 3 346 ? 99.320 76.794 133.992 1.00 26.65 1346 PRO B N 1
ATOM 9612 C CA . PRO D 3 346 ? 99.686 78.168 134.343 1.00 27.04 1346 PRO B CA 1
ATOM 9613 C C . PRO D 3 346 ? 99.236 79.085 133.193 1.00 27.06 1346 PRO B C 1
ATOM 9614 O O . PRO D 3 346 ? 98.806 80.220 133.414 1.00 27.75 1346 PRO B O 1
ATOM 9618 N N . LYS D 3 347 ? 99.306 78.580 131.967 1.00 26.67 1347 LYS B N 1
ATOM 9619 C CA . LYS D 3 347 ? 98.869 79.359 130.819 1.00 26.64 1347 LYS B CA 1
ATOM 9620 C C . LYS D 3 347 ? 97.351 79.620 130.934 1.00 26.00 1347 LYS B C 1
ATOM 9621 O O . LYS D 3 347 ? 96.885 80.745 130.678 1.00 25.82 1347 LYS B O 1
ATOM 9627 N N . ASP D 3 348 ? 96.588 78.593 131.326 1.00 24.34 1348 ASP B N 1
ATOM 9628 C CA . ASP D 3 348 ? 95.142 78.737 131.496 1.00 23.85 1348 ASP B CA 1
ATOM 9629 C C . ASP D 3 348 ? 94.806 79.897 132.421 1.00 23.72 1348 ASP B C 1
ATOM 9630 O O . ASP D 3 348 ? 93.909 80.685 132.139 1.00 23.41 1348 ASP B O 1
ATOM 9635 N N . LEU D 3 349 ? 95.520 79.988 133.539 1.00 23.44 1349 LEU B N 1
ATOM 9636 C CA . LEU D 3 349 ? 95.282 81.067 134.490 1.00 23.69 1349 LEU B CA 1
ATOM 9637 C C . LEU D 3 349 ? 95.691 82.429 133.899 1.00 23.47 1349 LEU B C 1
ATOM 9638 O O . LEU D 3 349 ? 95.133 83.462 134.261 1.00 23.28 1349 LEU B O 1
ATOM 9643 N N . GLY D 3 350 ? 96.660 82.426 132.987 1.00 23.42 1350 GLY B N 1
ATOM 9644 C CA . GLY D 3 350 ? 97.060 83.674 132.362 1.00 23.28 1350 GLY B CA 1
ATOM 9645 C C . GLY D 3 350 ? 95.942 84.126 131.430 1.00 23.80 1350 GLY B C 1
ATOM 9646 O O . GLY D 3 350 ? 95.552 85.294 131.407 1.00 23.49 1350 GLY B O 1
ATOM 9647 N N . ALA D 3 351 ? 95.413 83.180 130.657 1.00 23.92 1351 ALA B N 1
ATOM 9648 C CA . ALA D 3 351 ? 94.330 83.472 129.736 1.00 24.35 1351 ALA B CA 1
ATOM 9649 C C . ALA D 3 351 ? 93.119 83.940 130.538 1.00 25.01 1351 ALA B C 1
ATOM 9650 O O . ALA D 3 351 ? 92.399 84.848 130.123 1.00 25.27 1351 ALA B O 1
ATOM 9652 N N . LEU D 3 352 ? 92.902 83.316 131.693 1.00 25.72 1352 LEU B N 1
ATOM 9653 C CA . LEU D 3 352 ? 91.776 83.666 132.550 1.00 26.50 1352 LEU B CA 1
ATOM 9654 C C . LEU D 3 352 ? 91.879 85.077 133.122 1.00 27.38 1352 LEU B C 1
ATOM 9655 O O . LEU D 3 352 ? 90.894 85.811 133.135 1.00 27.48 1352 LEU B O 1
ATOM 9660 N N . ARG D 3 353 ? 93.052 85.470 133.608 1.00 28.48 1353 ARG B N 1
ATOM 9661 C CA . ARG D 3 353 ? 93.134 86.809 134.159 1.00 29.80 1353 ARG B CA 1
ATOM 9662 C C . ARG D 3 353 ? 92.916 87.813 133.043 1.00 30.30 1353 ARG B C 1
ATOM 9663 O O . ARG D 3 353 ? 92.314 88.854 133.258 1.00 30.32 1353 ARG B O 1
ATOM 9671 N N . ARG D 3 354 ? 93.385 87.488 131.843 1.00 31.19 1354 ARG B N 1
ATOM 9672 C CA . ARG D 3 354 ? 93.209 88.388 130.707 1.00 32.30 1354 ARG B CA 1
ATOM 9673 C C . ARG D 3 354 ? 91.722 88.553 130.407 1.00 32.27 1354 ARG B C 1
ATOM 9674 O O . ARG D 3 354 ? 91.254 89.656 130.140 1.00 31.95 1354 ARG B O 1
ATOM 9682 N N . SER D 3 355 ? 90.985 87.446 130.478 1.00 32.29 1355 SER B N 1
ATOM 9683 C CA . SER D 3 355 ? 89.551 87.444 130.226 1.00 32.32 1355 SER B CA 1
ATOM 9684 C C . SER D 3 355 ? 88.790 88.250 131.270 1.00 32.53 1355 SER B C 1
ATOM 9685 O O . SER D 3 355 ? 87.840 88.962 130.942 1.00 32.05 1355 SER B O 1
ATOM 9688 N N . LEU D 3 356 ? 89.198 88.124 132.529 1.00 32.56 1356 LEU B N 1
ATOM 9689 C CA . LEU D 3 356 ? 88.524 88.833 133.608 1.00 33.07 1356 LEU B CA 1
ATOM 9690 C C . LEU D 3 356 ? 88.820 90.329 133.592 1.00 33.28 1356 LEU B C 1
ATOM 9691 O O . LEU D 3 356 ? 88.158 91.104 134.278 1.00 33.46 1356 LEU B O 1
ATOM 9696 N N . GLN D 3 357 ? 89.816 90.735 132.813 1.00 33.62 1357 GLN B N 1
ATOM 9697 C CA . GLN D 3 357 ? 90.154 92.147 132.703 1.00 33.79 1357 GLN B CA 1
ATOM 9698 C C . GLN D 3 357 ? 89.237 92.763 131.659 1.00 34.15 1357 GLN B C 1
ATOM 9699 O O . GLN D 3 357 ? 89.053 93.976 131.616 1.00 34.36 1357 GLN B O 1
ATOM 9705 N N . ILE D 3 358 ? 88.650 91.913 130.822 1.00 34.30 1358 ILE B N 1
ATOM 9706 C CA . ILE D 3 358 ? 87.737 92.364 129.777 1.00 34.46 1358 ILE B CA 1
ATOM 9707 C C . ILE D 3 358 ? 86.300 92.409 130.290 1.00 34.70 1358 ILE B C 1
ATOM 9708 O O . ILE D 3 358 ? 85.496 93.239 129.863 1.00 34.63 1358 ILE B O 1
ATOM 9713 N N . LEU D 3 359 ? 85.999 91.510 131.219 1.00 34.86 1359 LEU B N 1
ATOM 9714 C CA . LEU D 3 359 ? 84.676 91.395 131.809 1.00 35.07 1359 LEU B CA 1
ATOM 9715 C C . LEU D 3 359 ? 84.080 92.728 132.286 1.00 35.20 1359 LEU B C 1
ATOM 9716 O O . LEU D 3 359 ? 82.914 93.025 132.026 1.00 34.98 1359 LEU B O 1
ATOM 9721 N N . PRO D 3 360 ? 84.870 93.547 132.995 1.00 35.30 1360 PRO B N 1
ATOM 9722 C CA . PRO D 3 360 ? 84.355 94.833 133.475 1.00 35.50 1360 PRO B CA 1
ATOM 9723 C C . PRO D 3 360 ? 83.949 95.735 132.318 1.00 35.56 1360 PRO B C 1
ATOM 9724 O O . PRO D 3 360 ? 82.994 96.504 132.411 1.00 35.33 1360 PRO B O 1
ATOM 9728 N N . GLU D 3 361 ? 84.694 95.641 131.227 1.00 35.78 1361 GLU B N 1
ATOM 9729 C CA . GLU D 3 361 ? 84.396 96.440 130.055 1.00 36.47 1361 GLU B CA 1
ATOM 9730 C C . GLU D 3 361 ? 83.090 95.996 129.419 1.00 36.23 1361 GLU B C 1
ATOM 9731 O O . GLU D 3 361 ? 82.298 96.837 128.995 1.00 36.13 1361 GLU B O 1
ATOM 9737 N N . LEU D 3 362 ? 82.864 94.682 129.362 1.00 36.06 1362 LEU B N 1
ATOM 9738 C CA . LEU D 3 362 ? 81.625 94.150 128.801 1.00 35.88 1362 LEU B CA 1
ATOM 9739 C C . LEU D 3 362 ? 80.447 94.589 129.672 1.00 36.06 1362 LEU B C 1
ATOM 9740 O O . LEU D 3 362 ? 79.405 94.995 129.158 1.00 35.72 1362 LEU B O 1
ATOM 9745 N N . ARG D 3 363 ? 80.618 94.537 130.990 1.00 36.37 1363 ARG B N 1
ATOM 9746 C CA . ARG D 3 363 ? 79.534 94.937 131.875 1.00 37.18 1363 ARG B CA 1
ATOM 9747 C C . ARG D 3 363 ? 79.262 96.438 131.888 1.00 36.95 1363 ARG B C 1
ATOM 9748 O O . ARG D 3 363 ? 78.127 96.862 132.057 1.00 37.20 1363 ARG B O 1
ATOM 9756 N N . ALA D 3 364 ? 80.298 97.248 131.733 1.00 36.92 1364 ALA B N 1
ATOM 9757 C CA . ALA D 3 364 ? 80.092 98.688 131.718 1.00 37.09 1364 ALA B CA 1
ATOM 9758 C C . ALA D 3 364 ? 79.237 99.000 130.494 1.00 37.25 1364 ALA B C 1
ATOM 9759 O O . ALA D 3 364 ? 78.362 99.858 130.537 1.00 37.38 1364 ALA B O 1
ATOM 9761 N N . LEU D 3 365 ? 79.491 98.273 129.411 1.00 37.25 1365 LEU B N 1
ATOM 9762 C CA . LEU D 3 365 ? 78.766 98.442 128.157 1.00 37.58 1365 LEU B CA 1
ATOM 9763 C C . LEU D 3 365 ? 77.372 97.806 128.194 1.00 37.36 1365 LEU B C 1
ATOM 9764 O O . LEU D 3 365 ? 76.400 98.389 127.731 1.00 37.17 1365 LEU B O 1
ATOM 9769 N N . LEU D 3 366 ? 77.283 96.607 128.757 1.00 37.46 1366 LEU B N 1
ATOM 9770 C CA . LEU D 3 366 ? 76.020 95.873 128.799 1.00 37.64 1366 LEU B CA 1
ATOM 9771 C C . LEU D 3 366 ? 75.022 96.289 129.877 1.00 37.71 1366 LEU B C 1
ATOM 9772 O O . LEU D 3 366 ? 73.817 96.278 129.640 1.00 37.38 1366 LEU B O 1
ATOM 9777 N N . GLY D 3 367 ? 75.513 96.655 131.055 1.00 37.82 1367 GLY B N 1
ATOM 9778 C CA . GLY D 3 367 ? 74.608 97.052 132.117 1.00 38.39 1367 GLY B CA 1
ATOM 9779 C C . GLY D 3 367 ? 74.375 95.924 133.105 1.00 38.95 1367 GLY B C 1
ATOM 9780 O O . GLY D 3 367 ? 74.817 94.794 132.891 1.00 39.03 1367 GLY B O 1
ATOM 9781 N N . GLU D 3 368 ? 73.655 96.229 134.177 1.00 39.44 1368 GLU B N 1
ATOM 9782 C CA . GLU D 3 368 ? 73.381 95.267 135.234 1.00 40.11 1368 GLU B CA 1
ATOM 9783 C C . GLU D 3 368 ? 72.389 94.164 134.896 1.00 40.35 1368 GLU B C 1
ATOM 9784 O O . GLU D 3 368 ? 72.561 93.020 135.315 1.00 40.59 1368 GLU B O 1
ATOM 9790 N N . GLU D 3 369 ? 71.348 94.501 134.145 1.00 40.76 1369 GLU B N 1
ATOM 9791 C CA . GLU D 3 369 ? 70.327 93.522 133.789 1.00 40.78 1369 GLU B CA 1
ATOM 9792 C C . GLU D 3 369 ? 70.891 92.247 133.143 1.00 40.43 1369 GLU B C 1
ATOM 9793 O O . GLU D 3 369 ? 70.304 91.169 133.260 1.00 40.24 1369 GLU B O 1
ATOM 9799 N N . VAL D 3 370 ? 72.033 92.379 132.474 1.00 39.68 1370 VAL B N 1
ATOM 9800 C CA . VAL D 3 370 ? 72.697 91.257 131.820 1.00 39.15 1370 VAL B CA 1
ATOM 9801 C C . VAL D 3 370 ? 72.979 90.114 132.793 1.00 38.21 1370 VAL B C 1
ATOM 9802 O O . VAL D 3 370 ? 72.970 88.939 132.410 1.00 38.58 1370 VAL B O 1
ATOM 9806 N N . GLY D 3 371 ? 73.236 90.454 134.050 1.00 37.24 1371 GLY B N 1
ATOM 9807 C CA . GLY D 3 371 ? 73.474 89.430 135.055 1.00 35.97 1371 GLY B CA 1
ATOM 9808 C C . GLY D 3 371 ? 74.880 88.856 135.154 1.00 35.18 1371 GLY B C 1
ATOM 9809 O O . GLY D 3 371 ? 75.079 87.810 135.780 1.00 34.42 1371 GLY B O 1
ATOM 9810 N N . LEU D 3 372 ? 75.852 89.530 134.545 1.00 34.35 1372 LEU B N 1
ATOM 9811 C CA . LEU D 3 372 ? 77.236 89.068 134.592 1.00 33.54 1372 LEU B CA 1
ATOM 9812 C C . LEU D 3 372 ? 77.740 89.079 136.021 1.00 32.99 1372 LEU B C 1
ATOM 9813 O O . LEU D 3 372 ? 77.406 89.968 136.797 1.00 32.75 1372 LEU B O 1
ATOM 9818 N N . PRO D 3 373 ? 78.545 88.074 136.392 1.00 32.97 1373 PRO B N 1
ATOM 9819 C CA . PRO D 3 373 ? 79.111 87.955 137.740 1.00 32.60 1373 PRO B CA 1
ATOM 9820 C C . PRO D 3 373 ? 80.275 88.933 137.888 1.00 32.44 1373 PRO B C 1
ATOM 9821 O O . PRO D 3 373 ? 80.935 89.277 136.906 1.00 32.05 1373 PRO B O 1
ATOM 9825 N N . ASP D 3 374 ? 80.524 89.391 139.107 1.00 32.50 1374 ASP B N 1
ATOM 9826 C CA . ASP D 3 374 ? 81.649 90.291 139.325 1.00 32.66 1374 ASP B CA 1
ATOM 9827 C C . ASP D 3 374 ? 82.780 89.420 139.834 1.00 32.46 1374 ASP B C 1
ATOM 9828 O O . ASP D 3 374 ? 82.721 88.895 140.950 1.00 32.54 1374 ASP B O 1
ATOM 9833 N N . LEU D 3 375 ? 83.806 89.253 139.014 1.00 32.06 1375 LEU B N 1
ATOM 9834 C CA . LEU D 3 375 ? 84.935 88.426 139.397 1.00 31.85 1375 LEU B CA 1
ATOM 9835 C C . LEU D 3 375 ? 86.199 89.239 139.562 1.00 31.78 1375 LEU B C 1
ATOM 9836 O O . LEU D 3 375 ? 87.304 88.720 139.413 1.00 31.87 1375 LEU B O 1
ATOM 9841 N N . SER D 3 376 ? 86.041 90.517 139.889 1.00 31.82 1376 SER B N 1
ATOM 9842 C CA . SER D 3 376 ? 87.204 91.374 140.060 1.00 32.16 1376 SER B CA 1
ATOM 9843 C C . SER D 3 376 ? 88.146 90.876 141.165 1.00 32.00 1376 SER B C 1
ATOM 9844 O O . SER D 3 376 ? 89.363 91.011 141.052 1.00 32.20 1376 SER B O 1
ATOM 9847 N N . PRO D 3 377 ? 87.604 90.291 142.247 1.00 32.04 1377 PRO B N 1
ATOM 9848 C CA . PRO D 3 377 ? 88.523 89.814 143.283 1.00 31.87 1377 PRO B CA 1
ATOM 9849 C C . PRO D 3 377 ? 89.502 88.769 142.707 1.00 32.01 1377 PRO B C 1
ATOM 9850 O O . PRO D 3 377 ? 90.712 88.829 142.951 1.00 31.78 1377 PRO B O 1
ATOM 9854 N N . LEU D 3 378 ? 88.964 87.825 141.935 1.00 31.66 1378 LEU B N 1
ATOM 9855 C CA . LEU D 3 378 ? 89.766 86.768 141.323 1.00 31.64 1378 LEU B CA 1
ATOM 9856 C C . LEU D 3 378 ? 90.767 87.419 140.377 1.00 31.61 1378 LEU B C 1
ATOM 9857 O O . LEU D 3 378 ? 91.936 87.052 140.330 1.00 31.42 1378 LEU B O 1
ATOM 9862 N N . LYS D 3 379 ? 90.286 88.392 139.616 1.00 31.74 1379 LYS B N 1
ATOM 9863 C CA . LYS D 3 379 ? 91.126 89.088 138.663 1.00 32.14 1379 LYS B CA 1
ATOM 9864 C C . LYS D 3 379 ? 92.329 89.731 139.347 1.00 31.91 1379 LYS B C 1
ATOM 9865 O O . LYS D 3 379 ? 93.462 89.583 138.898 1.00 32.10 1379 LYS B O 1
ATOM 9871 N N . GLU D 3 380 ? 92.083 90.443 140.438 1.00 31.80 1380 GLU B N 1
ATOM 9872 C CA . GLU D 3 380 ? 93.165 91.104 141.156 1.00 31.48 1380 GLU B CA 1
ATOM 9873 C C . GLU D 3 380 ? 94.151 90.070 141.690 1.00 31.11 1380 GLU B C 1
ATOM 9874 O O . GLU D 3 380 ? 95.355 90.299 141.701 1.00 30.61 1380 GLU B O 1
ATOM 9880 N N . GLU D 3 381 ? 93.641 88.920 142.117 1.00 31.01 1381 GLU B N 1
ATOM 9881 C CA . GLU D 3 381 ? 94.521 87.878 142.626 1.00 30.83 1381 GLU B CA 1
ATOM 9882 C C . GLU D 3 381 ? 95.463 87.379 141.536 1.00 30.13 1381 GLU B C 1
ATOM 9883 O O . GLU D 3 381 ? 96.664 87.222 141.774 1.00 29.56 1381 GLU B O 1
ATOM 9889 N N . LEU D 3 382 ? 94.918 87.144 140.342 1.00 29.20 1382 LEU B N 1
ATOM 9890 C CA . LEU D 3 382 ? 95.709 86.655 139.213 1.00 28.76 1382 LEU B CA 1
ATOM 9891 C C . LEU D 3 382 ? 96.662 87.743 138.723 1.00 28.82 1382 LEU B C 1
ATOM 9892 O O . LEU D 3 382 ? 97.745 87.458 138.198 1.00 27.97 1382 LEU B O 1
ATOM 9897 N N . GLU D 3 383 ? 96.252 88.994 138.896 1.00 28.90 1383 GLU B N 1
ATOM 9898 C CA . GLU D 3 383 ? 97.096 90.111 138.506 1.00 30.11 1383 GLU B CA 1
ATOM 9899 C C . GLU D 3 383 ? 98.281 90.201 139.464 1.00 30.15 1383 GLU B C 1
ATOM 9900 O O . GLU D 3 383 ? 99.405 90.476 139.057 1.00 30.44 1383 GLU B O 1
ATOM 9906 N N . ALA D 3 384 ? 98.025 89.943 140.738 1.00 30.31 1384 ALA B N 1
ATOM 9907 C CA . ALA D 3 384 ? 99.073 90.004 141.747 1.00 31.01 1384 ALA B CA 1
ATOM 9908 C C . ALA D 3 384 ? 100.007 88.783 141.753 1.00 31.34 1384 ALA B C 1
ATOM 9909 O O . ALA D 3 384 ? 101.216 88.917 141.934 1.00 31.42 1384 ALA B O 1
ATOM 9911 N N . ALA D 3 385 ? 99.443 87.604 141.537 1.00 31.75 1385 ALA B N 1
ATOM 9912 C CA . ALA D 3 385 ? 100.208 86.367 141.589 1.00 32.91 1385 ALA B CA 1
ATOM 9913 C C . ALA D 3 385 ? 101.050 85.950 140.393 1.00 33.58 1385 ALA B C 1
ATOM 9914 O O . ALA D 3 385 ? 102.190 85.525 140.560 1.00 33.30 1385 ALA B O 1
ATOM 9916 N N . LEU D 3 386 ? 100.491 86.084 139.198 1.00 34.83 1386 LEU B N 1
ATOM 9917 C CA . LEU D 3 386 ? 101.137 85.627 137.970 1.00 36.49 1386 LEU B CA 1
ATOM 9918 C C . LEU D 3 386 ? 102.051 86.540 137.181 1.00 37.93 1386 LEU B C 1
ATOM 9919 O O . LEU D 3 386 ? 101.851 87.751 137.117 1.00 37.91 1386 LEU B O 1
ATOM 9924 N N . VAL D 3 387 ? 103.051 85.926 136.556 1.00 39.84 1387 VAL B N 1
ATOM 9925 C CA . VAL D 3 387 ? 103.963 86.651 135.685 1.00 42.15 1387 VAL B CA 1
ATOM 9926 C C . VAL D 3 387 ? 103.071 87.037 134.497 1.00 43.69 1387 VAL B C 1
ATOM 9927 O O . VAL D 3 387 ? 102.056 86.387 134.238 1.00 43.55 1387 VAL B O 1
ATOM 9931 N N . GLU D 3 388 ? 103.438 88.086 133.774 1.00 45.82 1388 GLU B N 1
ATOM 9932 C CA . GLU D 3 388 ? 102.633 88.527 132.640 1.00 48.16 1388 GLU B CA 1
ATOM 9933 C C . GLU D 3 388 ? 102.484 87.468 131.549 1.00 49.37 1388 GLU B C 1
ATOM 9934 O O . GLU D 3 388 ? 101.509 87.470 130.801 1.00 49.35 1388 GLU B O 1
ATOM 9940 N N . ASP D 3 389 ? 103.437 86.548 131.474 1.00 50.87 1389 ASP B N 1
ATOM 9941 C CA . ASP D 3 389 ? 103.375 85.493 130.476 1.00 52.37 1389 ASP B CA 1
ATOM 9942 C C . ASP D 3 389 ? 103.664 84.153 131.143 1.00 53.21 1389 ASP B C 1
ATOM 9943 O O . ASP D 3 389 ? 104.744 83.588 130.989 1.00 53.29 1389 ASP B O 1
ATOM 9948 N N . PRO D 3 390 ? 102.686 83.628 131.899 1.00 54.19 1390 PRO B N 1
ATOM 9949 C CA . PRO D 3 390 ? 102.831 82.351 132.601 1.00 54.92 1390 PRO B CA 1
ATOM 9950 C C . PRO D 3 390 ? 103.405 81.228 131.742 1.00 56.02 1390 PRO B C 1
ATOM 9951 O O . PRO D 3 390 ? 102.790 80.775 130.778 1.00 56.06 1390 PRO B O 1
ATOM 9955 N N . PRO D 3 391 ? 104.616 80.781 132.088 1.00 57.09 1391 PRO B N 1
ATOM 9956 C CA . PRO D 3 391 ? 105.360 79.718 131.413 1.00 57.71 1391 PRO B CA 1
ATOM 9957 C C . PRO D 3 391 ? 104.813 78.339 131.748 1.00 58.46 1391 PRO B C 1
ATOM 9958 O O . PRO D 3 391 ? 105.535 77.509 132.299 1.00 58.65 1391 PRO B O 1
ATOM 9962 N N . LEU D 3 392 ? 103.545 78.090 131.431 1.00 59.16 1392 LEU B N 1
ATOM 9963 C CA . LEU D 3 392 ? 102.945 76.787 131.722 1.00 59.88 1392 LEU B CA 1
ATOM 9964 C C . LEU D 3 392 ? 103.876 75.652 131.319 1.00 60.24 1392 LEU B C 1
ATOM 9965 O O . LEU D 3 392 ? 103.878 74.584 131.935 1.00 60.27 1392 LEU B O 1
ATOM 9970 N N . LYS D 3 393 ? 104.678 75.906 130.289 1.00 60.83 1393 LYS B N 1
ATOM 9971 C CA . LYS D 3 393 ? 105.594 74.908 129.744 1.00 61.22 1393 LYS B CA 1
ATOM 9972 C C . LYS D 3 393 ? 107.080 75.134 130.045 1.00 61.45 1393 LYS B C 1
ATOM 9973 O O . LYS D 3 393 ? 107.834 74.173 130.200 1.00 61.69 1393 LYS B O 1
ATOM 9979 N N . VAL D 3 394 ? 107.496 76.397 130.127 1.00 61.33 1394 VAL B N 1
ATOM 9980 C CA . VAL D 3 394 ? 108.898 76.738 130.379 1.00 61.17 1394 VAL B CA 1
ATOM 9981 C C . VAL D 3 394 ? 109.591 75.975 131.520 1.00 60.96 1394 VAL B C 1
ATOM 9982 O O . VAL D 3 394 ? 110.823 75.974 131.594 1.00 61.09 1394 VAL B O 1
ATOM 9986 N N . SER D 3 395 ? 108.818 75.328 132.398 1.00 60.58 1395 SER B N 1
ATOM 9987 C CA . SER D 3 395 ? 109.392 74.555 133.514 1.00 60.16 1395 SER B CA 1
ATOM 9988 C C . SER D 3 395 ? 108.416 74.252 134.638 1.00 59.72 1395 SER B C 1
ATOM 9989 O O . SER D 3 395 ? 108.662 73.356 135.458 1.00 59.68 1395 SER B O 1
ATOM 9992 N N . GLU D 3 396 ? 107.322 75.011 134.673 1.00 59.10 1396 GLU B N 1
ATOM 9993 C CA . GLU D 3 396 ? 106.312 74.896 135.719 1.00 58.16 1396 GLU B CA 1
ATOM 9994 C C . GLU D 3 396 ? 106.863 75.778 136.836 1.00 57.32 1396 GLU B C 1
ATOM 9995 O O . GLU D 3 396 ? 106.347 75.785 137.953 1.00 57.68 1396 GLU B O 1
ATOM 10001 N N . GLY D 3 397 ? 107.930 76.509 136.498 1.00 56.20 1397 GLY B N 1
ATOM 10002 C CA . GLY D 3 397 ? 108.590 77.437 137.409 1.00 54.25 1397 GLY B CA 1
ATOM 10003 C C . GLY D 3 397 ? 108.692 78.818 136.764 1.00 52.80 1397 GLY B C 1
ATOM 10004 O O . GLY D 3 397 ? 108.411 78.962 135.573 1.00 52.74 1397 GLY B O 1
ATOM 10005 N N . GLY D 3 398 ? 109.101 79.831 137.528 1.00 51.44 1398 GLY B N 1
ATOM 10006 C CA . GLY D 3 398 ? 109.186 81.183 136.989 1.00 49.41 1398 GLY B CA 1
ATOM 10007 C C . GLY D 3 398 ? 107.771 81.685 136.733 1.00 48.06 1398 GLY B C 1
ATOM 10008 O O . GLY D 3 398 ? 107.539 82.594 135.933 1.00 48.03 1398 GLY B O 1
ATOM 10009 N N . LEU D 3 399 ? 106.825 81.081 137.448 1.00 46.42 1399 LEU B N 1
ATOM 10010 C CA . LEU D 3 399 ? 105.402 81.378 137.329 1.00 44.61 1399 LEU B CA 1
ATOM 10011 C C . LEU D 3 399 ? 104.849 82.475 138.245 1.00 43.13 1399 LEU B C 1
ATOM 10012 O O . LEU D 3 399 ? 104.166 83.388 137.778 1.00 42.65 1399 LEU B O 1
ATOM 10017 N N . ILE D 3 400 ? 105.113 82.370 139.545 1.00 41.20 1400 ILE B N 1
ATOM 10018 C CA . ILE D 3 400 ? 104.639 83.370 140.499 1.00 39.82 1400 ILE B CA 1
ATOM 10019 C C . ILE D 3 400 ? 105.562 84.593 140.478 1.00 38.94 1400 ILE B C 1
ATOM 10020 O O . ILE D 3 400 ? 106.781 84.467 140.584 1.00 38.55 1400 ILE B O 1
ATOM 10025 N N . ARG D 3 401 ? 104.981 85.781 140.344 1.00 37.83 1401 ARG B N 1
ATOM 10026 C CA . ARG D 3 401 ? 105.790 86.994 140.278 1.00 36.82 1401 ARG B CA 1
ATOM 10027 C C . ARG D 3 401 ? 106.332 87.476 141.618 1.00 35.55 1401 ARG B C 1
ATOM 10028 O O . ARG D 3 401 ? 105.750 87.226 142.681 1.00 34.99 1401 ARG B O 1
ATOM 10036 N N . GLU D 3 402 ? 107.461 88.172 141.550 1.00 34.44 1402 GLU B N 1
ATOM 10037 C CA . GLU D 3 402 ? 108.100 88.723 142.738 1.00 33.30 1402 GLU B CA 1
ATOM 10038 C C . GLU D 3 402 ? 107.143 89.692 143.420 1.00 32.17 1402 GLU B C 1
ATOM 10039 O O . GLU D 3 402 ? 106.498 90.514 142.753 1.00 31.79 1402 GLU B O 1
ATOM 10045 N N . GLY D 3 403 ? 107.052 89.592 144.744 1.00 30.85 1403 GLY B N 1
ATOM 10046 C CA . GLY D 3 403 ? 106.179 90.476 145.494 1.00 29.31 1403 GLY B CA 1
ATOM 10047 C C . GLY D 3 403 ? 104.904 89.820 145.987 1.00 28.46 1403 GLY B C 1
ATOM 10048 O O . GLY D 3 403 ? 104.336 90.252 146.990 1.00 28.63 1403 GLY B O 1
ATOM 10049 N N . TYR D 3 404 ? 104.455 88.772 145.297 1.00 27.62 1404 TYR B N 1
ATOM 10050 C CA . TYR D 3 404 ? 103.226 88.076 145.672 1.00 26.26 1404 TYR B CA 1
ATOM 10051 C C . TYR D 3 404 ? 103.287 87.259 146.961 1.00 25.81 1404 TYR B C 1
ATOM 10052 O O . TYR D 3 404 ? 102.424 87.409 147.825 1.00 25.42 1404 TYR B O 1
ATOM 10061 N N . ASP D 3 405 ? 104.288 86.389 147.084 1.00 25.18 1405 ASP B N 1
ATOM 10062 C CA . ASP D 3 405 ? 104.433 85.534 148.268 1.00 24.94 1405 ASP B CA 1
ATOM 10063 C C . ASP D 3 405 ? 105.771 85.767 148.964 1.00 25.20 1405 ASP B C 1
ATOM 10064 O O . ASP D 3 405 ? 106.823 85.534 148.386 1.00 25.20 1405 ASP B O 1
ATOM 10069 N N . PRO D 3 406 ? 105.740 86.212 150.231 1.00 25.53 1406 PRO B N 1
ATOM 10070 C CA . PRO D 3 406 ? 106.973 86.479 150.991 1.00 26.04 1406 PRO B CA 1
ATOM 10071 C C . PRO D 3 406 ? 107.958 85.316 151.151 1.00 26.50 1406 PRO B C 1
ATOM 10072 O O . PRO D 3 406 ? 109.157 85.489 150.947 1.00 26.34 1406 PRO B O 1
ATOM 10076 N N . ASP D 3 407 ? 107.463 84.141 151.520 1.00 26.99 1407 ASP B N 1
ATOM 10077 C CA . ASP D 3 407 ? 108.342 82.989 151.683 1.00 27.65 1407 ASP B CA 1
ATOM 10078 C C . ASP D 3 407 ? 109.091 82.706 150.387 1.00 27.75 1407 ASP B C 1
ATOM 10079 O O . ASP D 3 407 ? 110.292 82.454 150.399 1.00 27.76 1407 ASP B O 1
ATOM 10084 N N . LEU D 3 408 ? 108.373 82.760 149.270 1.00 28.09 1408 LEU B N 1
ATOM 10085 C CA . LEU D 3 408 ? 108.968 82.521 147.963 1.00 28.41 1408 LEU B CA 1
ATOM 10086 C C . LEU D 3 408 ? 109.976 83.614 147.616 1.00 28.82 1408 LEU B C 1
ATOM 10087 O O . LEU D 3 408 ? 111.038 83.337 147.049 1.00 28.64 1408 LEU B O 1
ATOM 10092 N N . ASP D 3 409 ? 109.642 84.858 147.941 1.00 28.91 1409 ASP B N 1
ATOM 10093 C CA . ASP D 3 409 ? 110.543 85.963 147.648 1.00 29.38 1409 ASP B CA 1
ATOM 10094 C C . ASP D 3 409 ? 111.847 85.812 148.430 1.00 29.45 1409 ASP B C 1
ATOM 10095 O O . ASP D 3 409 ? 112.929 86.035 147.890 1.00 29.88 1409 ASP B O 1
ATOM 10100 N N . ALA D 3 410 ? 111.746 85.439 149.700 1.00 29.31 1410 ALA B N 1
ATOM 10101 C CA . ALA D 3 410 ? 112.933 85.278 150.532 1.00 30.06 1410 ALA B CA 1
ATOM 10102 C C . ALA D 3 410 ? 113.879 84.236 149.930 1.00 30.56 1410 ALA B C 1
ATOM 10103 O O . ALA D 3 410 ? 115.078 84.466 149.828 1.00 30.83 1410 ALA B O 1
ATOM 10105 N N . LEU D 3 411 ? 113.333 83.093 149.537 1.00 30.88 1411 LEU B N 1
ATOM 10106 C CA . LEU D 3 411 ? 114.131 82.023 148.945 1.00 31.41 1411 LEU B CA 1
ATOM 10107 C C . LEU D 3 411 ? 114.869 82.487 147.687 1.00 32.00 1411 LEU B C 1
ATOM 10108 O O . LEU D 3 411 ? 116.071 82.261 147.541 1.00 31.99 1411 LEU B O 1
ATOM 10113 N N . ARG D 3 412 ? 114.140 83.136 146.782 1.00 32.53 1412 ARG B N 1
ATOM 10114 C CA . ARG D 3 412 ? 114.718 83.630 145.543 1.00 33.39 1412 ARG B CA 1
ATOM 10115 C C . ARG D 3 412 ? 115.810 84.656 145.810 1.00 33.65 1412 ARG B C 1
ATOM 10116 O O . ARG D 3 412 ? 116.828 84.674 145.127 1.00 33.99 1412 ARG B O 1
ATOM 10124 N N . ALA D 3 413 ? 115.585 85.518 146.793 1.00 33.91 1413 ALA B N 1
ATOM 10125 C CA . ALA D 3 413 ? 116.568 86.531 147.149 1.00 34.30 1413 ALA B CA 1
ATOM 10126 C C . ALA D 3 413 ? 117.817 85.807 147.673 1.00 34.40 1413 ALA B C 1
ATOM 10127 O O . ALA D 3 413 ? 118.943 86.172 147.343 1.00 34.31 1413 ALA B O 1
ATOM 10129 N N . ALA D 3 414 ? 117.610 84.778 148.487 1.00 34.79 1414 ALA B N 1
ATOM 10130 C CA . ALA D 3 414 ? 118.730 84.007 149.012 1.00 35.70 1414 ALA B CA 1
ATOM 10131 C C . ALA D 3 414 ? 119.486 83.410 147.824 1.00 36.32 1414 ALA B C 1
ATOM 10132 O O . ALA D 3 414 ? 120.719 83.365 147.810 1.00 36.20 1414 ALA B O 1
ATOM 10134 N N . HIS D 3 415 ? 118.730 82.974 146.818 1.00 37.17 1415 HIS B N 1
ATOM 10135 C CA . HIS D 3 415 ? 119.301 82.380 145.616 1.00 38.16 1415 HIS B CA 1
ATOM 10136 C C . HIS D 3 415 ? 120.049 83.403 144.763 1.00 39.28 1415 HIS B C 1
ATOM 10137 O O . HIS D 3 415 ? 121.145 83.125 144.273 1.00 39.38 1415 HIS B O 1
ATOM 10144 N N . ARG D 3 416 ? 119.453 84.577 144.574 1.00 40.23 1416 ARG B N 1
ATOM 10145 C CA . ARG D 3 416 ? 120.086 85.620 143.771 1.00 41.61 1416 ARG B CA 1
ATOM 10146 C C . ARG D 3 416 ? 121.445 86.010 144.332 1.00 41.99 1416 ARG B C 1
ATOM 10147 O O . ARG D 3 416 ? 122.348 86.399 143.585 1.00 41.92 1416 ARG B O 1
ATOM 10155 N N . GLU D 3 417 ? 121.590 85.901 145.647 1.00 42.42 1417 GLU B N 1
ATOM 10156 C CA . GLU D 3 417 ? 122.847 86.247 146.280 1.00 43.47 1417 GLU B CA 1
ATOM 10157 C C . GLU D 3 417 ? 123.878 85.174 145.988 1.00 43.45 1417 GLU B C 1
ATOM 10158 O O . GLU D 3 417 ? 125.045 85.481 145.744 1.00 43.29 1417 GLU B O 1
ATOM 10164 N N . GLY D 3 418 ? 123.438 83.918 146.007 1.00 43.54 1418 GLY B N 1
ATOM 10165 C CA . GLY D 3 418 ? 124.342 82.819 145.726 1.00 43.84 1418 GLY B CA 1
ATOM 10166 C C . GLY D 3 418 ? 124.898 82.986 144.328 1.00 44.02 1418 GLY B C 1
ATOM 10167 O O . GLY D 3 418 ? 126.092 82.825 144.096 1.00 43.95 1418 GLY B O 1
ATOM 10168 N N . VAL D 3 419 ? 124.018 83.328 143.396 1.00 44.23 1419 VAL B N 1
ATOM 10169 C CA . VAL D 3 419 ? 124.407 83.541 142.012 1.00 44.68 1419 VAL B CA 1
ATOM 10170 C C . VAL D 3 419 ? 125.334 84.752 141.915 1.00 44.95 1419 VAL B C 1
ATOM 10171 O O . VAL D 3 419 ? 126.301 84.745 141.162 1.00 44.78 1419 VAL B O 1
ATOM 10175 N N . ALA D 3 420 ? 125.031 85.789 142.686 1.00 45.50 1420 ALA B N 1
ATOM 10176 C CA . ALA D 3 420 ? 125.843 86.998 142.691 1.00 46.27 1420 ALA B CA 1
ATOM 10177 C C . ALA D 3 420 ? 127.224 86.684 143.268 1.00 46.80 1420 ALA B C 1
ATOM 10178 O O . ALA D 3 420 ? 128.235 87.244 142.837 1.00 46.83 1420 ALA B O 1
ATOM 10180 N N . TYR D 3 421 ? 127.253 85.782 144.242 1.00 47.27 1421 TYR B N 1
ATOM 10181 C CA . TYR D 3 421 ? 128.499 85.373 144.878 1.00 47.93 1421 TYR B CA 1
ATOM 10182 C C . TYR D 3 421 ? 129.477 84.832 143.846 1.00 48.09 1421 TYR B C 1
ATOM 10183 O O . TYR D 3 421 ? 130.631 85.266 143.770 1.00 48.29 1421 TYR B O 1
ATOM 10192 N N . PHE D 3 422 ? 129.011 83.862 143.070 1.00 48.12 1422 PHE B N 1
ATOM 10193 C CA . PHE D 3 422 ? 129.840 83.243 142.051 1.00 48.25 1422 PHE B CA 1
ATOM 10194 C C . PHE D 3 422 ? 130.224 84.224 140.953 1.00 48.24 1422 PHE B C 1
ATOM 10195 O O . PHE D 3 422 ? 131.235 84.039 140.275 1.00 48.05 1422 PHE B O 1
ATOM 10203 N N . LEU D 3 423 ? 129.416 85.261 140.766 1.00 48.43 1423 LEU B N 1
ATOM 10204 C CA . LEU D 3 423 ? 129.741 86.256 139.756 1.00 48.89 1423 LEU B CA 1
ATOM 10205 C C . LEU D 3 423 ? 130.963 87.028 140.241 1.00 49.05 1423 LEU B C 1
ATOM 10206 O O . LEU D 3 423 ? 131.877 87.314 139.466 1.00 49.16 1423 LEU B O 1
ATOM 10211 N N . GLU D 3 424 ? 130.979 87.354 141.530 1.00 49.40 1424 GLU B N 1
ATOM 10212 C CA . GLU D 3 424 ? 132.106 88.074 142.110 1.00 49.68 1424 GLU B CA 1
ATOM 10213 C C . GLU D 3 424 ? 133.320 87.158 142.140 1.00 49.64 1424 GLU B C 1
ATOM 10214 O O . GLU D 3 424 ? 134.431 87.588 141.827 1.00 49.48 1424 GLU B O 1
ATOM 10220 N N . LEU D 3 425 ? 133.101 85.900 142.521 1.00 49.44 1425 LEU B N 1
ATOM 10221 C CA . LEU D 3 425 ? 134.181 84.926 142.577 1.00 49.64 1425 LEU B CA 1
ATOM 10222 C C . LEU D 3 425 ? 134.894 84.855 141.235 1.00 49.79 1425 LEU B C 1
ATOM 10223 O O . LEU D 3 425 ? 136.107 84.672 141.175 1.00 49.63 1425 LEU B O 1
ATOM 10228 N N . GLU D 3 426 ? 134.132 85.002 140.158 1.00 50.04 1426 GLU B N 1
ATOM 10229 C CA . GLU D 3 426 ? 134.699 84.949 138.816 1.00 50.46 1426 GLU B CA 1
ATOM 10230 C C . GLU D 3 426 ? 135.557 86.185 138.536 1.00 50.65 1426 GLU B C 1
ATOM 10231 O O . GLU D 3 426 ? 136.682 86.066 138.059 1.00 50.31 1426 GLU B O 1
ATOM 10237 N N . GLU D 3 427 ? 135.022 87.368 138.835 1.00 50.97 1427 GLU B N 1
ATOM 10238 C CA . GLU D 3 427 ? 135.749 88.609 138.591 1.00 51.46 1427 GLU B CA 1
ATOM 10239 C C . GLU D 3 427 ? 137.008 88.695 139.435 1.00 51.36 1427 GLU B C 1
ATOM 10240 O O . GLU D 3 427 ? 138.081 89.046 138.933 1.00 51.28 1427 GLU B O 1
ATOM 10246 N N . ARG D 3 428 ? 136.875 88.365 140.715 1.00 51.11 1428 ARG B N 1
ATOM 10247 C CA . ARG D 3 428 ? 138.007 88.398 141.627 1.00 51.09 1428 ARG B CA 1
ATOM 10248 C C . ARG D 3 428 ? 139.104 87.473 141.121 1.00 51.40 1428 ARG B C 1
ATOM 10249 O O . ARG D 3 428 ? 140.291 87.772 141.256 1.00 51.29 1428 ARG B O 1
ATOM 10257 N N . GLU D 3 429 ? 138.704 86.354 140.524 1.00 51.65 1429 GLU B N 1
ATOM 10258 C CA . GLU D 3 429 ? 139.672 85.392 140.026 1.00 52.03 1429 GLU B CA 1
ATOM 10259 C C . GLU D 3 429 ? 140.338 85.749 138.709 1.00 52.49 1429 GLU B C 1
ATOM 10260 O O . GLU D 3 429 ? 141.495 85.399 138.499 1.00 52.32 1429 GLU B O 1
ATOM 10266 N N . ARG D 3 430 ? 139.637 86.434 137.813 1.00 53.19 1430 ARG B N 1
ATOM 10267 C CA . ARG D 3 430 ? 140.289 86.777 136.563 1.00 54.18 1430 ARG B CA 1
ATOM 10268 C C . ARG D 3 430 ? 141.127 88.041 136.690 1.00 54.57 1430 ARG B C 1
ATOM 10269 O O . ARG D 3 430 ? 141.902 88.382 135.795 1.00 54.55 1430 ARG B O 1
ATOM 10277 N N . GLU D 3 431 ? 140.985 88.723 137.822 1.00 55.13 1431 GLU B N 1
ATOM 10278 C CA . GLU D 3 431 ? 141.783 89.912 138.089 1.00 55.67 1431 GLU B CA 1
ATOM 10279 C C . GLU D 3 431 ? 143.041 89.417 138.798 1.00 55.83 1431 GLU B C 1
ATOM 10280 O O . GLU D 3 431 ? 144.148 89.894 138.549 1.00 55.85 1431 GLU B O 1
ATOM 10286 N N . ARG D 3 432 ? 142.849 88.427 139.664 1.00 55.79 1432 ARG B N 1
ATOM 10287 C CA . ARG D 3 432 ? 143.923 87.834 140.444 1.00 55.84 1432 ARG B CA 1
ATOM 10288 C C . ARG D 3 432 ? 144.809 86.893 139.628 1.00 55.76 1432 ARG B C 1
ATOM 10289 O O . ARG D 3 432 ? 145.985 86.716 139.939 1.00 55.60 1432 ARG B O 1
ATOM 10297 N N . THR D 3 433 ? 144.243 86.288 138.589 1.00 55.81 1433 THR B N 1
ATOM 10298 C CA . THR D 3 433 ? 144.991 85.357 137.752 1.00 55.97 1433 THR B CA 1
ATOM 10299 C C . THR D 3 433 ? 145.426 86.020 136.456 1.00 55.97 1433 THR B C 1
ATOM 10300 O O . THR D 3 433 ? 146.347 85.555 135.781 1.00 55.82 1433 THR B O 1
ATOM 10304 N N . GLY D 3 434 ? 144.752 87.110 136.112 1.00 56.03 1434 GLY B N 1
ATOM 10305 C CA . GLY D 3 434 ? 145.085 87.813 134.891 1.00 56.22 1434 GLY B CA 1
ATOM 10306 C C . GLY D 3 434 ? 144.492 87.136 133.674 1.00 56.36 1434 GLY B C 1
ATOM 10307 O O . GLY D 3 434 ? 144.894 87.415 132.546 1.00 56.38 1434 GLY B O 1
ATOM 10308 N N . ILE D 3 435 ? 143.544 86.233 133.900 1.00 56.49 1435 ILE B N 1
ATOM 10309 C CA . ILE D 3 435 ? 142.891 85.538 132.801 1.00 56.69 1435 ILE B CA 1
ATOM 10310 C C . ILE D 3 435 ? 141.510 86.145 132.603 1.00 57.15 1435 ILE B C 1
ATOM 10311 O O . ILE D 3 435 ? 140.545 85.723 133.233 1.00 57.14 1435 ILE B O 1
ATOM 10316 N N . PRO D 3 436 ? 141.397 87.149 131.723 1.00 57.50 1436 PRO B N 1
ATOM 10317 C CA . PRO D 3 436 ? 140.100 87.790 131.475 1.00 57.72 1436 PRO B CA 1
ATOM 10318 C C . PRO D 3 436 ? 139.049 86.813 130.942 1.00 57.92 1436 PRO B C 1
ATOM 10319 O O . PRO D 3 436 ? 137.855 87.117 130.926 1.00 57.90 1436 PRO B O 1
ATOM 10323 N N . THR D 3 437 ? 139.510 85.636 130.525 1.00 58.20 1437 THR B N 1
ATOM 10324 C CA . THR D 3 437 ? 138.646 84.590 129.985 1.00 58.19 1437 THR B CA 1
ATOM 10325 C C . THR D 3 437 ? 138.108 83.658 131.067 1.00 58.05 1437 THR B C 1
ATOM 10326 O O . THR D 3 437 ? 137.114 82.960 130.853 1.00 58.02 1437 THR B O 1
ATOM 10330 N N . LEU D 3 438 ? 138.762 83.650 132.226 1.00 57.87 1438 LEU B N 1
ATOM 10331 C CA . LEU D 3 438 ? 138.351 82.787 133.331 1.00 57.69 1438 LEU B CA 1
ATOM 10332 C C . LEU D 3 438 ? 136.843 82.866 133.573 1.00 57.59 1438 LEU B C 1
ATOM 10333 O O . LEU D 3 438 ? 136.280 83.957 133.689 1.00 57.31 1438 LEU B O 1
ATOM 10338 N N . LYS D 3 439 ? 136.193 81.707 133.644 1.00 57.56 1439 LYS B N 1
ATOM 10339 C CA . LYS D 3 439 ? 134.751 81.662 133.862 1.00 57.72 1439 LYS B CA 1
ATOM 10340 C C . LYS D 3 439 ? 134.306 80.747 134.995 1.00 57.49 1439 LYS B C 1
ATOM 10341 O O . LYS D 3 439 ? 135.027 79.845 135.415 1.00 57.25 1439 LYS B O 1
ATOM 10347 N N . VAL D 3 440 ? 133.096 81.000 135.475 1.00 57.27 1440 VAL B N 1
ATOM 10348 C CA . VAL D 3 440 ? 132.487 80.206 136.526 1.00 57.25 1440 VAL B CA 1
ATOM 10349 C C . VAL D 3 440 ? 131.234 79.583 135.914 1.00 57.40 1440 VAL B C 1
ATOM 10350 O O . VAL D 3 440 ? 130.413 80.281 135.318 1.00 57.35 1440 VAL B O 1
ATOM 10354 N N . GLY D 3 441 ? 131.101 78.269 136.048 1.00 57.43 1441 GLY B N 1
ATOM 10355 C CA . GLY D 3 441 ? 129.943 77.591 135.497 1.00 57.81 1441 GLY B CA 1
ATOM 10356 C C . GLY D 3 441 ? 129.526 76.436 136.381 1.00 58.06 1441 GLY B C 1
ATOM 10357 O O . GLY D 3 441 ? 130.284 76.015 137.255 1.00 58.14 1441 GLY B O 1
ATOM 10358 N N . TYR D 3 442 ? 128.322 75.921 136.172 1.00 58.12 1442 TYR B N 1
ATOM 10359 C CA . TYR D 3 442 ? 127.861 74.811 136.983 1.00 58.35 1442 TYR B CA 1
ATOM 10360 C C . TYR D 3 442 ? 127.416 73.641 136.118 1.00 58.24 1442 TYR B C 1
ATOM 10361 O O . TYR D 3 442 ? 126.970 73.817 134.984 1.00 57.98 1442 TYR B O 1
ATOM 10370 N N . ASN D 3 443 ? 127.554 72.442 136.663 1.00 58.25 1443 ASN B N 1
ATOM 10371 C CA . ASN D 3 443 ? 127.161 71.238 135.954 1.00 58.36 1443 ASN B CA 1
ATOM 10372 C C . ASN D 3 443 ? 126.580 70.271 136.970 1.00 58.12 1443 ASN B C 1
ATOM 10373 O O . ASN D 3 443 ? 127.044 70.207 138.109 1.00 57.89 1443 ASN B O 1
ATOM 10378 N N . ALA D 3 444 ? 125.563 69.526 136.560 1.00 57.87 1444 ALA B N 1
ATOM 10379 C CA . ALA D 3 444 ? 124.930 68.566 137.454 1.00 57.71 1444 ALA B CA 1
ATOM 10380 C C . ALA D 3 444 ? 125.939 67.534 137.957 1.00 57.54 1444 ALA B C 1
ATOM 10381 O O . ALA D 3 444 ? 125.822 67.037 139.078 1.00 57.39 1444 ALA B O 1
ATOM 10383 N N . VAL D 3 445 ? 126.937 67.231 137.131 1.00 57.30 1445 VAL B N 1
ATOM 10384 C CA . VAL D 3 445 ? 127.951 66.243 137.484 1.00 56.99 1445 VAL B CA 1
ATOM 10385 C C . VAL D 3 445 ? 129.092 66.745 138.369 1.00 56.81 1445 VAL B C 1
ATOM 10386 O O . VAL D 3 445 ? 129.441 66.102 139.366 1.00 56.83 1445 VAL B O 1
ATOM 10390 N N . PHE D 3 446 ? 129.680 67.882 138.011 1.00 56.35 1446 PHE B N 1
ATOM 10391 C CA . PHE D 3 446 ? 130.797 68.405 138.789 1.00 55.90 1446 PHE B CA 1
ATOM 10392 C C . PHE D 3 446 ? 130.448 69.620 139.638 1.00 55.41 1446 PHE B C 1
ATOM 10393 O O . PHE D 3 446 ? 131.283 70.111 140.403 1.00 55.41 1446 PHE B O 1
ATOM 10401 N N . GLY D 3 447 ? 129.215 70.098 139.509 1.00 54.85 1447 GLY B N 1
ATOM 10402 C CA . GLY D 3 447 ? 128.789 71.256 140.277 1.00 53.96 1447 GLY B CA 1
ATOM 10403 C C . GLY D 3 447 ? 129.387 72.558 139.773 1.00 53.21 1447 GLY B C 1
ATOM 10404 O O . GLY D 3 447 ? 129.543 72.749 138.565 1.00 53.14 1447 GLY B O 1
ATOM 10405 N N . TYR D 3 448 ? 129.712 73.461 140.693 1.00 52.45 1448 TYR B N 1
ATOM 10406 C CA . TYR D 3 448 ? 130.300 74.733 140.307 1.00 51.86 1448 TYR B CA 1
ATOM 10407 C C . TYR D 3 448 ? 131.807 74.611 140.118 1.00 51.41 1448 TYR B C 1
ATOM 10408 O O . TYR D 3 448 ? 132.514 74.026 140.940 1.00 51.25 1448 TYR B O 1
ATOM 10417 N N . TYR D 3 449 ? 132.288 75.182 139.022 1.00 50.85 1449 TYR B N 1
ATOM 10418 C CA . TYR D 3 449 ? 133.697 75.116 138.679 1.00 50.31 1449 TYR B CA 1
ATOM 10419 C C . TYR D 3 449 ? 134.210 76.406 138.072 1.00 49.96 1449 TYR B C 1
ATOM 10420 O O . TYR D 3 449 ? 133.450 77.337 137.798 1.00 49.98 1449 TYR B O 1
ATOM 10429 N N . LEU D 3 450 ? 135.519 76.445 137.872 1.00 49.63 1450 LEU B N 1
ATOM 10430 C CA . LEU D 3 450 ? 136.182 77.580 137.252 1.00 49.36 1450 LEU B CA 1
ATOM 10431 C C . LEU D 3 450 ? 136.657 77.014 135.928 1.00 49.10 1450 LEU B C 1
ATOM 10432 O O . LEU D 3 450 ? 137.045 75.849 135.851 1.00 49.13 1450 LEU B O 1
ATOM 10437 N N . GLU D 3 451 ? 136.621 77.824 134.882 1.00 49.15 1451 GLU B N 1
ATOM 10438 C CA . GLU D 3 451 ? 137.019 77.351 133.569 1.00 49.06 1451 GLU B CA 1
ATOM 10439 C C . GLU D 3 451 ? 138.102 78.224 132.961 1.00 49.20 1451 GLU B C 1
ATOM 10440 O O . GLU D 3 451 ? 138.007 79.449 132.986 1.00 49.34 1451 GLU B O 1
ATOM 10446 N N . VAL D 3 452 ? 139.128 77.580 132.415 1.00 49.22 1452 VAL B N 1
ATOM 10447 C CA . VAL D 3 452 ? 140.237 78.283 131.780 1.00 49.46 1452 VAL B CA 1
ATOM 10448 C C . VAL D 3 452 ? 140.469 77.698 130.390 1.00 49.59 1452 VAL B C 1
ATOM 10449 O O . VAL D 3 452 ? 140.446 76.480 130.212 1.00 49.18 1452 VAL B O 1
ATOM 10453 N N . THR D 3 453 ? 140.700 78.559 129.405 1.00 49.93 1453 THR B N 1
ATOM 10454 C CA . THR D 3 453 ? 140.938 78.068 128.057 1.00 50.49 1453 THR B CA 1
ATOM 10455 C C . THR D 3 453 ? 142.382 77.609 127.905 1.00 50.86 1453 THR B C 1
ATOM 10456 O O . THR D 3 453 ? 143.267 78.028 128.650 1.00 50.48 1453 THR B O 1
ATOM 10460 N N . ARG D 3 454 ? 142.594 76.727 126.937 1.00 51.63 1454 ARG B N 1
ATOM 10461 C CA . ARG D 3 454 ? 143.903 76.164 126.636 1.00 52.56 1454 ARG B CA 1
ATOM 10462 C C . ARG D 3 454 ? 145.037 77.209 126.696 1.00 52.89 1454 ARG B C 1
ATOM 10463 O O . ARG D 3 454 ? 146.062 76.992 127.345 1.00 52.73 1454 ARG B O 1
ATOM 10471 N N . PRO D 3 455 ? 144.859 78.362 126.028 1.00 53.40 1455 PRO B N 1
ATOM 10472 C CA . PRO D 3 455 ? 145.878 79.419 126.015 1.00 53.92 1455 PRO B CA 1
ATOM 10473 C C . PRO D 3 455 ? 146.368 79.940 127.372 1.00 54.55 1455 PRO B C 1
ATOM 10474 O O . PRO D 3 455 ? 147.418 80.583 127.437 1.00 54.60 1455 PRO B O 1
ATOM 10478 N N . TYR D 3 456 ? 145.625 79.674 128.446 1.00 55.01 1456 TYR B N 1
ATOM 10479 C CA . TYR D 3 456 ? 146.023 80.162 129.765 1.00 55.46 1456 TYR B CA 1
ATOM 10480 C C . TYR D 3 456 ? 146.308 79.095 130.817 1.00 55.76 1456 TYR B C 1
ATOM 10481 O O . TYR D 3 456 ? 146.395 79.416 132.001 1.00 55.80 1456 TYR B O 1
ATOM 10490 N N . TYR D 3 457 ? 146.455 77.840 130.410 1.00 56.04 1457 TYR B N 1
ATOM 10491 C CA . TYR D 3 457 ? 146.710 76.781 131.382 1.00 56.69 1457 TYR B CA 1
ATOM 10492 C C . TYR D 3 457 ? 147.919 77.055 132.274 1.00 57.15 1457 TYR B C 1
ATOM 10493 O O . TYR D 3 457 ? 147.941 76.655 133.442 1.00 57.31 1457 TYR B O 1
ATOM 10502 N N . GLU D 3 458 ? 148.923 77.734 131.723 1.00 57.61 1458 GLU B N 1
ATOM 10503 C CA . GLU D 3 458 ? 150.140 78.045 132.467 1.00 58.08 1458 GLU B CA 1
ATOM 10504 C C . GLU D 3 458 ? 150.037 79.285 133.352 1.00 58.13 1458 GLU B C 1
ATOM 10505 O O . GLU D 3 458 ? 151.038 79.748 133.899 1.00 58.08 1458 GLU B O 1
ATOM 10511 N N . ARG D 3 459 ? 148.827 79.821 133.488 1.00 58.18 1459 ARG B N 1
ATOM 10512 C CA . ARG D 3 459 ? 148.599 80.988 134.337 1.00 58.12 1459 ARG B CA 1
ATOM 10513 C C . ARG D 3 459 ? 147.679 80.588 135.485 1.00 57.94 1459 ARG B C 1
ATOM 10514 O O . ARG D 3 459 ? 147.426 81.370 136.400 1.00 57.92 1459 ARG B O 1
ATOM 10522 N N . VAL D 3 460 ? 147.171 79.363 135.419 1.00 57.78 1460 VAL B N 1
ATOM 10523 C CA . VAL D 3 460 ? 146.288 78.837 136.452 1.00 57.54 1460 VAL B CA 1
ATOM 10524 C C . VAL D 3 460 ? 147.080 78.629 137.734 1.00 57.21 1460 VAL B C 1
ATOM 10525 O O . VAL D 3 460 ? 148.120 77.974 137.726 1.00 57.29 1460 VAL B O 1
ATOM 10529 N N . PRO D 3 461 ? 146.601 79.191 138.853 1.00 57.00 1461 PRO B N 1
ATOM 10530 C CA . PRO D 3 461 ? 147.312 79.027 140.124 1.00 56.77 1461 PRO B CA 1
ATOM 10531 C C . PRO D 3 461 ? 147.296 77.575 140.584 1.00 56.57 1461 PRO B C 1
ATOM 10532 O O . PRO D 3 461 ? 146.487 76.769 140.116 1.00 56.48 1461 PRO B O 1
ATOM 10536 N N . LYS D 3 462 ? 148.192 77.248 141.508 1.00 56.37 1462 LYS B N 1
ATOM 10537 C CA . LYS D 3 462 ? 148.299 75.891 142.016 1.00 56.19 1462 LYS B CA 1
ATOM 10538 C C . LYS D 3 462 ? 147.198 75.515 143.005 1.00 55.75 1462 LYS B C 1
ATOM 10539 O O . LYS D 3 462 ? 146.925 74.335 143.216 1.00 55.57 1462 LYS B O 1
ATOM 10545 N N . GLU D 3 463 ? 146.562 76.518 143.603 1.00 55.27 1463 GLU B N 1
ATOM 10546 C CA . GLU D 3 463 ? 145.470 76.270 144.540 1.00 55.04 1463 GLU B CA 1
ATOM 10547 C C . GLU D 3 463 ? 144.338 75.548 143.803 1.00 54.77 1463 GLU B C 1
ATOM 10548 O O . GLU D 3 463 ? 143.572 74.799 144.402 1.00 54.63 1463 GLU B O 1
ATOM 10554 N N . TYR D 3 464 ? 144.240 75.789 142.496 1.00 54.42 1464 TYR B N 1
ATOM 10555 C CA . TYR D 3 464 ? 143.214 75.167 141.657 1.00 54.10 1464 TYR B CA 1
ATOM 10556 C C . TYR D 3 464 ? 143.384 73.657 141.568 1.00 54.06 1464 TYR B C 1
ATOM 10557 O O . TYR D 3 464 ? 144.498 73.150 141.426 1.00 53.96 1464 TYR B O 1
ATOM 10566 N N . ARG D 3 465 ? 142.267 72.946 141.657 1.00 54.04 1465 ARG B N 1
ATOM 10567 C CA . ARG D 3 465 ? 142.261 71.494 141.544 1.00 53.92 1465 ARG B CA 1
ATOM 10568 C C . ARG D 3 465 ? 141.471 71.179 140.285 1.00 53.86 1465 ARG B C 1
ATOM 10569 O O . ARG D 3 465 ? 140.255 71.390 140.242 1.00 53.96 1465 ARG B O 1
ATOM 10577 N N . PRO D 3 466 ? 142.148 70.687 139.235 1.00 53.55 1466 PRO B N 1
ATOM 10578 C CA . PRO D 3 466 ? 141.439 70.362 137.995 1.00 53.09 1466 PRO B CA 1
ATOM 10579 C C . PRO D 3 466 ? 140.470 69.226 138.285 1.00 52.72 1466 PRO B C 1
ATOM 10580 O O . PRO D 3 466 ? 140.759 68.361 139.109 1.00 52.65 1466 PRO B O 1
ATOM 10584 N N . VAL D 3 467 ? 139.324 69.229 137.612 1.00 52.34 1467 VAL B N 1
ATOM 10585 C CA . VAL D 3 467 ? 138.320 68.192 137.818 1.00 51.67 1467 VAL B CA 1
ATOM 10586 C C . VAL D 3 467 ? 137.813 67.612 136.502 1.00 51.18 1467 VAL B C 1
ATOM 10587 O O . VAL D 3 467 ? 137.315 66.482 136.464 1.00 51.03 1467 VAL B O 1
ATOM 10591 N N . GLN D 3 468 ? 137.932 68.385 135.427 1.00 50.69 1468 GLN B N 1
ATOM 10592 C CA . GLN D 3 468 ? 137.483 67.929 134.119 1.00 50.46 1468 GLN B CA 1
ATOM 10593 C C . GLN D 3 468 ? 138.205 68.666 133.001 1.00 50.46 1468 GLN B C 1
ATOM 10594 O O . GLN D 3 468 ? 138.351 69.891 133.037 1.00 50.43 1468 GLN B O 1
ATOM 10600 N N . THR D 3 469 ? 138.662 67.908 132.007 1.00 50.29 1469 THR B N 1
ATOM 10601 C CA . THR D 3 469 ? 139.376 68.479 130.876 1.00 50.11 1469 THR B CA 1
ATOM 10602 C C . THR D 3 469 ? 138.602 68.276 129.581 1.00 50.29 1469 THR B C 1
ATOM 10603 O O . THR D 3 469 ? 138.193 67.158 129.253 1.00 50.16 1469 THR B O 1
ATOM 10607 N N . LEU D 3 470 ? 138.410 69.368 128.850 1.00 50.61 1470 LEU B N 1
ATOM 10608 C CA . LEU D 3 470 ? 137.700 69.323 127.584 1.00 51.17 1470 LEU B CA 1
ATOM 10609 C C . LEU D 3 470 ? 138.646 69.639 126.437 1.00 51.44 1470 LEU B C 1
ATOM 10610 O O . LEU D 3 470 ? 139.829 69.893 126.639 1.00 51.21 1470 LEU B O 1
ATOM 10615 N N . LYS D 3 471 ? 138.097 69.629 125.232 1.00 52.03 1471 LYS B N 1
ATOM 10616 C CA . LYS D 3 471 ? 138.846 69.893 124.013 1.00 52.76 1471 LYS B CA 1
ATOM 10617 C C . LYS D 3 471 ? 139.800 71.079 124.077 1.00 53.00 1471 LYS B C 1
ATOM 10618 O O . LYS D 3 471 ? 140.999 70.936 123.836 1.00 53.05 1471 LYS B O 1
ATOM 10624 N N . ASP D 3 472 ? 139.259 72.249 124.395 1.00 53.21 1472 ASP B N 1
ATOM 10625 C CA . ASP D 3 472 ? 140.054 73.466 124.434 1.00 53.58 1472 ASP B CA 1
ATOM 10626 C C . ASP D 3 472 ? 140.060 74.183 125.776 1.00 53.46 1472 ASP B C 1
ATOM 10627 O O . ASP D 3 472 ? 140.481 75.337 125.863 1.00 53.40 1472 ASP B O 1
ATOM 10632 N N . ARG D 3 473 ? 139.577 73.518 126.818 1.00 53.17 1473 ARG B N 1
ATOM 10633 C CA . ARG D 3 473 ? 139.570 74.127 128.139 1.00 52.94 1473 ARG B CA 1
ATOM 10634 C C . ARG D 3 473 ? 139.542 73.102 129.256 1.00 52.45 1473 ARG B C 1
ATOM 10635 O O . ARG D 3 473 ? 139.403 71.903 129.019 1.00 52.22 1473 ARG B O 1
ATOM 10643 N N . GLN D 3 474 ? 139.668 73.593 130.481 1.00 51.85 1474 GLN B N 1
ATOM 10644 C CA . GLN D 3 474 ? 139.686 72.726 131.642 1.00 51.65 1474 GLN B CA 1
ATOM 10645 C C . GLN D 3 474 ? 138.955 73.405 132.792 1.00 51.33 1474 GLN B C 1
ATOM 10646 O O . GLN D 3 474 ? 138.970 74.632 132.916 1.00 51.16 1474 GLN B O 1
ATOM 10652 N N . ARG D 3 475 ? 138.319 72.599 133.632 1.00 51.11 1475 ARG B N 1
ATOM 10653 C CA . ARG D 3 475 ? 137.566 73.117 134.763 1.00 51.05 1475 ARG B CA 1
ATOM 10654 C C . ARG D 3 475 ? 138.219 72.740 136.090 1.00 51.31 1475 ARG B C 1
ATOM 10655 O O . ARG D 3 475 ? 138.553 71.578 136.329 1.00 51.15 1475 ARG B O 1
ATOM 10663 N N . TYR D 3 476 ? 138.411 73.741 136.943 1.00 51.79 1476 TYR B N 1
ATOM 10664 C CA . TYR D 3 476 ? 139.042 73.536 138.239 1.00 52.28 1476 TYR B CA 1
ATOM 10665 C C . TYR D 3 476 ? 138.090 73.819 139.392 1.00 52.67 1476 TYR B C 1
ATOM 10666 O O . TYR D 3 476 ? 136.957 74.255 139.187 1.00 52.58 1476 TYR B O 1
ATOM 10675 N N . THR D 3 477 ? 138.577 73.581 140.607 1.00 53.19 1477 THR B N 1
ATOM 10676 C CA . THR D 3 477 ? 137.801 73.784 141.828 1.00 53.71 1477 THR B CA 1
ATOM 10677 C C . THR D 3 477 ? 138.612 74.555 142.861 1.00 53.98 1477 THR B C 1
ATOM 10678 O O . THR D 3 477 ? 139.846 74.541 142.828 1.00 53.89 1477 THR B O 1
ATOM 10682 N N . LEU D 3 478 ? 137.910 75.229 143.769 1.00 54.36 1478 LEU B N 1
ATOM 10683 C CA . LEU D 3 478 ? 138.540 76.003 144.836 1.00 54.77 1478 LEU B CA 1
ATOM 10684 C C . LEU D 3 478 ? 137.811 75.683 146.142 1.00 55.21 1478 LEU B C 1
ATOM 10685 O O . LEU D 3 478 ? 136.582 75.636 146.176 1.00 55.28 1478 LEU B O 1
ATOM 10690 N N . PRO D 3 479 ? 138.563 75.464 147.233 1.00 55.50 1479 PRO B N 1
ATOM 10691 C CA . PRO D 3 479 ? 138.036 75.135 148.565 1.00 55.74 1479 PRO B CA 1
ATOM 10692 C C . PRO D 3 479 ? 136.752 75.828 149.052 1.00 55.97 1479 PRO B C 1
ATOM 10693 O O . PRO D 3 479 ? 135.831 75.163 149.533 1.00 55.69 1479 PRO B O 1
ATOM 10697 N N . GLU D 3 480 ? 136.686 77.151 148.934 1.00 56.35 1480 GLU B N 1
ATOM 10698 C CA . GLU D 3 480 ? 135.514 77.897 149.395 1.00 56.86 1480 GLU B CA 1
ATOM 10699 C C . GLU D 3 480 ? 134.277 77.802 148.497 1.00 56.72 1480 GLU B C 1
ATOM 10700 O O . GLU D 3 480 ? 133.257 78.426 148.782 1.00 56.81 1480 GLU B O 1
ATOM 10714 N N . LYS D 3 482 ? 132.634 74.745 147.488 1.00 56.37 1482 LYS B N 1
ATOM 10715 C CA . LYS D 3 482 ? 131.703 73.669 147.801 1.00 56.58 1482 LYS B CA 1
ATOM 10716 C C . LYS D 3 482 ? 130.478 74.083 148.615 1.00 56.68 1482 LYS B C 1
ATOM 10717 O O . LYS D 3 482 ? 129.347 73.810 148.214 1.00 56.71 1482 LYS B O 1
ATOM 10723 N N . GLU D 3 483 ? 130.694 74.737 149.751 1.00 56.74 1483 GLU B N 1
ATOM 10724 C CA . GLU D 3 483 ? 129.576 75.149 150.596 1.00 56.95 1483 GLU B CA 1
ATOM 10725 C C . GLU D 3 483 ? 128.616 76.103 149.898 1.00 56.76 1483 GLU B C 1
ATOM 10726 O O . GLU D 3 483 ? 127.412 76.075 150.157 1.00 56.82 1483 GLU B O 1
ATOM 10732 N N . LYS D 3 484 ? 129.140 76.947 149.016 1.00 56.54 1484 LYS B N 1
ATOM 10733 C CA . LYS D 3 484 ? 128.286 77.872 148.286 1.00 56.26 1484 LYS B CA 1
ATOM 10734 C C . LYS D 3 484 ? 127.424 77.118 147.280 1.00 55.91 1484 LYS B C 1
ATOM 10735 O O . LYS D 3 484 ? 126.267 77.476 147.061 1.00 55.92 1484 LYS B O 1
ATOM 10741 N N . GLU D 3 485 ? 127.980 76.069 146.680 1.00 55.55 1485 GLU B N 1
ATOM 10742 C CA . GLU D 3 485 ? 127.243 75.276 145.702 1.00 55.16 1485 GLU B CA 1
ATOM 10743 C C . GLU D 3 485 ? 126.029 74.578 146.288 1.00 54.77 1485 GLU B C 1
ATOM 10744 O O . GLU D 3 485 ? 124.904 74.796 145.846 1.00 54.64 1485 GLU B O 1
ATOM 10750 N N . ARG D 3 486 ? 126.266 73.719 147.271 1.00 54.48 1486 ARG B N 1
ATOM 10751 C CA . ARG D 3 486 ? 125.187 72.962 147.884 1.00 54.17 1486 ARG B CA 1
ATOM 10752 C C . ARG D 3 486 ? 124.085 73.834 148.470 1.00 53.66 1486 ARG B C 1
ATOM 10753 O O . ARG D 3 486 ? 122.928 73.424 148.511 1.00 53.61 1486 ARG B O 1
ATOM 10761 N N . GLU D 3 487 ? 124.436 75.036 148.914 1.00 53.09 1487 GLU B N 1
ATOM 10762 C CA . GLU D 3 487 ? 123.439 75.942 149.480 1.00 52.46 1487 GLU B CA 1
ATOM 10763 C C . GLU D 3 487 ? 122.566 76.435 148.334 1.00 51.76 1487 GLU B C 1
ATOM 10764 O O . GLU D 3 487 ? 121.357 76.596 148.484 1.00 51.63 1487 GLU B O 1
ATOM 10770 N N . VAL D 3 488 ? 123.195 76.660 147.185 1.00 51.00 1488 VAL B N 1
ATOM 10771 C CA . VAL D 3 488 ? 122.499 77.122 145.991 1.00 50.43 1488 VAL B CA 1
ATOM 10772 C C . VAL D 3 488 ? 121.560 76.041 145.483 1.00 49.91 1488 VAL B C 1
ATOM 10773 O O . VAL D 3 488 ? 120.430 76.321 145.086 1.00 49.74 1488 VAL B O 1
ATOM 10777 N N . TYR D 3 489 ? 122.033 74.802 145.497 1.00 49.38 1489 TYR B N 1
ATOM 10778 C CA . TYR D 3 489 ? 121.218 73.686 145.046 1.00 48.95 1489 TYR B CA 1
ATOM 10779 C C . TYR D 3 489 ? 120.081 73.451 146.025 1.00 48.22 1489 TYR B C 1
ATOM 10780 O O . TYR D 3 489 ? 118.975 73.093 145.627 1.00 48.15 1489 TYR B O 1
ATOM 10789 N N . ARG D 3 490 ? 120.358 73.662 147.307 1.00 47.63 1490 ARG B N 1
ATOM 10790 C CA . ARG D 3 490 ? 119.353 73.483 148.348 1.00 46.76 1490 ARG B CA 1
ATOM 10791 C C . ARG D 3 490 ? 118.208 74.470 148.114 1.00 46.02 1490 ARG B C 1
ATOM 10792 O O . ARG D 3 490 ? 117.037 74.111 148.232 1.00 45.85 1490 ARG B O 1
ATOM 10800 N N . LEU D 3 491 ? 118.563 75.711 147.780 1.00 44.89 1491 LEU B N 1
ATOM 10801 C CA . LEU D 3 491 ? 117.585 76.765 147.525 1.00 44.17 1491 LEU B CA 1
ATOM 10802 C C . LEU D 3 491 ? 116.754 76.539 146.264 1.00 43.51 1491 LEU B C 1
ATOM 10803 O O . LEU D 3 491 ? 115.575 76.881 146.223 1.00 42.83 1491 LEU B O 1
ATOM 10808 N N . GLU D 3 492 ? 117.373 75.980 145.231 1.00 43.10 1492 GLU B N 1
ATOM 10809 C CA . GLU D 3 492 ? 116.662 75.736 143.982 1.00 42.78 1492 GLU B CA 1
ATOM 10810 C C . GLU D 3 492 ? 115.539 74.743 144.227 1.00 42.28 1492 GLU B C 1
ATOM 10811 O O . GLU D 3 492 ? 114.440 74.890 143.684 1.00 42.19 1492 GLU B O 1
ATOM 10817 N N . ALA D 3 493 ? 115.815 73.748 145.066 1.00 41.48 1493 ALA B N 1
ATOM 10818 C CA . ALA D 3 493 ? 114.821 72.731 145.396 1.00 40.79 1493 ALA B CA 1
ATOM 10819 C C . ALA D 3 493 ? 113.678 73.348 146.195 1.00 40.18 1493 ALA B C 1
ATOM 10820 O O . ALA D 3 493 ? 112.504 73.130 145.888 1.00 39.99 1493 ALA B O 1
ATOM 10822 N N . LEU D 3 494 ? 114.025 74.119 147.220 1.00 39.41 1494 LEU B N 1
ATOM 10823 C CA . LEU D 3 494 ? 113.022 74.766 148.054 1.00 38.88 1494 LEU B CA 1
ATOM 10824 C C . LEU D 3 494 ? 112.136 75.696 147.223 1.00 38.44 1494 LEU B C 1
ATOM 10825 O O . LEU D 3 494 ? 110.930 75.800 147.453 1.00 38.08 1494 LEU B O 1
ATOM 10830 N N . ILE D 3 495 ? 112.749 76.363 146.252 1.00 37.97 1495 ILE B N 1
ATOM 10831 C CA . ILE D 3 495 ? 112.042 77.292 145.388 1.00 38.08 1495 ILE B CA 1
ATOM 10832 C C . ILE D 3 495 ? 111.034 76.603 144.473 1.00 38.08 1495 ILE B C 1
ATOM 10833 O O . ILE D 3 495 ? 109.874 77.023 144.399 1.00 37.88 1495 ILE B O 1
ATOM 10838 N N . ARG D 3 496 ? 111.463 75.558 143.772 1.00 37.91 1496 ARG B N 1
ATOM 10839 C CA . ARG D 3 496 ? 110.540 74.835 142.903 1.00 37.98 1496 ARG B CA 1
ATOM 10840 C C . ARG D 3 496 ? 109.372 74.376 143.766 1.00 37.55 1496 ARG B C 1
ATOM 10841 O O . ARG D 3 496 ? 108.210 74.532 143.402 1.00 37.43 1496 ARG B O 1
ATOM 10849 N N . ARG D 3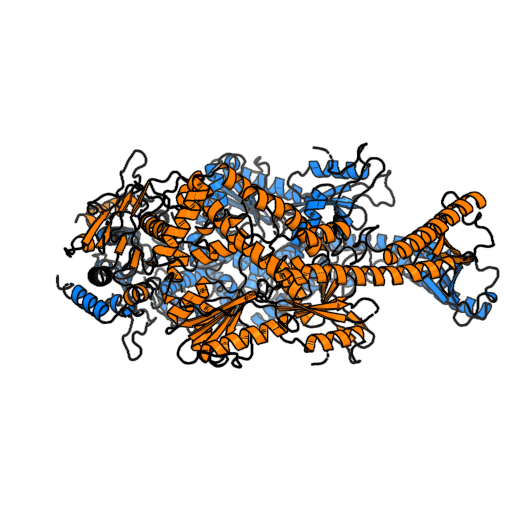 497 ? 109.696 73.831 144.929 1.00 37.25 1497 ARG B N 1
ATOM 10850 C CA . ARG D 3 497 ? 108.675 73.325 145.818 1.00 37.27 1497 ARG B CA 1
ATOM 10851 C C . ARG D 3 497 ? 107.702 74.385 146.317 1.00 36.95 1497 ARG B C 1
ATOM 10852 O O . ARG D 3 497 ? 106.497 74.145 146.341 1.00 36.68 1497 ARG B O 1
ATOM 10860 N N . ARG D 3 498 ? 108.205 75.556 146.708 1.00 36.16 1498 ARG B N 1
ATOM 10861 C CA . ARG D 3 498 ? 107.321 76.609 147.205 1.00 35.54 1498 ARG B CA 1
ATOM 10862 C C . ARG D 3 498 ? 106.453 77.185 146.092 1.00 35.31 1498 ARG B C 1
ATOM 10863 O O . ARG D 3 498 ? 105.239 77.343 146.247 1.00 35.02 1498 ARG B O 1
ATOM 10871 N N . GLU D 3 499 ? 107.087 77.505 144.973 1.00 34.83 1499 GLU B N 1
ATOM 10872 C CA . GLU D 3 499 ? 106.368 78.070 143.844 1.00 34.81 1499 GLU B CA 1
ATOM 10873 C C . GLU D 3 499 ? 105.236 77.141 143.392 1.00 34.52 1499 GLU B C 1
ATOM 10874 O O . GLU D 3 499 ? 104.185 77.610 142.952 1.00 34.13 1499 GLU B O 1
ATOM 10880 N N . GLU D 3 500 ? 105.437 75.830 143.522 1.00 34.25 1500 GLU B N 1
ATOM 10881 C CA . GLU D 3 500 ? 104.394 74.887 143.129 1.00 34.27 1500 GLU B CA 1
ATOM 10882 C C . GLU D 3 500 ? 103.233 75.002 144.110 1.00 33.67 1500 GLU B C 1
ATOM 10883 O O . GLU D 3 500 ? 102.071 75.014 143.706 1.00 33.50 1500 GLU B O 1
ATOM 10889 N N . GLU D 3 501 ? 103.552 75.100 145.398 1.00 32.79 1501 GLU B N 1
ATOM 10890 C CA . GLU D 3 501 ? 102.526 75.231 146.426 1.00 32.48 1501 GLU B CA 1
ATOM 10891 C C . GLU D 3 501 ? 101.671 76.478 146.175 1.00 31.71 1501 GLU B C 1
ATOM 10892 O O . GLU D 3 501 ? 100.446 76.435 146.285 1.00 31.44 1501 GLU B O 1
ATOM 10898 N N . VAL D 3 502 ? 102.330 77.585 145.845 1.00 30.79 1502 VAL B N 1
ATOM 10899 C CA . VAL D 3 502 ? 101.634 78.845 145.606 1.00 29.91 1502 VAL B CA 1
ATOM 10900 C C . VAL D 3 502 ? 100.725 78.762 144.381 1.00 29.69 1502 VAL B C 1
ATOM 10901 O O . VAL D 3 502 ? 99.596 79.252 144.402 1.00 29.11 1502 VAL B O 1
ATOM 10905 N N . PHE D 3 503 ? 101.231 78.161 143.310 1.00 29.34 1503 PHE B N 1
ATOM 10906 C CA . PHE D 3 503 ? 100.444 78.011 142.101 1.00 29.64 1503 PHE B CA 1
ATOM 10907 C C . PHE D 3 503 ? 99.169 77.237 142.448 1.00 29.29 1503 PHE B C 1
ATOM 10908 O O . PHE D 3 503 ? 98.071 77.648 142.093 1.00 29.51 1503 PHE B O 1
ATOM 10916 N N . LEU D 3 504 ? 99.318 76.129 143.162 1.00 29.30 1504 LEU B N 1
ATOM 10917 C CA . LEU D 3 504 ? 98.162 75.317 143.542 1.00 29.40 1504 LEU B CA 1
ATOM 10918 C C . LEU D 3 504 ? 97.140 76.113 144.338 1.00 29.47 1504 LEU B C 1
ATOM 10919 O O . LEU D 3 504 ? 95.935 75.952 144.148 1.00 29.64 1504 LEU B O 1
ATOM 10924 N N . GLU D 3 505 ? 97.623 76.965 145.233 1.00 29.04 1505 GLU B N 1
ATOM 10925 C CA . GLU D 3 505 ? 96.746 77.799 146.040 1.00 29.08 1505 GLU B CA 1
ATOM 10926 C C . GLU D 3 505 ? 96.029 78.815 145.148 1.00 28.15 1505 GLU B C 1
ATOM 10927 O O . GLU D 3 505 ? 94.831 79.026 145.287 1.00 27.82 1505 GLU B O 1
ATOM 10933 N N . VAL D 3 506 ? 96.769 79.436 144.233 1.00 27.42 1506 VAL B N 1
ATOM 10934 C CA . VAL D 3 506 ? 96.196 80.418 143.314 1.00 26.99 1506 VAL B CA 1
ATOM 10935 C C . VAL D 3 506 ? 95.152 79.742 142.411 1.00 26.81 1506 VAL B C 1
ATOM 10936 O O . VAL D 3 506 ? 94.051 80.252 142.220 1.00 26.03 1506 VAL B O 1
ATOM 10940 N N . ARG D 3 507 ? 95.524 78.588 141.871 1.00 26.89 1507 ARG B N 1
ATOM 10941 C CA . ARG D 3 507 ? 94.649 77.822 141.002 1.00 27.36 1507 ARG B CA 1
ATOM 10942 C C . ARG D 3 507 ? 93.363 77.438 141.746 1.00 27.65 1507 ARG B C 1
ATOM 10943 O O . ARG D 3 507 ? 92.275 77.460 141.175 1.00 27.23 1507 ARG B O 1
ATOM 10951 N N . GLU D 3 508 ? 93.496 77.093 143.022 1.00 28.17 1508 GLU B N 1
ATOM 10952 C CA . GLU D 3 508 ? 92.334 76.717 143.819 1.00 29.02 1508 GLU B CA 1
ATOM 10953 C C . GLU D 3 508 ? 91.350 77.886 143.928 1.00 29.03 1508 GLU B C 1
ATOM 10954 O O . GLU D 3 508 ? 90.135 77.700 143.853 1.00 28.83 1508 GLU B O 1
ATOM 10960 N N . ARG D 3 509 ? 91.866 79.095 144.104 1.00 28.95 1509 ARG B N 1
ATOM 10961 C CA . ARG D 3 509 ? 90.981 80.250 144.202 1.00 29.22 1509 ARG B CA 1
ATOM 10962 C C . ARG D 3 509 ? 90.188 80.435 142.913 1.00 28.71 1509 ARG B C 1
ATOM 10963 O O . ARG D 3 509 ? 89.010 80.794 142.952 1.00 28.91 1509 ARG B O 1
ATOM 10971 N N . ALA D 3 510 ? 90.827 80.182 141.774 1.00 28.01 1510 ALA B N 1
ATOM 10972 C CA . ALA D 3 510 ? 90.152 80.305 140.486 1.00 27.82 1510 ALA B CA 1
ATOM 10973 C C . ALA D 3 510 ? 89.113 79.187 140.357 1.00 27.80 1510 ALA B C 1
ATOM 10974 O O . ALA D 3 510 ? 88.021 79.390 139.831 1.00 27.55 1510 ALA B O 1
ATOM 10976 N N . LYS D 3 511 ? 89.464 78.009 140.856 1.00 27.84 1511 LYS B N 1
ATOM 10977 C CA . LYS D 3 511 ? 88.584 76.860 140.806 1.00 28.48 1511 LYS B CA 1
ATOM 10978 C C . LYS D 3 511 ? 87.270 77.132 141.543 1.00 28.82 1511 LYS B C 1
ATOM 10979 O O . LYS D 3 511 ? 86.201 76.784 141.054 1.00 28.31 1511 LYS B O 1
ATOM 10985 N N . ARG D 3 512 ? 87.357 77.765 142.714 1.00 29.67 1512 ARG B N 1
ATOM 10986 C CA . ARG D 3 512 ? 86.173 78.079 143.516 1.00 30.24 1512 ARG B CA 1
ATOM 10987 C C . ARG D 3 512 ? 85.177 78.965 142.767 1.00 29.92 1512 ARG B C 1
ATOM 10988 O O . ARG D 3 512 ? 84.019 79.084 143.175 1.00 30.50 1512 ARG B O 1
ATOM 10996 N N . GLN D 3 513 ? 85.627 79.599 141.689 1.00 29.16 1513 GLN B N 1
ATOM 10997 C CA . GLN D 3 513 ? 84.760 80.468 140.902 1.00 28.20 1513 GLN B CA 1
ATOM 10998 C C . GLN D 3 513 ? 84.290 79.821 139.587 1.00 27.53 1513 GLN B C 1
ATOM 10999 O O . GLN D 3 513 ? 83.780 80.500 138.698 1.00 27.05 1513 GLN B O 1
ATOM 11005 N N . ALA D 3 514 ? 84.457 78.509 139.477 1.00 27.12 1514 ALA B N 1
ATOM 11006 C CA . ALA D 3 514 ? 84.066 77.765 138.283 1.00 26.79 1514 ALA B CA 1
ATOM 11007 C C . ALA D 3 514 ? 82.626 78.027 137.802 1.00 26.72 1514 ALA B C 1
ATOM 11008 O O . ALA D 3 514 ? 82.395 78.247 136.614 1.00 26.37 1514 ALA B O 1
ATOM 11010 N N . GLU D 3 515 ? 81.663 77.997 138.716 1.00 26.45 1515 GLU B N 1
ATOM 11011 C CA . GLU D 3 515 ? 80.273 78.224 138.337 1.00 27.17 1515 GLU B CA 1
ATOM 11012 C C . GLU D 3 515 ? 80.098 79.639 137.820 1.00 26.56 1515 GLU B C 1
ATOM 11013 O O . GLU D 3 515 ? 79.371 79.877 136.858 1.00 26.34 1515 GLU B O 1
ATOM 11019 N N . ALA D 3 516 ? 80.777 80.579 138.464 1.00 26.01 1516 ALA B N 1
ATOM 11020 C CA . ALA D 3 516 ? 80.705 81.963 138.047 1.00 25.48 1516 ALA B CA 1
ATOM 11021 C C . ALA D 3 516 ? 81.266 82.053 136.632 1.00 25.27 1516 ALA B C 1
ATOM 11022 O O . ALA D 3 516 ? 80.760 82.812 135.805 1.00 25.47 1516 ALA B O 1
ATOM 11024 N N . LEU D 3 517 ? 82.299 81.267 136.349 1.00 24.85 1517 LEU B N 1
ATOM 11025 C CA . LEU D 3 517 ? 82.898 81.263 135.019 1.00 24.72 1517 LEU B CA 1
ATOM 11026 C C . LEU D 3 517 ? 81.928 80.694 133.979 1.00 24.80 1517 LEU B C 1
ATOM 11027 O O . LEU D 3 517 ? 81.800 81.246 132.888 1.00 24.87 1517 LEU B O 1
ATOM 11032 N N . ARG D 3 518 ? 81.242 79.603 134.320 1.00 25.01 1518 ARG B N 1
ATOM 11033 C CA . ARG D 3 518 ? 80.288 78.992 133.404 1.00 25.46 1518 ARG B CA 1
ATOM 11034 C C . ARG D 3 518 ? 79.122 79.941 133.155 1.00 25.99 1518 ARG B C 1
ATOM 11035 O O . ARG D 3 518 ? 78.654 80.080 132.022 1.00 26.02 1518 ARG B O 1
ATOM 11043 N N . GLU D 3 519 ? 78.656 80.599 134.215 1.00 26.22 1519 GLU B N 1
ATOM 11044 C CA . GLU D 3 519 ? 77.545 81.536 134.089 1.00 26.64 1519 GLU B CA 1
ATOM 11045 C C . GLU D 3 519 ? 77.964 82.657 133.146 1.00 26.03 1519 GLU B C 1
ATOM 11046 O O . GLU D 3 519 ? 77.231 83.004 132.219 1.00 26.24 1519 GLU B O 1
ATOM 11052 N N . ALA D 3 520 ? 79.154 83.207 133.362 1.00 25.51 1520 ALA B N 1
ATOM 11053 C CA . ALA D 3 520 ? 79.643 84.285 132.505 1.00 24.98 1520 ALA B CA 1
ATOM 11054 C C . ALA D 3 520 ? 79.734 83.796 131.061 1.00 24.62 1520 ALA B C 1
ATOM 11055 O O . ALA D 3 520 ? 79.307 84.479 130.133 1.00 24.16 1520 ALA B O 1
ATOM 11057 N N . ALA D 3 521 ? 80.286 82.602 130.885 1.00 24.84 1521 ALA B N 1
ATOM 11058 C CA . ALA D 3 521 ? 80.436 82.006 129.558 1.00 25.09 1521 ALA B CA 1
ATOM 11059 C C . ALA D 3 521 ? 79.085 81.879 128.842 1.00 25.24 1521 ALA B C 1
ATOM 11060 O O . ALA D 3 521 ? 78.982 82.176 127.653 1.00 24.96 1521 ALA B O 1
ATOM 11062 N N . ARG D 3 522 ? 78.062 81.454 129.580 1.00 25.22 1522 ARG B N 1
ATOM 11063 C CA . ARG D 3 522 ? 76.717 81.269 129.038 1.00 26.20 1522 ARG B CA 1
ATOM 11064 C C . ARG D 3 522 ? 76.038 82.572 128.631 1.00 25.87 1522 ARG B C 1
ATOM 11065 O O . ARG D 3 522 ? 75.447 82.666 127.549 1.00 25.55 1522 ARG B O 1
ATOM 11073 N N . ILE D 3 523 ? 76.096 83.570 129.509 1.00 25.53 1523 ILE B N 1
ATOM 11074 C CA . ILE D 3 523 ? 75.480 84.853 129.207 1.00 25.18 1523 ILE B CA 1
ATOM 11075 C C . ILE D 3 523 ? 76.144 85.453 127.976 1.00 24.76 1523 ILE B C 1
ATOM 11076 O O . ILE D 3 523 ? 75.475 85.925 127.060 1.00 24.78 1523 ILE B O 1
ATOM 11081 N N . LEU D 3 524 ? 77.469 85.409 127.952 1.00 24.25 1524 LEU B N 1
ATOM 11082 C CA . LEU D 3 524 ? 78.221 85.966 126.836 1.00 23.66 1524 LEU B CA 1
ATOM 11083 C C . LEU D 3 524 ? 77.995 85.217 125.526 1.00 23.18 1524 LEU B C 1
ATOM 11084 O O . LEU D 3 524 ? 77.959 85.844 124.455 1.00 22.67 1524 LEU B O 1
ATOM 11089 N N . ALA D 3 525 ? 77.835 83.891 125.607 1.00 22.66 1525 ALA B N 1
ATOM 11090 C CA . ALA D 3 525 ? 77.594 83.072 124.409 1.00 22.71 1525 ALA B CA 1
ATOM 11091 C C . ALA D 3 525 ? 76.309 83.553 123.727 1.00 23.06 1525 ALA B C 1
ATOM 11092 O O . ALA D 3 525 ? 76.256 83.693 122.505 1.00 23.44 1525 ALA B O 1
ATOM 11094 N N . GLU D 3 526 ? 75.278 83.801 124.525 1.00 23.50 1526 GLU B N 1
ATOM 11095 C CA . GLU D 3 526 ? 74.004 84.288 124.005 1.00 24.76 1526 GLU B CA 1
ATOM 11096 C C . GLU D 3 526 ? 74.177 85.670 123.398 1.00 24.46 1526 GLU B C 1
ATOM 11097 O O . GLU D 3 526 ? 73.738 85.927 122.277 1.00 24.50 1526 GLU B O 1
ATOM 11103 N N . LEU D 3 527 ? 74.810 86.565 124.149 1.00 24.61 1527 LEU B N 1
ATOM 11104 C CA . LEU D 3 527 ? 75.033 87.913 123.645 1.00 24.58 1527 LEU B CA 1
ATOM 11105 C C . LEU D 3 527 ? 75.770 87.812 122.323 1.00 23.90 1527 LEU B C 1
ATOM 11106 O O . LEU D 3 527 ? 75.397 88.443 121.327 1.00 24.02 1527 LEU B O 1
ATOM 11111 N N . ASP D 3 528 ? 76.807 86.983 122.330 1.00 22.93 1528 ASP B N 1
ATOM 11112 C CA . ASP D 3 528 ? 77.653 86.739 121.169 1.00 21.55 1528 ASP B CA 1
ATOM 11113 C C . ASP D 3 528 ? 76.794 86.336 119.967 1.00 21.51 1528 ASP B C 1
ATOM 11114 O O . ASP D 3 528 ? 76.899 86.936 118.898 1.00 21.38 1528 ASP B O 1
ATOM 11119 N N . VAL D 3 529 ? 75.935 85.334 120.142 1.00 21.08 1529 VAL B N 1
ATOM 11120 C CA . VAL D 3 529 ? 75.079 84.885 119.046 1.00 20.40 1529 VAL B CA 1
ATOM 11121 C C . VAL D 3 529 ? 74.147 85.995 118.533 1.00 20.57 1529 VAL B C 1
ATOM 11122 O O . VAL D 3 529 ? 74.125 86.282 117.330 1.00 20.03 1529 VAL B O 1
ATOM 11126 N N . TYR D 3 530 ? 73.388 86.623 119.433 1.00 20.68 1530 TYR B N 1
ATOM 11127 C CA . TYR D 3 530 ? 72.473 87.690 119.018 1.00 21.32 1530 TYR B CA 1
ATOM 11128 C C . TYR D 3 530 ? 73.175 88.807 118.260 1.00 21.42 1530 TYR B C 1
ATOM 11129 O O . TYR D 3 530 ? 72.685 89.261 117.229 1.00 22.34 1530 TYR B O 1
ATOM 11138 N N . ALA D 3 531 ? 74.318 89.255 118.770 1.00 21.70 1531 ALA B N 1
ATOM 11139 C CA . ALA D 3 531 ? 75.059 90.337 118.133 1.00 21.84 1531 ALA B CA 1
ATOM 11140 C C . ALA D 3 531 ? 75.615 89.917 116.777 1.00 22.05 1531 ALA B C 1
ATOM 11141 O O . ALA D 3 531 ? 75.730 90.744 115.861 1.00 22.31 1531 ALA B O 1
ATOM 11143 N N . ALA D 3 532 ? 75.959 88.636 116.645 1.00 21.39 1532 ALA B N 1
ATOM 11144 C CA . ALA D 3 532 ? 76.499 88.129 115.388 1.00 20.89 1532 ALA B CA 1
ATOM 11145 C C . ALA D 3 532 ? 75.378 87.967 114.354 1.00 20.74 1532 ALA B C 1
ATOM 11146 O O . ALA D 3 532 ? 75.588 88.179 113.167 1.00 20.19 1532 ALA B O 1
ATOM 11148 N N . LEU D 3 533 ? 74.196 87.561 114.800 1.00 20.95 1533 LEU B N 1
ATOM 11149 C CA . LEU D 3 533 ? 73.084 87.413 113.875 1.00 21.25 1533 LEU B CA 1
ATOM 11150 C C . LEU D 3 533 ? 72.708 88.824 113.407 1.00 21.60 1533 LEU B C 1
ATOM 11151 O O . LEU D 3 533 ? 72.397 89.026 112.238 1.00 21.55 1533 LEU B O 1
ATOM 11156 N N . ALA D 3 534 ? 72.766 89.798 114.319 1.00 22.12 1534 ALA B N 1
ATOM 11157 C CA . ALA D 3 534 ? 72.463 91.192 113.969 1.00 23.01 1534 ALA B CA 1
ATOM 11158 C C . ALA D 3 534 ? 73.461 91.721 112.930 1.00 23.59 1534 ALA B C 1
ATOM 11159 O O . ALA D 3 534 ? 73.059 92.313 111.937 1.00 23.69 1534 ALA B O 1
ATOM 11161 N N . GLU D 3 535 ? 74.755 91.504 113.163 1.00 24.57 1535 GLU B N 1
ATOM 11162 C CA . GLU D 3 535 ? 75.807 91.934 112.238 1.00 25.80 1535 GLU B CA 1
ATOM 11163 C C . GLU D 3 535 ? 75.604 91.328 110.852 1.00 26.92 1535 GLU B C 1
ATOM 11164 O O . GLU D 3 535 ? 75.732 92.017 109.831 1.00 26.70 1535 GLU B O 1
ATOM 11170 N N . VAL D 3 536 ? 75.302 90.031 110.821 1.00 27.30 1536 VAL B N 1
ATOM 11171 C CA . VAL D 3 536 ? 75.069 89.343 109.559 1.00 28.06 1536 VAL B CA 1
ATOM 11172 C C . VAL D 3 536 ? 73.875 89.985 108.858 1.00 28.47 1536 VAL B C 1
ATOM 11173 O O . VAL D 3 536 ? 73.922 90.287 107.668 1.00 28.52 1536 VAL B O 1
ATOM 11177 N N . ALA D 3 537 ? 72.807 90.207 109.609 1.00 28.89 1537 ALA B N 1
ATOM 11178 C CA . ALA D 3 537 ? 71.610 90.813 109.041 1.00 29.48 1537 ALA B CA 1
ATOM 11179 C C . ALA D 3 537 ? 71.924 92.190 108.444 1.00 30.11 1537 ALA B C 1
ATOM 11180 O O . ALA D 3 537 ? 71.579 92.473 107.304 1.00 30.22 1537 ALA B O 1
ATOM 11182 N N . VAL D 3 538 ? 72.585 93.041 109.220 1.00 30.94 1538 VAL B N 1
ATOM 11183 C CA . VAL D 3 538 ? 72.943 94.379 108.759 1.00 31.89 1538 VAL B CA 1
ATOM 11184 C C . VAL D 3 538 ? 73.895 94.345 107.575 1.00 32.64 1538 VAL B C 1
ATOM 11185 O O . VAL D 3 538 ? 73.738 95.113 106.627 1.00 33.19 1538 VAL B O 1
ATOM 11189 N N . ARG D 3 539 ? 74.879 93.451 107.637 1.00 33.10 1539 ARG B N 1
ATOM 11190 C CA . ARG D 3 539 ? 75.881 93.313 106.584 1.00 33.46 1539 ARG B CA 1
ATOM 11191 C C . ARG D 3 539 ? 75.363 92.744 105.255 1.00 33.18 1539 ARG B C 1
ATOM 11192 O O . ARG D 3 539 ? 75.781 93.187 104.188 1.00 33.49 1539 ARG B O 1
ATOM 11200 N N . TYR D 3 540 ? 74.466 91.765 105.309 1.00 32.69 1540 TYR B N 1
ATOM 11201 C CA . TYR D 3 540 ? 73.958 91.155 104.083 1.00 32.31 1540 TYR B CA 1
ATOM 11202 C C . TYR D 3 540 ? 72.504 91.473 103.724 1.00 31.70 1540 TYR B C 1
ATOM 11203 O O . TYR D 3 540 ? 71.944 90.861 102.812 1.00 31.72 1540 TYR B O 1
ATOM 11212 N N . GLY D 3 541 ? 71.886 92.402 104.448 1.00 30.98 1541 GLY B N 1
ATOM 11213 C CA . GLY D 3 541 ? 70.515 92.784 104.151 1.00 30.13 1541 GLY B CA 1
ATOM 11214 C C . GLY D 3 541 ? 69.437 91.752 104.434 1.00 29.57 1541 GLY B C 1
ATOM 11215 O O . GLY D 3 541 ? 68.675 91.387 103.534 1.00 29.49 1541 GLY B O 1
ATOM 11216 N N . TYR D 3 542 ? 69.369 91.281 105.678 1.00 29.04 1542 TYR B N 1
ATOM 11217 C CA . TYR D 3 542 ? 68.364 90.306 106.068 1.00 28.44 1542 TYR B CA 1
ATOM 11218 C C . TYR D 3 542 ? 67.229 91.042 106.772 1.00 28.52 1542 TYR B C 1
ATOM 11219 O O . TYR D 3 542 ? 67.432 92.090 107.390 1.00 28.58 1542 TYR B O 1
ATOM 11228 N N . VAL D 3 543 ? 66.036 90.477 106.679 1.00 28.08 1543 VAL B N 1
ATOM 11229 C CA . VAL D 3 543 ? 64.861 91.062 107.289 1.00 28.27 1543 VAL B CA 1
ATOM 11230 C C . VAL D 3 543 ? 64.277 90.095 108.307 1.00 27.69 1543 VAL B C 1
ATOM 11231 O O . VAL D 3 543 ? 64.492 88.885 108.228 1.00 27.48 1543 VAL B O 1
ATOM 11235 N N . ARG D 3 544 ? 63.550 90.645 109.269 1.00 27.28 1544 ARG B N 1
ATOM 11236 C CA . ARG D 3 544 ? 62.914 89.857 110.312 1.00 27.18 1544 ARG B CA 1
ATOM 11237 C C . ARG D 3 544 ? 61.703 89.113 109.755 1.00 27.49 1544 ARG B C 1
ATOM 11238 O O . ARG D 3 544 ? 60.791 89.717 109.198 1.00 27.32 1544 ARG B O 1
ATOM 11246 N N . PRO D 3 545 ? 61.688 87.781 109.894 1.00 28.06 1545 PRO B N 1
ATOM 11247 C CA . PRO D 3 545 ? 60.566 86.983 109.396 1.00 28.39 1545 PRO B CA 1
ATOM 11248 C C . PRO D 3 545 ? 59.336 87.145 110.271 1.00 29.17 1545 PRO B C 1
ATOM 11249 O O . PRO D 3 545 ? 59.434 87.576 111.409 1.00 29.21 1545 PRO B O 1
ATOM 11253 N N . ARG D 3 546 ? 58.178 86.806 109.722 1.00 30.58 1546 ARG B N 1
ATOM 11254 C CA . ARG D 3 546 ? 56.921 86.854 110.458 1.00 32.14 1546 ARG B CA 1
ATOM 11255 C C . ARG D 3 546 ? 56.317 85.466 110.266 1.00 32.46 1546 ARG B C 1
ATOM 11256 O O . ARG D 3 546 ? 56.470 84.867 109.206 1.00 33.02 1546 ARG B O 1
ATOM 11264 N N . PHE D 3 547 ? 55.651 84.941 111.285 1.00 33.00 1547 PHE B N 1
ATOM 11265 C CA . PHE D 3 547 ? 55.071 83.607 111.193 1.00 33.33 1547 PHE B CA 1
ATOM 11266 C C . PHE D 3 547 ? 53.552 83.569 111.011 1.00 33.93 1547 PHE B C 1
ATOM 11267 O O . PHE D 3 547 ? 52.835 84.371 111.588 1.00 33.85 1547 PHE B O 1
ATOM 11275 N N . GLY D 3 548 ?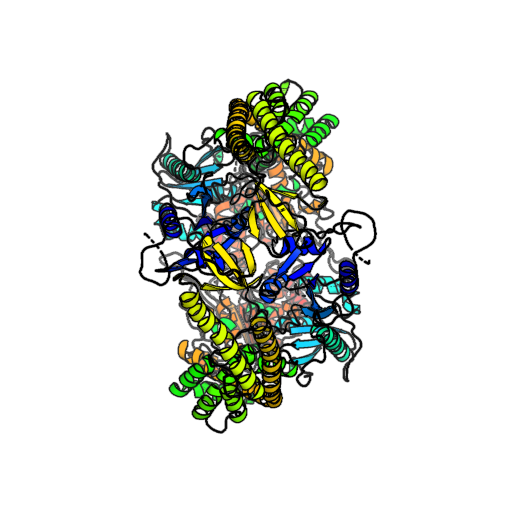 53.083 82.630 110.193 1.00 34.83 1548 GLY B N 1
ATOM 11276 C CA . GLY D 3 548 ? 51.659 82.471 109.930 1.00 36.27 1548 GLY B CA 1
ATOM 11277 C C . GLY D 3 548 ? 51.464 81.138 109.229 1.00 37.44 1548 GLY B C 1
ATOM 11278 O O . GLY D 3 548 ? 52.410 80.354 109.170 1.00 37.83 1548 GLY B O 1
ATOM 11279 N N . ASP D 3 549 ? 50.281 80.862 108.683 1.00 38.07 1549 ASP B N 1
ATOM 11280 C CA . ASP D 3 549 ? 50.074 79.579 108.004 1.00 38.99 1549 ASP B CA 1
ATOM 11281 C C . ASP D 3 549 ? 50.553 79.596 106.563 1.00 39.22 1549 ASP B C 1
ATOM 11282 O O . ASP D 3 549 ? 50.997 78.578 106.029 1.00 39.75 1549 ASP B O 1
ATOM 11287 N N . ARG D 3 550 ? 50.472 80.754 105.930 1.00 38.93 1550 ARG B N 1
ATOM 11288 C CA . ARG D 3 550 ? 50.890 80.873 104.545 1.00 38.91 1550 ARG B CA 1
ATOM 11289 C C . ARG D 3 550 ? 52.366 81.223 104.448 1.00 37.95 1550 ARG B C 1
ATOM 11290 O O . ARG D 3 550 ? 52.910 81.898 105.311 1.00 37.95 1550 ARG B O 1
ATOM 11298 N N . LEU D 3 551 ? 53.017 80.735 103.403 1.00 36.67 1551 LEU B N 1
ATOM 11299 C CA . LEU D 3 551 ? 54.412 81.053 103.175 1.00 35.61 1551 LEU B CA 1
ATOM 11300 C C . LEU D 3 551 ? 54.364 82.101 102.071 1.00 34.82 1551 LEU B C 1
ATOM 11301 O O . LEU D 3 551 ? 53.802 81.865 101.006 1.00 34.26 1551 LEU B O 1
ATOM 11306 N N . GLN D 3 552 ? 54.913 83.272 102.351 1.00 34.28 1552 GLN B N 1
ATOM 11307 C CA . GLN D 3 552 ? 54.943 84.349 101.374 1.00 34.24 1552 GLN B CA 1
ATOM 11308 C C . GLN D 3 552 ? 56.313 84.976 101.479 1.00 33.39 1552 GLN B C 1
ATOM 11309 O O . GLN D 3 552 ? 56.657 85.558 102.503 1.00 33.18 1552 GLN B O 1
ATOM 11315 N N . ILE D 3 553 ? 57.106 84.832 100.430 1.00 32.51 1553 ILE B N 1
ATOM 11316 C CA . ILE D 3 553 ? 58.446 85.386 100.436 1.00 31.91 1553 ILE B CA 1
ATOM 11317 C C . ILE D 3 553 ? 58.640 86.293 99.242 1.00 31.62 1553 ILE B C 1
ATOM 11318 O O . ILE D 3 553 ? 58.379 85.907 98.105 1.00 31.42 1553 ILE B O 1
ATOM 11323 N N . ARG D 3 554 ? 59.098 87.508 99.514 1.00 31.32 1554 ARG B N 1
ATOM 11324 C CA . ARG D 3 554 ? 59.342 88.475 98.463 1.00 30.76 1554 ARG B CA 1
ATOM 11325 C C . ARG D 3 554 ? 60.832 88.702 98.293 1.00 29.54 1554 ARG B C 1
ATOM 11326 O O . ARG D 3 554 ? 61.515 89.111 99.231 1.00 29.17 1554 ARG B O 1
ATOM 11334 N N . ALA D 3 555 ? 61.329 88.418 97.092 1.00 28.11 1555 ALA B N 1
ATOM 11335 C CA . ALA D 3 555 ? 62.733 88.617 96.780 1.00 27.09 1555 ALA B CA 1
ATOM 11336 C C . ALA D 3 555 ? 63.660 87.802 97.672 1.00 26.50 1555 ALA B C 1
ATOM 11337 O O . ALA D 3 555 ? 64.635 88.327 98.206 1.00 26.13 1555 ALA B O 1
ATOM 11339 N N . GLY D 3 556 ? 63.354 86.521 97.838 1.00 25.78 1556 GLY B N 1
ATOM 11340 C CA . GLY D 3 556 ? 64.199 85.677 98.660 1.00 25.58 1556 GLY B CA 1
ATOM 11341 C C . GLY D 3 556 ? 65.477 85.316 97.926 1.00 25.01 1556 GLY B C 1
ATOM 11342 O O . GLY D 3 556 ? 65.490 85.254 96.702 1.00 25.21 1556 GLY B O 1
ATOM 11343 N N . ARG D 3 557 ? 66.560 85.103 98.667 1.00 24.79 1557 ARG B N 1
ATOM 11344 C CA . ARG D 3 557 ? 67.833 84.722 98.060 1.00 24.43 1557 ARG B CA 1
ATOM 11345 C C . ARG D 3 557 ? 68.457 83.549 98.818 1.00 23.95 1557 ARG B C 1
ATOM 11346 O O . ARG D 3 557 ? 68.155 83.318 99.984 1.00 23.57 1557 ARG B O 1
ATOM 11354 N N . HIS D 3 558 ? 69.327 82.807 98.146 1.00 23.78 1558 HIS B N 1
ATOM 11355 C CA . HIS D 3 558 ? 70.023 81.705 98.797 1.00 23.79 1558 HIS B CA 1
ATOM 11356 C C . HIS D 3 558 ? 71.181 82.403 99.535 1.00 23.99 1558 HIS B C 1
ATOM 11357 O O . HIS D 3 558 ? 72.042 83.029 98.921 1.00 23.48 1558 HIS B O 1
ATOM 11364 N N . PRO D 3 559 ? 71.204 82.310 100.866 1.00 24.12 1559 PRO B N 1
ATOM 11365 C CA . PRO D 3 559 ? 72.248 82.954 101.664 1.00 24.89 1559 PRO B CA 1
ATOM 11366 C C . PRO D 3 559 ? 73.694 82.569 101.402 1.00 25.74 1559 PRO B C 1
ATOM 11367 O O . PRO D 3 559 ? 74.589 83.395 101.557 1.00 25.40 1559 PRO B O 1
ATOM 11371 N N . VAL D 3 560 ? 73.936 81.326 101.008 1.00 26.55 1560 VAL B N 1
ATOM 11372 C CA . VAL D 3 560 ? 75.297 80.902 100.747 1.00 27.83 1560 VAL B CA 1
ATOM 11373 C C . VAL D 3 560 ? 75.699 81.348 99.341 1.00 29.21 1560 VAL B C 1
ATOM 11374 O O . VAL D 3 560 ? 76.677 82.087 99.162 1.00 29.45 1560 VAL B O 1
ATOM 11378 N N . VAL D 3 561 ? 74.921 80.922 98.352 1.00 30.16 1561 VAL B N 1
ATOM 11379 C CA . VAL D 3 561 ? 75.196 81.242 96.961 1.00 31.16 1561 VAL B CA 1
ATOM 11380 C C . VAL D 3 561 ? 75.380 82.731 96.661 1.00 32.50 1561 VAL B C 1
ATOM 11381 O O . VAL D 3 561 ? 76.298 83.102 95.923 1.00 32.69 1561 VAL B O 1
ATOM 11385 N N . GLU D 3 562 ? 74.537 83.589 97.232 1.00 33.53 1562 GLU B N 1
ATOM 11386 C CA . GLU D 3 562 ? 74.655 85.017 96.951 1.00 34.68 1562 GLU B CA 1
ATOM 11387 C C . GLU D 3 562 ? 75.975 85.628 97.397 1.00 36.10 1562 GLU B C 1
ATOM 11388 O O . GLU D 3 562 ? 76.365 86.680 96.902 1.00 36.41 1562 GLU B O 1
ATOM 11394 N N . ARG D 3 563 ? 76.671 84.977 98.324 1.00 37.45 1563 ARG B N 1
ATOM 11395 C CA . ARG D 3 563 ? 77.951 85.492 98.804 1.00 38.95 1563 ARG B CA 1
ATOM 11396 C C . ARG D 3 563 ? 79.057 85.303 97.769 1.00 40.09 1563 ARG B C 1
ATOM 11397 O O . ARG D 3 563 ? 80.140 85.867 97.906 1.00 40.05 1563 ARG B O 1
ATOM 11405 N N . ARG D 3 564 ? 78.773 84.509 96.738 1.00 41.25 1564 ARG B N 1
ATOM 11406 C CA . ARG D 3 564 ? 79.728 84.200 95.675 1.00 42.49 1564 ARG B CA 1
ATOM 11407 C C . ARG D 3 564 ? 79.464 84.953 94.371 1.00 42.88 1564 ARG B C 1
ATOM 11408 O O . ARG D 3 564 ? 80.399 85.372 93.688 1.00 43.02 1564 ARG B O 1
ATOM 11416 N N . THR D 3 565 ? 78.192 85.091 94.012 1.00 43.10 1565 THR B N 1
ATOM 11417 C CA . THR D 3 565 ? 77.822 85.765 92.773 1.00 43.38 1565 THR B CA 1
ATOM 11418 C C . THR D 3 565 ? 76.648 86.723 92.945 1.00 43.30 1565 THR B C 1
ATOM 11419 O O . THR D 3 565 ? 76.126 86.891 94.047 1.00 43.17 1565 THR B O 1
ATOM 11423 N N . GLU D 3 566 ? 76.255 87.372 91.852 1.00 43.13 1566 GLU B N 1
ATOM 11424 C CA . GLU D 3 566 ? 75.121 88.282 91.894 1.00 43.16 1566 GLU B CA 1
ATOM 11425 C C . GLU D 3 566 ? 73.932 87.352 91.808 1.00 42.16 1566 GLU B C 1
ATOM 11426 O O . GLU D 3 566 ? 73.778 86.621 90.831 1.00 42.44 1566 GLU B O 1
ATOM 11432 N N . PHE D 3 567 ? 73.096 87.376 92.834 1.00 40.71 1567 PHE B N 1
ATOM 11433 C CA . PHE D 3 567 ? 71.955 86.487 92.886 1.00 39.31 1567 PHE B CA 1
ATOM 11434 C C . PHE D 3 567 ? 70.645 87.110 92.442 1.00 38.74 1567 PHE B C 1
ATOM 11435 O O . PHE D 3 567 ? 70.293 88.217 92.853 1.00 38.66 1567 PHE B O 1
ATOM 11443 N N . VAL D 3 568 ? 69.915 86.379 91.608 1.00 37.98 1568 VAL B N 1
ATOM 11444 C CA . VAL D 3 568 ? 68.611 86.834 91.150 1.00 37.20 1568 VAL B CA 1
ATOM 11445 C C . VAL D 3 568 ? 67.594 86.374 92.194 1.00 36.33 1568 VAL B C 1
ATOM 11446 O O . VAL D 3 568 ? 67.293 85.184 92.295 1.00 36.31 1568 VAL B O 1
ATOM 11450 N N . PRO D 3 569 ? 67.077 87.308 93.003 1.00 35.62 1569 PRO B N 1
ATOM 11451 C CA . PRO D 3 569 ? 66.091 86.978 94.034 1.00 35.22 1569 PRO B CA 1
ATOM 11452 C C . PRO D 3 569 ? 64.791 86.486 93.412 1.00 34.48 1569 PRO B C 1
ATOM 11453 O O . PRO D 3 569 ? 64.504 86.781 92.260 1.00 34.16 1569 PRO B O 1
ATOM 11457 N N . ASN D 3 570 ? 64.010 85.730 94.174 1.00 34.19 1570 ASN B N 1
ATOM 11458 C CA . ASN D 3 570 ? 62.749 85.202 93.662 1.00 33.94 1570 ASN B CA 1
ATOM 11459 C C . ASN D 3 570 ? 61.648 85.175 94.712 1.00 33.77 1570 ASN B C 1
ATOM 11460 O O . ASN D 3 570 ? 61.925 85.127 95.914 1.00 33.85 1570 ASN B O 1
ATOM 11465 N N . ASP D 3 571 ? 60.401 85.215 94.254 1.00 33.56 1571 ASP B N 1
ATOM 11466 C CA . ASP D 3 571 ? 59.261 85.201 95.155 1.00 33.98 1571 ASP B CA 1
ATOM 11467 C C . ASP D 3 571 ? 58.684 83.801 95.300 1.00 34.03 1571 ASP B C 1
ATOM 11468 O O . ASP D 3 571 ? 58.959 82.916 94.496 1.00 33.88 1571 ASP B O 1
ATOM 11473 N N . LEU D 3 572 ? 57.865 83.616 96.327 1.00 34.20 1572 LEU B N 1
ATOM 11474 C CA . LEU D 3 572 ? 57.222 82.342 96.563 1.00 34.72 1572 LEU B CA 1
ATOM 11475 C C . LEU D 3 572 ? 56.036 82.506 97.501 1.00 35.16 1572 LEU B C 1
ATOM 11476 O O . LEU D 3 572 ? 56.120 83.201 98.513 1.00 35.20 1572 LEU B O 1
ATOM 11481 N N . GLU D 3 573 ? 54.927 81.875 97.133 1.00 35.70 1573 GLU B N 1
ATOM 11482 C CA . GLU D 3 573 ? 53.709 81.888 97.927 1.00 36.44 1573 GLU B CA 1
ATOM 11483 C C . GLU D 3 573 ? 53.173 80.461 97.933 1.00 36.49 1573 GLU B C 1
ATOM 11484 O O . GLU D 3 573 ? 52.880 79.900 96.881 1.00 36.64 1573 GLU B O 1
ATOM 11498 N N . ALA D 3 575 ? 50.816 77.404 100.453 1.00 35.17 1575 ALA B N 1
ATOM 11499 C CA . ALA D 3 575 ? 49.923 77.151 101.570 1.00 34.59 1575 ALA B CA 1
ATOM 11500 C C . ALA D 3 575 ? 49.403 75.726 101.458 1.00 33.97 1575 ALA B C 1
ATOM 11501 O O . ALA D 3 575 ? 48.324 75.498 100.925 1.00 34.00 1575 ALA B O 1
ATOM 11503 N N . HIS D 3 576 ? 50.187 74.771 101.946 1.00 33.33 1576 HIS B N 1
ATOM 11504 C CA . HIS D 3 576 ? 49.799 73.364 101.903 1.00 32.65 1576 HIS B CA 1
ATOM 11505 C C . HIS D 3 576 ? 49.504 72.972 100.451 1.00 32.01 1576 HIS B C 1
ATOM 11506 O O . HIS D 3 576 ? 48.538 72.262 100.158 1.00 31.54 1576 HIS B O 1
ATOM 11513 N N . GLU D 3 577 ? 50.357 73.436 99.546 1.00 31.71 1577 GLU B N 1
ATOM 11514 C CA . GLU D 3 577 ? 50.178 73.175 98.126 1.00 31.41 1577 GLU B CA 1
ATOM 11515 C C . GLU D 3 577 ? 51.278 72.328 97.503 1.00 31.13 1577 GLU B C 1
ATOM 11516 O O . GLU D 3 577 ? 52.393 72.237 98.026 1.00 31.23 1577 GLU B O 1
ATOM 11522 N N . LEU D 3 578 ? 50.946 71.709 96.374 1.00 30.55 1578 LEU B N 1
ATOM 11523 C CA . LEU D 3 578 ? 51.887 70.896 95.618 1.00 30.00 1578 LEU B CA 1
ATOM 11524 C C . LEU D 3 578 ? 52.372 71.808 94.505 1.00 29.64 1578 LEU B C 1
ATOM 11525 O O . LEU D 3 578 ? 51.691 71.979 93.495 1.00 29.66 1578 LEU B O 1
ATOM 11530 N N . VAL D 3 579 ? 53.543 72.402 94.694 1.00 29.02 1579 VAL B N 1
ATOM 11531 C CA . VAL D 3 579 ? 54.092 73.314 93.704 1.00 28.69 1579 VAL B CA 1
ATOM 11532 C C . VAL D 3 579 ? 55.115 72.634 92.810 1.00 28.62 1579 VAL B C 1
ATOM 11533 O O . VAL D 3 579 ? 56.195 72.234 93.265 1.00 28.23 1579 VAL B O 1
ATOM 11537 N N . LEU D 3 580 ? 54.754 72.516 91.534 1.00 28.47 1580 LEU B N 1
ATOM 11538 C CA . LEU D 3 580 ? 55.599 71.897 90.518 1.00 28.76 1580 LEU B CA 1
ATOM 11539 C C . LEU D 3 580 ? 56.395 72.975 89.816 1.00 28.80 1580 LEU B C 1
ATOM 11540 O O . LEU D 3 580 ? 55.842 74.004 89.437 1.00 28.71 1580 LEU B O 1
ATOM 11545 N N . ILE D 3 581 ? 57.694 72.752 89.652 1.00 28.86 1581 ILE B N 1
ATOM 11546 C CA . ILE D 3 581 ? 58.514 73.735 88.955 1.00 28.92 1581 ILE B CA 1
ATOM 11547 C C . ILE D 3 581 ? 59.138 73.083 87.733 1.00 29.20 1581 ILE B C 1
ATOM 11548 O O . ILE D 3 581 ? 60.070 72.286 87.858 1.00 28.67 1581 ILE B O 1
ATOM 11553 N N . THR D 3 582 ? 58.620 73.414 86.553 1.00 29.48 1582 THR B N 1
ATOM 11554 C CA . THR D 3 582 ? 59.161 72.846 85.325 1.00 29.86 1582 THR B CA 1
ATOM 11555 C C . THR D 3 582 ? 60.180 73.782 84.704 1.00 30.25 1582 THR B C 1
ATOM 11556 O O . THR D 3 582 ? 60.344 74.916 85.147 1.00 30.40 1582 THR B O 1
ATOM 11560 N N . GLY D 3 583 ? 60.880 73.301 83.687 1.00 30.82 1583 GLY B N 1
ATOM 11561 C CA . GLY D 3 583 ? 61.881 74.126 83.051 1.00 31.55 1583 GLY B CA 1
ATOM 11562 C C . GLY D 3 583 ? 63.195 73.383 82.956 1.00 32.18 1583 GLY B C 1
ATOM 11563 O O . GLY D 3 583 ? 63.335 72.302 83.529 1.00 32.43 1583 GLY B O 1
ATOM 11564 N N . PRO D 3 584 ? 64.190 73.952 82.259 1.00 32.64 1584 PRO B N 1
ATOM 11565 C CA . PRO D 3 584 ? 65.507 73.345 82.077 1.00 33.22 1584 PRO B CA 1
ATOM 11566 C C . PRO D 3 584 ? 66.410 73.468 83.288 1.00 33.91 1584 PRO B C 1
ATOM 11567 O O . PRO D 3 584 ? 66.256 74.384 84.092 1.00 33.92 1584 PRO B O 1
ATOM 11571 N N . ASN D 3 585 ? 67.346 72.531 83.412 1.00 34.59 1585 ASN B N 1
ATOM 11572 C CA . ASN D 3 585 ? 68.318 72.565 84.490 1.00 35.12 1585 ASN B CA 1
ATOM 11573 C C . ASN D 3 585 ? 69.223 73.760 84.170 1.00 35.31 1585 ASN B C 1
ATOM 11574 O O . ASN D 3 585 ? 69.078 74.385 83.117 1.00 35.38 1585 ASN B O 1
ATOM 11587 N N . ALA D 3 587 ? 69.096 76.547 85.402 1.00 34.29 1587 ALA B N 1
ATOM 11588 C CA . ALA D 3 587 ? 68.338 77.796 85.512 1.00 33.96 1587 ALA B CA 1
ATOM 11589 C C . ALA D 3 587 ? 68.030 78.134 86.972 1.00 33.62 1587 ALA B C 1
ATOM 11590 O O . ALA D 3 587 ? 67.178 78.968 87.260 1.00 33.32 1587 ALA B O 1
ATOM 11592 N N . GLY D 3 588 ? 68.728 77.471 87.888 1.00 33.12 1588 GLY B N 1
ATOM 11593 C CA . GLY D 3 588 ? 68.533 77.723 89.305 1.00 32.88 1588 GLY B CA 1
ATOM 11594 C C . GLY D 3 588 ? 67.335 77.094 90.003 1.00 32.65 1588 GLY B C 1
ATOM 11595 O O . GLY D 3 588 ? 66.979 77.542 91.098 1.00 32.53 1588 GLY B O 1
ATOM 11596 N N . LYS D 3 589 ? 66.713 76.073 89.406 1.00 32.33 1589 LYS B N 1
ATOM 11597 C CA . LYS D 3 589 ? 65.549 75.437 90.035 1.00 32.33 1589 LYS B CA 1
ATOM 11598 C C . LYS D 3 589 ? 65.928 74.844 91.391 1.00 31.85 1589 LYS B C 1
ATOM 11599 O O . LYS D 3 589 ? 65.245 75.065 92.393 1.00 31.68 1589 LYS B O 1
ATOM 11605 N N . SER D 3 590 ? 67.024 74.093 91.404 1.00 31.09 1590 SER B N 1
ATOM 11606 C CA . SER D 3 590 ? 67.515 73.457 92.613 1.00 30.79 1590 SER B CA 1
ATOM 11607 C C . SER D 3 590 ? 67.850 74.454 93.716 1.00 29.98 1590 SER B C 1
ATOM 11608 O O . SER D 3 590 ? 67.466 74.263 94.864 1.00 29.87 1590 SER B O 1
ATOM 11611 N N . THR D 3 591 ? 68.577 75.511 93.374 1.00 29.01 1591 THR B N 1
ATOM 11612 C CA . THR D 3 591 ? 68.942 76.522 94.360 1.00 27.92 1591 THR B CA 1
ATOM 11613 C C . THR D 3 591 ? 67.685 77.177 94.921 1.00 27.63 1591 THR B C 1
ATOM 11614 O O . THR D 3 591 ? 67.636 77.556 96.095 1.00 27.64 1591 THR B O 1
ATOM 11618 N N . PHE D 3 592 ? 66.662 77.297 94.082 1.00 27.09 1592 PHE B N 1
ATOM 11619 C CA . PHE D 3 592 ? 65.406 77.893 94.504 1.00 26.72 1592 PHE B CA 1
ATOM 11620 C C . PHE D 3 592 ? 64.748 77.017 95.580 1.00 26.64 1592 PHE B C 1
ATOM 11621 O O . PHE D 3 592 ? 64.202 77.531 96.558 1.00 26.60 1592 PHE B O 1
ATOM 11629 N N . LEU D 3 593 ? 64.788 75.699 95.406 1.00 26.29 1593 LEU B N 1
ATOM 11630 C CA . LEU D 3 593 ? 64.202 74.829 96.415 1.00 26.21 1593 LEU B CA 1
ATOM 11631 C C . LEU D 3 593 ? 65.016 74.966 97.695 1.00 25.91 1593 LEU B C 1
ATOM 11632 O O . LEU D 3 593 ? 64.459 75.127 98.784 1.00 25.76 1593 LEU B O 1
ATOM 11637 N N . ARG D 3 594 ? 66.339 74.907 97.563 1.00 25.58 1594 ARG B N 1
ATOM 11638 C CA . ARG D 3 594 ? 67.203 75.000 98.738 1.00 25.66 1594 ARG B CA 1
ATOM 11639 C C . ARG D 3 594 ? 67.124 76.340 99.463 1.00 25.34 1594 ARG B C 1
ATOM 11640 O O . ARG D 3 594 ? 67.158 76.384 100.687 1.00 24.97 1594 ARG B O 1
ATOM 11648 N N . GLN D 3 595 ? 67.002 77.436 98.722 1.00 24.98 1595 GLN B N 1
ATOM 11649 C CA . GLN D 3 595 ? 66.944 78.727 99.382 1.00 24.72 1595 GLN B CA 1
ATOM 11650 C C . GLN D 3 595 ? 65.675 78.823 100.225 1.00 24.41 1595 GLN B C 1
ATOM 11651 O O . GLN D 3 595 ? 65.664 79.443 101.285 1.00 24.40 1595 GLN B O 1
ATOM 11657 N N . THR D 3 596 ? 64.603 78.201 99.753 1.00 23.89 1596 THR B N 1
ATOM 11658 C CA . THR D 3 596 ? 63.346 78.227 100.483 1.00 23.51 1596 THR B CA 1
ATOM 11659 C C . THR D 3 596 ? 63.518 77.538 101.832 1.00 23.51 1596 THR B C 1
ATOM 11660 O O . THR D 3 596 ? 62.994 77.992 102.861 1.00 23.19 1596 THR B O 1
ATOM 11664 N N . ALA D 3 597 ? 64.249 76.429 101.810 1.00 22.87 1597 ALA B N 1
ATOM 11665 C CA . ALA D 3 597 ? 64.515 75.650 103.011 1.00 22.17 1597 ALA B CA 1
ATOM 11666 C C . ALA D 3 597 ? 65.431 76.428 103.952 1.00 22.03 1597 ALA B C 1
ATOM 11667 O O . ALA D 3 597 ? 65.222 76.432 105.176 1.00 22.04 1597 ALA B O 1
ATOM 11669 N N . LEU D 3 598 ? 66.439 77.095 103.391 1.00 21.44 1598 LEU B N 1
ATOM 11670 C CA . LEU D 3 598 ? 67.366 77.846 104.231 1.00 20.99 1598 LEU B CA 1
ATOM 11671 C C . LEU D 3 598 ? 66.709 79.034 104.911 1.00 20.99 1598 LEU B C 1
ATOM 11672 O O . LEU D 3 598 ? 67.026 79.337 106.058 1.00 20.93 1598 LEU B O 1
ATOM 11677 N N . ILE D 3 599 ? 65.793 79.706 104.215 1.00 20.99 1599 ILE B N 1
ATOM 11678 C CA . ILE D 3 599 ? 65.104 80.847 104.811 1.00 20.70 1599 ILE B CA 1
ATOM 11679 C C . ILE D 3 599 ? 64.214 80.337 105.940 1.00 20.90 1599 ILE B C 1
ATOM 11680 O O . ILE D 3 599 ? 64.114 80.958 106.994 1.00 20.96 1599 ILE B O 1
ATOM 11685 N N . ALA D 3 600 ? 63.586 79.184 105.730 1.00 21.54 1600 ALA B N 1
ATOM 11686 C CA . ALA D 3 600 ? 62.726 78.589 106.757 1.00 21.99 1600 ALA B CA 1
ATOM 11687 C C . ALA D 3 600 ? 63.556 78.158 107.970 1.00 22.41 1600 ALA B C 1
ATOM 11688 O O . ALA D 3 600 ? 63.154 78.359 109.115 1.00 22.48 1600 ALA B O 1
ATOM 11690 N N . LEU D 3 601 ? 64.719 77.563 107.719 1.00 22.83 1601 LEU B N 1
ATOM 11691 C CA . LEU D 3 601 ? 65.590 77.117 108.806 1.00 23.33 1601 LEU B CA 1
ATOM 11692 C C . LEU D 3 601 ? 66.089 78.310 109.621 1.00 23.45 1601 LEU B C 1
ATOM 11693 O O . LEU D 3 601 ? 66.021 78.306 110.850 1.00 23.34 1601 LEU B O 1
ATOM 11698 N N . LEU D 3 602 ? 66.584 79.335 108.932 1.00 23.44 1602 LEU B N 1
ATOM 11699 C CA . LEU D 3 602 ? 67.085 80.537 109.600 1.00 23.46 1602 LEU B CA 1
ATOM 11700 C C . LEU D 3 602 ? 66.031 81.176 110.497 1.00 23.26 1602 LEU B C 1
ATOM 11701 O O . LEU D 3 602 ? 66.318 81.573 111.629 1.00 23.38 1602 LEU B O 1
ATOM 11706 N N . ALA D 3 603 ? 64.806 81.270 109.991 1.00 22.73 1603 ALA B N 1
ATOM 11707 C CA . ALA D 3 603 ? 63.725 81.887 110.746 1.00 22.55 1603 ALA B CA 1
ATOM 11708 C C . ALA D 3 603 ? 63.433 81.139 112.029 1.00 22.72 1603 ALA B C 1
ATOM 11709 O O . ALA D 3 603 ? 63.267 81.752 113.078 1.00 22.63 1603 ALA B O 1
ATOM 11711 N N . GLN D 3 604 ? 63.381 79.813 111.946 1.00 22.43 1604 GLN B N 1
ATOM 11712 C CA . GLN D 3 604 ? 63.084 78.993 113.110 1.00 22.24 1604 GLN B CA 1
ATOM 11713 C C . GLN D 3 604 ? 64.276 78.794 114.042 1.00 22.63 1604 GLN B C 1
ATOM 11714 O O . GLN D 3 604 ? 64.230 78.007 114.993 1.00 21.98 1604 GLN B O 1
ATOM 11720 N N . VAL D 3 605 ? 65.336 79.548 113.766 1.00 22.88 1605 VAL B N 1
ATOM 11721 C CA . VAL D 3 605 ? 66.538 79.541 114.580 1.00 23.21 1605 VAL B CA 1
ATOM 11722 C C . VAL D 3 605 ? 66.559 80.919 115.266 1.00 23.50 1605 VAL B C 1
ATOM 11723 O O . VAL D 3 605 ? 67.300 81.158 116.230 1.00 23.91 1605 VAL B O 1
ATOM 11727 N N . GLY D 3 606 ? 65.722 81.828 114.770 1.00 23.19 1606 GLY B N 1
ATOM 11728 C CA . GLY D 3 606 ? 65.661 83.159 115.345 1.00 22.60 1606 GLY B CA 1
ATOM 11729 C C . GLY D 3 606 ? 66.557 84.171 114.654 1.00 22.38 1606 GLY B C 1
ATOM 11730 O O . GLY D 3 606 ? 66.879 85.212 115.219 1.00 22.49 1606 GLY B O 1
ATOM 11731 N N . SER D 3 607 ? 66.974 83.859 113.435 1.00 22.20 1607 SER B N 1
ATOM 11732 C CA . SER D 3 607 ? 67.821 84.758 112.658 1.00 22.15 1607 SER B CA 1
ATOM 11733 C C . SER D 3 607 ? 66.972 85.505 111.636 1.00 22.55 1607 SER B C 1
ATOM 11734 O O . SER D 3 607 ? 65.900 85.036 111.247 1.00 22.84 1607 SER B O 1
ATOM 11737 N N . PHE D 3 608 ? 67.431 86.676 111.213 1.00 22.48 1608 PHE B N 1
ATOM 11738 C CA . PHE D 3 608 ? 66.716 87.398 110.167 1.00 22.30 1608 PHE B CA 1
ATOM 11739 C C . PHE D 3 608 ? 67.037 86.573 108.918 1.00 22.26 1608 PHE B C 1
ATOM 11740 O O . PHE D 3 608 ? 67.993 85.796 108.929 1.00 21.97 1608 PHE B O 1
ATOM 11748 N N . VAL D 3 609 ? 66.250 86.724 107.856 1.00 22.42 1609 VAL B N 1
ATOM 11749 C CA . VAL D 3 609 ? 66.466 85.939 106.639 1.00 22.35 1609 VAL B CA 1
ATOM 11750 C C . VAL D 3 609 ? 66.769 86.768 105.393 1.00 23.33 1609 VAL B C 1
ATOM 11751 O O . VAL D 3 609 ? 66.468 87.965 105.345 1.00 23.63 1609 VAL B O 1
ATOM 11755 N N . PRO D 3 610 ? 67.379 86.139 104.369 1.00 23.88 1610 PRO B N 1
ATOM 11756 C CA . PRO D 3 610 ? 67.720 86.819 103.108 1.00 24.10 1610 PRO B CA 1
ATOM 11757 C C . PRO D 3 610 ? 66.521 87.009 102.195 1.00 24.75 1610 PRO B C 1
ATOM 11758 O O . PRO D 3 610 ? 66.293 86.224 101.291 1.00 25.04 1610 PRO B O 1
ATOM 11762 N N . ALA D 3 611 ? 65.762 88.068 102.438 1.00 25.52 1611 ALA B N 1
ATOM 11763 C CA . ALA D 3 611 ? 64.596 88.380 101.632 1.00 26.08 1611 ALA B CA 1
ATOM 11764 C C . ALA D 3 611 ? 64.204 89.811 101.946 1.00 26.52 1611 ALA B C 1
ATOM 11765 O O . ALA D 3 611 ? 64.777 90.436 102.838 1.00 26.65 1611 ALA B O 1
ATOM 11767 N N . GLU D 3 612 ? 63.238 90.333 101.204 1.00 27.38 1612 GLU B N 1
ATOM 11768 C CA . GLU D 3 612 ? 62.747 91.679 101.453 1.00 28.22 1612 GLU B CA 1
ATOM 11769 C C . GLU D 3 612 ? 61.612 91.538 102.449 1.00 28.44 1612 GLU B C 1
ATOM 11770 O O . GLU D 3 612 ? 61.419 92.385 103.305 1.00 28.50 1612 GLU B O 1
ATOM 11776 N N . GLU D 3 613 ? 60.863 90.450 102.323 1.00 29.04 1613 GLU B N 1
ATOM 11777 C CA . GLU D 3 613 ? 59.744 90.177 103.208 1.00 29.65 1613 GLU B CA 1
ATOM 11778 C C . GLU D 3 613 ? 59.538 88.672 103.250 1.00 29.48 1613 GLU B C 1
ATOM 11779 O O . GLU D 3 613 ? 59.681 87.994 102.241 1.00 29.06 1613 GLU B O 1
ATOM 11785 N N . ALA D 3 614 ? 59.204 88.142 104.416 1.00 29.59 1614 ALA B N 1
ATOM 11786 C CA . ALA D 3 614 ? 59.005 86.708 104.532 1.00 29.95 1614 ALA B CA 1
ATOM 11787 C C . ALA D 3 614 ? 58.036 86.318 105.625 1.00 30.27 1614 ALA B C 1
ATOM 11788 O O . ALA D 3 614 ? 58.308 86.507 106.807 1.00 30.48 1614 ALA B O 1
ATOM 11790 N N . HIS D 3 615 ? 56.891 85.789 105.218 1.00 30.80 1615 HIS B N 1
ATOM 11791 C CA . HIS D 3 615 ? 55.901 85.310 106.164 1.00 31.40 1615 HIS B CA 1
ATOM 11792 C C . HIS D 3 615 ? 56.039 83.799 106.051 1.00 30.91 1615 HIS B C 1
ATOM 11793 O O . HIS D 3 615 ? 55.899 83.223 104.977 1.00 30.41 1615 HIS B O 1
ATOM 11800 N N . LEU D 3 616 ? 56.326 83.161 107.172 1.00 30.92 1616 LEU B N 1
ATOM 11801 C CA . LEU D 3 616 ? 56.565 81.735 107.162 1.00 30.51 1616 LEU B CA 1
ATOM 11802 C C . LEU D 3 616 ? 55.801 80.954 108.202 1.00 30.36 1616 LEU B C 1
ATOM 11803 O O . LEU D 3 616 ? 55.510 81.456 109.283 1.00 30.62 1616 LEU B O 1
ATOM 11808 N N . PRO D 3 617 ? 55.443 79.710 107.876 1.00 29.97 1617 PRO B N 1
ATOM 11809 C CA . PRO D 3 617 ? 54.730 78.923 108.874 1.00 29.70 1617 PRO B CA 1
ATOM 11810 C C . PRO D 3 617 ? 55.842 78.280 109.704 1.00 29.25 1617 PRO B C 1
ATOM 11811 O O . PRO D 3 617 ? 57.024 78.377 109.353 1.00 29.09 1617 PRO B O 1
ATOM 11815 N N . LEU D 3 618 ? 55.476 77.651 110.810 1.00 28.73 1618 LEU B N 1
ATOM 11816 C CA . LEU D 3 618 ? 56.460 76.990 111.643 1.00 28.21 1618 LEU B CA 1
ATOM 11817 C C . LEU D 3 618 ? 56.423 75.523 111.222 1.00 27.69 1618 LEU B C 1
ATOM 11818 O O . LEU D 3 618 ? 55.551 74.764 111.648 1.00 27.91 1618 LEU B O 1
ATOM 11823 N N . PHE D 3 619 ? 57.347 75.142 110.348 1.00 26.77 1619 PHE B N 1
ATOM 11824 C CA . PHE D 3 619 ? 57.399 73.773 109.858 1.00 25.93 1619 PHE B CA 1
ATOM 11825 C C . PHE D 3 619 ? 57.836 72.815 110.956 1.00 25.63 1619 PHE B C 1
ATOM 11826 O O . PHE D 3 619 ? 58.609 73.187 111.837 1.00 24.82 1619 PHE B O 1
ATOM 11834 N N . ASP D 3 620 ? 57.340 71.583 110.901 1.00 25.23 1620 ASP B N 1
ATOM 11835 C CA . ASP D 3 620 ? 57.712 70.587 111.893 1.00 25.35 1620 ASP B CA 1
ATOM 11836 C C . ASP D 3 620 ? 58.964 69.866 111.402 1.00 25.51 1620 ASP B C 1
ATOM 11837 O O . ASP D 3 620 ? 59.567 69.085 112.135 1.00 25.47 1620 ASP B O 1
ATOM 11842 N N . GLY D 3 621 ? 59.351 70.144 110.161 1.00 25.88 1621 GLY B N 1
ATOM 11843 C CA . GLY D 3 621 ? 60.532 69.514 109.591 1.00 26.25 1621 GLY B CA 1
ATOM 11844 C C . GLY D 3 621 ? 60.741 69.840 108.121 1.00 26.71 1621 GLY B C 1
ATOM 11845 O O . GLY D 3 621 ? 59.806 70.247 107.423 1.00 26.68 1621 GLY B O 1
ATOM 11846 N N . ILE D 3 622 ? 61.978 69.681 107.658 1.00 26.50 1622 ILE B N 1
ATOM 11847 C CA . ILE D 3 622 ? 62.328 69.930 106.268 1.00 26.89 1622 ILE B CA 1
ATOM 11848 C C . ILE D 3 622 ? 62.857 68.618 105.700 1.00 27.57 1622 ILE B C 1
ATOM 11849 O O . ILE D 3 622 ? 63.844 68.059 106.201 1.00 27.44 1622 ILE B O 1
ATOM 11854 N N . TYR D 3 623 ? 62.187 68.125 104.662 1.00 28.01 1623 TYR B N 1
ATOM 11855 C CA . TYR D 3 623 ? 62.555 66.866 104.031 1.00 28.23 1623 TYR B CA 1
ATOM 11856 C C . TYR D 3 623 ? 62.919 67.082 102.581 1.00 28.89 1623 TYR B C 1
ATOM 11857 O O . TYR D 3 623 ? 62.129 67.613 101.802 1.00 29.14 1623 TYR B O 1
ATOM 11866 N N . THR D 3 624 ? 64.118 66.644 102.225 1.00 29.42 1624 THR B N 1
ATOM 11867 C CA . THR D 3 624 ? 64.631 66.805 100.879 1.00 29.92 1624 THR B CA 1
ATOM 11868 C C . THR D 3 624 ? 64.936 65.504 100.141 1.00 30.48 1624 THR B C 1
ATOM 11869 O O . THR D 3 624 ? 65.167 64.462 100.741 1.00 30.87 1624 THR B O 1
ATOM 11873 N N . ARG D 3 625 ? 64.925 65.600 98.821 1.00 31.00 1625 ARG B N 1
ATOM 11874 C CA . ARG D 3 625 ? 65.277 64.512 97.918 1.00 31.92 1625 ARG B CA 1
ATOM 11875 C C . ARG D 3 625 ? 65.979 65.308 96.827 1.00 32.48 1625 ARG B C 1
ATOM 11876 O O . ARG D 3 625 ? 65.453 65.489 95.730 1.00 32.39 1625 ARG B O 1
ATOM 11884 N N . ILE D 3 626 ? 67.166 65.802 97.159 1.00 33.23 1626 ILE B N 1
ATOM 11885 C CA . ILE D 3 626 ? 67.945 66.636 96.250 1.00 34.36 1626 ILE B CA 1
ATOM 11886 C C . ILE D 3 626 ? 69.348 66.109 95.974 1.00 34.97 1626 ILE B C 1
ATOM 11887 O O . ILE D 3 626 ? 69.972 65.514 96.841 1.00 35.19 1626 ILE B O 1
ATOM 11892 N N . GLY D 3 627 ? 69.825 66.339 94.754 1.00 36.33 1627 GLY B N 1
ATOM 11893 C CA . GLY D 3 627 ? 71.164 65.933 94.363 1.00 37.40 1627 GLY B CA 1
ATOM 11894 C C . GLY D 3 627 ? 71.387 64.473 94.030 1.00 38.54 1627 GLY B C 1
ATOM 11895 O O . GLY D 3 627 ? 70.480 63.648 94.156 1.00 38.50 1627 GLY B O 1
ATOM 11896 N N . ALA D 3 628 ? 72.615 64.164 93.609 1.00 39.59 1628 ALA B N 1
ATOM 11897 C CA . ALA D 3 628 ? 73.012 62.804 93.244 1.00 40.32 1628 ALA B CA 1
ATOM 11898 C C . ALA D 3 628 ? 72.681 61.808 94.354 1.00 40.92 1628 ALA B C 1
ATOM 11899 O O . ALA D 3 628 ? 71.889 60.870 94.091 1.00 41.30 1628 ALA B O 1
ATOM 11901 N N . GLY D 3 635 ? 76.642 49.262 95.818 1.00 37.58 1635 GLY B N 1
ATOM 11902 C CA . GLY D 3 635 ? 75.687 48.193 95.390 1.00 37.37 1635 GLY B CA 1
ATOM 11903 C C . GLY D 3 635 ? 74.309 48.715 95.010 1.00 37.31 1635 GLY B C 1
ATOM 11904 O O . GLY D 3 635 ? 73.760 48.325 93.981 1.00 37.50 1635 GLY B O 1
ATOM 11905 N N . LYS D 3 636 ? 73.741 49.587 95.841 1.00 36.78 1636 LYS B N 1
ATOM 11906 C CA . LYS D 3 636 ? 72.421 50.152 95.569 1.00 36.34 1636 LYS B CA 1
ATOM 11907 C C . LYS D 3 636 ? 72.538 51.169 94.446 1.00 35.93 1636 LYS B C 1
ATOM 11908 O O . LYS D 3 636 ? 73.426 52.016 94.466 1.00 35.77 1636 LYS B O 1
ATOM 11914 N N . SER D 3 637 ? 71.647 51.081 93.466 1.00 35.47 1637 SER B N 1
ATOM 11915 C CA . SER D 3 637 ? 71.668 52.004 92.336 1.00 35.08 1637 SER B CA 1
ATOM 11916 C C . SER D 3 637 ? 71.218 53.392 92.764 1.00 34.74 1637 SER B C 1
ATOM 11917 O O . SER D 3 637 ? 70.705 53.580 93.863 1.00 34.45 1637 SER B O 1
ATOM 11920 N N . THR D 3 638 ? 71.412 54.359 91.881 1.00 34.38 1638 THR B N 1
ATOM 11921 C CA . THR D 3 638 ? 71.008 55.724 92.148 1.00 34.56 1638 THR B CA 1
ATOM 11922 C C . THR D 3 638 ? 69.488 55.811 92.330 1.00 34.27 1638 THR B C 1
ATOM 11923 O O . THR D 3 638 ? 68.999 56.549 93.183 1.00 34.04 1638 THR B O 1
ATOM 11927 N N . PHE D 3 639 ? 68.751 55.052 91.526 1.00 34.19 1639 PHE B N 1
ATOM 11928 C CA . PHE D 3 639 ? 67.292 55.047 91.597 1.00 34.31 1639 PHE B CA 1
ATOM 11929 C C . PHE D 3 639 ? 66.774 54.519 92.935 1.00 34.70 1639 PHE B C 1
ATOM 11930 O O . PHE D 3 639 ? 65.881 55.119 93.541 1.00 34.52 1639 PHE B O 1
ATOM 11946 N N . VAL D 3 641 ? 68.369 54.362 95.806 1.00 34.02 1641 VAL B N 1
ATOM 11947 C CA . VAL D 3 641 ? 68.768 55.277 96.869 1.00 33.31 1641 VAL B CA 1
ATOM 11948 C C . VAL D 3 641 ? 67.731 56.399 96.944 1.00 32.60 1641 VAL B C 1
ATOM 11949 O O . VAL D 3 641 ? 67.264 56.764 98.019 1.00 32.28 1641 VAL B O 1
ATOM 11953 N N . GLU D 3 642 ? 67.358 56.929 95.785 1.00 31.97 1642 GLU B N 1
ATOM 11954 C CA . GLU D 3 642 ? 66.378 58.000 95.735 1.00 31.47 1642 GLU B CA 1
ATOM 11955 C C . GLU D 3 642 ? 64.995 57.542 96.211 1.00 30.84 1642 GLU B C 1
ATOM 11956 O O . GLU D 3 642 ? 64.318 58.272 96.935 1.00 30.35 1642 GLU B O 1
ATOM 11970 N N . GLU D 3 644 ? 64.464 55.242 98.322 1.00 30.17 1644 GLU B N 1
ATOM 11971 C CA . GLU D 3 644 ? 64.558 55.073 99.772 1.00 30.57 1644 GLU B CA 1
ATOM 11972 C C . GLU D 3 644 ? 64.364 56.421 100.438 1.00 30.12 1644 GLU B C 1
ATOM 11973 O O . GLU D 3 644 ? 63.664 56.518 101.441 1.00 30.59 1644 GLU B O 1
ATOM 11979 N N . GLU D 3 645 ? 64.964 57.465 99.877 1.00 30.04 1645 GLU B N 1
ATOM 11980 C CA . GLU D 3 645 ? 64.804 58.800 100.443 1.00 30.06 1645 GLU B CA 1
ATOM 11981 C C . GLU D 3 645 ? 63.348 59.247 100.304 1.00 29.65 1645 GLU B C 1
ATOM 11982 O O . GLU D 3 645 ? 62.801 59.858 101.206 1.00 29.37 1645 GLU B O 1
ATOM 11988 N N . VAL D 3 646 ? 62.719 58.940 99.174 1.00 29.47 1646 VAL B N 1
ATOM 11989 C CA . VAL D 3 646 ? 61.316 59.310 98.982 1.00 29.09 1646 VAL B CA 1
ATOM 11990 C C . VAL D 3 646 ? 60.435 58.583 100.008 1.00 29.06 1646 VAL B C 1
ATOM 11991 O O . VAL D 3 646 ? 59.455 59.136 100.508 1.00 29.02 1646 VAL B O 1
ATOM 11995 N N . ALA D 3 647 ? 60.794 57.343 100.324 1.00 28.95 1647 ALA B N 1
ATOM 11996 C CA . ALA D 3 647 ? 60.026 56.559 101.282 1.00 29.24 1647 ALA B CA 1
ATOM 11997 C C . ALA D 3 647 ? 59.995 57.245 102.649 1.00 29.38 1647 ALA B C 1
ATOM 11998 O O . ALA D 3 647 ? 58.937 57.405 103.248 1.00 28.91 1647 ALA B O 1
ATOM 12000 N N . LEU D 3 648 ? 61.160 57.657 103.133 1.00 29.83 1648 LEU B N 1
ATOM 12001 C CA . LEU D 3 648 ? 61.250 58.336 104.422 1.00 30.34 1648 LEU B CA 1
ATOM 12002 C C . LEU D 3 648 ? 60.430 59.637 104.426 1.00 30.02 1648 LEU B C 1
ATOM 12003 O O . LEU D 3 648 ? 59.761 59.957 105.409 1.00 29.89 1648 LEU B O 1
ATOM 12008 N N . ILE D 3 649 ? 60.474 60.386 103.331 1.00 29.74 1649 ILE B N 1
ATOM 12009 C CA . ILE D 3 649 ? 59.701 61.620 103.260 1.00 29.75 1649 ILE B CA 1
ATOM 12010 C C . ILE D 3 649 ? 58.207 61.322 103.381 1.00 29.72 1649 ILE B C 1
ATOM 12011 O O . ILE D 3 649 ? 57.501 61.946 104.181 1.00 29.49 1649 ILE B O 1
ATOM 12016 N N . LEU D 3 650 ? 57.733 60.369 102.581 1.00 29.67 1650 LEU B N 1
ATOM 12017 C CA . LEU D 3 650 ? 56.327 59.992 102.596 1.00 29.64 1650 LEU B CA 1
ATOM 12018 C C . LEU D 3 650 ? 55.895 59.490 103.968 1.00 29.68 1650 LEU B C 1
ATOM 12019 O O . LEU D 3 650 ? 54.777 59.736 104.396 1.00 29.55 1650 LEU B O 1
ATOM 12024 N N . LYS D 3 651 ? 56.790 58.805 104.667 1.00 30.00 1651 LYS B N 1
ATOM 12025 C CA . LYS D 3 651 ? 56.462 58.287 105.987 1.00 30.71 1651 LYS B CA 1
ATOM 12026 C C . LYS D 3 651 ? 56.601 59.297 107.134 1.00 30.66 1651 LYS B C 1
ATOM 12027 O O . LYS D 3 651 ? 55.949 59.139 108.169 1.00 30.50 1651 LYS B O 1
ATOM 12033 N N . GLU D 3 652 ? 57.420 60.336 106.950 1.00 30.14 1652 GLU B N 1
ATOM 12034 C CA . GLU D 3 652 ? 57.630 61.323 108.003 1.00 30.29 1652 GLU B CA 1
ATOM 12035 C C . GLU D 3 652 ? 56.932 62.669 107.801 1.00 29.41 1652 GLU B C 1
ATOM 12036 O O . GLU D 3 652 ? 56.624 63.352 108.764 1.00 29.06 1652 GLU B O 1
ATOM 12042 N N . ALA D 3 653 ? 56.683 63.051 106.558 1.00 28.67 1653 ALA B N 1
ATOM 12043 C CA . ALA D 3 653 ? 56.051 64.338 106.281 1.00 28.16 1653 ALA B CA 1
ATOM 12044 C C . ALA D 3 653 ? 54.611 64.462 106.765 1.00 27.66 1653 ALA B C 1
ATOM 12045 O O . ALA D 3 653 ? 53.816 63.525 106.643 1.00 27.42 1653 ALA B O 1
ATOM 12047 N N . THR D 3 654 ? 54.280 65.628 107.311 1.00 27.29 1654 THR B N 1
ATOM 12048 C CA . THR D 3 654 ? 52.916 65.893 107.754 1.00 27.58 1654 THR B CA 1
ATOM 12049 C C . THR D 3 654 ? 52.424 67.122 107.007 1.00 27.61 1654 THR B C 1
ATOM 12050 O O . THR D 3 654 ? 53.121 67.663 106.151 1.00 27.24 1654 THR B O 1
ATOM 12054 N N . GLU D 3 655 ? 51.218 67.561 107.339 1.00 27.92 1655 GLU B N 1
ATOM 12055 C CA . GLU D 3 655 ? 50.651 68.744 106.720 1.00 28.56 1655 GLU B CA 1
ATOM 12056 C C . GLU D 3 655 ? 51.487 69.990 107.060 1.00 28.07 1655 GLU B C 1
ATOM 12057 O O . GLU D 3 655 ? 51.365 71.019 106.406 1.00 28.02 1655 GLU B O 1
ATOM 12063 N N . ASN D 3 656 ? 52.346 69.890 108.072 1.00 27.58 1656 ASN B N 1
ATOM 12064 C CA . ASN D 3 656 ? 53.175 71.022 108.472 1.00 27.43 1656 ASN B CA 1
ATOM 12065 C C . ASN D 3 656 ? 54.632 70.914 108.050 1.00 27.04 1656 ASN B C 1
ATOM 12066 O O . ASN D 3 656 ? 55.478 71.662 108.535 1.00 26.80 1656 ASN B O 1
ATOM 12071 N N . SER D 3 657 ? 54.916 69.998 107.131 1.00 26.89 1657 SER B N 1
ATOM 12072 C CA . SER D 3 657 ? 56.277 69.781 106.660 1.00 26.61 1657 SER B CA 1
ATOM 12073 C C . SER D 3 657 ? 56.593 70.537 105.384 1.00 26.35 1657 SER B C 1
ATOM 12074 O O . SER D 3 657 ? 55.703 70.854 104.606 1.00 26.29 1657 SER B O 1
ATOM 12077 N N . LEU D 3 658 ? 57.868 70.840 105.190 1.00 25.85 1658 LEU B N 1
ATOM 12078 C CA . LEU D 3 658 ? 58.313 71.487 103.970 1.00 25.68 1658 LEU B CA 1
ATOM 12079 C C . LEU D 3 658 ? 59.034 70.353 103.242 1.00 25.80 1658 LEU B C 1
ATOM 12080 O O . LEU D 3 658 ? 59.988 69.778 103.772 1.00 25.36 1658 LEU B O 1
ATOM 12085 N N . VAL D 3 659 ? 58.560 70.021 102.043 1.00 25.79 1659 VAL B N 1
ATOM 12086 C CA . VAL D 3 659 ? 59.142 68.942 101.256 1.00 26.05 1659 VAL B CA 1
ATOM 12087 C C . VAL D 3 659 ? 59.731 69.437 99.942 1.00 26.13 1659 VAL B C 1
ATOM 12088 O O . VAL D 3 659 ? 59.063 70.115 99.165 1.00 25.96 1659 VAL B O 1
ATOM 12092 N N . LEU D 3 660 ? 60.986 69.083 99.693 1.00 26.25 1660 LEU B N 1
ATOM 12093 C CA . LEU D 3 660 ? 61.663 69.503 98.473 1.00 27.15 1660 LEU B CA 1
ATOM 12094 C C . LEU D 3 660 ? 62.072 68.289 97.645 1.00 27.66 1660 LEU B C 1
ATOM 12095 O O . LEU D 3 660 ? 62.912 67.499 98.076 1.00 27.87 1660 LEU B O 1
ATOM 12100 N N . LEU D 3 661 ? 61.474 68.147 96.464 1.00 28.08 1661 LEU B N 1
ATOM 12101 C CA . LEU D 3 661 ? 61.778 67.031 95.567 1.00 28.81 1661 LEU B CA 1
ATOM 12102 C C . LEU D 3 661 ? 62.445 67.554 94.306 1.00 29.13 1661 LEU B C 1
ATOM 12103 O O . LEU D 3 661 ? 61.999 68.543 93.721 1.00 28.93 1661 LEU B O 1
ATOM 12108 N N . ASP D 3 662 ? 63.508 66.875 93.888 1.00 29.65 1662 ASP B N 1
ATOM 12109 C CA . ASP D 3 662 ? 64.246 67.256 92.693 1.00 30.16 1662 ASP B CA 1
ATOM 12110 C C . ASP D 3 662 ? 64.325 66.075 91.721 1.00 29.94 1662 ASP B C 1
ATOM 12111 O O . ASP D 3 662 ? 65.026 65.095 91.974 1.00 29.57 1662 ASP B O 1
ATOM 12116 N N . GLU D 3 663 ? 63.589 66.179 90.619 1.00 29.94 1663 GLU B N 1
ATOM 12117 C CA . GLU D 3 663 ? 63.558 65.159 89.569 1.00 30.27 1663 GLU B CA 1
ATOM 12118 C C . GLU D 3 663 ? 63.217 63.735 90.032 1.00 29.81 1663 GLU B C 1
ATOM 12119 O O . GLU D 3 663 ? 63.679 62.758 89.453 1.00 29.66 1663 GLU B O 1
ATOM 12125 N N . VAL D 3 664 ? 62.402 63.626 91.074 1.00 29.59 1664 VAL B N 1
ATOM 12126 C CA . VAL D 3 664 ? 61.989 62.333 91.597 1.00 29.25 1664 VAL B CA 1
ATOM 12127 C C . VAL D 3 664 ? 61.298 61.532 90.496 1.00 29.24 1664 VAL B C 1
ATOM 12128 O O . VAL D 3 664 ? 60.379 62.030 89.840 1.00 29.31 1664 VAL B O 1
ATOM 12132 N N . GLY D 3 665 ? 61.751 60.297 90.280 1.00 28.63 1665 GLY B N 1
ATOM 12133 C CA . GLY D 3 665 ? 61.141 59.473 89.253 1.00 28.24 1665 GLY B CA 1
ATOM 12134 C C . GLY D 3 665 ? 62.134 59.058 88.185 1.00 28.25 1665 GLY B C 1
ATOM 12135 O O . GLY D 3 665 ? 61.928 58.054 87.497 1.00 27.81 1665 GLY B O 1
ATOM 12136 N N . ARG D 3 666 ? 63.213 59.831 88.060 1.00 27.68 1666 ARG B N 1
ATOM 12137 C CA . ARG D 3 666 ? 64.277 59.563 87.089 1.00 27.68 1666 ARG B CA 1
ATOM 12138 C C . ARG D 3 666 ? 65.025 58.274 87.432 1.00 27.61 1666 ARG B C 1
ATOM 12139 O O . ARG D 3 666 ? 64.906 57.761 88.538 1.00 27.67 1666 ARG B O 1
ATOM 12147 N N . GLY D 3 667 ? 65.798 57.771 86.470 1.00 27.92 1667 GLY B N 1
ATOM 12148 C CA . GLY D 3 667 ? 66.588 56.573 86.679 1.00 27.76 1667 GLY B CA 1
ATOM 12149 C C . GLY D 3 667 ? 65.948 55.235 86.353 1.00 28.07 1667 GLY B C 1
ATOM 12150 O O . GLY D 3 667 ? 66.509 54.191 86.684 1.00 28.17 1667 GLY B O 1
ATOM 12151 N N . THR D 3 668 ? 64.781 55.242 85.721 1.00 28.07 1668 THR B N 1
ATOM 12152 C CA . THR D 3 668 ? 64.121 53.988 85.377 1.00 28.44 1668 THR B CA 1
ATOM 12153 C C . THR D 3 668 ? 63.485 54.116 83.998 1.00 28.64 1668 THR B C 1
ATOM 12154 O O . THR D 3 668 ? 63.847 55.011 83.248 1.00 28.62 1668 THR B O 1
ATOM 12158 N N . SER D 3 669 ? 62.561 53.224 83.650 1.00 29.27 1669 SER B N 1
ATOM 12159 C CA . SER D 3 669 ? 61.907 53.299 82.338 1.00 29.92 1669 SER B CA 1
ATOM 12160 C C . SER D 3 669 ? 60.954 54.498 82.293 1.00 29.80 1669 SER B C 1
ATOM 12161 O O . SER D 3 669 ? 60.504 54.989 83.326 1.00 29.94 1669 SER B O 1
ATOM 12164 N N . SER D 3 670 ? 60.672 54.979 81.090 1.00 30.04 1670 SER B N 1
ATOM 12165 C CA . SER D 3 670 ? 59.799 56.134 80.902 1.00 29.72 1670 SER B CA 1
ATOM 12166 C C . SER D 3 670 ? 58.484 56.066 81.674 1.00 29.51 1670 SER B C 1
ATOM 12167 O O . SER D 3 670 ? 58.207 56.919 82.522 1.00 29.52 1670 SER B O 1
ATOM 12170 N N . LEU D 3 671 ? 57.681 55.050 81.386 1.00 29.01 1671 LEU B N 1
ATOM 12171 C CA . LEU D 3 671 ? 56.388 54.907 82.036 1.00 28.98 1671 LEU B CA 1
ATOM 12172 C C . LEU D 3 671 ? 56.475 54.710 83.552 1.00 28.63 1671 LEU B C 1
ATOM 12173 O O . LEU D 3 671 ? 55.781 55.398 84.310 1.00 28.58 1671 LEU B O 1
ATOM 12178 N N . ASP D 3 672 ? 57.311 53.781 84.004 1.00 27.95 1672 ASP B N 1
ATOM 12179 C CA . ASP D 3 672 ? 57.438 53.569 85.438 1.00 27.92 1672 ASP B CA 1
ATOM 12180 C C . ASP D 3 672 ? 57.849 54.867 86.112 1.00 27.38 1672 ASP B C 1
ATOM 12181 O O . ASP D 3 672 ? 57.378 55.179 87.204 1.00 27.32 1672 ASP B O 1
ATOM 12186 N N . GLY D 3 673 ? 58.712 55.625 85.440 1.00 27.03 1673 GLY B N 1
ATOM 12187 C CA . GLY D 3 673 ? 59.186 56.882 85.981 1.00 26.73 1673 GLY B CA 1
ATOM 12188 C C . GLY D 3 673 ? 58.065 57.875 86.229 1.00 26.84 1673 GLY B C 1
ATOM 12189 O O . GLY D 3 673 ? 57.977 58.462 87.307 1.00 26.59 1673 GLY B O 1
ATOM 12190 N N . VAL D 3 674 ? 57.201 58.069 85.236 1.00 26.57 1674 VAL B N 1
ATOM 12191 C CA . VAL D 3 674 ? 56.097 59.013 85.387 1.00 26.25 1674 VAL B CA 1
ATOM 12192 C C . VAL D 3 674 ? 55.053 58.476 86.377 1.00 26.09 1674 VAL B C 1
ATOM 12193 O O . VAL D 3 674 ? 54.535 59.224 87.208 1.00 25.70 1674 VAL B O 1
ATOM 12197 N N . ALA D 3 675 ? 54.749 57.182 86.294 1.00 25.56 1675 ALA B N 1
ATOM 12198 C CA . ALA D 3 675 ? 53.778 56.585 87.208 1.00 25.27 1675 ALA B CA 1
ATOM 12199 C C . ALA D 3 675 ? 54.184 56.855 88.665 1.00 25.23 1675 ALA B C 1
ATOM 12200 O O . ALA D 3 675 ? 53.354 57.207 89.507 1.00 24.91 1675 ALA B O 1
ATOM 12202 N N . ILE D 3 676 ? 55.470 56.691 88.948 1.00 25.22 1676 ILE B N 1
ATOM 12203 C CA . ILE D 3 676 ? 56.006 56.912 90.288 1.00 25.53 1676 ILE B CA 1
ATOM 12204 C C . ILE D 3 676 ? 55.900 58.359 90.772 1.00 25.58 1676 ILE B C 1
ATOM 12205 O O . ILE D 3 676 ? 55.417 58.616 91.869 1.00 25.81 1676 ILE B O 1
ATOM 12210 N N . ALA D 3 677 ? 56.356 59.306 89.964 1.00 25.62 1677 ALA B N 1
ATOM 12211 C CA . ALA D 3 677 ? 56.304 60.695 90.388 1.00 25.80 1677 ALA B CA 1
ATOM 12212 C C . ALA D 3 677 ? 54.878 61.178 90.587 1.00 25.78 1677 ALA B C 1
ATOM 12213 O O . ALA D 3 677 ? 54.619 62.029 91.436 1.00 26.12 1677 ALA B O 1
ATOM 12215 N N . THR D 3 678 ? 53.953 60.648 89.796 1.00 25.30 1678 THR B N 1
ATOM 12216 C CA . THR D 3 678 ? 52.561 61.044 89.912 1.00 24.80 1678 THR B CA 1
ATOM 12217 C C . THR D 3 678 ? 52.019 60.548 91.248 1.00 24.63 1678 THR B C 1
ATOM 12218 O O . THR D 3 678 ? 51.421 61.308 92.012 1.00 24.49 1678 THR B O 1
ATOM 12222 N N . ALA D 3 679 ? 52.255 59.273 91.539 1.00 24.25 1679 ALA B N 1
ATOM 12223 C CA . ALA D 3 679 ? 51.773 58.686 92.780 1.00 23.86 1679 ALA B CA 1
ATOM 12224 C C . ALA D 3 679 ? 52.381 59.397 93.984 1.00 23.62 1679 ALA B C 1
ATOM 12225 O O . ALA D 3 679 ? 51.705 59.618 94.985 1.00 23.52 1679 ALA B O 1
ATOM 12227 N N . VAL D 3 680 ? 53.663 59.741 93.890 1.00 23.05 1680 VAL B N 1
ATOM 12228 C CA . VAL D 3 680 ? 54.334 60.436 94.982 1.00 22.21 1680 VAL B CA 1
ATOM 12229 C C . VAL D 3 680 ? 53.747 61.848 95.129 1.00 22.34 1680 VAL B C 1
ATOM 12230 O O . VAL D 3 680 ? 53.489 62.316 96.235 1.00 21.81 1680 VAL B O 1
ATOM 12234 N N . ALA D 3 681 ? 53.537 62.508 93.997 1.00 22.69 1681 ALA B N 1
ATOM 12235 C CA . ALA D 3 681 ? 52.991 63.864 93.967 1.00 23.30 1681 ALA B CA 1
ATOM 12236 C C . ALA D 3 681 ? 51.605 63.890 94.621 1.00 24.03 1681 ALA B C 1
ATOM 12237 O O . ALA D 3 681 ? 51.319 64.737 95.475 1.00 24.02 1681 ALA B O 1
ATOM 12239 N N . GLU D 3 682 ? 50.760 62.943 94.220 1.00 24.27 1682 GLU B N 1
ATOM 12240 C CA . GLU D 3 682 ? 49.412 62.822 94.750 1.00 25.00 1682 GLU B CA 1
ATOM 12241 C C . GLU D 3 682 ? 49.414 62.556 96.254 1.00 25.00 1682 GLU B C 1
ATOM 12242 O O . GLU D 3 682 ? 48.614 63.124 96.995 1.00 25.00 1682 GLU B O 1
ATOM 12248 N N . ALA D 3 683 ? 50.299 61.672 96.703 1.00 25.19 1683 ALA B N 1
ATOM 12249 C CA . ALA D 3 683 ? 50.369 61.359 98.124 1.00 25.22 1683 ALA B CA 1
ATOM 12250 C C . ALA D 3 683 ? 50.696 62.621 98.905 1.00 25.42 1683 ALA B C 1
ATOM 12251 O O . ALA D 3 683 ? 50.095 62.878 99.941 1.00 25.57 1683 ALA B O 1
ATOM 12253 N N . LEU D 3 684 ? 51.644 63.407 98.394 1.00 25.75 1684 LEU B N 1
ATOM 12254 C CA . LEU D 3 684 ? 52.057 64.650 99.045 1.00 26.26 1684 LEU B CA 1
ATOM 12255 C C . LEU D 3 684 ? 50.975 65.724 98.932 1.00 26.64 1684 LEU B C 1
ATOM 12256 O O . LEU D 3 684 ? 50.804 66.546 99.835 1.00 26.90 1684 LEU B O 1
ATOM 12261 N N . HIS D 3 685 ? 50.251 65.729 97.818 1.00 27.37 1685 HIS B N 1
ATOM 12262 C CA . HIS D 3 685 ? 49.177 66.698 97.641 1.00 27.98 1685 HIS B CA 1
ATOM 12263 C C . HIS D 3 685 ? 48.111 66.395 98.707 1.00 28.36 1685 HIS B C 1
ATOM 12264 O O . HIS D 3 685 ? 47.594 67.292 99.357 1.00 28.08 1685 HIS B O 1
ATOM 12271 N N . GLU D 3 686 ? 47.806 65.119 98.910 1.00 29.29 1686 GLU B N 1
ATOM 12272 C CA . GLU D 3 686 ? 46.803 64.751 99.911 1.00 30.16 1686 GLU B CA 1
ATOM 12273 C C . GLU D 3 686 ? 47.275 64.967 101.343 1.00 29.78 1686 GLU B C 1
ATOM 12274 O O . GLU D 3 686 ? 46.471 65.237 102.229 1.00 29.57 1686 GLU B O 1
ATOM 12280 N N . ARG D 3 687 ? 48.580 64.836 101.569 1.00 29.61 1687 ARG B N 1
ATOM 12281 C CA . ARG D 3 687 ? 49.147 65.019 102.908 1.00 28.97 1687 ARG B CA 1
ATOM 12282 C C . ARG D 3 687 ? 49.064 66.479 103.340 1.00 28.69 1687 ARG B C 1
ATOM 12283 O O . ARG D 3 687 ? 49.224 66.791 104.515 1.00 29.05 1687 ARG B O 1
ATOM 12291 N N . ARG D 3 688 ? 48.829 67.374 102.386 1.00 28.60 1688 ARG B N 1
ATOM 12292 C CA . ARG D 3 688 ? 48.729 68.809 102.673 1.00 28.83 1688 ARG B CA 1
ATOM 12293 C C . ARG D 3 688 ? 50.081 69.441 103.027 1.00 28.43 1688 ARG B C 1
ATOM 12294 O O . ARG D 3 688 ? 50.141 70.541 103.581 1.00 28.05 1688 ARG B O 1
ATOM 12302 N N . ALA D 3 689 ? 51.167 68.748 102.705 1.00 27.76 1689 ALA B N 1
ATOM 12303 C CA . ALA D 3 689 ? 52.488 69.277 103.000 1.00 27.52 1689 ALA B CA 1
ATOM 12304 C C . ALA D 3 689 ? 52.822 70.418 102.042 1.00 27.49 1689 ALA B C 1
ATOM 12305 O O . ALA D 3 689 ? 52.189 70.563 100.994 1.00 27.66 1689 ALA B O 1
ATOM 12307 N N . TYR D 3 690 ? 53.794 71.244 102.410 1.00 26.95 1690 TYR B N 1
ATOM 12308 C CA . TYR D 3 690 ? 54.226 72.316 101.529 1.00 27.19 1690 TYR B CA 1
ATOM 12309 C C . TYR D 3 690 ? 55.284 71.616 100.678 1.00 27.43 1690 TYR B C 1
ATOM 12310 O O . TYR D 3 690 ? 56.390 71.333 101.154 1.00 27.29 1690 TYR B O 1
ATOM 12319 N N . THR D 3 691 ? 54.948 71.334 99.425 1.00 27.74 1691 THR B N 1
ATOM 12320 C CA . THR D 3 691 ? 55.862 70.609 98.555 1.00 28.36 1691 THR B CA 1
ATOM 12321 C C . THR D 3 691 ? 56.328 71.361 97.324 1.00 28.84 1691 THR B C 1
ATOM 12322 O O . THR D 3 691 ? 55.509 71.801 96.531 1.00 29.06 1691 THR B O 1
ATOM 12326 N N . LEU D 3 692 ? 57.642 71.504 97.175 1.00 29.21 1692 LEU B N 1
ATOM 12327 C CA . LEU D 3 692 ? 58.225 72.137 95.991 1.00 29.62 1692 LEU B CA 1
ATOM 12328 C C . LEU D 3 692 ? 58.824 70.969 95.218 1.00 29.95 1692 LEU B C 1
ATOM 12329 O O . LEU D 3 692 ? 59.753 70.304 95.700 1.00 29.91 1692 LEU B O 1
ATOM 12334 N N . PHE D 3 693 ? 58.289 70.722 94.026 1.00 30.05 1693 PHE B N 1
ATOM 12335 C CA . PHE D 3 693 ? 58.720 69.605 93.196 1.00 30.04 1693 PHE B CA 1
ATOM 12336 C C . PHE D 3 693 ? 59.255 70.070 91.847 1.00 30.29 1693 PHE B C 1
ATOM 12337 O O . PHE D 3 693 ? 58.485 70.337 90.926 1.00 30.19 1693 PHE B O 1
ATOM 12345 N N . ALA D 3 694 ? 60.578 70.175 91.752 1.00 30.68 1694 ALA B N 1
ATOM 12346 C CA . ALA D 3 694 ? 61.252 70.578 90.522 1.00 31.49 1694 ALA B CA 1
ATOM 12347 C C . ALA D 3 694 ? 61.317 69.319 89.666 1.00 32.04 1694 ALA B C 1
ATOM 12348 O O . ALA D 3 694 ? 61.847 68.293 90.106 1.00 32.02 1694 ALA B O 1
ATOM 12350 N N . THR D 3 695 ? 60.797 69.391 88.446 1.00 32.42 1695 THR B N 1
ATOM 12351 C CA . THR D 3 695 ? 60.770 68.212 87.589 1.00 32.89 1695 THR B CA 1
ATOM 12352 C C . THR D 3 695 ? 60.780 68.549 86.108 1.00 33.35 1695 THR B C 1
ATOM 12353 O O . THR D 3 695 ? 60.645 69.711 85.725 1.00 33.22 1695 THR B O 1
ATOM 12357 N N . HIS D 3 696 ? 60.944 67.518 85.283 1.00 34.10 1696 HIS B N 1
ATOM 12358 C CA . HIS D 3 696 ? 60.951 67.675 83.831 1.00 35.00 1696 HIS B CA 1
ATOM 12359 C C . HIS D 3 696 ? 59.663 67.094 83.256 1.00 35.50 1696 HIS B C 1
ATOM 12360 O O . HIS D 3 696 ? 59.362 67.285 82.076 1.00 35.88 1696 HIS B O 1
ATOM 12367 N N . TYR D 3 697 ? 58.911 66.385 84.095 1.00 35.84 1697 TYR B N 1
ATOM 12368 C CA . TYR D 3 697 ? 57.661 65.750 83.679 1.00 36.59 1697 TYR B CA 1
ATOM 12369 C C . TYR D 3 697 ? 56.531 66.736 83.442 1.00 37.64 1697 TYR B C 1
ATOM 12370 O O . TYR D 3 697 ? 55.777 67.042 84.368 1.00 37.77 1697 TYR B O 1
ATOM 12379 N N . PHE D 3 698 ? 56.404 67.229 82.211 1.00 38.67 1698 PHE B N 1
ATOM 12380 C CA . PHE D 3 698 ? 55.331 68.165 81.882 1.00 39.74 1698 PHE B CA 1
ATOM 12381 C C . PHE D 3 698 ? 54.012 67.496 82.270 1.00 40.14 1698 PHE B C 1
ATOM 12382 O O . PHE D 3 698 ? 53.009 68.150 82.548 1.00 40.25 1698 PHE B O 1
ATOM 12390 N N . GLU D 3 699 ? 54.050 66.173 82.304 1.00 40.83 1699 GLU B N 1
ATOM 12391 C CA . GLU D 3 699 ? 52.907 65.339 82.634 1.00 41.82 1699 GLU B CA 1
ATOM 12392 C C . GLU D 3 699 ? 52.327 65.582 84.032 1.00 42.11 1699 GLU B C 1
ATOM 12393 O O . GLU D 3 699 ? 51.111 65.506 84.229 1.00 42.32 1699 GLU B O 1
ATOM 12399 N N . LEU D 3 700 ? 53.188 65.876 85.003 1.00 42.25 1700 LEU B N 1
ATOM 12400 C CA . LEU D 3 700 ? 52.722 66.135 86.365 1.00 42.22 1700 LEU B CA 1
ATOM 12401 C C . LEU D 3 700 ? 52.052 67.495 86.413 1.00 42.36 1700 LEU B C 1
ATOM 12402 O O . LEU D 3 700 ? 51.226 67.766 87.280 1.00 42.44 1700 LEU B O 1
ATOM 12407 N N . THR D 3 701 ? 52.414 68.339 85.458 1.00 42.33 1701 THR B N 1
ATOM 12408 C CA . THR D 3 701 ? 51.901 69.698 85.374 1.00 42.36 1701 THR B CA 1
ATOM 12409 C C . THR D 3 701 ? 50.398 69.794 85.124 1.00 42.30 1701 THR B C 1
ATOM 12410 O O . THR D 3 701 ? 49.791 70.847 85.349 1.00 42.00 1701 THR B O 1
ATOM 12414 N N . ALA D 3 702 ? 49.794 68.697 84.675 1.00 42.24 1702 ALA B N 1
ATOM 12415 C CA . ALA D 3 702 ? 48.365 68.708 84.382 1.00 42.28 1702 ALA B CA 1
ATOM 12416 C C . ALA D 3 702 ? 47.514 67.704 85.165 1.00 42.29 1702 ALA B C 1
ATOM 12417 O O . ALA D 3 702 ? 46.507 67.213 84.656 1.00 42.46 1702 ALA B O 1
ATOM 12419 N N . LEU D 3 703 ? 47.898 67.407 86.402 1.00 42.29 1703 LEU B N 1
ATOM 12420 C CA . LEU D 3 703 ? 47.139 66.462 87.211 1.00 42.23 1703 LEU B CA 1
ATOM 12421 C C . LEU D 3 703 ? 45.796 67.035 87.641 1.00 42.39 1703 LEU B C 1
ATOM 12422 O O . LEU D 3 703 ? 44.868 66.295 87.966 1.00 42.43 1703 LEU B O 1
ATOM 12427 N N . GLY D 3 704 ? 45.695 68.356 87.659 1.00 42.23 1704 GLY B N 1
ATOM 12428 C CA . GLY D 3 704 ? 44.435 68.980 88.020 1.00 42.37 1704 GLY B CA 1
ATOM 12429 C C . GLY D 3 704 ? 43.974 68.850 89.460 1.00 42.30 1704 GLY B C 1
ATOM 12430 O O . GLY D 3 704 ? 42.800 69.080 89.754 1.00 42.53 1704 GLY B O 1
ATOM 12431 N N . LEU D 3 705 ? 44.876 68.475 90.360 1.00 42.16 1705 LEU B N 1
ATOM 12432 C CA . LEU D 3 705 ? 44.519 68.361 91.766 1.00 41.57 1705 LEU B CA 1
ATOM 12433 C C . LEU D 3 705 ? 44.223 69.792 92.206 1.00 41.31 1705 LEU B C 1
ATOM 12434 O O . LEU D 3 705 ? 44.854 70.732 91.727 1.00 41.35 1705 LEU B O 1
ATOM 12439 N N . PRO D 3 706 ? 43.253 69.975 93.117 1.00 41.13 1706 PRO B N 1
ATOM 12440 C CA . PRO D 3 706 ? 42.848 71.291 93.633 1.00 41.09 1706 PRO B CA 1
ATOM 12441 C C . PRO D 3 706 ? 43.920 72.203 94.242 1.00 41.17 1706 PRO B C 1
ATOM 12442 O O . PRO D 3 706 ? 43.853 73.425 94.084 1.00 41.16 1706 PRO B O 1
ATOM 12446 N N . ARG D 3 707 ? 44.897 71.629 94.939 1.00 40.93 1707 ARG B N 1
ATOM 12447 C CA . ARG D 3 707 ? 45.956 72.434 95.545 1.00 40.63 1707 ARG B CA 1
ATOM 12448 C C . ARG D 3 707 ? 47.260 72.308 94.761 1.00 40.39 1707 ARG B C 1
ATOM 12449 O O . ARG D 3 707 ? 48.347 72.470 95.318 1.00 40.34 1707 ARG B O 1
ATOM 12457 N N . LEU D 3 708 ? 47.148 72.004 93.470 1.00 40.23 1708 LEU B N 1
ATOM 12458 C CA . LEU D 3 708 ? 48.321 71.879 92.606 1.00 40.08 1708 LEU B CA 1
ATOM 12459 C C . LEU D 3 708 ? 48.600 73.228 91.960 1.00 39.87 1708 LEU B C 1
ATOM 12460 O O . LEU D 3 708 ? 47.701 73.857 91.417 1.00 39.84 1708 LEU B O 1
ATOM 12465 N N . LYS D 3 709 ? 49.852 73.666 92.026 1.00 39.72 1709 LYS B N 1
ATOM 12466 C CA . LYS D 3 709 ? 50.253 74.956 91.476 1.00 39.49 1709 LYS B CA 1
ATOM 12467 C C . LYS D 3 709 ? 51.509 74.802 90.620 1.00 39.31 1709 LYS B C 1
ATOM 12468 O O . LYS D 3 709 ? 52.393 74.005 90.944 1.00 39.12 1709 LYS B O 1
ATOM 12474 N N . ASN D 3 710 ? 51.581 75.563 89.529 1.00 38.91 1710 ASN B N 1
ATOM 12475 C CA . ASN D 3 710 ? 52.712 75.491 88.615 1.00 38.86 1710 ASN B CA 1
ATOM 12476 C C . ASN D 3 710 ? 53.581 76.739 88.545 1.00 38.82 1710 ASN B C 1
ATOM 12477 O O . ASN D 3 710 ? 53.096 77.864 88.608 1.00 38.79 1710 ASN B O 1
ATOM 12482 N N . LEU D 3 711 ? 54.882 76.513 88.417 1.00 38.81 1711 LEU B N 1
ATOM 12483 C CA . LEU D 3 711 ? 55.876 77.574 88.291 1.00 39.08 1711 LEU B CA 1
ATOM 12484 C C . LEU D 3 711 ? 56.909 76.991 87.344 1.00 39.41 1711 LEU B C 1
ATOM 12485 O O . LEU D 3 711 ? 56.913 75.787 87.107 1.00 39.40 1711 LEU B O 1
ATOM 12490 N N . HIS D 3 712 ? 57.784 77.826 86.802 1.00 40.01 1712 HIS B N 1
ATOM 12491 C CA . HIS D 3 712 ? 58.797 77.315 85.895 1.00 40.98 1712 HIS B CA 1
ATOM 12492 C C . HIS D 3 712 ? 59.883 78.332 85.611 1.00 41.49 1712 HIS B C 1
ATOM 12493 O O . HIS D 3 712 ? 59.734 79.508 85.916 1.00 41.35 1712 HIS B O 1
ATOM 12500 N N . VAL D 3 713 ? 60.981 77.855 85.036 1.00 42.43 1713 VAL B N 1
ATOM 12501 C CA . VAL D 3 713 ? 62.092 78.713 84.649 1.00 43.70 1713 VAL B CA 1
ATOM 12502 C C . VAL D 3 713 ? 62.275 78.482 83.153 1.00 44.90 1713 VAL B C 1
ATOM 12503 O O . VAL D 3 713 ? 61.929 77.417 82.639 1.00 44.90 1713 VAL B O 1
ATOM 12507 N N . ALA D 3 714 ? 62.806 79.474 82.452 1.00 46.26 1714 ALA B N 1
ATOM 12508 C CA . ALA D 3 714 ? 63.000 79.334 81.018 1.00 47.90 1714 ALA B CA 1
ATOM 12509 C C . ALA D 3 714 ? 64.372 79.810 80.571 1.00 49.01 1714 ALA B C 1
ATOM 12510 O O . ALA D 3 714 ? 65.146 80.353 81.358 1.00 48.86 1714 ALA B O 1
ATOM 12512 N N . ALA D 3 715 ? 64.667 79.585 79.298 1.00 50.85 1715 ALA B N 1
ATOM 12513 C CA . ALA D 3 715 ? 65.938 79.987 78.715 1.00 52.67 1715 ALA B CA 1
ATOM 12514 C C . ALA D 3 715 ? 65.660 80.707 77.402 1.00 54.05 1715 ALA B C 1
ATOM 12515 O O . ALA D 3 715 ? 64.641 80.463 76.757 1.00 54.03 1715 ALA B O 1
ATOM 12517 N N . ARG D 3 716 ? 66.571 81.601 77.025 1.00 55.82 1716 ARG B N 1
ATOM 12518 C CA . ARG D 3 716 ? 66.464 82.370 75.788 1.00 57.62 1716 ARG B CA 1
ATOM 12519 C C . ARG D 3 716 ? 67.771 82.269 74.994 1.00 58.59 1716 ARG B C 1
ATOM 12520 O O . ARG D 3 716 ? 68.856 82.495 75.537 1.00 58.75 1716 ARG B O 1
ATOM 12528 N N . GLU D 3 717 ? 67.661 81.930 73.712 1.00 59.59 1717 GLU B N 1
ATOM 12529 C CA . GLU D 3 717 ? 68.834 81.791 72.846 1.00 60.69 1717 GLU B CA 1
ATOM 12530 C C . GLU D 3 717 ? 69.423 83.139 72.423 1.00 60.97 1717 GLU B C 1
ATOM 12531 O O . GLU D 3 717 ? 69.448 83.461 71.237 1.00 61.20 1717 GLU B O 1
ATOM 12537 N N . GLU D 3 718 ? 69.903 83.918 73.389 1.00 61.22 1718 GLU B N 1
ATOM 12538 C CA . GLU D 3 718 ? 70.491 85.219 73.092 1.00 61.34 1718 GLU B CA 1
ATOM 12539 C C . GLU D 3 718 ? 71.827 85.073 72.377 1.00 61.39 1718 GLU B C 1
ATOM 12540 O O . GLU D 3 718 ? 72.210 83.973 71.970 1.00 61.33 1718 GLU B O 1
ATOM 12546 N N . ALA D 3 719 ? 72.529 86.196 72.235 1.00 61.30 1719 ALA B N 1
ATOM 12547 C CA . ALA D 3 719 ? 73.829 86.238 71.574 1.00 61.28 1719 ALA B CA 1
ATOM 12548 C C . ALA D 3 719 ? 74.618 84.936 71.733 1.00 61.22 1719 ALA B C 1
ATOM 12549 O O . ALA D 3 719 ? 75.173 84.415 70.762 1.00 61.20 1719 ALA B O 1
ATOM 12551 N N . GLY D 3 720 ? 74.656 84.411 72.955 1.00 60.94 1720 GLY B N 1
ATOM 12552 C CA . GLY D 3 720 ? 75.384 83.179 73.210 1.00 60.56 1720 GLY B CA 1
ATOM 12553 C C . GLY D 3 720 ? 74.890 81.969 72.434 1.00 60.21 1720 GLY B C 1
ATOM 12554 O O . GLY D 3 720 ? 75.684 81.265 71.808 1.00 60.36 1720 GLY B O 1
ATOM 12555 N N . GLY D 3 721 ? 73.582 81.729 72.475 1.00 59.65 1721 GLY B N 1
ATOM 12556 C CA . GLY D 3 721 ? 73.004 80.587 71.782 1.00 58.77 1721 GLY B CA 1
ATOM 12557 C C . GLY D 3 721 ? 71.935 79.954 72.655 1.00 58.12 1721 GLY B C 1
ATOM 12558 O O . GLY D 3 721 ? 71.202 79.055 72.234 1.00 58.25 1721 GLY B O 1
ATOM 12559 N N . LEU D 3 722 ? 71.864 80.447 73.888 1.00 57.14 1722 LEU B N 1
ATOM 12560 C CA . LEU D 3 722 ? 70.909 80.000 74.898 1.00 56.04 1722 LEU B CA 1
ATOM 12561 C C . LEU D 3 722 ? 71.426 80.405 76.263 1.00 54.93 1722 LEU B C 1
ATOM 12562 O O . LEU D 3 722 ? 72.456 79.915 76.716 1.00 54.68 1722 LEU B O 1
ATOM 12567 N N . VAL D 3 723 ? 70.708 81.316 76.906 1.00 53.76 1723 VAL B N 1
ATOM 12568 C CA . VAL D 3 723 ? 71.075 81.796 78.228 1.00 52.69 1723 VAL B CA 1
ATOM 12569 C C . VAL D 3 723 ? 69.958 81.449 79.201 1.00 52.03 1723 VAL B C 1
ATOM 12570 O O . VAL D 3 723 ? 68.805 81.811 78.985 1.00 51.91 1723 VAL B O 1
ATOM 12574 N N . PHE D 3 724 ? 70.308 80.740 80.270 1.00 51.21 1724 PHE B N 1
ATOM 12575 C CA . PHE D 3 724 ? 69.335 80.333 81.273 1.00 50.28 1724 PHE B CA 1
ATOM 12576 C C . PHE D 3 724 ? 69.069 81.420 82.311 1.00 49.68 1724 PHE B C 1
ATOM 12577 O O . PHE D 3 724 ? 69.960 81.827 83.057 1.00 49.61 1724 PHE B O 1
ATOM 12585 N N . TYR D 3 725 ? 67.826 81.883 82.343 1.00 48.89 1725 TYR B N 1
ATOM 12586 C CA . TYR D 3 725 ? 67.405 82.918 83.272 1.00 48.25 1725 TYR B CA 1
ATOM 12587 C C . TYR D 3 725 ? 66.892 82.301 84.565 1.00 47.16 1725 TYR B C 1
ATOM 12588 O O . TYR D 3 725 ? 66.038 81.414 84.547 1.00 46.77 1725 TYR B O 1
ATOM 12597 N N . HIS D 3 726 ? 67.419 82.783 85.685 1.00 45.99 1726 HIS B N 1
ATOM 12598 C CA . HIS D 3 726 ? 67.040 82.258 86.986 1.00 44.98 1726 HIS B CA 1
ATOM 12599 C C . HIS D 3 726 ? 65.775 82.849 87.573 1.00 44.31 1726 HIS B C 1
ATOM 12600 O O . HIS D 3 726 ? 65.467 82.617 88.736 1.00 44.54 1726 HIS B O 1
ATOM 12607 N N . GLN D 3 727 ? 65.043 83.606 86.763 1.00 43.59 1727 GLN B N 1
ATOM 12608 C CA . GLN D 3 727 ? 63.782 84.201 87.192 1.00 42.76 1727 GLN B CA 1
ATOM 12609 C C . GLN D 3 727 ? 62.715 83.105 87.269 1.00 41.98 1727 GLN B C 1
ATOM 12610 O O . GLN D 3 727 ? 62.423 82.460 86.267 1.00 41.96 1727 GLN B O 1
ATOM 12616 N N . VAL D 3 728 ? 62.136 82.885 88.446 1.00 41.23 1728 VAL B N 1
ATOM 12617 C CA . VAL D 3 728 ? 61.094 81.867 88.588 1.00 40.49 1728 VAL B CA 1
ATOM 12618 C C . VAL D 3 728 ? 59.763 82.439 88.111 1.00 40.17 1728 VAL B C 1
ATOM 12619 O O . VAL D 3 728 ? 59.242 83.398 88.681 1.00 39.83 1728 VAL B O 1
ATOM 12623 N N . LEU D 3 729 ? 59.219 81.822 87.070 1.00 39.68 1729 LEU B N 1
ATOM 12624 C CA . LEU D 3 729 ? 57.985 82.271 86.442 1.00 39.40 1729 LEU B CA 1
ATOM 12625 C C . LEU D 3 729 ? 56.728 81.461 86.757 1.00 39.13 1729 LEU B C 1
ATOM 12626 O O . LEU D 3 729 ? 56.794 80.261 87.016 1.00 39.06 1729 LEU B O 1
ATOM 12631 N N . PRO D 3 730 ? 55.556 82.117 86.717 1.00 38.90 1730 PRO B N 1
ATOM 12632 C CA . PRO D 3 730 ? 54.275 81.460 86.994 1.00 38.65 1730 PRO B CA 1
ATOM 12633 C C . PRO D 3 730 ? 53.862 80.565 85.826 1.00 38.30 1730 PRO B C 1
ATOM 12634 O O . PRO D 3 730 ? 54.323 80.754 84.699 1.00 38.37 1730 PRO B O 1
ATOM 12638 N N . GLY D 3 731 ? 53.001 79.592 86.099 1.00 38.06 1731 GLY B N 1
ATOM 12639 C CA . GLY D 3 731 ? 52.555 78.685 85.057 1.00 37.72 1731 GLY B CA 1
ATOM 12640 C C . GLY D 3 731 ? 53.588 77.616 84.739 1.00 37.91 1731 GLY B C 1
ATOM 12641 O O . GLY D 3 731 ? 54.740 77.712 85.171 1.00 37.28 1731 GLY B O 1
ATOM 12642 N N . PRO D 3 732 ? 53.205 76.578 83.977 1.00 38.22 1732 PRO B N 1
ATOM 12643 C CA . PRO D 3 732 ? 54.134 75.504 83.622 1.00 38.58 1732 PRO B CA 1
ATOM 12644 C C . PRO D 3 732 ? 55.044 75.891 82.466 1.00 39.07 1732 PRO B C 1
ATOM 12645 O O . PRO D 3 732 ? 54.820 76.903 81.804 1.00 38.82 1732 PRO B O 1
ATOM 12649 N N . ALA D 3 733 ? 56.076 75.085 82.236 1.00 39.74 1733 ALA B N 1
ATOM 12650 C CA . ALA D 3 733 ? 56.999 75.332 81.137 1.00 40.74 1733 ALA B CA 1
ATOM 12651 C C . ALA D 3 733 ? 56.246 75.013 79.855 1.00 41.37 1733 ALA B C 1
ATOM 12652 O O . ALA D 3 733 ? 55.507 74.029 79.793 1.00 41.40 1733 ALA B O 1
ATOM 12654 N N . SER D 3 734 ? 56.428 75.845 78.837 1.00 42.42 1734 SER B N 1
ATOM 12655 C CA . SER D 3 734 ? 55.758 75.630 77.560 1.00 43.46 1734 SER B CA 1
ATOM 12656 C C . SER D 3 734 ? 56.692 74.927 76.586 1.00 44.06 1734 SER B C 1
ATOM 12657 O O . SER D 3 734 ? 56.246 74.300 75.626 1.00 44.32 1734 SER B O 1
ATOM 12660 N N . LYS D 3 735 ? 57.989 75.021 76.852 1.00 44.72 1735 LYS B N 1
ATOM 12661 C CA . LYS D 3 735 ? 58.995 74.408 75.993 1.00 45.32 1735 LYS B CA 1
ATOM 12662 C C . LYS D 3 735 ? 59.945 73.456 76.714 1.00 45.41 1735 LYS B C 1
ATOM 12663 O O . LYS D 3 735 ? 60.006 73.422 77.943 1.00 45.40 1735 LYS B O 1
ATOM 12669 N N . SER D 3 736 ? 60.693 72.694 75.920 1.00 45.39 1736 SER B N 1
ATOM 12670 C CA . SER D 3 736 ? 61.686 71.751 76.418 1.00 45.33 1736 SER B CA 1
ATOM 12671 C C . SER D 3 736 ? 62.993 72.095 75.693 1.00 45.41 1736 SER B C 1
ATOM 12672 O O . SER D 3 736 ? 62.993 72.273 74.475 1.00 45.58 1736 SER B O 1
ATOM 12675 N N . TYR D 3 737 ? 64.100 72.199 76.427 1.00 45.26 1737 TYR B N 1
ATOM 12676 C CA . TYR D 3 737 ? 65.380 72.550 75.806 1.00 45.06 1737 TYR B CA 1
ATOM 12677 C C . TYR D 3 737 ? 66.388 71.417 75.798 1.00 44.90 1737 TYR B C 1
ATOM 12678 O O . TYR D 3 737 ? 67.568 71.641 75.524 1.00 45.06 1737 TYR B O 1
ATOM 12687 N N . GLY D 3 738 ? 65.927 70.208 76.099 1.00 44.78 1738 GLY B N 1
ATOM 12688 C CA . GLY D 3 738 ? 66.819 69.064 76.119 1.00 44.42 1738 GLY B CA 1
ATOM 12689 C C . GLY D 3 738 ? 67.657 68.998 74.865 1.00 44.30 1738 GLY B C 1
ATOM 12690 O O . GLY D 3 738 ? 68.884 68.939 74.930 1.00 44.14 1738 GLY B O 1
ATOM 12691 N N . VAL D 3 739 ? 66.988 69.023 73.718 1.00 44.31 1739 VAL B N 1
ATOM 12692 C CA . VAL D 3 739 ? 67.667 68.965 72.433 1.00 44.48 1739 VAL B CA 1
ATOM 12693 C C . VAL D 3 739 ? 68.540 70.188 72.188 1.00 44.59 1739 VAL B C 1
ATOM 12694 O O . VAL D 3 739 ? 69.671 70.064 71.716 1.00 44.40 1739 VAL B O 1
ATOM 12698 N N . GLU D 3 740 ? 68.014 71.368 72.504 1.00 45.16 1740 GLU B N 1
ATOM 12699 C CA . GLU D 3 740 ? 68.768 72.607 72.321 1.00 45.61 1740 GLU B CA 1
ATOM 12700 C C . GLU D 3 740 ? 70.064 72.566 73.118 1.00 45.53 1740 GLU B C 1
ATOM 12701 O O . GLU D 3 740 ? 71.099 73.047 72.664 1.00 45.56 1740 GLU B O 1
ATOM 12707 N N . VAL D 3 741 ? 70.001 71.988 74.312 1.00 45.80 1741 VAL B N 1
ATOM 12708 C CA . VAL D 3 741 ? 71.178 71.875 75.160 1.00 45.84 1741 VAL B CA 1
ATOM 12709 C C . VAL D 3 741 ? 72.167 70.923 74.502 1.00 46.29 1741 VAL B C 1
ATOM 12710 O O . VAL D 3 741 ? 73.379 71.158 74.512 1.00 46.12 1741 VAL B O 1
ATOM 12714 N N . ALA D 3 742 ? 71.639 69.847 73.925 1.00 46.65 1742 ALA B N 1
ATOM 12715 C CA . ALA D 3 742 ? 72.467 68.859 73.252 1.00 47.38 1742 ALA B CA 1
ATOM 12716 C C . ALA D 3 742 ? 73.154 69.538 72.078 1.00 47.92 1742 ALA B C 1
ATOM 12717 O O . ALA D 3 742 ? 74.337 69.316 71.812 1.00 48.16 1742 ALA B O 1
ATOM 12719 N N . ALA D 3 743 ? 72.403 70.375 71.374 1.00 48.35 1743 ALA B N 1
ATOM 12720 C CA . ALA D 3 743 ? 72.950 71.089 70.236 1.00 48.84 1743 ALA B CA 1
ATOM 12721 C C . ALA D 3 743 ? 74.065 71.993 70.730 1.00 49.16 1743 ALA B C 1
ATOM 12722 O O . ALA D 3 743 ? 75.079 72.170 70.061 1.00 49.17 1743 ALA B O 1
ATOM 12732 N N . ALA D 3 745 ? 75.868 71.407 73.304 1.00 48.62 1745 ALA B N 1
ATOM 12733 C CA . ALA D 3 745 ? 76.941 70.565 73.818 1.00 47.91 1745 ALA B CA 1
ATOM 12734 C C . ALA D 3 745 ? 77.923 70.156 72.723 1.00 47.32 1745 ALA B C 1
ATOM 12735 O O . ALA D 3 745 ? 78.979 69.591 73.010 1.00 47.27 1745 ALA B O 1
ATOM 12737 N N . GLY D 3 746 ? 77.576 70.435 71.470 1.00 46.68 1746 GLY B N 1
ATOM 12738 C CA . GLY D 3 746 ? 78.467 70.096 70.374 1.00 45.83 1746 GLY B CA 1
ATOM 12739 C C . GLY D 3 746 ? 78.135 68.805 69.655 1.00 45.36 1746 GLY B C 1
ATOM 12740 O O . GLY D 3 746 ? 78.955 68.268 68.910 1.00 45.04 1746 GLY B O 1
ATOM 12741 N N . LEU D 3 747 ? 76.928 68.304 69.884 1.00 45.33 1747 LEU B N 1
ATOM 12742 C CA . LEU D 3 747 ? 76.463 67.078 69.248 1.00 45.31 1747 LEU B CA 1
ATOM 12743 C C . LEU D 3 747 ? 76.294 67.391 67.755 1.00 45.34 1747 LEU B C 1
ATOM 12744 O O . LEU D 3 747 ? 75.746 68.429 67.399 1.00 45.24 1747 LEU B O 1
ATOM 12749 N N . PRO D 3 748 ? 76.771 66.503 66.865 1.00 45.47 1748 PRO B N 1
ATOM 12750 C CA . PRO D 3 748 ? 76.652 66.726 65.418 1.00 45.43 1748 PRO B CA 1
ATOM 12751 C C . PRO D 3 748 ? 75.313 67.321 64.974 1.00 45.31 1748 PRO B C 1
ATOM 12752 O O . PRO D 3 748 ? 74.249 66.885 65.419 1.00 45.17 1748 PRO B O 1
ATOM 12756 N N . LYS D 3 749 ? 75.382 68.316 64.092 1.00 45.11 1749 LYS B N 1
ATOM 12757 C CA . LYS D 3 749 ? 74.194 68.986 63.574 1.00 45.06 1749 LYS B CA 1
ATOM 12758 C C . LYS D 3 749 ? 73.170 67.972 63.067 1.00 44.62 1749 LYS B C 1
ATOM 12759 O O . LYS D 3 749 ? 71.969 68.101 63.320 1.00 44.40 1749 LYS B O 1
ATOM 12765 N N . GLU D 3 750 ? 73.654 66.958 62.357 1.00 44.22 1750 GLU B N 1
ATOM 12766 C CA . GLU D 3 750 ? 72.779 65.923 61.827 1.00 43.90 1750 GLU B CA 1
ATOM 12767 C C . GLU D 3 750 ? 72.002 65.275 62.964 1.00 43.03 1750 GLU B C 1
ATOM 12768 O O . GLU D 3 750 ? 70.779 65.182 62.910 1.00 43.06 1750 GLU B O 1
ATOM 12774 N N . VAL D 3 751 ? 72.717 64.842 63.998 1.00 42.12 1751 VAL B N 1
ATOM 12775 C CA . VAL D 3 751 ? 72.091 64.190 65.140 1.00 41.33 1751 VAL B CA 1
ATOM 12776 C C . VAL D 3 751 ? 71.108 65.123 65.829 1.00 41.23 1751 VAL B C 1
ATOM 12777 O O . VAL D 3 751 ? 70.028 64.701 66.240 1.00 40.88 1751 VAL B O 1
ATOM 12781 N N . VAL D 3 752 ? 71.482 66.393 65.957 1.00 41.22 1752 VAL B N 1
ATOM 12782 C CA . VAL D 3 752 ? 70.601 67.376 66.578 1.00 41.23 1752 VAL B CA 1
ATOM 12783 C C . VAL D 3 752 ? 69.318 67.485 65.752 1.00 41.48 1752 VAL B C 1
ATOM 12784 O O . VAL D 3 752 ? 68.219 67.568 66.302 1.00 41.50 1752 VAL B O 1
ATOM 12788 N N . ALA D 3 753 ? 69.468 67.470 64.429 1.00 41.83 1753 ALA B N 1
ATOM 12789 C CA . ALA D 3 753 ? 68.330 67.573 63.520 1.00 42.02 1753 ALA B CA 1
ATOM 12790 C C . ALA D 3 753 ? 67.378 66.383 63.624 1.00 42.27 1753 ALA B C 1
ATOM 12791 O O . ALA D 3 753 ? 66.156 66.565 63.666 1.00 42.15 1753 ALA B O 1
ATOM 12793 N N . ARG D 3 754 ? 67.929 65.170 63.656 1.00 42.48 1754 ARG B N 1
ATOM 12794 C CA . ARG D 3 754 ? 67.093 63.976 63.770 1.00 42.87 1754 ARG B CA 1
ATOM 12795 C C . ARG D 3 754 ? 66.248 64.081 65.021 1.00 43.26 1754 ARG B C 1
ATOM 12796 O O . ARG D 3 754 ? 65.042 63.853 64.982 1.00 43.32 1754 ARG B O 1
ATOM 12804 N N . ALA D 3 755 ? 66.900 64.430 66.127 1.00 43.69 1755 ALA B N 1
ATOM 12805 C CA . ALA D 3 755 ? 66.246 64.563 67.423 1.00 44.26 1755 ALA B CA 1
ATOM 12806 C C . ALA D 3 755 ? 65.057 65.514 67.362 1.00 44.85 1755 ALA B C 1
ATOM 12807 O O . ALA D 3 755 ? 63.983 65.210 67.883 1.00 44.31 1755 ALA B O 1
ATOM 12809 N N . ARG D 3 756 ? 65.249 66.672 66.740 1.00 45.88 1756 ARG B N 1
ATOM 12810 C CA . ARG D 3 756 ? 64.149 67.618 66.618 1.00 47.36 1756 ARG B CA 1
ATOM 12811 C C . ARG D 3 756 ? 63.032 66.923 65.837 1.00 48.13 1756 ARG B C 1
ATOM 12812 O O . ARG D 3 756 ? 61.889 66.848 66.292 1.00 48.08 1756 ARG B O 1
ATOM 12820 N N . ALA D 3 757 ? 63.381 66.404 64.663 1.00 49.06 1757 ALA B N 1
ATOM 12821 C CA . ALA D 3 757 ? 62.422 65.710 63.814 1.00 50.29 1757 ALA B CA 1
ATOM 12822 C C . ALA D 3 757 ? 61.640 64.687 64.631 1.00 51.27 1757 ALA B C 1
ATOM 12823 O O . ALA D 3 757 ? 60.407 64.707 64.657 1.00 51.14 1757 ALA B O 1
ATOM 12825 N N . LEU D 3 758 ? 62.367 63.795 65.300 1.00 52.34 1758 LEU B N 1
ATOM 12826 C CA . LEU D 3 758 ? 61.751 62.762 66.123 1.00 53.52 1758 LEU B CA 1
ATOM 12827 C C . LEU D 3 758 ? 60.927 63.396 67.231 1.00 54.48 1758 LEU B C 1
ATOM 12828 O O . LEU D 3 758 ? 59.797 62.982 67.491 1.00 54.39 1758 LEU B O 1
ATOM 12833 N N . LEU D 3 759 ? 61.503 64.403 67.881 1.00 55.71 1759 LEU B N 1
ATOM 12834 C CA . LEU D 3 759 ? 60.830 65.087 68.978 1.00 57.08 1759 LEU B CA 1
ATOM 12835 C C . LEU D 3 759 ? 59.443 65.542 68.541 1.00 57.98 1759 LEU B C 1
ATOM 12836 O O . LEU D 3 759 ? 58.436 65.187 69.156 1.00 58.17 1759 LEU B O 1
ATOM 12841 N N . GLN D 3 760 ? 59.392 66.329 67.475 1.00 59.04 1760 GLN B N 1
ATOM 12842 C CA . GLN D 3 760 ? 58.122 66.820 66.975 1.00 60.22 1760 GLN B CA 1
ATOM 12843 C C . GLN D 3 760 ? 57.243 65.690 66.457 1.00 60.93 1760 GLN B C 1
ATOM 12844 O O . GLN D 3 760 ? 56.048 65.638 66.755 1.00 61.10 1760 GLN B O 1
ATOM 12850 N N . ALA D 3 761 ? 57.835 64.781 65.691 1.00 61.69 1761 ALA B N 1
ATOM 12851 C CA . ALA D 3 761 ? 57.090 63.658 65.139 1.00 62.60 1761 ALA B CA 1
ATOM 12852 C C . ALA D 3 761 ? 56.374 62.886 66.239 1.00 63.25 1761 ALA B C 1
ATOM 12853 O O . ALA D 3 761 ? 55.282 62.364 66.026 1.00 63.41 1761 ALA B O 1
#

Nearest PDB structures (foldseek):
  1fw6-assembly1_B  TM=9.975E-01  e=0.000E+00  Thermus aquaticus
  1nne-assembly1_B  TM=9.973E-01  e=0.000E+00  Thermus aquaticus
  1nne-assembly1_A  TM=9.724E-01  e=0.000E+00  Thermus aquaticus
  1ewr-assembly1_B  TM=9.788E-01  e=1.086E-77  Thermus aquaticus
  7ai6-assembly1_B  TM=9.155E-01  e=3.031E-65  Escherichia coli K-12

Secondary structure (DSSP, 8-state):
-----S--S---HHHHHHHHHHHH-TTSEEEEEETTEEE--HHHHHHHHHHHT-----EE-SS-EE--EEEGGGHHHHHHHHH----EEEEEE-S-GGG-SSSPPEEEEEEE-GGG---GGGS-SS---EEEEEESSSEEEEEEETTTTEEEEEEESSHHHHHHHHHHH--SEEEE-HHHHH-HHHHHHHHHH----B-------SSS-HHHHHHHHHHHHHHHHHHTSPPP-PPPEE--GGG----HHHHHHTTSSS-SSS---HHHHH---SSHHHHHHHHHHHHS----HHHHHHHHHHHHHHHH-HHHHHHHHHHHTT---HHHHHHHHHTT---HHHHHHHHHHHHHHHHHHHHH-TTS-----HHHHHHHHHHB-SS--S-TTSS--BPTTS-HHHHHHHHHHHHHHHHHHHHHHHHHHHH--TT-EEEEETTTEEEEEEEGGGGGGS-TTPEEEEE-SSEEEEE----HHHHHHHHHHHHHHHHHHHHHHHHHHHHHTTHHHHHHHHHHHHHHHHHHHHHHHHHHHT-B--EESSS-EEEEE--TTGGGTS----EEE----EEEEES----HHHHHHHHHHHHHHHTTT--BSSSEEEE---SEEEEE-----S-----HHHHHHHH--TTEEEEEESTTTTS-HHHHHHHHHHHHHHHHHHT-EEEEE---HHHHT---TTEEEEEEEEE--SSS-EEEEEEEES--SS--HHHHH-----HHHHHHHHHHHH----/----SB-SSPPPHHHHHHHHHHTT-TTSEEEEEETTEEE--THHHHHHHHHHT-----EE-SS-EE--EEEGGGHHHHHHHHH----EEEEEE-----EEEEEEE-TTT---GGG--SS---EEEEEEESEEEEEEEETTTTEEEEEEESSHHHHHHHHHHH--SEEEE-HHHHS-HHHHHHHHHH----B-------SSS-HHHHHHHHHHHHHHHHHTTS----PPPEE--GGG----HHHHHHTTSSS-SSSS--HHHHT---SSHHHHHHHHHHHHS----HHHHHHHHHHHHHHHH-HHHHHHHHHHHTT---HHHHHHHHHTT---HHHHHHHHHHHHHHHHHHHHH-GGG-----HHHHHHHHHHB-SS--TTTTS-S-BPTTS-HHHHHHHHHHHHHHHHHHHHHHHHHHHS--TT-EEEEETTTEEEEEEEGGGGGGS-TT-EEEEE-SSEEEEE----HHHHHHHHHHHHHHHHHHHHHHHHHHHHHTTHHHHHHHHHHHHHHHHHHHHHHHHHHHT-B--EE-SS-EEEEE--TTGGGTS----EEE----EEEEES----HHHHHHHHHHHHHHHTTT--BSSSEEEE---SEEEEE-----------HHHHHHHH--TTEEEEEESTT-SS-HHHHHHHHHHHHHHHHHHT-EEEEE-S-GGGGG---TTEEEEE--EE--TTS-EE--PPEES------HHHHH-----HHHHHHHHHHHH-